Protein 9BEF (pdb70)

Sequence (997 aa):
QKKPTNILWIYMEDQNPWNNAWGDYTVSTPNIKKFADQGVRFTNAHQPAPVSSATRSALITGQYQTTLGLQNHRSSRASYNATFLPEGYKTVPELFVDAGYQTFNIGKDDYNFKYDRSKLYNAHEGKAGFQGAHDGTKFDWANNLKNKPFFGQIQLKGGKHHNFNGKDVPQVDPDKMTLPAYYADTPATRRAEWAKHYKTQVLSDIELGQILKELDDNNILENTAIFWFSDHGMLLLRHKQELYEDGVKVPLIISWPAGKELLKSKGAVRNDLISGLDIPATSLALAGIDIPSYYDGKNVFSEEFSGRDYVISAKDRMDYTFDRARSVRTEKYRYIRQYHPELSSAQPQYRDKKQYSIEARALYEEGKLTPVQAAYYSPTKPVEELYDLQSDPDQIKNLAALPKYKKELLRHRQILLDWIAKTDDKGAYPESERAVKEVLDIWGKNCVSTQCESYRLHHPDSVNIPGDKVYSPIQWPAYMPKPKTPYYSEIEHIYRKKFQKKPTNILWIYMEDQNPWNNAWGDYTVSTPNIKKFADQGVRFTNAHQPAPVSSATRSALITGQYQTTLGLQNHRSSRASYNATFLPEGYKTVPELFVDAGYQTFNIGKDDYNFKYDRSKLYNAHEGKAGFQGAHDGTKFDWANNLKNKPFFGQIQLKGGKHHHNFNGKDVPQVDPDKMTLPAYYADTPATRAEWAKHYKTQVLSDIELGQILKELDDNNILENTAIFWFSDHGMLLLRHKQELYEDGVKVPLIISWPAGKELLKSKGAVRNDLISGLDIPATSLALAGIDIPSYYDGKNVFSEEFSGRDYVISAKDRMDYTFDRARSVRTEKYRYIRQYHPELSSAQPQYRDKKQYSIEARRALYEEGKLTPVQAAYYSPTKPVEELYDLQSDPDQIKNLAALPKYKKELLRHRQILLDWIAKTDDKGAYPESERAVKEVLDIWGKNCVSTQCESYRLHHPDSVNIPGDKVYSPIQWPAYMPKPKTPYYSEEIEHIYRKKFQ

InterPro domains:
  IPR000917 Sulfatase, N-terminal [PF00884] (46-328)
  IPR017850 Alkaline-phosphatase-like, core domain superfamily [G3DSA:3.40.720.10] (44-466)
  IPR017850 Alkaline-phosphatase-like, core domain superfamily [SSF53649] (43-464)
  IPR050738 Sulfatase enzyme [PTHR42693] (186-461)

Nearest PDB structures (foldseek):
  4miv-assembly1_B  TM=7.986E-01  e=4.597E-29  Homo sapiens
  4miv-assembly3_F  TM=8.069E-01  e=1.455E-28  Homo sapiens
  4miv-assembly4_G  TM=8.017E-01  e=9.176E-29  Homo sapiens
  6b0j-assembly1_B  TM=6.260E-01  e=4.149E-20  Pseudoalteromonas
  6bia-assembly1_A  TM=6.169E-01  e=2.474E-19  Pseudoalteromonas fuliginea

Solvent-accessible surface area: 39178 Å² total; per-residue (Å²): 147,160,83,7,53,2,1,0,0,0,5,1,13,3,4,1,20,29,0,9,11,59,58,33,144,67,11,76,0,83,49,1,66,126,11,7,80,88,3,1,40,0,28,24,1,0,0,1,0,0,3,6,0,3,0,3,0,0,0,2,0,0,16,16,2,0,21,18,24,0,10,17,10,27,11,5,5,0,20,2,19,27,41,28,21,12,22,26,14,72,1,0,0,31,22,0,42,92,55,63,26,52,0,0,0,16,20,34,1,1,9,0,6,14,7,13,4,68,119,5,2,64,23,26,128,14,92,29,24,134,26,9,4,8,27,3,39,171,45,81,11,0,70,82,7,76,131,111,60,0,0,0,2,16,29,18,124,0,10,76,30,156,80,46,106,39,115,85,13,49,164,12,60,52,114,159,17,120,27,22,53,25,20,7,83,3,104,18,6,50,39,44,24,3,39,7,21,34,1,3,11,21,1,4,46,34,0,19,105,10,34,132,69,0,73,91,19,125,2,41,89,44,0,0,1,0,4,0,0,0,0,0,1,45,2,15,24,4,17,6,21,3,29,12,56,0,0,43,3,3,0,0,2,9,8,51,73,2,71,132,104,6,40,94,75,24,38,74,9,96,38,11,1,0,1,1,0,3,0,0,0,0,0,31,17,13,50,27,128,56,24,103,36,16,38,6,108,31,1,30,35,109,96,16,106,18,44,122,57,1,0,1,3,16,5,8,5,11,11,14,14,12,25,2,0,0,0,18,1,160,31,25,0,1,2,50,12,37,54,35,106,45,22,31,12,26,59,8,71,0,41,140,102,100,13,2,76,36,9,67,33,47,82,124,99,68,138,25,69,120,51,26,26,66,32,20,37,100,80,16,67,76,21,6,0,13,16,24,142,86,15,91,55,8,75,122,55,7,20,97,70,120,109,55,120,107,48,13,70,110,0,88,88,24,1,39,69,0,2,4,89,14,17,1,34,16,48,93,126,42,64,90,61,9,8,1,1,3,3,5,8,28,3,138,51,0,81,12,102,64,0,88,53,11,42,142,132,37,97,141,23,32,80,76,22,0,67,161,51,24,71,94,61,114,32,24,102,102,35,95,82,29,200,56,109,21,10,63,104,17,20,134,13,68,70,100,100,57,47,153,58,7,53,2,1,0,0,0,5,0,6,2,4,2,21,32,1,9,10,59,57,36,141,65,8,74,0,82,54,1,67,156,6,8,88,48,2,0,39,0,30,24,0,0,0,0,0,0,3,5,0,2,0,4,0,0,0,2,0,1,15,16,1,0,20,17,26,0,10,17,9,32,11,4,5,0,19,2,23,29,42,29,21,10,23,26,13,71,1,0,0,32,24,0,43,92,54,63,26,52,0,0,0,21,20,34,1,1,8,0,6,15,7,16,4,70,120,6,2,62,23,20,128,15,100,22,24,135,28,9,5,9,28,3,33,182,46,78,12,0,69,86,8,74,131,114,64,0,1,0,1,17,28,20,109,0,10,61,30,155,104,43,146,39,168,107,14,44,164,9,58,52,117,154,20,120,26,19,53,22,18,7,85,4,105,17,5,45,31,30,26,2,84,7,23,37,2,3,10,19,0,5,64,30,0,19,108,8,35,68,71,0,82,110,26,133,2,50,102,46,0,0,1,0,4,0,0,0,0,0,1,45,2,14,25,4,17,4,19,3,28,11,56,0,0,43,2,3,0,0,2,2,6,24,46,2,65,79,105,5,52,94,75,25,43,71,8,92,38,11,1,0,1,1,1,3,0,0,0,0,0,32,21,14,65,26,127,55,23,101,35,15,41,7,113,32,1,29,34,109,95,15,106,19,46,120,64,1,0,1,2,19,6,10,5,10,12,15,15,14,25,3,0,0,0,18,1,150,36,27,0,0,2,55,13,38,58,37,108,48,22,32,15,25,61,7,72,1,38,169,99,99,13,5,77,40,8,68,43,45,64,129,106,65,139,26,66,118,50,24,22,68,32,19,36,98,78,19,66,84,18,8,0,13,25,20,140,89,14,89,57,8,74,120,56,8,18,95,68,120,170,33,109,108,48,6,78,110,0,85,92,25,1,38,74,5,2,3,76,18,17,0,34,16,46,94,126,45,61,76,67,8,7,0,3,4,3,3,11,29,4,83,55,0,82,14,107,68,0,83,49,1,57,150,109,39,101,135,21,28,80,72,27,0,60,162,48,37,73,99,65,120,31,25,104,104,35,98,81,28,195,61,112,22,11,66,104,17,20,131,13,64,74,96,102,55,61

Organism: NCBI:txid1314868

Radius of gyration: 31.09 Å; Cα contacts (8 Å, |Δi|>4): 2126; chains: 2; bounding box: 74×71×97 Å

Foldseek 3Di:
DDFFLAEEEAEEAAAAPCAPCVPRVLDHQPQVNVLLVLFAWEQAAFFQALAPQQRLQCQQQQHRCLLQVFFAVAAQQALFGFRDDDPPGATLQLLCVVVFAAEEEAFWSRYRHDADVCNRHVNFDWFFDPQRIIGTHDDLCLQVCLPTRHYYYYYYHQLNDDPQPDPQFDDFDLVPDDDDQQADPDSLVSVSRSSNVRSSSVVSVVSVVVLVSNVVSVSNQRYKYWYKYSFHHDDLCARLHDADRSGRMIITIHRNNCSCLNCVVHSYHHAHAYSSQVSQLSCVSNPGDDDPPRDHHNCSDPPHDHDQWDKHWHAHHLQRGFTKIWIGGPFKIKMAGPFQQAALLHQDDCCPPPSNVVLVVCLVVVNGDPLNNRSVDNGHDRMFMDGCVVCVVRSDGCCPPVVCVVVNVVRVVVVVVVCVVSVRNSVDDDDLLRLLSSCQQQNPSRPDPSLVVSCVVVVPCSLPRSCVVGPGDADDPSGHDDPDVSSNVSNNRGDNVND/DFFLAEEEAEEAAAAPCAVCVPHVLDHQVLVNVLLVLFAWEQAAFFQALAPQQSLQCQQQQHRCLLQVFFAAAAQQALFGFRDGDVPGDTLQLLCVVVPAAEEEAFWRNYRHDADVCNRHVPFDWFADPQRIIGTHDDLCLQVCLPTYYYYYYYYHQLNDDPQPDPSQDDQDLVPDDDDQQADNDSLVSVSRSSNVSSSNVVSVVSVVVLVSNVVSVSNQRYKYWYKYSAHHDDLCARLHDARRSTRIIIIIHRNNCRCLNCVVHSYHHAHAYSSQVSQLSCVSNVGDDDPPRPHHNCSDPPHDHDQWDKHWHAHHLQRGFTKMWIGGPFKIKMAGPCQQAALLHQDDCCPPPSNVVLVVCVVVVNGDPLNCNNVDNGDDRMFMDGCVVCVVRSDGCCPPPVCVVVVVVRVVVVVVVCVVSVRNSVDDDDLLRLLSSCQQAPPSRPDPSLVVSCVVCVPCSLPRSCVVRPGDADDPSGHDDPPVSSVVSNNRGDNVND

B-factor: mean 27.58, std 8.09, range [13.83, 101.04]

Secondary structure (DSSP, 8-state):
----SEEEEEEESS----SGGGT--SS--HHHHHHHHTSEEES-EE-S-SSHHHHHHHHHHTS-TTTTT--SBS-S-STT----PPTT---HHHHHHHTT-EEEEEEE---SS---HHHH--SS-EEE-GGG-EEEPP--HHHHTTTS-EEEEEEE-GGG-----STTSPP--GGG----TTS---HHHHHHHHHHHHHHHHHHHHHHHHHHHHHHTT-STTEEEEEEESS--SSTTSTTS-SHHHHB--EEEE-GGGHHHHGGG-SEE-S-EETTHHHHHHHHHHT-PPPTT-----TTSTT----S-EEEEE--BTTB---EEEEE-SSEEEEEES-TTS-TTSS-TTTTSHHHHHHHHHHHTT-S-HHHHGGGSSS--SEEEEETTT-TT--S--TT-GGGHHHHHHHHHHHHHHHHHHT-GGGSPPPHHHHHHHHHHHGGG--SHHHHHHHHH-TTTTTS-HHHHSPPPPPPTTSPPP--THHHHHH----GGG-/---SEEEEEEESS----SGGGT--SS--HHHHHHHHTSEEEEEEE-S-SSHHHHHHHHHHTS-TTTTT--SBS-S-STT----PPTT---HHHHHHHTT-EEEEEEE---SS---HHHH--SS-EEE-GGG-EEEPP--HHHHTTTS-EEEEEEE-GGG-----STTSPP--GGG----TTS---HHHHHHHHHHHHHHHHHHHHHHHHHHHHHHTT-STTEEEEEEESS--SSTTSTTS-SHHHHEEEEEEE-GGGHHHHHTT-SEE-S-EETTHHHHHHHHHHT-PPPTT-----TTSTT----S-EEEEE--BTTB---EEEEE-SSEEEEEES-TTS-TT-S-GGGGSHHHHHHHHHHHTT-S-HHHHGGGSSS--SEEEEETTT-TT--S--TT-GGGHHHHHHHHHHHHHHHHHH--GGGSPPPHHHHHHHHHHHGGG--SHHHHHHHHH-TTTTTS-HHHHSPPPPPPTTSPPP--THHHHTT----GGG-

Structure (mmCIF, N/CA/C/O backbone):
data_9BEF
#
_entry.id   9BEF
#
_cell.length_a   80.314
_cell.length_b   102.743
_cell.length_c   190.051
_cell.angle_alpha   90.00
_cell.angle_beta   90.00
_cell.angle_gamma   90.00
#
_symmetry.space_group_name_H-M   'P 21 21 21'
#
loop_
_entity.id
_entity.type
_entity.pdbx_description
1 polymer 'S1_8B sulfatase'
2 branched 2,6-di-O-sulfo-alpha-D-galactopyranose-(1-3)-2-O-sulfo-beta-D-galactopyranose-(1-4)-2,6-di-O-sulfo-alpha-D-galactopyranose-(1-3)-2-O-sulfo-beta-D-galactopyranose
3 non-polymer 'CALCIUM ION'
4 non-polymer 'SULFATE ION'
5 non-polymer 1,2-ETHANEDIOL
6 non-polymer 'CHLORIDE ION'
7 water water
#
loop_
_atom_site.group_PDB
_atom_site.id
_atom_site.type_symbol
_atom_site.label_atom_id
_atom_site.label_alt_id
_atom_site.label_comp_id
_atom_site.label_asym_id
_atom_site.label_entity_id
_atom_site.label_seq_id
_atom_site.pdbx_PDB_ins_code
_atom_site.Cartn_x
_atom_site.Cartn_y
_atom_site.Cartn_z
_atom_site.occupancy
_atom_site.B_iso_or_equiv
_atom_site.auth_seq_id
_atom_site.auth_comp_id
_atom_site.auth_asym_id
_atom_site.auth_atom_id
_atom_site.pdbx_PDB_model_num
ATOM 1 N N . GLN A 1 43 ? -37.934 -28.385 -23.067 1.00 59.32 41 GLN A N 1
ATOM 2 C CA . GLN A 1 43 ? -37.048 -27.755 -22.091 1.00 57.46 41 GLN A CA 1
ATOM 3 C C . GLN A 1 43 ? -35.730 -27.299 -22.731 1.00 55.78 41 GLN A C 1
ATOM 4 O O . GLN A 1 43 ? -34.961 -26.547 -22.124 1.00 52.33 41 GLN A O 1
ATOM 6 N N . LYS A 1 44 ? -35.472 -27.758 -23.954 1.00 53.80 42 LYS A N 1
ATOM 7 C CA . LYS A 1 44 ? -34.262 -27.366 -24.671 1.00 48.90 42 LYS A CA 1
ATOM 8 C C . LYS A 1 44 ? -34.300 -25.885 -25.035 1.00 41.70 42 LYS A C 1
ATOM 9 O O . LYS A 1 44 ? -35.359 -25.334 -25.343 1.00 46.27 42 LYS A O 1
ATOM 15 N N . LYS A 1 45 ? -33.140 -25.232 -24.980 1.00 40.64 43 LYS A N 1
ATOM 16 C CA . LYS A 1 45 ? -33.041 -23.801 -25.238 1.00 34.89 43 LYS A CA 1
ATOM 17 C C . LYS A 1 45 ? -31.792 -23.519 -26.057 1.00 32.64 43 LYS A C 1
ATOM 18 O O . LYS A 1 45 ? -30.781 -24.215 -25.908 1.00 28.76 43 LYS A O 1
ATOM 22 N N . PRO A 1 46 ? -31.836 -22.518 -26.942 1.00 26.50 44 PRO A N 1
ATOM 23 C CA . PRO A 1 46 ? -30.624 -22.128 -27.663 1.00 27.74 44 PRO A CA 1
ATOM 24 C C . PRO A 1 46 ? -29.642 -21.479 -26.714 1.00 28.82 44 PRO A C 1
ATOM 25 O O . PRO A 1 46 ? -30.024 -20.920 -25.683 1.00 28.16 44 PRO A O 1
ATOM 29 N N . THR A 1 47 ? -28.365 -21.559 -27.076 1.00 26.01 45 THR A N 1
ATOM 30 C CA . THR A 1 47 ? -27.335 -20.887 -26.291 1.00 32.11 45 THR A CA 1
ATOM 31 C C . THR A 1 47 ? -27.332 -19.376 -26.540 1.00 28.80 45 THR A C 1
ATOM 32 O O . THR A 1 47 ? -27.147 -18.589 -25.601 1.00 27.00 45 THR A O 1
ATOM 36 N N . ASN A 1 48 ? -27.557 -18.950 -27.784 1.00 24.85 46 ASN A N 1
ATOM 37 C CA . ASN A 1 48 ? -27.465 -17.543 -28.149 1.00 24.15 46 ASN A CA 1
ATOM 38 C C . ASN A 1 48 ? -28.696 -17.108 -28.933 1.00 24.50 46 ASN A C 1
ATOM 39 O O . ASN A 1 48 ? -29.372 -17.915 -29.573 1.00 25.80 46 ASN A O 1
ATOM 44 N N . ILE A 1 49 ? -28.950 -15.803 -28.892 1.00 24.70 47 ILE A N 1
ATOM 45 C CA . ILE A 1 49 ? -29.981 -15.133 -29.678 1.00 22.40 47 ILE A CA 1
ATOM 46 C C . ILE A 1 49 ? -29.273 -14.147 -30.591 1.00 24.61 47 ILE A C 1
ATOM 47 O O . ILE A 1 49 ? -28.393 -13.408 -30.134 1.00 20.82 47 ILE A O 1
ATOM 52 N N . LEU A 1 50 ? -29.634 -14.146 -31.874 1.00 18.70 48 LEU A N 1
ATOM 53 C CA . LEU A 1 50 ? -29.057 -13.197 -32.820 1.00 21.07 48 LEU A CA 1
ATOM 54 C C . LEU A 1 50 ? -30.157 -12.575 -33.669 1.00 21.16 48 LEU A C 1
ATOM 55 O O . LEU A 1 50 ? -30.958 -13.290 -34.282 1.00 22.31 48 LEU A O 1
ATOM 60 N N . TRP A 1 51 ? -30.187 -11.244 -33.713 1.00 23.62 49 TRP A N 1
ATOM 61 C CA . TRP A 1 51 ? -31.074 -10.510 -34.609 1.00 21.40 49 TRP A CA 1
ATOM 62 C C . TRP A 1 51 ? -30.253 -10.039 -35.799 1.00 20.72 49 TRP A C 1
ATOM 63 O O . TRP A 1 51 ? -29.249 -9.350 -35.618 1.00 21.36 49 TRP A O 1
ATOM 74 N N . ILE A 1 52 ? -30.670 -10.415 -37.003 1.00 21.83 50 ILE A N 1
ATOM 75 C CA . ILE A 1 52 ? -30.127 -9.863 -38.237 1.00 18.01 50 ILE A CA 1
ATOM 76 C C . ILE A 1 52 ? -31.140 -8.830 -38.706 1.00 21.57 50 ILE A C 1
ATOM 77 O O . ILE A 1 52 ? -32.233 -9.177 -39.172 1.00 21.81 50 ILE A O 1
ATOM 82 N N . TYR A 1 53 ? -30.767 -7.559 -38.591 1.00 23.76 51 TYR A N 1
ATOM 83 C CA . TYR A 1 53 ? -31.692 -6.436 -38.453 1.00 23.70 51 TYR A CA 1
ATOM 84 C C . TYR A 1 53 ? -31.497 -5.525 -39.663 1.00 22.79 51 TYR A C 1
ATOM 85 O O . TYR A 1 53 ? -30.516 -4.777 -39.721 1.00 23.21 51 TYR A O 1
ATOM 94 N N . MET A 1 54 ? -32.411 -5.571 -40.631 1.00 22.05 52 MET A N 1
ATOM 95 C CA . MET A 1 54 ? -32.223 -4.819 -41.870 1.00 21.24 52 MET A CA 1
ATOM 96 C C . MET A 1 54 ? -33.084 -3.559 -41.910 1.00 20.68 52 MET A C 1
ATOM 97 O O . MET A 1 54 ? -34.151 -3.491 -41.300 1.00 21.62 52 MET A O 1
ATOM 102 N N . GLU A 1 55 ? -32.601 -2.557 -42.637 1.00 22.79 53 GLU A N 1
ATOM 103 C CA . GLU A 1 55 ? -33.348 -1.328 -42.878 1.00 23.54 53 GLU A CA 1
ATOM 104 C C . GLU A 1 55 ? -34.224 -1.475 -44.113 1.00 22.81 53 GLU A C 1
ATOM 105 O O . GLU A 1 55 ? -33.806 -2.092 -45.099 1.00 20.80 53 GLU A O 1
ATOM 111 N N . ASP A 1 56 ? -35.414 -0.868 -44.058 1.00 23.53 54 ASP A N 1
ATOM 112 C CA . ASP A 1 56 ? -36.196 -0.459 -45.237 1.00 23.68 54 ASP A CA 1
ATOM 113 C C . ASP A 1 56 ? -36.299 -1.573 -46.285 1.00 23.26 54 ASP A C 1
ATOM 114 O O . ASP A 1 56 ? -35.887 -1.393 -47.427 1.00 21.18 54 ASP A O 1
ATOM 119 N N . GLN A 1 57 ? -36.846 -2.729 -45.914 1.00 20.32 55 GLN A N 1
ATOM 120 C CA . GLN A 1 57 ? -36.837 -3.799 -46.905 1.00 20.81 55 GLN A CA 1
ATOM 121 C C . GLN A 1 57 ? -38.083 -4.663 -46.792 1.00 20.97 55 GLN A C 1
ATOM 122 O O . GLN A 1 57 ? -38.467 -5.074 -45.696 1.00 23.43 55 GLN A O 1
ATOM 128 N N . ASN A 1 58 ? -38.682 -4.927 -47.891 1.00 19.79 56 ASN A N 1
ATOM 129 C CA . ASN A 1 58 ? -39.825 -5.787 -48.110 1.00 22.57 56 ASN A CA 1
ATOM 130 C C . ASN A 1 58 ? -39.359 -7.138 -48.632 1.00 19.40 56 ASN A C 1
ATOM 131 O O . ASN A 1 58 ? -38.287 -7.229 -49.233 1.00 20.04 56 ASN A O 1
ATOM 136 N N . PRO A 1 59 ? -40.123 -8.201 -48.409 1.00 19.88 57 PRO A N 1
ATOM 137 C CA . PRO A 1 59 ? -39.609 -9.541 -48.772 1.00 22.52 57 PRO A CA 1
ATOM 138 C C . PRO A 1 59 ? -39.810 -9.877 -50.246 1.00 22.23 57 PRO A C 1
ATOM 139 O O . PRO A 1 59 ? -40.584 -10.758 -50.630 1.00 22.75 57 PRO A O 1
ATOM 143 N N . TRP A 1 60 ? -39.094 -9.171 -51.123 1.00 20.44 58 TRP A N 1
ATOM 144 C CA . TRP A 1 60 ? -39.163 -9.460 -52.561 1.00 20.80 58 TRP A CA 1
ATOM 145 C C . TRP A 1 60 ? -38.119 -10.510 -52.941 1.00 23.62 58 TRP A C 1
ATOM 146 O O . TRP A 1 60 ? -37.236 -10.287 -53.775 1.00 20.94 58 TRP A O 1
ATOM 157 N N . ASN A 1 61 ? -38.220 -11.673 -52.300 1.00 24.95 59 ASN A N 1
ATOM 158 C CA . ASN A 1 61 ? -37.207 -12.701 -52.442 1.00 24.42 59 ASN A CA 1
ATOM 159 C C . ASN A 1 61 ? -37.881 -14.029 -52.760 1.00 23.96 59 ASN A C 1
ATOM 160 O O . ASN A 1 61 ? -39.112 -14.148 -52.752 1.00 24.23 59 ASN A O 1
ATOM 165 N N . ASN A 1 62 ? -37.050 -15.043 -53.009 1.00 22.10 60 ASN A N 1
ATOM 166 C CA . ASN A 1 62 ? -37.569 -16.320 -53.478 1.00 22.01 60 ASN A CA 1
ATOM 167 C C . ASN A 1 62 ? -38.413 -17.021 -52.423 1.00 23.57 60 ASN A C 1
ATOM 168 O O . ASN A 1 62 ? -39.370 -17.710 -52.770 1.00 24.70 60 ASN A O 1
ATOM 173 N N . ALA A 1 63 ? -38.090 -16.868 -51.137 1.00 21.66 61 ALA A N 1
ATOM 174 C CA . ALA A 1 63 ? -38.872 -17.586 -50.135 1.00 25.90 61 ALA A CA 1
ATOM 175 C C . ALA A 1 63 ? -40.312 -17.095 -50.057 1.00 23.45 61 ALA A C 1
ATOM 176 O O . ALA A 1 63 ? -41.173 -17.842 -49.587 1.00 27.29 61 ALA A O 1
ATOM 178 N N . TRP A 1 64 ? -40.587 -15.863 -50.490 1.00 23.66 62 TRP A N 1
ATOM 179 C CA . TRP A 1 64 ? -41.944 -15.346 -50.618 1.00 24.41 62 TRP A CA 1
ATOM 180 C C . TRP A 1 64 ? -42.478 -15.499 -52.041 1.00 25.45 62 TRP A C 1
ATOM 181 O O . TRP A 1 64 ? -43.472 -14.861 -52.390 1.00 23.03 62 TRP A O 1
ATOM 192 N N . GLY A 1 65 ? -41.820 -16.301 -52.873 1.00 25.79 63 GLY A N 1
ATOM 193 C CA . GLY A 1 65 ? -42.331 -16.590 -54.194 1.00 25.36 63 GLY A CA 1
ATOM 194 C C . GLY A 1 65 ? -41.992 -15.584 -55.264 1.00 26.99 63 GLY A C 1
ATOM 195 O O . GLY A 1 65 ? -42.560 -15.664 -56.353 1.00 26.14 63 GLY A O 1
ATOM 196 N N . ASP A 1 66 ? -41.078 -14.646 -55.007 1.00 27.02 64 ASP A N 1
ATOM 197 C CA . ASP A 1 66 ? -40.704 -13.627 -55.983 1.00 24.14 64 ASP A CA 1
ATOM 198 C C . ASP A 1 66 ? -39.377 -14.042 -56.600 1.00 25.26 64 ASP A C 1
ATOM 199 O O . ASP A 1 66 ? -38.341 -14.002 -55.929 1.00 22.57 64 ASP A O 1
ATOM 204 N N . TYR A 1 67 ? -39.405 -14.408 -57.884 1.00 21.03 65 TYR A N 1
ATOM 205 C CA . TYR A 1 67 ? -38.220 -14.897 -58.586 1.00 23.06 65 TYR A CA 1
ATOM 206 C C . TYR A 1 67 ? -37.678 -13.897 -59.609 1.00 27.38 65 TYR A C 1
ATOM 207 O O . TYR A 1 67 ? -36.962 -14.287 -60.544 1.00 24.36 65 TYR A O 1
ATOM 216 N N . THR A 1 68 ? -37.955 -12.607 -59.408 1.00 24.69 66 THR A N 1
ATOM 217 C CA . THR A 1 68 ? -37.316 -11.552 -60.190 1.00 21.99 66 THR A CA 1
ATOM 218 C C . THR A 1 68 ? -35.795 -11.658 -60.155 1.00 24.71 66 THR A C 1
ATOM 219 O O . THR A 1 68 ? -35.128 -11.513 -61.187 1.00 21.59 66 THR A O 1
ATOM 223 N N . VAL A 1 69 ? -35.223 -11.867 -58.962 1.00 21.64 67 VAL A N 1
ATOM 224 C CA . VAL A 1 69 ? -33.798 -12.120 -58.801 1.00 22.05 67 VAL A CA 1
ATOM 225 C C . VAL A 1 69 ? -33.620 -13.406 -58.007 1.00 20.47 67 VAL A C 1
ATOM 226 O O . VAL A 1 69 ? -34.561 -13.939 -57.424 1.00 25.62 67 VAL A O 1
ATOM 230 N N . SER A 1 70 ? -32.384 -13.875 -57.949 1.00 19.75 68 SER A N 1
ATOM 231 C CA . SER A 1 70 ? -32.090 -15.136 -57.288 1.00 25.37 68 SER A CA 1
ATOM 232 C C . SER A 1 70 ? -31.580 -14.810 -55.894 1.00 21.81 68 SER A C 1
ATOM 233 O O . SER A 1 70 ? -30.629 -14.037 -55.740 1.00 26.15 68 SER A O 1
ATOM 236 N N . THR A 1 71 ? -32.234 -15.375 -54.883 1.00 22.01 69 THR A N 1
ATOM 237 C CA . THR A 1 71 ? -31.871 -15.177 -53.481 1.00 25.27 69 THR A CA 1
ATOM 238 C C . THR A 1 71 ? -31.650 -16.543 -52.840 1.00 26.16 69 THR A C 1
ATOM 239 O O . THR A 1 71 ? -32.476 -17.006 -52.044 1.00 21.87 69 THR A O 1
ATOM 243 N N . PRO A 1 72 ? -30.539 -17.215 -53.164 1.00 24.58 70 PRO A N 1
ATOM 244 C CA . PRO A 1 72 ? -30.393 -18.613 -52.714 1.00 24.74 70 PRO A CA 1
ATOM 245 C C . PRO A 1 72 ? -30.188 -18.754 -51.217 1.00 22.24 70 PRO A C 1
ATOM 246 O O . PRO A 1 72 ? -30.730 -19.692 -50.618 1.00 24.32 70 PRO A O 1
ATOM 250 N N . ASN A 1 73 ? -29.415 -17.864 -50.591 1.00 22.46 71 ASN A N 1
ATOM 251 C CA . ASN A 1 73 ? -29.189 -17.986 -49.151 1.00 25.80 71 ASN A CA 1
ATOM 252 C C . ASN A 1 73 ? -30.489 -17.791 -48.375 1.00 23.73 71 ASN A C 1
ATOM 253 O O . ASN A 1 73 ? -30.818 -18.578 -47.472 1.00 23.12 71 ASN A O 1
ATOM 258 N N . ILE A 1 74 ? -31.246 -16.746 -48.717 1.00 21.54 72 ILE A N 1
ATOM 259 C CA . ILE A 1 74 ? -32.514 -16.504 -48.031 1.00 20.15 72 ILE A CA 1
ATOM 260 C C . ILE A 1 74 ? -33.464 -17.676 -48.236 1.00 20.79 72 ILE A C 1
ATOM 261 O O . ILE A 1 74 ? -34.167 -18.092 -47.304 1.00 23.33 72 ILE A O 1
ATOM 266 N N . LYS A 1 75 ? -33.515 -18.219 -49.461 1.00 23.22 73 LYS A N 1
ATOM 267 C CA . LYS A 1 75 ? -34.408 -19.342 -49.746 1.00 22.59 73 LYS A CA 1
ATOM 268 C C . LYS A 1 75 ? -34.069 -20.544 -48.868 1.00 22.07 73 LYS A C 1
ATOM 269 O O . LYS A 1 75 ? -34.956 -21.158 -48.265 1.00 24.95 73 LYS A O 1
ATOM 275 N N . LYS A 1 76 ? -32.782 -20.881 -48.769 1.00 23.48 74 LYS A N 1
ATOM 276 C CA . LYS A 1 76 ? -32.382 -22.042 -47.979 1.00 24.71 74 LYS A CA 1
ATOM 277 C C . LYS A 1 76 ? -32.614 -21.789 -46.498 1.00 27.33 74 LYS A C 1
ATOM 278 O O . LYS A 1 76 ? -33.096 -22.671 -45.773 1.00 25.35 74 LYS A O 1
ATOM 284 N N . PHE A 1 77 ? -32.317 -20.568 -46.052 1.00 24.78 75 PHE A N 1
ATOM 285 C CA . PHE A 1 77 ? -32.555 -20.172 -44.668 1.00 23.81 75 PHE A CA 1
ATOM 286 C C . PHE A 1 77 ? -34.029 -20.298 -44.301 1.00 22.72 75 PHE A C 1
ATOM 287 O O . PHE A 1 77 ? -34.361 -20.814 -43.230 1.00 26.85 75 PHE A O 1
ATOM 295 N N . ALA A 1 78 ? -34.930 -19.842 -45.177 1.00 20.58 76 ALA A N 1
ATOM 296 C CA . ALA A 1 78 ? -36.357 -19.969 -44.890 1.00 22.88 76 ALA A CA 1
ATOM 297 C C . ALA A 1 78 ? -36.803 -21.430 -44.920 1.00 26.72 76 ALA A C 1
ATOM 298 O O . ALA A 1 78 ? -37.530 -21.879 -44.024 1.00 25.00 76 ALA A O 1
ATOM 300 N N . ASP A 1 79 ? -36.365 -22.191 -45.939 1.00 24.06 77 ASP A N 1
ATOM 301 C CA . ASP A 1 79 ? -36.773 -23.594 -46.064 1.00 25.38 77 ASP A CA 1
ATOM 302 C C . ASP A 1 79 ? -36.426 -24.385 -44.802 1.00 26.18 77 ASP A C 1
ATOM 303 O O . ASP A 1 79 ? -37.185 -25.268 -44.386 1.00 29.35 77 ASP A O 1
ATOM 308 N N . GLN A 1 80 ? -35.271 -24.103 -44.197 1.00 25.87 78 GLN A N 1
ATOM 309 C CA . GLN A 1 80 ? -34.843 -24.786 -42.983 1.00 32.05 78 GLN A CA 1
ATOM 310 C C . GLN A 1 80 ? -35.271 -24.068 -41.696 1.00 28.98 78 GLN A C 1
ATOM 311 O O . GLN A 1 80 ? -34.904 -24.513 -40.605 1.00 26.65 78 GLN A O 1
ATOM 317 N N . GLY A 1 81 ? -36.068 -23.006 -41.785 1.00 25.18 79 GLY A N 1
ATOM 318 C CA . GLY A 1 81 ? -36.494 -22.320 -40.572 1.00 21.69 79 GLY A CA 1
ATOM 319 C C . GLY A 1 81 ? -37.995 -22.115 -40.527 1.00 25.75 79 GLY A C 1
ATOM 320 O O . GLY A 1 81 ? -38.742 -22.848 -41.181 1.00 25.53 79 GLY A O 1
ATOM 321 N N . VAL A 1 82 ? -38.455 -21.098 -39.798 1.00 24.67 80 VAL A N 1
ATOM 322 C CA . VAL A 1 82 ? -39.872 -20.773 -39.710 1.00 22.18 80 VAL A CA 1
ATOM 323 C C . VAL A 1 82 ? -40.061 -19.387 -40.306 1.00 23.01 80 VAL A C 1
ATOM 324 O O . VAL A 1 82 ? -39.492 -18.409 -39.804 1.00 23.58 80 VAL A O 1
ATOM 328 N N . ARG A 1 83 ? -40.903 -19.298 -41.333 1.00 24.76 81 ARG A N 1
ATOM 329 C CA . ARG A 1 83 ? -41.131 -18.070 -42.090 1.00 22.49 81 ARG A CA 1
ATOM 330 C C . ARG A 1 83 ? -42.481 -17.477 -41.711 1.00 21.23 81 ARG A C 1
ATOM 331 O O . ARG A 1 83 ? -43.493 -18.174 -41.758 1.00 21.75 81 ARG A O 1
ATOM 339 N N . PHE A 1 84 ? -42.494 -16.190 -41.340 1.00 21.74 82 PHE A N 1
ATOM 340 C CA . PHE A 1 84 ? -43.704 -15.502 -40.893 1.00 23.07 82 PHE A CA 1
ATOM 341 C C . PHE A 1 84 ? -44.163 -14.552 -41.991 1.00 24.31 82 PHE A C 1
ATOM 342 O O . PHE A 1 84 ? -43.437 -13.627 -42.360 1.00 24.01 82 PHE A O 1
ATOM 350 N N . THR A 1 85 ? -45.372 -14.774 -42.497 1.00 22.91 83 THR A N 1
ATOM 351 C CA . THR A 1 85 ? -45.928 -13.990 -43.589 1.00 21.96 83 THR A CA 1
ATOM 352 C C . THR A 1 85 ? -46.857 -12.894 -43.117 1.00 26.90 83 THR A C 1
ATOM 353 O O . THR A 1 85 ? -47.471 -12.220 -43.952 1.00 22.87 83 THR A O 1
ATOM 357 N N . ASN A 1 86 ? -47.011 -12.729 -41.806 1.00 24.85 84 ASN A N 1
ATOM 358 C CA . ASN A 1 86 ? -47.908 -11.716 -41.256 1.00 23.22 84 ASN A CA 1
ATOM 359 C C . ASN A 1 86 ? -47.290 -11.074 -40.022 1.00 23.12 84 ASN A C 1
ATOM 360 O O . ASN A 1 86 ? -47.919 -10.965 -38.970 1.00 26.07 84 ASN A O 1
ATOM 365 N N . ALA A 1 87 ? -46.026 -10.661 -40.136 1.00 21.84 85 ALA A N 1
ATOM 366 C CA . ALA A 1 87 ? -45.332 -9.946 -39.071 1.00 23.15 85 ALA A CA 1
ATOM 367 C C . ALA A 1 87 ? -45.474 -8.453 -39.332 1.00 25.27 85 ALA A C 1
ATOM 368 O O . ALA A 1 87 ? -44.912 -7.937 -40.299 1.00 25.39 85 ALA A O 1
ATOM 370 N N . HIS A 1 88 ? -46.196 -7.751 -38.460 1.00 21.57 86 HIS A N 1
ATOM 371 C CA . HIS A 1 88 ? -46.475 -6.330 -38.630 1.00 19.62 86 HIS A CA 1
ATOM 372 C C . HIS A 1 88 ? -45.744 -5.518 -37.559 1.00 21.91 86 HIS A C 1
ATOM 373 O O . HIS A 1 88 ? -46.024 -5.659 -36.365 1.00 19.55 86 HIS A O 1
ATOM 380 N N . GLN A 1 89 ? -44.812 -4.669 -37.993 1.00 22.87 87 GLN A N 1
ATOM 381 C CA . GLN A 1 89 ? -44.088 -3.817 -37.068 1.00 20.46 87 GLN A CA 1
ATOM 382 C C . GLN A 1 89 ? -45.032 -2.758 -36.506 1.00 19.24 87 GLN A C 1
ATOM 383 O O . GLN A 1 89 ? -46.002 -2.374 -37.162 1.00 18.83 87 GLN A O 1
ATOM 389 N N . PRO A 1 90 ? -44.757 -2.249 -35.305 1.00 20.88 88 PRO A N 1
ATOM 390 C CA . PRO A 1 90 ? -45.654 -1.243 -34.717 1.00 19.13 88 PRO A CA 1
ATOM 391 C C . PRO A 1 90 ? -45.489 0.149 -35.307 1.00 20.08 88 PRO A C 1
ATOM 392 O O . PRO A 1 90 ? -46.242 1.051 -34.922 1.00 21.94 88 PRO A O 1
ATOM 396 N N . ALA A 1 91 ? -44.585 0.338 -36.271 1.00 20.52 89 ALA A N 1
ATOM 397 C CA . ALA A 1 91 ? -44.342 1.649 -36.864 1.00 22.47 89 ALA A CA 1
ATOM 398 C C . ALA A 1 91 ? -43.765 1.462 -38.260 1.00 21.25 89 ALA A C 1
ATOM 399 O O . ALA A 1 91 ? -43.131 0.435 -38.545 1.00 19.14 89 ALA A O 1
ATOM 401 N N . PRO A 1 92 ? -43.937 2.459 -39.141 1.00 20.81 90 PRO A N 1
ATOM 402 C CA . PRO A 1 92 ? -43.346 2.394 -40.479 1.00 21.15 90 PRO A CA 1
ATOM 403 C C . PRO A 1 92 ? -42.085 3.239 -40.605 1.00 22.09 90 PRO A C 1
ATOM 404 O O . PRO A 1 92 ? -41.726 3.647 -41.719 1.00 17.72 90 PRO A O 1
ATOM 408 N N . VAL A 1 93 ? -41.390 3.505 -39.498 1.00 20.11 91 VAL A N 1
ATOM 409 C CA . VAL A 1 93 ? -40.177 4.317 -39.548 1.00 23.52 91 VAL A CA 1
ATOM 410 C C . VAL A 1 93 ? -39.205 3.826 -38.480 1.00 22.33 91 VAL A C 1
ATOM 411 O O . VAL A 1 93 ? -39.601 3.209 -37.489 1.00 23.94 91 VAL A O 1
ATOM 415 N N . SER A 1 94 ? -37.916 4.119 -38.689 1.00 18.12 92 SER A N 1
ATOM 416 C CA . SER A 1 94 ? -36.839 3.449 -37.961 1.00 20.86 92 SER A CA 1
ATOM 417 C C . SER A 1 94 ? -36.947 3.614 -36.446 1.00 20.08 92 SER A C 1
ATOM 418 O O . SER A 1 94 ? -37.061 2.632 -35.713 1.00 20.94 92 SER A O 1
ATOM 421 N N . SER A 1 95 ? -36.846 4.852 -35.942 1.00 20.89 93 SER A N 1
ATOM 422 C CA . SER A 1 95 ? -36.643 5.010 -34.504 1.00 18.57 93 SER A CA 1
ATOM 423 C C . SER A 1 95 ? -37.867 4.569 -33.713 1.00 20.46 93 SER A C 1
ATOM 424 O O . SER A 1 95 ? -37.729 4.065 -32.596 1.00 19.56 93 SER A O 1
ATOM 427 N N . ALA A 1 96 ? -39.058 4.694 -34.293 1.00 17.55 94 ALA A N 1
ATOM 428 C CA . ALA A 1 96 ? -40.268 4.263 -33.599 1.00 19.27 94 ALA A CA 1
ATOM 429 C C . ALA A 1 96 ? -40.329 2.743 -33.472 1.00 20.91 94 ALA A C 1
ATOM 430 O O . ALA A 1 96 ? -40.652 2.219 -32.396 1.00 19.50 94 ALA A O 1
ATOM 432 N N . THR A 1 97 ? -40.014 2.011 -34.549 1.00 18.80 95 THR A N 1
ATOM 433 C CA . THR A 1 97 ? -39.970 0.553 -34.452 1.00 14.65 95 THR A CA 1
ATOM 434 C C . THR A 1 97 ? -38.853 0.097 -33.520 1.00 18.66 95 THR A C 1
ATOM 435 O O . THR A 1 97 ? -39.074 -0.725 -32.621 1.00 20.59 95 THR A O 1
ATOM 439 N N . ARG A 1 98 ? -37.651 0.648 -33.686 1.00 17.62 96 ARG A N 1
ATOM 440 C CA . ARG A 1 98 ? -36.526 0.147 -32.901 1.00 17.98 96 ARG A CA 1
ATOM 441 C C . ARG A 1 98 ? -36.687 0.461 -31.419 1.00 19.77 96 ARG A C 1
ATOM 442 O O . ARG A 1 98 ? -36.273 -0.340 -30.568 1.00 19.02 96 ARG A O 1
ATOM 450 N N . SER A 1 99 ? -37.319 1.591 -31.095 1.00 17.75 97 SER A N 1
ATOM 451 C CA . SER A 1 99 ? -37.588 1.920 -29.701 1.00 19.12 97 SER A CA 1
ATOM 452 C C . SER A 1 99 ? -38.629 0.978 -29.122 1.00 18.79 97 SER A C 1
ATOM 453 O O . SER A 1 99 ? -38.528 0.561 -27.961 1.00 20.81 97 SER A O 1
ATOM 456 N N . ALA A 1 100 ? -39.647 0.641 -29.919 1.00 18.00 98 ALA A N 1
ATOM 457 C CA . ALA A 1 100 ? -40.672 -0.293 -29.470 1.00 23.13 98 ALA A CA 1
ATOM 458 C C . ALA A 1 100 ? -40.065 -1.664 -29.199 1.00 20.27 98 ALA A C 1
ATOM 459 O O . ALA A 1 100 ? -40.310 -2.273 -28.151 1.00 20.12 98 ALA A O 1
ATOM 461 N N . LEU A 1 101 ? -39.265 -2.171 -30.140 1.00 18.52 99 LEU A N 1
ATOM 462 C CA . LEU A 1 101 ? -38.760 -3.524 -29.969 1.00 19.70 99 LEU A CA 1
ATOM 463 C C . LEU A 1 101 ? -37.740 -3.598 -28.833 1.00 21.31 99 LEU A C 1
ATOM 464 O O . LEU A 1 101 ? -37.693 -4.604 -28.125 1.00 22.34 99 LEU A O 1
ATOM 469 N N . ILE A 1 102 ? -36.963 -2.533 -28.598 1.00 20.29 100 ILE A N 1
ATOM 470 C CA . ILE A 1 102 ? -35.950 -2.609 -27.539 1.00 20.58 100 ILE A CA 1
ATOM 471 C C . ILE A 1 102 ? -36.561 -2.412 -26.137 1.00 20.93 100 ILE A C 1
ATOM 472 O O . ILE A 1 102 ? -36.015 -2.918 -25.149 1.00 21.18 100 ILE A O 1
ATOM 477 N N . THR A 1 103 ? -37.694 -1.710 -26.015 1.00 20.25 101 THR A N 1
ATOM 478 C CA . THR A 1 103 ? -38.410 -1.588 -24.740 1.00 19.73 101 THR A CA 1
ATOM 479 C C . THR A 1 103 ? -39.486 -2.652 -24.525 1.00 22.54 101 THR A C 1
ATOM 480 O O . THR A 1 103 ? -40.009 -2.770 -23.406 1.00 20.22 101 THR A O 1
ATOM 484 N N . GLY A 1 104 ? -39.855 -3.405 -25.555 1.00 18.69 102 GLY A N 1
ATOM 485 C CA . GLY A 1 104 ? -40.857 -4.439 -25.420 1.00 21.12 102 GLY A CA 1
ATOM 486 C C . GLY A 1 104 ? -42.295 -3.966 -25.459 1.00 21.11 102 GLY A C 1
ATOM 487 O O . GLY A 1 104 ? -43.200 -4.799 -25.295 1.00 21.50 102 GLY A O 1
ATOM 488 N N . GLN A 1 105 ? -42.541 -2.673 -25.706 1.00 21.57 103 GLN A N 1
ATOM 489 C CA . GLN A 1 105 ? -43.882 -2.101 -25.688 1.00 20.33 103 GLN A CA 1
ATOM 490 C C . GLN A 1 105 ? -44.082 -1.206 -26.903 1.00 20.57 103 GLN A C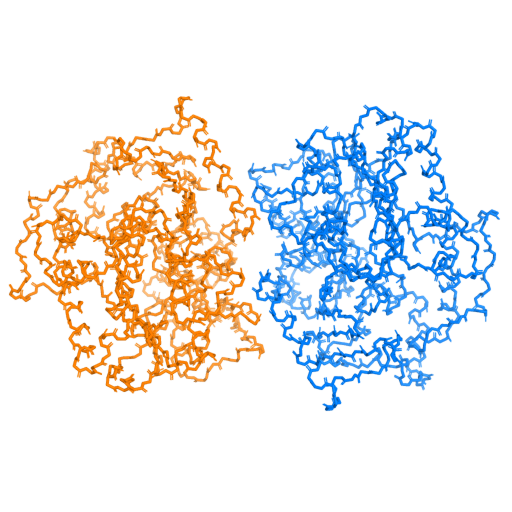 1
ATOM 491 O O . GLN A 1 105 ? -43.120 -0.713 -27.494 1.00 20.30 103 GLN A O 1
ATOM 497 N N . TYR A 1 106 ? -45.346 -0.995 -27.282 1.00 18.45 104 TYR A N 1
ATOM 498 C CA . TYR A 1 106 ? -45.635 0.001 -28.309 1.00 19.96 104 TYR A CA 1
ATOM 499 C C . TYR A 1 106 ? -44.902 1.299 -27.991 1.00 23.73 104 TYR A C 1
ATOM 500 O O . TYR A 1 106 ? -44.875 1.747 -26.837 1.00 21.06 104 TYR A O 1
ATOM 509 N N . GLN A 1 107 ? -44.295 1.896 -29.022 1.00 20.30 105 GLN A N 1
ATOM 510 C CA . GLN A 1 107 ? -43.508 3.108 -28.823 1.00 22.09 105 GLN A CA 1
ATOM 511 C C . GLN A 1 107 ? -44.362 4.245 -28.281 1.00 24.25 105 GLN A C 1
ATOM 512 O O . GLN A 1 107 ? -43.871 5.082 -27.508 1.00 19.71 105 GLN A O 1
ATOM 518 N N . THR A 1 108 ? -45.649 4.249 -28.623 1.00 18.23 106 THR A N 1
ATOM 519 C CA . THR A 1 108 ? -46.574 5.274 -28.174 1.00 20.51 106 THR A CA 1
ATOM 520 C C . THR A 1 108 ? -46.867 5.203 -26.680 1.00 21.74 106 THR A C 1
ATOM 521 O O . THR A 1 108 ? -47.348 6.191 -26.115 1.00 22.57 106 THR A O 1
ATOM 525 N N . THR A 1 109 ? -46.617 4.066 -26.031 1.00 17.46 107 THR A N 1
ATOM 526 C CA . THR A 1 109 ? -47.005 3.953 -24.628 1.00 22.24 107 THR A CA 1
ATOM 527 C C . THR A 1 109 ? -46.031 4.695 -23.717 1.00 23.69 107 THR A C 1
ATOM 528 O O . THR A 1 109 ? -46.442 5.298 -22.723 1.00 20.35 107 THR A O 1
ATOM 532 N N . LEU A 1 110 ? -44.747 4.685 -24.053 1.00 22.58 108 LEU A N 1
ATOM 533 C CA . LEU A 1 110 ? -43.726 5.330 -23.241 1.00 22.90 108 LEU A CA 1
ATOM 534 C C . LEU A 1 110 ? -43.257 6.658 -23.829 1.00 21.12 108 LEU A C 1
ATOM 535 O O . LEU A 1 110 ? -42.237 7.193 -23.385 1.00 19.56 108 LEU A O 1
ATOM 540 N N . GLY A 1 111 ? -43.973 7.204 -24.807 1.00 21.29 109 GLY A N 1
ATOM 541 C CA . GLY A 1 111 ? -43.613 8.505 -25.341 1.00 20.48 109 GLY A CA 1
ATOM 542 C C . GLY A 1 111 ? -42.405 8.463 -26.245 1.00 20.75 109 GLY A C 1
ATOM 543 O O . GLY A 1 111 ? -41.667 9.443 -26.335 1.00 21.72 109 GLY A O 1
ATOM 544 N N . LEU A 1 112 ? -42.194 7.343 -26.926 1.00 20.15 110 LEU A N 1
ATOM 545 C CA . LEU A 1 112 ? -41.054 7.117 -27.803 1.00 21.06 110 LEU A CA 1
ATOM 546 C C . LEU A 1 112 ? -41.438 7.183 -29.275 1.00 22.38 110 LEU A C 1
ATOM 547 O O . LEU A 1 112 ? -40.640 6.774 -30.133 1.00 19.52 110 LEU A O 1
ATOM 552 N N . GLN A 1 113 ? -42.638 7.696 -29.591 1.00 21.03 111 GLN A N 1
ATOM 553 C CA . GLN A 1 113 ? -43.238 7.517 -30.919 1.00 21.64 111 GLN A CA 1
ATOM 554 C C . GLN A 1 113 ? -42.772 8.514 -31.978 1.00 22.36 111 GLN A C 1
ATOM 555 O O . GLN A 1 113 ? -43.025 8.283 -33.176 1.00 20.93 111 GLN A O 1
ATOM 561 N N . ASN A 1 114 ? -42.149 9.631 -31.597 1.00 20.22 112 ASN A N 1
ATOM 562 C CA . ASN A 1 114 ? -41.825 10.677 -32.564 1.00 19.76 112 ASN A CA 1
ATOM 563 C C . ASN A 1 114 ? -40.413 10.488 -33.113 1.00 19.68 112 ASN A C 1
ATOM 564 O O . ASN A 1 114 ? -39.437 10.427 -32.354 1.00 20.59 112 ASN A O 1
ATOM 569 N N . HIS A 1 115 ? -40.313 10.405 -34.432 1.00 17.91 113 HIS A N 1
ATOM 570 C CA . HIS A 1 115 ? -39.061 10.143 -35.137 1.00 21.37 113 HIS A CA 1
ATOM 571 C C . HIS A 1 115 ? -38.497 11.470 -35.651 1.00 21.55 113 HIS A C 1
ATOM 572 O O . HIS A 1 115 ? -39.108 12.098 -36.519 1.00 19.33 113 HIS A O 1
ATOM 579 N N . ARG A 1 116 ? -37.358 11.931 -35.113 1.00 19.22 114 ARG A N 1
ATOM 580 C CA . ARG A 1 116 ? -36.620 11.385 -33.976 1.00 21.70 114 ARG A CA 1
ATOM 581 C C . ARG A 1 116 ? -36.849 12.267 -32.747 1.00 22.47 114 ARG A C 1
ATOM 582 O O . ARG A 1 116 ? -37.276 13.401 -32.890 1.00 21.78 114 ARG A O 1
ATOM 590 N N . SER A 1 117 ? -36.562 11.766 -31.543 1.00 23.20 115 SER A N 1
ATOM 591 C CA . SER A 1 117 ? -36.800 12.571 -30.347 1.00 24.96 115 SER A CA 1
ATOM 592 C C . SER A 1 117 ? -35.761 12.239 -29.286 1.00 25.48 115 SER A C 1
ATOM 593 O O . SER A 1 117 ? -35.046 11.232 -29.372 1.00 21.77 115 SER A O 1
ATOM 596 N N . SER A 1 118 ? -35.675 13.123 -28.291 1.00 21.38 116 SER A N 1
ATOM 597 C CA . SER A 1 118 ? -34.787 12.924 -27.150 1.00 23.68 116 SER A CA 1
ATOM 598 C C . SER A 1 118 ? -33.311 12.866 -27.563 1.00 22.42 116 SER A C 1
ATOM 599 O O . SER A 1 118 ? -32.502 12.172 -26.942 1.00 23.80 116 SER A O 1
ATOM 602 N N . ARG A 1 119 ? -32.934 13.611 -28.596 1.00 20.62 117 ARG A N 1
ATOM 603 C CA . ARG A 1 119 ? -31.557 13.622 -29.075 1.00 23.85 117 ARG A CA 1
ATOM 604 C C . ARG A 1 119 ? -30.727 14.787 -28.549 1.00 28.65 117 ARG A C 1
ATOM 605 O O . ARG A 1 119 ? -29.509 14.638 -28.372 1.00 29.21 117 ARG A O 1
ATOM 613 N N . ALA A 1 120 ? -31.347 15.923 -28.256 1.00 25.46 118 ALA A N 1
ATOM 614 C CA . ALA A 1 120 ? -30.597 17.118 -27.896 1.00 26.20 118 ALA A CA 1
ATOM 615 C C . ALA A 1 120 ? -30.203 17.102 -26.422 1.00 26.28 118 ALA A C 1
ATOM 616 O O . ALA A 1 120 ? -30.670 16.284 -25.626 1.00 26.09 118 ALA A O 1
ATOM 618 N N . SER A 1 121 ? -29.344 18.053 -26.054 1.00 23.91 119 SER A N 1
ATOM 619 C CA . SER A 1 121 ? -28.921 18.163 -24.665 1.00 24.84 119 SER A CA 1
ATOM 620 C C . SER A 1 121 ? -30.056 18.620 -23.760 1.00 28.59 119 SER A C 1
ATOM 621 O O . SER A 1 121 ? -30.089 18.257 -22.578 1.00 27.54 119 SER A O 1
ATOM 624 N N . TYR A 1 122 ? -30.997 19.395 -24.296 1.00 24.77 120 TYR A N 1
ATOM 625 C CA . TYR A 1 122 ? -32.027 20.057 -23.508 1.00 27.02 120 TYR A CA 1
ATOM 626 C C . TYR A 1 122 ? -33.383 19.370 -23.600 1.00 23.40 120 TYR A C 1
ATOM 627 O O . TYR A 1 122 ? -34.353 19.870 -23.027 1.00 25.07 120 TYR A O 1
ATOM 636 N N . ASN A 1 123 ? -33.477 18.236 -24.288 1.00 22.90 121 ASN A N 1
ATOM 637 C CA . ASN A 1 123 ? -34.753 17.553 -24.485 1.00 24.57 121 ASN A CA 1
ATOM 638 C C . ASN A 1 123 ? -34.511 16.059 -24.307 1.00 25.29 121 ASN A C 1
ATOM 639 O O . ASN A 1 123 ? -33.739 15.457 -25.057 1.00 26.87 121 ASN A O 1
ATOM 644 N N . ALA A 1 124 ? -35.140 15.461 -23.303 1.00 24.03 122 ALA A N 1
ATOM 645 C CA . ALA A 1 124 ? -34.760 14.120 -22.894 1.00 25.87 122 ALA A CA 1
ATOM 646 C C . ALA A 1 124 ? -35.976 13.332 -22.454 1.00 29.66 122 ALA A C 1
ATOM 647 O O . ALA A 1 124 ? -36.797 13.833 -21.684 1.00 26.48 122 ALA A O 1
ATOM 649 N N . THR A 1 125 ? -36.082 12.101 -22.942 1.00 26.33 123 THR A N 1
ATOM 650 C CA . THR A 1 125 ? -36.975 11.104 -22.378 1.00 20.82 123 THR A CA 1
ATOM 651 C C . THR A 1 125 ? -36.118 10.043 -21.702 1.00 26.38 123 THR A C 1
ATOM 652 O O . THR A 1 125 ? -35.157 9.540 -22.302 1.00 26.17 123 THR A O 1
ATOM 656 N N . PHE A 1 126 ? -36.424 9.747 -20.444 1.00 23.30 124 PHE A N 1
ATOM 657 C CA . PHE A 1 126 ? -35.803 8.650 -19.712 1.00 23.86 124 PHE A CA 1
ATOM 658 C C . PHE A 1 126 ? -36.858 7.592 -19.444 1.00 25.76 124 PHE A C 1
ATOM 659 O O . PHE A 1 126 ? -37.995 7.924 -19.103 1.00 26.73 124 PHE A O 1
ATOM 667 N N . LEU A 1 127 ? -36.485 6.317 -19.637 1.00 23.09 125 LEU A N 1
ATOM 668 C CA . LEU A 1 127 ? -37.367 5.216 -19.298 1.00 21.18 125 LEU A CA 1
ATOM 669 C C . LEU A 1 127 ? -37.608 5.210 -17.789 1.00 24.78 125 LEU A C 1
ATOM 670 O O . LEU A 1 127 ? -36.776 5.700 -17.020 1.00 24.91 125 LEU A O 1
ATOM 675 N N . PRO A 1 128 ? -38.730 4.641 -17.341 1.00 26.17 126 PRO A N 1
ATOM 676 C CA . PRO A 1 128 ? -39.071 4.715 -15.915 1.00 25.79 126 PRO A CA 1
ATOM 677 C C . PRO A 1 128 ? -38.018 4.064 -15.028 1.00 26.16 126 PRO A C 1
ATOM 678 O O . PRO A 1 128 ? -37.293 3.152 -15.438 1.00 21.75 126 PRO A O 1
ATOM 682 N N . GLU A 1 129 ? -37.922 4.574 -13.806 1.00 21.07 127 GLU A N 1
ATOM 683 C CA . GLU A 1 129 ? -37.132 3.921 -12.775 1.00 22.53 127 GLU A CA 1
ATOM 684 C C . GLU A 1 129 ? -37.529 2.450 -12.662 1.00 25.67 127 GLU A C 1
ATOM 685 O O . GLU A 1 129 ? -38.717 2.119 -12.632 1.00 21.92 127 GLU A O 1
ATOM 691 N N . GLY A 1 130 ? -36.526 1.558 -12.633 1.00 22.19 128 GLY A N 1
ATOM 692 C CA . GLY A 1 130 ? -36.777 0.131 -12.531 1.00 20.25 128 GLY A CA 1
ATOM 693 C C . GLY A 1 130 ? -37.037 -0.583 -13.851 1.00 23.02 128 GLY A C 1
ATOM 694 O O . GLY A 1 130 ? -37.099 -1.819 -13.862 1.00 23.65 128 GLY A O 1
ATOM 695 N N . TYR A 1 131 ? -37.180 0.148 -14.954 1.00 18.88 129 TYR A N 1
ATOM 696 C CA . TYR A 1 131 ? -37.528 -0.450 -16.241 1.00 23.49 129 TYR A CA 1
ATOM 697 C C . TYR A 1 131 ? -36.366 -1.253 -16.821 1.00 23.50 129 TYR A C 1
ATOM 698 O O . TYR A 1 131 ? -35.208 -0.846 -16.718 1.00 24.44 129 TYR A O 1
ATOM 707 N N . LYS A 1 132 ? -36.682 -2.360 -17.497 1.00 20.53 130 LYS A N 1
ATOM 708 C CA . LYS A 1 132 ? -35.668 -3.193 -18.143 1.00 25.10 130 LYS A CA 1
ATOM 709 C C . LYS A 1 132 ? -35.928 -3.273 -19.643 1.00 24.80 130 LYS A C 1
ATOM 710 O O . LYS A 1 132 ? -36.957 -3.813 -20.069 1.00 24.05 130 LYS A O 1
ATOM 716 N N . THR A 1 133 ? -34.996 -2.747 -20.439 1.00 20.93 131 THR A N 1
ATOM 717 C CA . THR A 1 133 ? -35.007 -3.019 -21.868 1.00 21.55 131 THR A CA 1
ATOM 718 C C . THR A 1 133 ? -34.640 -4.483 -22.131 1.00 22.76 131 THR A C 1
ATOM 719 O O . THR A 1 133 ? -34.147 -5.199 -21.252 1.00 19.75 131 THR A O 1
ATOM 723 N N . VAL A 1 134 ? -34.852 -4.933 -23.373 1.00 19.64 132 VAL A N 1
ATOM 724 C CA . VAL A 1 134 ? -34.559 -6.331 -23.694 1.00 21.33 132 VAL A CA 1
ATOM 725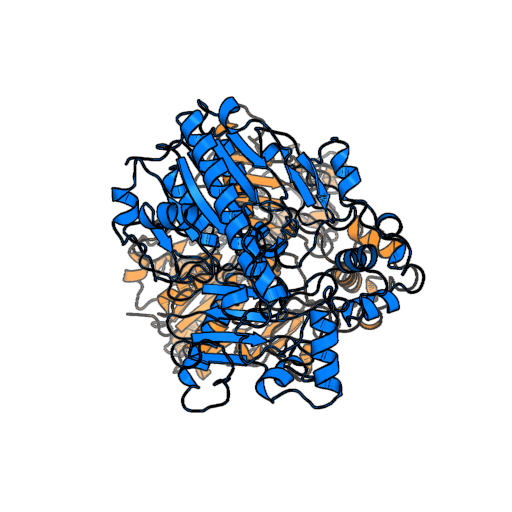 C C . VAL A 1 134 ? -33.089 -6.664 -23.474 1.00 21.11 132 VAL A C 1
ATOM 726 O O . VAL A 1 134 ? -32.803 -7.670 -22.804 1.00 22.08 132 VAL A O 1
ATOM 730 N N . PRO A 1 135 ? -32.122 -5.849 -23.918 1.00 21.02 133 PRO A N 1
ATOM 731 C CA . PRO A 1 135 ? -30.719 -6.197 -23.643 1.00 21.89 133 PRO A CA 1
ATOM 732 C C . PRO A 1 135 ? -30.392 -6.235 -22.163 1.00 25.92 133 PRO A C 1
ATOM 733 O O . PRO A 1 135 ? -29.586 -7.072 -21.730 1.00 25.23 133 PRO A O 1
ATOM 737 N N . GLU A 1 136 ? -30.975 -5.323 -21.375 1.00 25.13 134 GLU A N 1
ATOM 738 C CA . GLU A 1 136 ? -30.705 -5.330 -19.946 1.00 26.76 134 GLU A CA 1
ATOM 739 C C . GLU A 1 136 ? -31.176 -6.629 -19.314 1.00 24.70 134 GLU A C 1
ATOM 740 O O . GLU A 1 136 ? -30.532 -7.149 -18.400 1.00 27.98 134 GLU A O 1
ATOM 746 N N . LEU A 1 137 ? -32.307 -7.162 -19.777 1.00 20.51 135 LEU A N 1
ATOM 747 C CA . LEU A 1 137 ? -32.780 -8.432 -19.245 1.00 25.35 135 LEU A CA 1
ATOM 748 C C . LEU A 1 137 ? -31.790 -9.545 -19.553 1.00 28.66 135 LEU A C 1
ATOM 749 O O . LEU A 1 137 ? -31.587 -10.451 -18.737 1.00 25.17 135 LEU A O 1
ATOM 754 N N . PHE A 1 138 ? -31.166 -9.496 -20.730 1.00 26.55 136 PHE A N 1
ATOM 755 C CA . PHE A 1 138 ? -30.164 -10.504 -21.056 1.00 24.82 136 PHE A CA 1
ATOM 756 C C . PHE A 1 138 ? -28.892 -10.288 -20.240 1.00 26.92 136 PHE A C 1
ATOM 757 O O . PHE A 1 138 ? -28.262 -11.258 -19.802 1.00 25.22 136 PHE A O 1
ATOM 765 N N . VAL A 1 139 ? -28.514 -9.028 -19.996 1.00 25.96 137 VAL A N 1
ATOM 766 C CA . VAL A 1 139 ? -27.345 -8.760 -19.150 1.00 27.96 137 VAL A CA 1
ATOM 767 C C . VAL A 1 139 ? -27.549 -9.349 -17.757 1.00 30.63 137 VAL A C 1
ATOM 768 O O . VAL A 1 139 ? -26.677 -10.053 -17.226 1.00 24.66 137 VAL A O 1
ATOM 772 N N . ASP A 1 140 ? -28.726 -9.103 -17.165 1.00 27.53 138 ASP A N 1
ATOM 773 C CA . ASP A 1 140 ? -29.021 -9.593 -15.822 1.00 26.10 138 ASP A CA 1
ATOM 774 C C . ASP A 1 140 ? -29.036 -11.114 -15.749 1.00 29.97 138 ASP A C 1
ATOM 775 O O . ASP A 1 140 ? -28.751 -11.684 -14.690 1.00 24.65 138 ASP A O 1
ATOM 780 N N . ALA A 1 141 ? -29.406 -11.785 -16.840 1.00 26.94 139 ALA A N 1
ATOM 781 C CA . ALA A 1 141 ? -29.382 -13.242 -16.899 1.00 29.91 139 ALA A CA 1
ATOM 782 C C . ALA A 1 141 ? -27.995 -13.789 -17.210 1.00 26.61 139 ALA A C 1
ATOM 783 O O . ALA A 1 141 ? -27.856 -14.997 -17.400 1.00 35.41 139 ALA A O 1
ATOM 785 N N . GLY A 1 142 ? -26.982 -12.938 -17.283 1.00 27.20 140 GLY A N 1
ATOM 786 C CA . GLY A 1 142 ? -25.614 -13.388 -17.463 1.00 31.33 140 GLY A CA 1
ATOM 787 C C . GLY A 1 142 ? -25.120 -13.488 -18.889 1.00 32.64 140 GLY A C 1
ATOM 788 O O . GLY A 1 142 ? -24.094 -14.140 -19.118 1.00 28.44 140 GLY A O 1
ATOM 789 N N . TYR A 1 143 ? -25.811 -12.883 -19.857 1.00 27.34 141 TYR A N 1
ATOM 790 C CA . TYR A 1 143 ? -25.384 -12.928 -21.253 1.00 25.04 141 TYR A CA 1
ATOM 791 C C . TYR A 1 143 ? -24.428 -11.788 -21.594 1.00 27.49 141 TYR A C 1
ATOM 792 O O . TYR A 1 143 ? -24.440 -10.728 -20.969 1.00 29.87 141 TYR A O 1
ATOM 801 N N . GLN A 1 144 ? -23.603 -12.016 -22.606 1.00 27.77 142 GLN A N 1
ATOM 802 C CA . GLN A 1 144 ? -22.938 -10.924 -23.298 1.00 27.58 142 GLN A CA 1
ATOM 803 C C . GLN A 1 144 ? -23.901 -10.354 -24.333 1.00 27.54 142 GLN A C 1
ATOM 804 O O . GLN A 1 144 ? -24.655 -11.093 -24.964 1.00 21.86 142 GLN A O 1
ATOM 810 N N . THR A 1 145 ? -23.914 -9.036 -24.477 1.00 24.01 143 THR A N 1
ATOM 811 C CA . THR A 1 145 ? -24.888 -8.401 -25.348 1.00 23.31 143 THR A CA 1
ATOM 812 C C . THR A 1 145 ? -24.195 -7.380 -26.225 1.00 24.07 143 THR A C 1
ATOM 813 O O . THR A 1 145 ? -23.256 -6.707 -25.790 1.00 21.54 143 THR A O 1
ATOM 817 N N . PHE A 1 146 ? -24.664 -7.268 -27.465 1.00 21.92 144 PHE A N 1
ATOM 818 C CA . PHE A 1 146 ? -24.093 -6.298 -28.381 1.00 18.12 144 PHE A CA 1
ATOM 819 C C . PHE A 1 146 ? -25.118 -5.945 -29.438 1.00 18.57 144 PHE A C 1
ATOM 820 O O . PHE A 1 146 ? -26.052 -6.698 -29.706 1.00 20.39 144 PHE A O 1
ATOM 828 N N . ASN A 1 147 ? -24.900 -4.792 -30.056 1.00 22.18 145 ASN A N 1
ATOM 829 C CA . ASN A 1 147 ? -25.634 -4.393 -31.245 1.00 22.01 145 ASN A CA 1
ATOM 830 C C . ASN A 1 147 ? -24.654 -3.628 -32.120 1.00 22.27 145 ASN A C 1
ATOM 831 O O . ASN A 1 147 ? -24.313 -2.480 -31.813 1.00 21.50 145 ASN A O 1
ATOM 836 N N . ILE A 1 148 ? -24.222 -4.250 -33.216 1.00 22.34 146 ILE A N 1
ATOM 837 C CA . ILE A 1 148 ? -23.265 -3.639 -34.132 1.00 20.99 146 ILE A CA 1
ATOM 838 C C . ILE A 1 148 ? -24.045 -2.842 -35.167 1.00 25.06 146 ILE A C 1
ATOM 839 O O . ILE A 1 148 ? -24.817 -3.413 -35.951 1.00 21.50 146 ILE A O 1
ATOM 844 N N . GLY A 1 149 ? -23.809 -1.538 -35.202 1.00 22.82 147 GLY A N 1
ATOM 845 C CA . GLY A 1 149 ? -24.586 -0.621 -36.009 1.00 24.55 147 GLY A CA 1
ATOM 846 C C . GLY A 1 149 ? -25.498 0.258 -35.168 1.00 24.80 147 GLY A C 1
ATOM 847 O O . GLY A 1 149 ? -25.355 0.375 -33.948 1.00 23.87 147 GLY A O 1
ATOM 848 N N . LYS A 1 150 ? -26.464 0.877 -35.841 1.00 23.52 148 LYS A N 1
ATOM 849 C CA . LYS A 1 150 ? -27.255 1.918 -35.196 1.00 27.32 148 LYS A CA 1
ATOM 850 C C . LYS A 1 150 ? -28.188 1.346 -34.135 1.00 26.50 148 LYS A C 1
ATOM 851 O O . LYS A 1 150 ? -28.732 0.240 -34.273 1.00 22.16 148 LYS A O 1
ATOM 857 N N . ASP A 1 151 ? -28.338 2.112 -33.057 1.00 20.74 149 ASP A N 1
ATOM 858 C CA . ASP A 1 151 ? -29.419 1.920 -32.088 1.00 22.51 149 ASP A CA 1
ATOM 859 C C . ASP A 1 151 ? -30.633 2.685 -32.605 1.00 23.58 149 ASP A C 1
ATOM 860 O O . ASP A 1 151 ? -31.617 2.083 -33.045 1.00 23.87 149 ASP A O 1
ATOM 865 N N . ASP A 1 152 ? -30.560 4.028 -32.542 1.00 21.89 150 ASP A N 1
ATOM 866 C CA . ASP A 1 152 ? -31.594 4.952 -33.031 1.00 20.85 150 ASP A CA 1
ATOM 867 C C . ASP A 1 152 ? -32.839 4.905 -32.139 1.00 20.84 150 ASP A C 1
ATOM 868 O O . ASP A 1 152 ? -33.964 4.837 -32.628 1.00 21.18 150 ASP A O 1
ATOM 873 N N . TYR A 1 153 ? -32.630 4.950 -30.820 1.00 19.58 151 TYR A N 1
ATOM 874 C CA . TYR A 1 153 ? -33.725 4.920 -29.853 1.00 21.66 151 TYR A CA 1
ATOM 875 C C . TYR A 1 153 ? -34.116 6.337 -29.440 1.00 22.50 151 TYR A C 1
ATOM 876 O O . TYR A 1 153 ? -33.276 7.240 -29.369 1.00 20.25 151 TYR A O 1
ATOM 885 N N . ASN A 1 154 ? -35.403 6.524 -29.151 1.00 20.16 152 ASN A N 1
ATOM 886 C CA . ASN A 1 154 ? -35.914 7.857 -28.808 1.00 24.83 152 ASN A CA 1
ATOM 887 C C . ASN A 1 154 ? -35.951 8.088 -27.307 1.00 23.87 152 ASN A C 1
ATOM 888 O O . ASN A 1 154 ? -36.925 8.623 -26.769 1.00 19.78 152 ASN A O 1
ATOM 893 N N . PHE A 1 155 ? -34.889 7.697 -26.612 1.00 24.82 153 PHE A N 1
ATOM 894 C CA . PHE A 1 155 ? -34.732 8.006 -25.203 1.00 18.93 153 PHE A CA 1
ATOM 895 C C . PHE A 1 155 ? -33.240 8.090 -24.923 1.00 25.05 153 PHE A C 1
ATOM 896 O O . PHE A 1 155 ? -32.407 7.672 -25.735 1.00 19.55 153 PHE A O 1
ATOM 904 N N . LYS A 1 156 ? -32.907 8.637 -23.762 1.00 22.59 154 LYS A N 1
ATOM 905 C CA . LYS A 1 156 ? -31.523 8.744 -23.337 1.00 22.51 154 LYS A CA 1
ATOM 906 C C . LYS A 1 156 ? -31.183 7.562 -22.448 1.00 24.07 154 LYS A C 1
ATOM 907 O O . LYS A 1 156 ? -32.024 7.091 -21.669 1.00 21.36 154 LYS A O 1
ATOM 913 N N . TYR A 1 157 ? -29.958 7.061 -22.586 1.00 23.10 155 TYR A N 1
ATOM 914 C CA . TYR A 1 157 ? -29.624 5.834 -21.876 1.00 22.93 155 TYR A CA 1
ATOM 915 C C . TYR A 1 157 ? -28.113 5.705 -21.779 1.00 22.96 155 TYR A C 1
ATOM 916 O O . TYR A 1 157 ? -27.377 6.238 -22.607 1.00 23.04 155 TYR A O 1
ATOM 925 N N . ASP A 1 158 ? -27.673 4.997 -20.742 1.00 23.72 156 ASP A N 1
ATOM 926 C CA . ASP A 1 158 ? -26.295 4.555 -20.576 1.00 23.72 156 ASP A CA 1
ATOM 927 C C . ASP A 1 158 ? -26.117 3.294 -21.419 1.00 26.53 156 ASP A C 1
ATOM 928 O O . ASP A 1 158 ? -26.533 2.204 -21.017 1.00 24.80 156 ASP A O 1
ATOM 933 N N . ARG A 1 159 ? -25.501 3.431 -22.600 1.00 23.16 157 ARG A N 1
ATOM 934 C CA . ARG A 1 159 ? -25.439 2.283 -23.503 1.00 27.09 157 ARG A CA 1
ATOM 935 C C . ARG A 1 159 ? -24.715 1.107 -22.878 1.00 27.44 157 ARG A C 1
ATOM 936 O O . ARG A 1 159 ? -25.042 -0.044 -23.175 1.00 20.54 157 ARG A O 1
ATOM 944 N N . SER A 1 160 ? -23.736 1.373 -22.006 1.00 25.66 158 SER A N 1
ATOM 945 C CA . SER A 1 160 ? -22.969 0.294 -21.410 1.00 26.54 158 SER A CA 1
ATOM 946 C C . SER A 1 160 ? -23.845 -0.649 -20.600 1.00 26.05 158 SER A C 1
ATOM 947 O O . SER A 1 160 ? -23.477 -1.812 -20.433 1.00 23.34 158 SER A O 1
ATOM 950 N N . LYS A 1 161 ? -25.012 -0.193 -20.135 1.00 23.42 159 LYS A N 1
ATOM 951 C CA . LYS A 1 161 ? -25.921 -1.052 -19.383 1.00 23.52 159 LYS A CA 1
ATOM 952 C C . LYS A 1 161 ? -26.729 -1.991 -20.277 1.00 25.70 159 LYS A C 1
ATOM 953 O O . LYS A 1 161 ? -27.234 -3.015 -19.795 1.00 26.07 159 LYS A O 1
ATOM 959 N N . LEU A 1 162 ? -26.889 -1.654 -21.552 1.00 23.70 160 LEU A N 1
ATOM 960 C CA . LEU A 1 162 ? -27.605 -2.518 -22.488 1.00 22.91 160 LEU A CA 1
ATOM 961 C C . LEU A 1 162 ? -26.655 -3.492 -23.186 1.00 22.16 160 LEU A C 1
ATOM 962 O O . LEU A 1 162 ? -26.950 -4.687 -23.305 1.00 21.23 160 LEU A O 1
ATOM 967 N N . TYR A 1 163 ? -25.516 -2.990 -23.651 1.00 20.44 161 TYR A N 1
ATOM 968 C CA . TYR A 1 163 ? -24.608 -3.731 -24.521 1.00 23.48 161 TYR A CA 1
ATOM 969 C C . TYR A 1 163 ? -23.257 -3.804 -23.822 1.00 23.03 161 TYR A C 1
ATOM 970 O O . TYR A 1 163 ? -22.475 -2.859 -23.878 1.00 21.79 161 TYR A O 1
ATOM 979 N N . ASN A 1 164 ? -22.975 -4.926 -23.165 1.00 25.53 162 ASN A N 1
ATOM 980 C CA . ASN A 1 164 ? -21.792 -5.004 -22.325 1.00 25.20 162 ASN A CA 1
ATOM 981 C C . ASN A 1 164 ? -20.586 -5.627 -23.023 1.00 28.74 162 ASN A C 1
ATOM 982 O O . ASN A 1 164 ? -19.521 -5.704 -22.411 1.00 27.81 162 ASN A O 1
ATOM 987 N N . ALA A 1 165 ? -20.705 -6.030 -24.294 1.00 26.32 163 ALA A N 1
ATOM 988 C CA . ALA A 1 165 ? -19.621 -6.731 -24.976 1.00 24.22 163 ALA A CA 1
ATOM 989 C C . ALA A 1 165 ? -18.791 -5.852 -25.890 1.00 26.97 163 ALA A C 1
ATOM 990 O O . ALA A 1 165 ? -17.783 -6.326 -26.424 1.00 29.05 163 ALA A O 1
ATOM 992 N N . HIS A 1 166 ? -19.172 -4.598 -26.086 1.00 27.64 164 HIS A N 1
ATOM 993 C CA . HIS A 1 166 ? -18.431 -3.707 -26.970 1.00 26.92 164 HIS A CA 1
ATOM 994 C C . HIS A 1 166 ? -18.878 -2.289 -26.662 1.00 28.91 164 HIS A C 1
ATOM 995 O O . HIS A 1 166 ? -19.808 -2.067 -25.885 1.00 28.72 164 HIS A O 1
ATOM 1002 N N . GLU A 1 167 ? -18.196 -1.332 -27.269 1.00 27.31 165 GLU A N 1
ATOM 1003 C CA . GLU A 1 167 ? -18.479 0.066 -26.990 1.00 32.38 165 GLU A CA 1
ATOM 1004 C C . GLU A 1 167 ? -19.320 0.745 -28.056 1.00 29.84 165 GLU A C 1
ATOM 1005 O O . GLU A 1 167 ? -19.331 0.355 -29.225 1.00 26.69 165 GLU A O 1
ATOM 1011 N N . GLY A 1 168 ? -20.020 1.796 -27.617 1.00 27.41 166 GLY A N 1
ATOM 1012 C CA . GLY A 1 168 ? -20.725 2.668 -28.522 1.00 28.27 166 GLY A CA 1
ATOM 1013 C C . GLY A 1 168 ? -19.836 3.728 -29.145 1.00 30.57 166 GLY A C 1
ATOM 1014 O O . GLY A 1 168 ? -18.676 3.913 -28.783 1.00 30.87 166 GLY A O 1
ATOM 1015 N N . LYS A 1 169 ? -20.408 4.393 -30.143 1.00 25.68 167 LYS A N 1
ATOM 1016 C CA . LYS A 1 169 ? -19.804 5.515 -30.834 1.00 25.31 167 LYS A CA 1
ATOM 1017 C C . LYS A 1 169 ? -20.931 6.395 -31.356 1.00 30.32 167 LYS A C 1
ATOM 1018 O O . LYS A 1 169 ? -22.105 6.004 -31.357 1.00 24.21 167 LYS A O 1
ATOM 1024 N N . ALA A 1 170 ? -20.560 7.584 -31.826 1.00 27.59 168 ALA A N 1
ATOM 1025 C CA . ALA A 1 170 ? -21.547 8.536 -32.307 1.00 29.04 168 ALA A CA 1
ATOM 1026 C C . ALA A 1 170 ? -22.185 8.034 -33.596 1.00 29.11 168 ALA A C 1
ATOM 1027 O O . ALA A 1 170 ? -21.487 7.577 -34.505 1.00 27.32 168 ALA A O 1
ATOM 1029 N N . GLY A 1 171 ? -23.515 8.122 -33.675 1.00 25.87 169 GLY A N 1
ATOM 1030 C CA . GLY A 1 171 ? -24.250 7.773 -34.867 1.00 28.98 169 GLY A CA 1
ATOM 1031 C C . GLY A 1 171 ? -24.893 8.978 -35.529 1.00 29.54 169 GLY A C 1
ATOM 1032 O O . GLY A 1 171 ? -24.547 10.133 -35.254 1.00 30.19 169 GLY A O 1
ATOM 1033 N N . PHE A 1 172 ? -25.875 8.702 -36.390 1.00 29.12 170 PHE A N 1
ATOM 1034 C CA . PHE A 1 172 ? -26.561 9.731 -37.173 1.00 28.45 170 PHE A CA 1
ATOM 1035 C C . PHE A 1 172 ? -27.691 10.368 -36.364 1.00 25.86 170 PHE A C 1
ATOM 1036 O O . PHE A 1 172 ? -28.441 9.677 -35.669 1.00 29.81 170 PHE A O 1
ATOM 1044 N N . GLN A 1 173 ? -27.790 11.697 -36.436 1.00 25.04 171 GLN A N 1
ATOM 1045 C CA . GLN A 1 173 ? -28.893 12.460 -35.833 1.00 27.62 171 GLN A CA 1
ATOM 1046 C C . GLN A 1 173 ? -29.164 12.038 -34.388 1.00 22.81 171 GLN A C 1
ATOM 1047 O O . GLN A 1 173 ? -30.285 11.703 -34.009 1.00 26.35 171 GLN A O 1
ATOM 1053 N N . GLY A 1 174 ? -28.119 12.054 -33.571 1.00 25.27 172 GLY A N 1
ATOM 1054 C CA . GLY A 1 174 ? -28.266 11.848 -32.152 1.00 22.88 172 GLY A CA 1
ATOM 1055 C C . GLY A 1 174 ? -28.244 10.407 -31.693 1.00 25.50 172 GLY A C 1
ATOM 1056 O O . GLY A 1 174 ? -28.260 10.168 -30.479 1.00 23.14 172 GLY A O 1
ATOM 1057 N N . ALA A 1 175 ? -28.193 9.446 -32.612 1.00 23.26 173 ALA A N 1
ATOM 1058 C CA . ALA A 1 175 ? -28.206 8.031 -32.250 1.00 24.51 173 ALA A CA 1
ATOM 1059 C C . ALA A 1 175 ? -26.845 7.577 -31.725 1.00 22.55 173 ALA A C 1
ATOM 1060 O O . ALA A 1 175 ? -25.808 8.123 -32.101 1.00 23.85 173 ALA A O 1
ATOM 1062 N N . HIS A 1 176 ? -26.857 6.585 -30.834 1.00 21.40 174 HIS A N 1
ATOM 1063 C CA . HIS A 1 176 ? -25.652 5.798 -30.601 1.00 23.35 174 HIS A CA 1
ATOM 1064 C C . HIS A 1 176 ? -25.552 4.716 -31.667 1.00 28.09 174 HIS A C 1
ATOM 1065 O O . HIS A 1 176 ? -26.564 4.161 -32.115 1.00 22.89 174 HIS A O 1
ATOM 1072 N N . ASP A 1 177 ? -24.315 4.393 -32.042 1.00 24.87 175 ASP A N 1
ATOM 1073 C CA . ASP A 1 177 ? -24.004 3.219 -32.839 1.00 25.50 175 ASP A CA 1
ATOM 1074 C C . ASP A 1 177 ? -23.112 2.291 -32.026 1.00 25.84 175 ASP A C 1
ATOM 1075 O O . ASP A 1 177 ? -22.300 2.746 -31.221 1.00 26.76 175 ASP A O 1
ATOM 1080 N N . GLY A 1 178 ? -23.261 0.988 -32.239 1.00 22.52 176 GLY A N 1
ATOM 1081 C CA . GLY A 1 178 ? -22.341 0.025 -31.663 1.00 26.82 176 GLY A CA 1
ATOM 1082 C C . GLY A 1 178 ? -21.165 -0.229 -32.593 1.00 25.63 176 GLY A C 1
ATOM 1083 O O . GLY A 1 178 ? -21.329 -0.342 -33.808 1.00 24.99 176 GLY A O 1
ATOM 1084 N N . THR A 1 179 ? -19.970 -0.298 -32.006 1.00 22.36 177 THR A N 1
ATOM 1085 C CA . THR A 1 179 ? -18.761 -0.484 -32.802 1.00 27.80 177 THR A CA 1
ATOM 1086 C C . THR A 1 179 ? -18.669 -1.915 -33.330 1.00 23.63 177 THR A C 1
ATOM 1087 O O . THR A 1 179 ? -19.143 -2.869 -32.701 1.00 25.13 177 THR A O 1
ATOM 1091 N N . LYS A 1 180 ? -18.059 -2.052 -34.506 1.00 20.80 178 LYS A N 1
ATOM 1092 C CA . LYS A 1 180 ? -17.773 -3.365 -35.066 1.00 24.48 178 LYS A CA 1
ATOM 1093 C C . LYS A 1 180 ? -16.736 -4.078 -34.213 1.00 27.92 178 LYS A C 1
ATOM 1094 O O . LYS A 1 180 ? -15.808 -3.455 -33.693 1.00 26.88 178 LYS A O 1
ATOM 1100 N N . PHE A 1 181 ? -16.897 -5.387 -34.059 1.00 29.69 179 PHE A N 1
ATOM 1101 C CA . PHE A 1 181 ? -15.871 -6.192 -33.403 1.00 28.97 179 PHE A CA 1
ATOM 1102 C C . PHE A 1 181 ? -16.052 -7.640 -33.830 1.00 30.86 179 PHE A C 1
ATOM 1103 O O . PHE A 1 181 ? -17.057 -8.010 -34.440 1.00 27.85 179 PHE A O 1
ATOM 1111 N N . ASP A 1 182 ? -15.060 -8.461 -33.484 1.00 34.04 180 ASP A N 1
ATOM 1112 C CA . ASP A 1 182 ? -15.038 -9.869 -33.873 1.00 30.17 180 ASP A CA 1
ATOM 1113 C C . ASP A 1 182 ? -15.936 -10.650 -32.912 1.00 31.16 180 ASP A C 1
ATOM 1114 O O . ASP A 1 182 ? -15.487 -11.439 -32.081 1.00 30.32 180 ASP A O 1
ATOM 1119 N N . TRP A 1 183 ? -17.243 -10.398 -33.034 1.00 27.74 181 TRP A N 1
ATOM 1120 C CA . TRP A 1 183 ? -18.196 -10.986 -32.095 1.00 28.88 181 TRP A CA 1
ATOM 1121 C C . TRP A 1 183 ? -18.181 -12.507 -32.175 1.00 32.13 181 TRP A C 1
ATOM 1122 O O . TRP A 1 183 ? -18.232 -13.192 -31.144 1.00 27.50 181 TRP A O 1
ATOM 1133 N N . ALA A 1 184 ? -18.111 -13.055 -33.393 1.00 29.63 182 ALA A N 1
ATOM 1134 C CA . ALA A 1 184 ? -18.268 -14.493 -33.554 1.00 32.81 182 ALA A CA 1
ATOM 1135 C C . ALA A 1 184 ? -17.101 -15.240 -32.941 1.00 27.36 182 ALA A C 1
ATOM 1136 O O . ALA A 1 184 ? -17.287 -16.328 -32.394 1.00 30.62 182 ALA A O 1
ATOM 1138 N N . ASN A 1 185 ? -15.908 -14.659 -32.983 1.00 31.07 183 ASN A N 1
ATOM 1139 C CA . ASN A 1 185 ? -14.778 -15.294 -32.319 1.00 32.92 183 ASN A CA 1
ATOM 1140 C C . ASN A 1 185 ? -14.757 -14.972 -30.832 1.00 34.39 183 ASN A C 1
ATOM 1141 O O . ASN A 1 185 ? -14.558 -15.869 -30.008 1.00 31.31 183 ASN A O 1
ATOM 1146 N N . ASN A 1 186 ? -14.950 -13.691 -30.473 1.00 32.73 184 ASN A N 1
ATOM 1147 C CA . ASN A 1 186 ? -14.907 -13.294 -29.065 1.00 31.41 184 ASN A CA 1
ATOM 1148 C C . ASN A 1 186 ? -15.953 -14.016 -28.230 1.00 27.71 184 ASN A C 1
ATOM 1149 O O . ASN A 1 186 ? -15.713 -14.330 -27.061 1.00 29.98 184 ASN A O 1
ATOM 1154 N N . LEU A 1 187 ? -17.106 -14.324 -28.802 1.00 26.36 185 LEU A N 1
ATOM 1155 C CA . LEU A 1 187 ? -18.189 -14.860 -27.991 1.00 26.70 185 LEU A CA 1
ATOM 1156 C C . LEU A 1 187 ? -18.548 -16.291 -28.363 1.00 26.46 185 LEU A C 1
ATOM 1157 O O . LEU A 1 187 ? -19.608 -16.776 -27.969 1.00 28.38 185 LEU A O 1
ATOM 1162 N N . LYS A 1 188 ? -17.660 -17.009 -29.059 1.00 25.91 186 LYS A N 1
ATOM 1163 C CA . LYS A 1 188 ? -17.989 -18.375 -29.454 1.00 28.20 186 LYS A CA 1
ATOM 1164 C C . LYS A 1 188 ? -18.162 -19.304 -28.264 1.00 28.70 186 LYS A C 1
ATOM 1165 O O . LYS A 1 188 ? -18.751 -20.376 -28.422 1.00 27.85 186 LYS A O 1
ATOM 1171 N N . ASN A 1 189 ? -17.665 -18.925 -27.081 1.00 27.35 187 ASN A N 1
ATOM 1172 C CA . ASN A 1 189 ? -17.859 -19.699 -25.860 1.00 28.45 187 ASN A CA 1
ATOM 1173 C C . ASN A 1 189 ? -18.595 -18.922 -24.772 1.00 33.11 187 ASN A C 1
ATOM 1174 O O . ASN A 1 189 ? -18.561 -19.325 -23.607 1.00 31.60 187 ASN A O 1
ATOM 1179 N N . LYS A 1 190 ? -19.280 -17.839 -25.118 1.00 29.00 188 LYS A N 1
ATOM 1180 C CA . LYS A 1 190 ? -19.955 -16.994 -24.131 1.00 28.98 188 LYS A CA 1
ATOM 1181 C C . LYS A 1 190 ? -21.368 -16.749 -24.628 1.00 28.60 188 LYS A C 1
ATOM 1182 O O . LYS A 1 190 ? -21.539 -16.085 -25.675 1.00 26.37 188 LYS A O 1
ATOM 1188 N N . PRO A 1 191 ? -22.380 -17.290 -23.950 1.00 25.85 189 PRO A N 1
ATOM 1189 C CA . PRO A 1 191 ? -23.765 -17.063 -24.366 1.00 26.60 189 PRO A CA 1
ATOM 1190 C C . PRO A 1 191 ? -24.012 -15.586 -24.583 1.00 27.87 189 PRO A C 1
ATOM 1191 O O . PRO A 1 191 ? -23.633 -14.751 -23.754 1.00 25.35 189 PRO A O 1
ATOM 1195 N N . PHE A 1 192 ? -24.640 -15.259 -25.710 1.00 24.87 190 PHE A N 1
ATOM 1196 C CA . PHE A 1 192 ? -24.804 -13.858 -26.063 1.00 24.03 190 PHE A CA 1
ATOM 1197 C C . PHE A 1 192 ? -26.186 -13.598 -26.650 1.00 26.24 190 PHE A C 1
ATOM 1198 O O . PHE A 1 192 ? -26.894 -14.516 -27.087 1.00 22.53 190 PHE A O 1
ATOM 1206 N N . PHE A 1 193 ? -26.587 -12.326 -26.573 1.00 22.00 191 PHE A N 1
ATOM 1207 C CA . PHE A 1 193 ? -27.700 -11.766 -27.336 1.00 23.27 191 PHE A CA 1
ATOM 1208 C C . PHE A 1 193 ? -27.124 -10.636 -28.175 1.00 22.26 191 PHE A C 1
ATOM 1209 O O . PHE A 1 193 ? -26.717 -9.607 -27.637 1.00 24.48 191 PHE A O 1
ATOM 1217 N N . GLY A 1 194 ? -27.086 -10.816 -29.492 1.00 23.66 192 GLY A N 1
ATOM 1218 C CA . GLY A 1 194 ? -26.495 -9.830 -30.362 1.00 21.30 192 GLY A CA 1
ATOM 1219 C C . GLY A 1 194 ? -27.447 -9.400 -31.460 1.00 21.54 192 GLY A C 1
ATOM 1220 O O . GLY A 1 194 ? -28.415 -10.084 -31.789 1.00 22.55 192 GLY A O 1
ATOM 1221 N N . GLN A 1 195 ? -27.149 -8.236 -32.020 1.00 21.05 193 GLN A N 1
ATOM 1222 C CA . GLN A 1 195 ? -27.829 -7.707 -33.191 1.00 20.60 193 GLN A CA 1
ATOM 1223 C C . GLN A 1 195 ? -26.768 -7.258 -34.171 1.00 22.90 193 GLN A C 1
ATOM 1224 O O . GLN A 1 195 ? -25.752 -6.688 -33.766 1.00 20.17 193 GLN A O 1
ATOM 1230 N N . ILE A 1 196 ? -27.004 -7.532 -35.452 1.00 21.52 194 ILE A N 1
ATOM 1231 C CA . ILE A 1 196 ? -26.159 -7.058 -36.544 1.00 21.48 194 ILE A CA 1
ATOM 1232 C C . ILE A 1 196 ? -27.046 -6.235 -37.457 1.00 21.02 194 ILE A C 1
ATOM 1233 O O . ILE A 1 196 ? -27.996 -6.769 -38.048 1.00 23.79 194 ILE A O 1
ATOM 1238 N N . GLN A 1 197 ? -26.750 -4.941 -37.554 1.00 23.85 195 GLN A N 1
ATOM 1239 C CA . GLN A 1 197 ? -27.541 -4.005 -38.336 1.00 24.01 195 GLN A CA 1
ATOM 1240 C C . GLN A 1 197 ? -27.058 -4.052 -39.776 1.00 23.86 195 GLN A C 1
ATOM 1241 O O . GLN A 1 197 ? -25.872 -3.855 -40.031 1.00 23.61 195 GLN A O 1
ATOM 1247 N N . LEU A 1 198 ? -27.970 -4.305 -40.711 1.00 22.48 196 LEU A N 1
ATOM 1248 C CA . LEU A 1 198 ? -27.657 -4.327 -42.134 1.00 22.35 196 LEU A CA 1
ATOM 1249 C C . LEU A 1 198 ? -28.429 -3.224 -42.848 1.00 21.92 196 LEU A C 1
ATOM 1250 O O . LEU A 1 198 ? -29.516 -2.829 -42.424 1.00 23.19 196 LEU A O 1
ATOM 1255 N N . LYS A 1 199 ? -27.863 -2.746 -43.958 1.00 23.95 197 LYS A N 1
ATOM 1256 C CA . LYS A 1 199 ? -28.425 -1.598 -44.656 1.00 22.49 197 LYS A CA 1
ATOM 1257 C C . LYS A 1 199 ? -29.724 -1.904 -45.405 1.00 25.89 197 LYS A C 1
ATOM 1258 O O . LYS A 1 199 ? -30.457 -0.964 -45.731 1.00 22.12 197 LYS A O 1
ATOM 1264 N N . GLY A 1 200 ? -30.007 -3.173 -45.723 1.00 21.97 198 GLY A N 1
ATOM 1265 C CA . GLY A 1 200 ? -31.221 -3.524 -46.445 1.00 25.83 198 GLY A CA 1
ATOM 1266 C C . GLY A 1 200 ? -31.509 -2.674 -47.672 1.00 23.12 198 GLY A C 1
ATOM 1267 O O . GLY A 1 200 ? -30.677 -2.574 -48.578 1.00 23.61 198 GLY A O 1
ATOM 1268 N N . GLY A 1 201 ? -32.675 -2.030 -47.695 1.00 20.51 199 GLY A N 1
ATOM 1269 C CA . GLY A 1 201 ? -33.051 -1.199 -48.823 1.00 20.38 199 GLY A CA 1
ATOM 1270 C C . GLY A 1 201 ? -32.205 0.042 -49.023 1.00 26.48 199 GLY A C 1
ATOM 1271 O O . GLY A 1 201 ? -32.330 0.670 -50.082 1.00 21.04 199 GLY A O 1
ATOM 1272 N N . LYS A 1 202 ? -31.370 0.418 -48.038 1.00 23.61 200 LYS A N 1
ATOM 1273 C CA . LYS A 1 202 ? -30.504 1.592 -48.146 1.00 26.04 200 LYS A CA 1
ATOM 1274 C C . LYS A 1 202 ? -29.165 1.308 -48.813 1.00 30.51 200 LYS A C 1
ATOM 1275 O O . LYS A 1 202 ? -28.409 2.256 -49.055 1.00 29.30 200 LYS A O 1
ATOM 1281 N N . HIS A 1 203 ? -28.850 0.042 -49.101 1.00 25.61 201 HIS A N 1
ATOM 1282 C CA . HIS A 1 203 ? -27.691 -0.282 -49.929 1.00 34.44 201 HIS A CA 1
ATOM 1283 C C . HIS A 1 203 ? -27.771 0.486 -51.241 1.00 36.65 201 HIS A C 1
ATOM 1284 O O . HIS A 1 203 ? -28.832 0.546 -51.867 1.00 30.89 201 HIS A O 1
ATOM 1291 N N . HIS A 1 204 ? -26.640 1.059 -51.678 1.00 39.74 202 HIS A N 1
ATOM 1292 C CA . HIS A 1 204 ? -26.621 1.641 -53.018 1.00 45.04 202 HIS A CA 1
ATOM 1293 C C . HIS A 1 204 ? -25.287 1.456 -53.752 1.00 48.52 202 HIS A C 1
ATOM 1294 O O . HIS A 1 204 ? -25.057 2.130 -54.764 1.00 49.25 202 HIS A O 1
ATOM 1301 N N . ASN A 1 205 ? -24.415 0.552 -53.291 1.00 46.03 203 ASN A N 1
ATOM 1302 C CA . ASN A 1 205 ? -23.187 0.191 -54.008 1.00 52.30 203 ASN A CA 1
ATOM 1303 C C . ASN A 1 205 ? -23.453 -1.124 -54.733 1.00 48.81 203 ASN A C 1
ATOM 1304 O O . ASN A 1 205 ? -23.326 -2.208 -54.154 1.00 48.96 203 ASN A O 1
ATOM 1306 N N . PHE A 1 206 ? -23.820 -1.022 -56.009 1.00 44.64 204 PHE A N 1
ATOM 1307 C CA . PHE A 1 206 ? -24.179 -2.173 -56.825 1.00 48.06 204 PHE A CA 1
ATOM 1308 C C . PHE A 1 206 ? -23.090 -2.545 -57.826 1.00 56.10 204 PHE A C 1
ATOM 1309 O O . PHE A 1 206 ? -23.379 -3.196 -58.835 1.00 60.45 204 PHE A O 1
ATOM 1317 N N . ASN A 1 207 ? -21.840 -2.156 -57.566 1.00 53.07 205 ASN A N 1
ATOM 1318 C CA . ASN A 1 207 ? -20.773 -2.382 -58.532 1.00 58.60 205 ASN A CA 1
ATOM 1319 C C . ASN A 1 207 ? -20.196 -3.790 -58.465 1.00 67.01 205 ASN A C 1
ATOM 1320 O O . ASN A 1 207 ? -19.445 -4.169 -59.370 1.00 75.91 205 ASN A O 1
ATOM 1322 N N . GLY A 1 208 ? -20.517 -4.563 -57.427 1.00 66.38 206 GLY A N 1
ATOM 1323 C CA . GLY A 1 208 ? -20.010 -5.922 -57.340 1.00 64.20 206 GLY A CA 1
ATOM 1324 C C . GLY A 1 208 ? -20.542 -6.809 -58.451 1.00 67.54 206 GLY A C 1
ATOM 1325 O O . GLY A 1 208 ? -21.683 -6.673 -58.900 1.00 66.28 206 GLY A O 1
ATOM 1326 N N . LYS A 1 209 ? -19.690 -7.742 -58.895 1.00 70.70 207 LYS A N 1
ATOM 1327 C CA . LYS A 1 209 ? -20.065 -8.698 -59.937 1.00 69.78 207 LYS A CA 1
ATOM 1328 C C . LYS A 1 209 ? -21.221 -9.603 -59.518 1.00 69.70 207 LYS A C 1
ATOM 1329 O O . LYS A 1 209 ? -21.923 -10.142 -60.383 1.00 72.31 207 LYS A O 1
ATOM 1331 N N . ASP A 1 210 ? -21.429 -9.779 -58.212 1.00 61.37 208 ASP A N 1
ATOM 1332 C CA . ASP A 1 210 ? -22.477 -10.643 -57.682 1.00 60.26 208 ASP A CA 1
ATOM 1333 C C . ASP A 1 210 ? -23.886 -10.085 -57.886 1.00 53.25 208 ASP A C 1
ATOM 1334 O O . ASP A 1 210 ? -24.861 -10.825 -57.732 1.00 51.01 208 ASP A O 1
ATOM 1339 N N . VAL A 1 211 ? -24.020 -8.801 -58.196 1.00 49.18 209 VAL A N 1
ATOM 1340 C CA . VAL A 1 211 ? -25.331 -8.162 -58.270 1.00 48.99 209 VAL A CA 1
ATOM 1341 C C . VAL A 1 211 ? -25.889 -8.215 -59.688 1.00 44.87 209 VAL A C 1
ATOM 1342 O O . VAL A 1 211 ? -25.215 -7.768 -60.626 1.00 41.94 209 VAL A O 1
ATOM 1346 N N . PRO A 1 212 ? -27.090 -8.749 -59.905 1.00 43.80 210 PRO A N 1
ATOM 1347 C CA . PRO A 1 212 ? -27.605 -8.828 -61.275 1.00 36.27 210 PRO A CA 1
ATOM 1348 C C . PRO A 1 212 ? -28.048 -7.463 -61.780 1.00 43.84 210 PRO A C 1
ATOM 1349 O O . PRO A 1 212 ? -28.313 -6.526 -61.014 1.00 30.35 210 PRO A O 1
ATOM 1353 N N . GLN A 1 213 ? -28.158 -7.386 -63.105 1.00 34.34 211 GLN A N 1
ATOM 1354 C CA . GLN A 1 213 ? -28.802 -6.261 -63.762 1.00 37.93 211 GLN A CA 1
ATOM 1355 C C . GLN A 1 213 ? -30.305 -6.412 -63.606 1.00 34.79 211 GLN A C 1
ATOM 1356 O O . GLN A 1 213 ? -30.844 -7.512 -63.742 1.00 35.21 211 GLN A O 1
ATOM 1362 N N . VAL A 1 214 ? -30.975 -5.315 -63.273 1.00 27.26 212 VAL A N 1
ATOM 1363 C CA . VAL A 1 214 ? -32.429 -5.300 -63.138 1.00 28.58 212 VAL A CA 1
ATOM 1364 C C . VAL A 1 214 ? -32.949 -4.122 -63.952 1.00 29.67 212 VAL A C 1
ATOM 1365 O O . VAL A 1 214 ? -32.692 -2.961 -63.607 1.00 30.03 212 VAL A O 1
ATOM 1369 N N . ASP A 1 215 ? -33.672 -4.418 -65.024 1.00 29.97 213 ASP A N 1
ATOM 1370 C CA . ASP A 1 215 ? -34.128 -3.430 -65.995 1.00 31.79 213 ASP A CA 1
ATOM 1371 C C . ASP A 1 215 ? -35.323 -2.660 -65.439 1.00 26.51 213 ASP A C 1
ATOM 1372 O O . ASP A 1 215 ? -36.398 -3.243 -65.246 1.00 30.31 213 ASP A O 1
ATOM 1377 N N . PRO A 1 216 ? -35.168 -1.359 -65.160 1.00 28.09 214 PRO A N 1
ATOM 1378 C CA . PRO A 1 216 ? -36.314 -0.558 -64.692 1.00 29.64 214 PRO A CA 1
ATOM 1379 C C . PRO A 1 216 ? -37.508 -0.615 -65.623 1.00 31.18 214 PRO A C 1
ATOM 1380 O O . PRO A 1 216 ? -38.654 -0.503 -65.162 1.00 31.60 214 PRO A O 1
ATOM 1384 N N . ASP A 1 217 ? -37.277 -0.816 -66.925 1.00 34.28 215 ASP A N 1
ATOM 1385 C CA . ASP A 1 217 ? -38.369 -0.848 -67.889 1.00 37.80 215 ASP A CA 1
ATOM 1386 C C . ASP A 1 217 ? -39.246 -2.082 -67.741 1.00 32.04 215 ASP A C 1
ATOM 1387 O O . ASP A 1 217 ? -40.383 -2.071 -68.213 1.00 37.59 215 ASP A O 1
ATOM 1392 N N . LYS A 1 218 ? -38.765 -3.139 -67.095 1.00 33.04 216 LYS A N 1
ATOM 1393 C CA . LYS A 1 218 ? -39.590 -4.323 -66.896 1.00 34.63 216 LYS A CA 1
ATOM 1394 C C . LYS A 1 218 ? -40.146 -4.420 -65.484 1.00 39.81 216 LYS A C 1
ATOM 1395 O O . LYS A 1 218 ? -40.705 -5.462 -65.117 1.00 40.47 216 LYS A O 1
ATOM 1401 N N . MET A 1 219 ? -40.051 -3.343 -64.704 1.00 33.66 217 MET A N 1
ATOM 1402 C CA . MET A 1 219 ? -40.638 -3.308 -63.375 1.00 33.06 217 MET A CA 1
ATOM 1403 C C . MET A 1 219 ? -42.140 -3.073 -63.477 1.00 34.92 217 MET A C 1
ATOM 1404 O O . MET A 1 219 ? -42.610 -2.317 -64.334 1.00 36.18 217 MET A O 1
ATOM 1409 N N . THR A 1 220 ? -42.896 -3.785 -62.645 1.00 31.49 218 THR A N 1
ATOM 1410 C CA . THR A 1 220 ? -44.342 -3.613 -62.554 1.00 35.10 218 THR A CA 1
ATOM 1411 C C . THR A 1 220 ? -44.667 -2.839 -61.279 1.00 31.60 218 THR A C 1
ATOM 1412 O O . THR A 1 220 ? -44.532 -3.374 -60.175 1.00 32.85 218 THR A O 1
ATOM 1416 N N . LEU A 1 221 ? -45.084 -1.557 -61.430 1.00 30.82 219 LEU A N 1
ATOM 1417 C CA . LEU A 1 221 ? -45.391 -0.719 -60.282 1.00 32.31 219 LEU A CA 1
ATOM 1418 C C . LEU A 1 221 ? -46.846 -0.900 -59.868 1.00 31.81 219 LEU A C 1
ATOM 1419 O O . LEU A 1 221 ? -47.708 -1.153 -60.713 1.00 35.28 219 LEU A O 1
ATOM 1424 N N . PRO A 1 222 ? -47.143 -0.790 -58.574 1.00 34.22 220 PRO A N 1
ATOM 1425 C CA . PRO A 1 222 ? -48.541 -0.812 -58.131 1.00 31.38 220 PRO A CA 1
ATOM 1426 C C . PRO A 1 222 ? -49.308 0.399 -58.647 1.00 31.02 220 PRO A C 1
ATOM 1427 O O . PRO A 1 222 ? -48.741 1.433 -59.013 1.00 27.98 220 PRO A O 1
ATOM 1431 N N . ALA A 1 223 ? -50.634 0.248 -58.675 1.00 30.36 221 ALA A N 1
ATOM 1432 C CA . ALA A 1 223 ? -51.490 1.231 -59.333 1.00 32.57 221 ALA A CA 1
ATOM 1433 C C . ALA A 1 223 ? -51.469 2.608 -58.669 1.00 32.33 221 ALA A C 1
ATOM 1434 O O . ALA A 1 223 ? -51.789 3.601 -59.336 1.00 32.25 221 ALA A O 1
ATOM 1436 N N . TYR A 1 224 ? -51.105 2.706 -57.384 1.00 33.20 222 TYR A N 1
ATOM 1437 C CA . TYR A 1 224 ? -51.116 3.994 -56.688 1.00 28.45 222 TYR A CA 1
ATOM 1438 C C . TYR A 1 224 ? -49.815 4.777 -56.870 1.00 29.09 222 TYR A C 1
ATOM 1439 O O . TYR A 1 224 ? -49.717 5.918 -56.400 1.00 30.17 222 TYR A O 1
ATOM 1448 N N . TYR A 1 225 ? -48.818 4.209 -57.539 1.00 26.29 223 TYR A N 1
ATOM 1449 C CA . TYR A 1 225 ? -47.599 4.939 -57.848 1.00 26.96 223 TYR A CA 1
ATOM 1450 C C . TYR A 1 225 ? -47.630 5.449 -59.283 1.00 30.28 223 TYR A C 1
ATOM 1451 O O . TYR A 1 225 ? -48.089 4.754 -60.190 1.00 24.35 223 TYR A O 1
ATOM 1460 N N . ALA A 1 226 ? -47.119 6.661 -59.479 1.00 26.41 224 ALA A N 1
ATOM 1461 C CA . ALA A 1 226 ? -46.945 7.195 -60.822 1.00 33.99 224 ALA A CA 1
ATOM 1462 C C . ALA A 1 226 ? -45.855 6.421 -61.557 1.00 31.82 224 ALA A C 1
ATOM 1463 O O . ALA A 1 226 ? -44.828 6.066 -60.974 1.00 30.93 224 ALA A O 1
ATOM 1465 N N . ASP A 1 227 ? -46.082 6.151 -62.841 1.00 31.11 225 ASP A N 1
ATOM 1466 C CA . ASP A 1 227 ? -45.081 5.463 -63.661 1.00 38.56 225 ASP A CA 1
ATOM 1467 C C . ASP A 1 227 ? -44.086 6.501 -64.167 1.00 34.40 225 ASP A C 1
ATOM 1468 O O . ASP A 1 227 ? -44.297 7.153 -65.186 1.00 41.79 225 ASP A O 1
ATOM 1473 N N . THR A 1 228 ? -43.000 6.690 -63.432 1.00 35.57 226 THR A N 1
ATOM 1474 C CA . THR A 1 228 ? -41.975 7.656 -63.794 1.00 30.54 226 THR A CA 1
ATOM 1475 C C . THR A 1 228 ? -40.623 6.963 -63.847 1.00 32.49 226 THR A C 1
ATOM 1476 O O . THR A 1 228 ? -40.439 5.903 -63.239 1.00 35.23 226 THR A O 1
ATOM 1480 N N . PRO A 1 229 ? -39.656 7.529 -64.577 1.00 32.96 227 PRO A N 1
ATOM 1481 C CA . PRO A 1 229 ? -38.332 6.872 -64.658 1.00 31.70 227 PRO A CA 1
ATOM 1482 C C . PRO A 1 229 ? -37.680 6.634 -63.301 1.00 32.97 227 PRO A C 1
ATOM 1483 O O . PRO A 1 229 ? -37.151 5.541 -63.045 1.00 32.21 227 PRO A O 1
ATOM 1487 N N . ALA A 1 230 ? -37.699 7.635 -62.418 1.00 27.97 228 ALA A N 1
ATOM 1488 C CA . ALA A 1 230 ? -37.039 7.477 -61.128 1.00 29.75 228 ALA A CA 1
ATOM 1489 C C . ALA A 1 230 ? -37.802 6.521 -60.216 1.00 27.43 228 ALA A C 1
ATOM 1490 O O . ALA A 1 230 ? -37.194 5.881 -59.352 1.00 29.56 228 ALA A O 1
ATOM 1492 N N . THR A 1 231 ? -39.120 6.401 -60.390 1.00 27.50 229 THR A N 1
ATOM 1493 C CA . THR A 1 231 ? -39.872 5.434 -59.596 1.00 28.68 229 THR A CA 1
ATOM 1494 C C . THR A 1 231 ? -39.563 4.013 -60.050 1.00 31.96 229 THR A C 1
ATOM 1495 O O . THR A 1 231 ? -39.318 3.123 -59.223 1.00 27.31 229 THR A O 1
ATOM 1499 N N . ARG A 1 232 ? -39.571 3.781 -61.369 1.00 27.16 230 ARG A N 1
ATOM 1500 C CA A ARG A 1 232 ? -39.136 2.489 -61.890 0.54 29.01 230 ARG A CA 1
ATOM 1501 C CA B ARG A 1 232 ? -39.136 2.489 -61.889 0.46 29.01 230 ARG A CA 1
ATOM 1502 C C . ARG A 1 232 ? -37.712 2.169 -61.442 1.00 25.61 230 ARG A C 1
ATOM 1503 O O . ARG A 1 232 ? -37.405 1.021 -61.099 1.00 26.51 230 ARG A O 1
ATOM 1518 N N . ALA A 1 233 ? -36.831 3.178 -61.421 1.00 25.48 231 ALA A N 1
ATOM 1519 C CA . ALA A 1 233 ? -35.437 2.962 -61.021 1.00 25.86 231 ALA A CA 1
ATOM 1520 C C . ALA A 1 233 ? -35.323 2.492 -59.570 1.00 28.15 231 ALA A C 1
ATOM 1521 O O . ALA A 1 233 ? -34.472 1.645 -59.247 1.00 26.01 231 ALA A O 1
ATOM 1523 N N . GLU A 1 234 ? -36.126 3.073 -58.669 1.00 23.30 232 GLU A N 1
ATOM 1524 C CA . GLU A 1 234 ? -36.097 2.639 -57.276 1.00 24.88 232 GLU A CA 1
ATOM 1525 C C . GLU A 1 234 ? -36.666 1.233 -57.121 1.00 22.78 232 GLU A C 1
ATOM 1526 O O . GLU A 1 234 ? -36.224 0.482 -56.251 1.00 22.48 232 GLU A O 1
ATOM 1532 N N . TRP A 1 235 ? -37.660 0.872 -57.932 1.00 22.73 233 TRP A N 1
ATOM 1533 C CA . TRP A 1 235 ? -38.187 -0.488 -57.881 1.00 26.38 233 TRP A CA 1
ATOM 1534 C C . TRP A 1 235 ? -37.092 -1.488 -58.229 1.00 24.89 233 TRP A C 1
ATOM 1535 O O . TRP A 1 235 ? -36.801 -2.408 -57.456 1.00 23.85 233 TRP A O 1
ATOM 1546 N N . ALA A 1 236 ? -36.407 -1.260 -59.346 1.00 26.08 234 ALA A N 1
ATOM 1547 C CA . ALA A 1 236 ? -35.299 -2.122 -59.729 1.00 25.56 234 ALA A CA 1
ATOM 1548 C C . ALA A 1 236 ? -34.216 -2.138 -58.656 1.00 26.31 234 ALA A C 1
ATOM 1549 O O . ALA A 1 236 ? -33.659 -3.198 -58.348 1.00 24.15 234 ALA A O 1
ATOM 1551 N N . LYS A 1 237 ? -33.919 -0.981 -58.052 1.00 24.48 235 LYS A N 1
ATOM 1552 C CA . LYS A 1 237 ? -32.858 -0.948 -57.049 1.00 24.06 235 LYS A CA 1
ATOM 1553 C C . LYS A 1 237 ? -33.240 -1.784 -55.843 1.00 23.66 235 LYS A C 1
ATOM 1554 O O . LYS A 1 237 ? -32.383 -2.430 -55.231 1.00 22.17 235 LYS A O 1
ATOM 1557 N N . HIS A 1 238 ? -34.522 -1.776 -55.473 1.00 21.98 236 HIS A N 1
ATOM 1558 C CA . HIS A 1 238 ? -34.901 -2.539 -54.298 1.00 24.28 236 HIS A CA 1
ATOM 1559 C C . HIS A 1 238 ? -34.703 -4.028 -54.535 1.00 23.20 236 HIS A C 1
ATOM 1560 O O . HIS A 1 238 ? -34.274 -4.748 -53.627 1.00 24.30 236 HIS A O 1
ATOM 1567 N N . TYR A 1 239 ? -34.959 -4.496 -55.764 1.00 23.08 237 TYR A N 1
ATOM 1568 C CA . TYR A 1 239 ? -34.640 -5.881 -56.104 1.00 25.18 237 TYR A CA 1
ATOM 1569 C C . TYR A 1 239 ? -33.148 -6.164 -55.962 1.00 22.34 237 TYR A C 1
ATOM 1570 O O . TYR A 1 239 ? -32.760 -7.247 -55.513 1.00 24.58 237 TYR A O 1
ATOM 1579 N N . LYS A 1 240 ? -32.292 -5.219 -56.366 1.00 21.27 238 LYS A N 1
ATOM 1580 C CA . LYS A 1 240 ? -30.855 -5.420 -56.196 1.00 23.65 238 LYS A CA 1
ATOM 1581 C C . LYS A 1 240 ? -30.483 -5.531 -54.720 1.00 26.07 238 LYS A C 1
ATOM 1582 O O . LYS A 1 240 ? -29.597 -6.312 -54.358 1.00 24.57 238 LYS A O 1
ATOM 1588 N N . THR A 1 241 ? -31.156 -4.769 -53.842 1.00 21.70 239 THR A N 1
ATOM 1589 C CA . THR A 1 241 ? -30.815 -4.875 -52.422 1.00 21.67 239 THR A CA 1
ATOM 1590 C C . THR A 1 241 ? -31.212 -6.226 -51.831 1.00 25.93 239 THR A C 1
ATOM 1591 O O . THR A 1 241 ? -30.611 -6.648 -50.837 1.00 25.16 239 THR A O 1
ATOM 1595 N N . GLN A 1 242 ? -32.182 -6.927 -52.435 1.00 20.04 240 GLN A N 1
ATOM 1596 C CA . GLN A 1 242 ? -32.485 -8.284 -51.992 1.00 21.94 240 GLN A CA 1
ATOM 1597 C C . GLN A 1 242 ? -31.275 -9.193 -52.164 1.00 23.40 240 GLN A C 1
ATOM 1598 O O . GLN A 1 242 ? -30.980 -10.023 -51.294 1.00 24.85 240 GLN A O 1
ATOM 1604 N N . VAL A 1 243 ? -30.558 -9.045 -53.278 1.00 23.85 241 VAL A N 1
ATOM 1605 C CA . VAL A 1 243 ? -29.364 -9.849 -53.504 1.00 24.74 241 VAL A CA 1
ATOM 1606 C C . VAL A 1 243 ? -28.275 -9.473 -52.507 1.00 23.64 241 VAL A C 1
ATOM 1607 O O . VAL A 1 243 ? -27.547 -10.339 -52.013 1.00 24.24 241 VAL A O 1
ATOM 1611 N N . LEU A 1 244 ? -28.143 -8.182 -52.197 1.00 26.87 242 LEU A N 1
ATOM 1612 C CA . LEU A 1 244 ? -27.152 -7.768 -51.211 1.00 22.45 242 LEU A CA 1
ATOM 1613 C C . LEU A 1 244 ? -27.503 -8.295 -49.826 1.00 23.41 242 LEU A C 1
ATOM 1614 O O . LEU A 1 244 ? -26.617 -8.719 -49.076 1.00 26.10 242 LEU A O 1
ATOM 1619 N N . SER A 1 245 ? -28.789 -8.290 -49.467 1.00 23.65 243 SER A N 1
ATOM 1620 C CA . SER A 1 245 ? -29.161 -8.885 -48.192 1.00 23.08 243 SER A CA 1
ATOM 1621 C C . SER A 1 245 ? -28.927 -10.381 -48.209 1.00 21.97 243 SER A C 1
ATOM 1622 O O . SER A 1 245 ? -28.500 -10.949 -47.199 1.00 23.10 243 SER A O 1
ATOM 1625 N N . ASP A 1 246 ? -29.117 -11.020 -49.366 1.00 20.44 244 ASP A N 1
ATOM 1626 C CA . ASP A 1 246 ? -28.866 -12.456 -49.470 1.00 22.62 244 ASP A CA 1
ATOM 1627 C C . ASP A 1 246 ? -27.391 -12.776 -49.246 1.00 22.44 244 ASP A C 1
ATOM 1628 O O . ASP A 1 246 ? -27.052 -13.721 -48.523 1.00 23.40 244 ASP A O 1
ATOM 1633 N N . ILE A 1 247 ? -26.502 -11.979 -49.844 1.00 24.12 245 ILE A N 1
ATOM 1634 C CA . ILE A 1 247 ? -25.062 -12.169 -49.668 1.00 23.42 245 ILE A CA 1
ATOM 1635 C C . ILE A 1 247 ? -24.679 -12.000 -48.204 1.00 27.54 245 ILE A C 1
ATOM 1636 O O . ILE A 1 247 ? -23.914 -12.795 -47.639 1.00 26.96 245 ILE A O 1
ATOM 1641 N N . GLU A 1 248 ? -25.210 -10.960 -47.565 1.00 24.39 246 GLU A N 1
ATOM 1642 C CA . GLU A 1 248 ? -24.816 -10.682 -46.192 1.00 24.75 246 GLU A CA 1
ATOM 1643 C C . GLU A 1 248 ? -25.312 -11.763 -45.252 1.00 24.56 246 GLU A C 1
ATOM 1644 O O . GLU A 1 248 ? -24.612 -12.138 -44.299 1.00 24.90 246 GLU A O 1
ATOM 1650 N N . LEU A 1 249 ? -26.510 -12.289 -45.507 1.00 21.59 247 LEU A N 1
ATOM 1651 C CA . LEU A 1 249 ? -26.998 -13.379 -44.676 1.00 21.98 247 LEU A CA 1
ATOM 1652 C C . LEU A 1 249 ? -26.051 -14.568 -44.759 1.00 23.11 247 LEU A C 1
ATOM 1653 O O . LEU A 1 249 ? -25.667 -15.138 -43.734 1.00 24.23 247 LEU A O 1
ATOM 1658 N N . GLY A 1 250 ? -25.630 -14.927 -45.973 1.00 22.46 248 GLY A N 1
ATOM 1659 C CA . GLY A 1 250 ? -24.695 -16.035 -46.123 1.00 26.85 248 GLY A CA 1
ATOM 1660 C C . GLY A 1 250 ? -23.393 -15.801 -45.375 1.00 25.60 248 GLY A C 1
ATOM 1661 O O . GLY A 1 250 ? -22.822 -16.728 -44.791 1.00 26.80 248 GLY A O 1
ATOM 1662 N N . GLN A 1 251 ? -22.897 -14.563 -45.403 1.00 22.12 249 GLN A N 1
ATOM 1663 C CA . GLN A 1 251 ? -21.684 -14.228 -44.670 1.00 25.00 249 GLN A CA 1
ATOM 1664 C C . GLN A 1 251 ? -21.862 -14.474 -43.181 1.00 27.57 249 GLN A C 1
ATOM 1665 O O . GLN A 1 251 ? -21.009 -15.092 -42.535 1.00 28.19 249 GLN A O 1
ATOM 1671 N N . ILE A 1 252 ? -22.984 -14.025 -42.624 1.00 25.21 250 ILE A N 1
ATOM 1672 C CA . ILE A 1 252 ? -23.200 -14.178 -41.190 1.00 24.46 250 ILE A CA 1
ATOM 1673 C C . ILE A 1 252 ? -23.338 -15.652 -40.808 1.00 24.75 250 ILE A C 1
ATOM 1674 O O . ILE A 1 252 ? -22.734 -16.108 -39.828 1.00 27.13 250 ILE A O 1
ATOM 1679 N N . LEU A 1 253 ? -24.114 -16.424 -41.571 1.00 23.85 251 LEU A N 1
ATOM 1680 C CA . LEU A 1 253 ? -24.252 -17.847 -41.255 1.00 26.29 251 LEU A CA 1
ATOM 1681 C C . LEU A 1 253 ? -22.898 -18.554 -41.301 1.00 29.86 251 LEU A C 1
ATOM 1682 O O . LEU A 1 253 ? -22.604 -19.409 -40.452 1.00 27.02 251 LEU A O 1
ATOM 1687 N N . LYS A 1 254 ? -22.048 -18.184 -42.267 1.00 25.31 252 LYS A N 1
ATOM 1688 C CA . LYS A 1 254 ? -20.703 -18.753 -42.345 1.00 29.21 252 LYS A CA 1
ATOM 1689 C C . LYS A 1 254 ? -19.870 -18.390 -41.116 1.00 32.61 252 LYS A C 1
ATOM 1690 O O . LYS A 1 254 ? -19.166 -19.243 -40.565 1.00 31.86 252 LYS A O 1
ATOM 1696 N N . GLU A 1 255 ? -19.915 -17.124 -40.687 1.00 27.54 253 GLU A N 1
ATOM 1697 C CA . GLU A 1 255 ? -19.192 -16.726 -39.481 1.00 29.97 253 GLU A CA 1
ATOM 1698 C C . GLU A 1 255 ? -19.634 -17.536 -38.270 1.00 30.10 253 GLU A C 1
ATOM 1699 O O . GLU A 1 255 ? -18.809 -17.912 -37.428 1.00 29.65 253 GLU A O 1
ATOM 1705 N N . LEU A 1 256 ? -20.937 -17.780 -38.141 1.00 22.66 254 LEU A N 1
ATOM 1706 C CA . LEU A 1 256 ? -21.418 -18.599 -37.036 1.00 25.35 254 LEU A CA 1
ATOM 1707 C C . LEU A 1 256 ? -20.906 -20.032 -37.163 1.00 31.43 254 LEU A C 1
ATOM 1708 O O . LEU A 1 256 ? -20.416 -20.623 -36.191 1.00 25.71 254 LEU A O 1
ATOM 1713 N N . ASP A 1 257 ? -20.995 -20.598 -38.369 1.00 27.70 255 ASP A N 1
ATOM 1714 C CA . ASP A 1 257 ? -20.546 -21.967 -38.574 1.00 30.56 255 ASP A CA 1
ATOM 1715 C C . ASP A 1 257 ? -19.042 -22.086 -38.357 1.00 33.19 255 ASP A C 1
ATOM 1716 O O . ASP A 1 257 ? -18.575 -23.034 -37.713 1.00 31.49 255 ASP A O 1
ATOM 1721 N N . ASP A 1 258 ? -18.271 -21.114 -38.858 1.00 27.82 256 ASP A N 1
ATOM 1722 C CA . ASP A 1 258 ? -16.827 -21.100 -38.641 1.00 28.21 256 ASP A CA 1
ATOM 1723 C C . ASP A 1 258 ? -16.453 -21.081 -37.164 1.00 36.06 256 ASP A C 1
ATOM 1724 O O . ASP A 1 258 ? -15.321 -21.447 -36.820 1.00 29.21 256 ASP A O 1
ATOM 1729 N N . ASN A 1 259 ? -17.359 -20.656 -36.282 1.00 28.91 257 ASN A N 1
ATOM 1730 C CA . ASN A 1 259 ? -17.061 -20.589 -34.856 1.00 30.41 257 ASN A CA 1
ATOM 1731 C C . ASN A 1 259 ? -17.905 -21.570 -34.042 1.00 31.56 257 ASN A C 1
ATOM 1732 O O . ASN A 1 259 ? -17.991 -21.452 -32.812 1.00 31.42 257 ASN A O 1
ATOM 1737 N N . ASN A 1 260 ? -18.519 -22.543 -34.714 1.00 28.72 258 ASN A N 1
ATOM 1738 C CA . ASN A 1 260 ? -19.279 -23.622 -34.085 1.00 29.36 258 ASN A CA 1
ATOM 1739 C C . ASN A 1 260 ? -20.430 -23.111 -33.221 1.00 32.07 258 ASN A C 1
ATOM 1740 O O . ASN A 1 260 ? -20.811 -23.753 -32.237 1.00 28.41 258 ASN A O 1
ATOM 1745 N N . ILE A 1 261 ? -21.041 -22.000 -33.628 1.00 30.20 259 ILE A N 1
ATOM 1746 C CA . ILE A 1 261 ? -22.232 -21.465 -32.982 1.00 27.01 259 ILE A CA 1
ATOM 1747 C C . ILE A 1 261 ? -23.394 -21.351 -33.971 1.00 29.77 259 ILE A C 1
ATOM 1748 O O . ILE A 1 261 ? -24.300 -20.553 -33.776 1.00 27.38 259 ILE A O 1
ATOM 1753 N N . LEU A 1 262 ? -23.373 -22.131 -35.053 1.00 27.61 260 LEU A N 1
ATOM 1754 C CA . LEU A 1 262 ? -24.517 -22.132 -35.957 1.00 29.34 260 LEU A CA 1
ATOM 1755 C C . LEU A 1 262 ? -25.699 -22.879 -35.345 1.00 26.48 260 LEU A C 1
ATOM 1756 O O . LEU A 1 262 ? -26.829 -22.387 -35.366 1.00 25.44 260 LEU A O 1
ATOM 1761 N N . GLU A 1 263 ? -25.453 -24.054 -34.764 1.00 28.00 261 GLU A N 1
ATOM 1762 C CA . GLU A 1 263 ? -26.553 -24.903 -34.303 1.00 29.91 261 GLU A CA 1
ATOM 1763 C C . GLU A 1 263 ? -27.206 -24.378 -33.031 1.00 27.69 261 GLU A C 1
ATOM 1764 O O . GLU A 1 263 ? -28.407 -24.591 -32.821 1.00 24.91 261 GLU A O 1
ATOM 1770 N N . ASN A 1 264 ? -26.437 -23.739 -32.149 1.00 24.66 262 ASN A N 1
ATOM 1771 C CA . ASN A 1 264 ? -26.953 -23.345 -30.845 1.00 26.79 262 ASN A CA 1
ATOM 1772 C C . ASN A 1 264 ? -27.413 -21.884 -30.799 1.00 26.18 262 ASN A C 1
ATOM 1773 O O . ASN A 1 264 ? -27.625 -21.344 -29.708 1.00 27.84 262 ASN A O 1
ATOM 1778 N N . THR A 1 265 ? -27.592 -21.241 -31.949 1.00 26.69 263 THR A N 1
ATOM 1779 C CA . THR A 1 265 ? -28.022 -19.847 -32.010 1.00 26.33 263 THR A CA 1
ATOM 1780 C C . THR A 1 265 ? -29.407 -19.765 -32.649 1.00 27.52 263 THR A C 1
ATOM 1781 O O . THR A 1 265 ? -29.640 -20.332 -33.720 1.00 26.22 263 THR A O 1
ATOM 1785 N N . ALA A 1 266 ? -30.336 -19.101 -31.972 1.00 23.48 264 ALA A N 1
ATOM 1786 C CA . ALA A 1 266 ? -31.631 -18.784 -32.559 1.00 23.46 264 ALA A CA 1
ATOM 1787 C C . ALA A 1 266 ? -31.514 -17.438 -33.268 1.00 26.73 264 ALA A C 1
ATOM 1788 O O . ALA A 1 266 ? -31.235 -16.421 -32.628 1.00 22.49 264 ALA A O 1
ATOM 1790 N N . ILE A 1 267 ? -31.710 -17.427 -34.580 1.00 23.25 265 ILE A N 1
ATOM 1791 C CA . ILE A 1 267 ? -31.586 -16.206 -35.373 1.00 20.54 265 ILE A CA 1
ATOM 1792 C C . ILE A 1 267 ? -32.970 -15.657 -35.671 1.00 26.32 265 ILE A C 1
ATOM 1793 O O . ILE A 1 267 ? -33.857 -16.404 -36.101 1.00 23.51 265 ILE A O 1
ATOM 1798 N N . PHE A 1 268 ? -33.145 -14.349 -35.474 1.00 24.40 266 PHE A N 1
ATOM 1799 C CA . PHE A 1 268 ? -34.330 -13.619 -35.906 1.00 22.88 266 PHE A CA 1
ATOM 1800 C C . PHE A 1 268 ? -33.888 -12.683 -37.027 1.00 20.39 266 PHE A C 1
ATOM 1801 O O . PHE A 1 268 ? -33.063 -11.789 -36.803 1.00 21.34 266 PHE A O 1
ATOM 1809 N N . TRP A 1 269 ? -34.436 -12.890 -38.226 1.00 20.20 267 TRP A N 1
ATOM 1810 C CA . TRP A 1 269 ? -34.028 -12.202 -39.453 1.00 17.97 267 TRP A CA 1
ATOM 1811 C C . TRP A 1 269 ? -35.213 -11.355 -39.889 1.00 19.03 267 TRP A C 1
ATOM 1812 O O . TRP A 1 269 ? -36.260 -11.901 -40.250 1.00 20.17 267 TRP A O 1
ATOM 1823 N N . PHE A 1 270 ? -35.073 -10.030 -39.834 1.00 21.29 268 PHE A N 1
ATOM 1824 C CA . PHE A 1 270 ? -36.222 -9.173 -40.096 1.00 22.99 268 PHE A CA 1
ATOM 1825 C C . PHE A 1 270 ? -35.748 -7.760 -40.423 1.00 20.97 268 PHE A C 1
ATOM 1826 O O . PHE A 1 270 ? -34.583 -7.410 -40.222 1.00 20.82 268 PHE A O 1
ATOM 1834 N N . SER A 1 271 ? -36.674 -6.949 -40.945 1.00 19.20 269 SER A N 1
ATOM 1835 C CA . SER A 1 271 ? -36.402 -5.540 -41.210 1.00 19.71 269 SER A CA 1
ATOM 1836 C C . SER A 1 271 ? -37.250 -4.643 -40.305 1.00 20.20 269 SER A C 1
ATOM 1837 O O . SER A 1 271 ? -38.221 -5.092 -39.691 1.00 20.74 269 SER A O 1
ATOM 1840 N N . ASP A 1 272 ? -36.864 -3.357 -40.200 1.00 21.02 270 ASP A N 1
ATOM 1841 C CA . ASP A 1 272 ? -37.577 -2.474 -39.282 1.00 20.39 270 ASP A CA 1
ATOM 1842 C C . ASP A 1 272 ? -38.873 -1.929 -39.858 1.00 22.63 270 ASP A C 1
ATOM 1843 O O . ASP A 1 272 ? -39.742 -1.528 -39.074 1.00 17.28 270 ASP A O 1
ATOM 1848 N N . HIS A 1 273 ? -39.001 -1.885 -41.192 1.00 18.41 271 HIS A N 1
ATOM 1849 C CA . HIS A 1 273 ? -40.199 -1.437 -41.893 1.00 18.10 271 HIS A CA 1
ATOM 1850 C C . HIS A 1 273 ? -39.963 -1.562 -43.396 1.00 21.22 271 HIS A C 1
ATOM 1851 O O . HIS A 1 273 ? -38.891 -2.004 -43.817 1.00 20.63 271 HIS A O 1
ATOM 1858 N N . GLY A 1 274 ? -40.935 -1.132 -44.210 1.00 24.29 272 GLY A N 1
ATOM 1859 C CA . GLY A 1 274 ? -40.879 -1.308 -45.650 1.00 25.34 272 GLY A CA 1
ATOM 1860 C C . GLY A 1 274 ? -39.990 -0.313 -46.391 1.00 26.32 272 GLY A C 1
ATOM 1861 O O . GLY A 1 274 ? -39.301 0.535 -45.808 1.00 23.59 272 GLY A O 1
ATOM 1862 N N . MET A 1 275 ? -40.024 -0.428 -47.727 1.00 21.57 273 MET A N 1
ATOM 1863 C CA . MET A 1 275 ? -39.035 0.224 -48.583 1.00 22.81 273 MET A CA 1
ATOM 1864 C C . MET A 1 275 ? -39.339 1.721 -48.775 1.00 23.34 273 MET A C 1
ATOM 1865 O O . MET A 1 275 ? -40.353 2.254 -48.304 1.00 25.40 273 MET A O 1
ATOM 1870 N N . LEU A 1 276 ? -38.411 2.413 -49.455 1.00 24.48 274 LEU A N 1
ATOM 1871 C CA . LEU A 1 276 ? -38.282 3.869 -49.349 1.00 22.23 274 LEU A CA 1
ATOM 1872 C C . LEU A 1 276 ? -39.324 4.676 -50.126 1.00 24.36 274 LEU A C 1
ATOM 1873 O O . LEU A 1 276 ? -39.345 5.905 -49.974 1.00 24.67 274 LEU A O 1
ATOM 1878 N N . LEU A 1 277 ? -40.156 4.060 -50.971 1.00 24.48 275 LEU A N 1
ATOM 1879 C CA . LEU A 1 277 ? -41.076 4.853 -51.792 1.00 25.73 275 LEU A CA 1
ATOM 1880 C C . LEU A 1 277 ? -42.212 5.417 -50.930 1.00 24.64 275 LEU A C 1
ATOM 1881 O O . LEU A 1 277 ? -42.420 5.003 -49.787 1.00 26.76 275 LEU A O 1
ATOM 1886 N N . LEU A 1 278 ? -42.957 6.376 -51.503 1.00 25.03 276 LEU A N 1
ATOM 1887 C CA . LEU A 1 278 ? -43.745 7.320 -50.698 1.00 28.46 276 LEU A CA 1
ATOM 1888 C C . LEU A 1 278 ? -44.950 6.702 -49.991 1.00 29.62 276 LEU A C 1
ATOM 1889 O O . LEU A 1 278 ? -45.409 7.267 -48.989 1.00 29.63 276 LEU A O 1
ATOM 1894 N N . ARG A 1 279 ? -45.503 5.590 -50.479 1.00 26.16 277 ARG A N 1
ATOM 1895 C CA . ARG A 1 279 ? -46.606 4.953 -49.766 1.00 28.67 277 ARG A CA 1
ATOM 1896 C C . ARG A 1 279 ? -46.176 3.646 -49.093 1.00 29.52 277 ARG A C 1
ATOM 1897 O O . ARG A 1 279 ? -47.024 2.822 -48.745 1.00 29.92 277 ARG A O 1
ATOM 1905 N N . HIS A 1 280 ? -44.864 3.453 -48.889 1.00 25.57 278 HIS A N 1
ATOM 1906 C CA . HIS A 1 280 ? -44.342 2.341 -48.104 1.00 27.13 278 HIS A CA 1
ATOM 1907 C C . HIS A 1 280 ? -43.798 2.942 -46.814 1.00 27.66 278 HIS A C 1
ATOM 1908 O O . HIS A 1 280 ? -44.578 3.162 -45.862 1.00 23.67 278 HIS A O 1
ATOM 1915 N N . LYS A 1 281 ? -42.488 3.198 -46.714 1.00 22.55 279 LYS A N 1
ATOM 1916 C CA . LYS A 1 281 ? -41.889 3.895 -45.575 1.00 25.74 279 LYS A CA 1
ATOM 1917 C C . LYS A 1 281 ? -42.674 5.156 -45.228 1.00 25.44 279 LYS A C 1
ATOM 1918 O O . LYS A 1 281 ? -43.070 5.924 -46.112 1.00 21.57 279 LYS A O 1
ATOM 1924 N N . GLN A 1 282 ? -42.883 5.360 -43.924 1.00 24.49 280 GLN A N 1
ATOM 1925 C CA . GLN A 1 282 ? -43.583 6.465 -43.282 1.00 20.40 280 GLN A CA 1
ATOM 1926 C C . GLN A 1 282 ? -45.100 6.284 -43.255 1.00 24.07 280 GLN A C 1
ATOM 1927 O O . GLN A 1 282 ? -45.769 7.058 -42.569 1.00 27.41 280 GLN A O 1
ATOM 1933 N N . GLU A 1 283 ? -45.679 5.311 -43.969 1.00 20.55 281 GLU A N 1
ATOM 1934 C CA . GLU A 1 283 ? -47.132 5.211 -44.035 1.00 24.78 281 GLU A CA 1
ATOM 1935 C C . GLU A 1 283 ? -47.626 3.856 -43.537 1.00 24.37 281 GLU A C 1
ATOM 1936 O O . GLU A 1 283 ? -46.879 2.877 -43.465 1.00 24.41 281 GLU A O 1
ATOM 1942 N N . LEU A 1 284 ? -48.916 3.813 -43.203 1.00 22.26 282 LEU A N 1
ATOM 1943 C CA . LEU A 1 284 ? -49.502 2.691 -42.483 1.00 23.23 282 LEU A CA 1
ATOM 1944 C C . LEU A 1 284 ? -50.248 1.727 -43.400 1.00 29.28 282 LEU A C 1
ATOM 1945 O O . LEU A 1 284 ? -51.186 1.050 -42.955 1.00 25.63 282 LEU A O 1
ATOM 1950 N N . TYR A 1 285 ? -49.859 1.656 -44.673 1.00 26.93 283 TYR A N 1
ATOM 1951 C CA . TYR A 1 285 ? -50.403 0.613 -45.531 1.00 24.32 283 TYR A CA 1
ATOM 1952 C C . TYR A 1 285 ? -49.637 -0.686 -45.306 1.00 26.23 283 TYR A C 1
ATOM 1953 O O . TYR A 1 285 ? -48.605 -0.729 -44.622 1.00 21.78 283 TYR A O 1
ATOM 1962 N N . GLU A 1 286 ? -50.184 -1.755 -45.882 1.00 23.65 284 GLU A N 1
ATOM 1963 C CA . GLU A 1 286 ? -49.716 -3.103 -45.597 1.00 19.69 284 GLU A CA 1
ATOM 1964 C C . GLU A 1 286 ? -48.203 -3.222 -45.730 1.00 23.54 284 GLU A C 1
ATOM 1965 O O . GLU A 1 286 ? -47.518 -3.656 -44.797 1.00 20.93 284 GLU A O 1
ATOM 1971 N N . ASP A 1 287 ? -47.645 -2.785 -46.851 1.00 22.71 285 ASP A N 1
ATOM 1972 C CA . ASP A 1 287 ? -46.223 -3.015 -47.066 1.00 22.94 285 ASP A CA 1
ATOM 1973 C C . ASP A 1 287 ? -45.334 -1.936 -46.435 1.00 27.70 285 ASP A C 1
ATOM 1974 O O . ASP A 1 287 ? -44.111 -1.970 -46.622 1.00 23.13 285 ASP A O 1
ATOM 1979 N N . GLY A 1 288 ? -45.919 -0.993 -45.692 1.00 25.54 286 GLY A N 1
ATOM 1980 C CA . GLY A 1 288 ? -45.150 -0.103 -44.838 1.00 21.66 286 GLY A CA 1
ATOM 1981 C C . GLY A 1 288 ? -44.722 -0.773 -43.543 1.00 22.05 286 GLY A C 1
ATOM 1982 O O . GLY A 1 288 ? -43.598 -0.569 -43.072 1.00 22.41 286 GLY A O 1
ATOM 1983 N N . VAL A 1 289 ? -45.596 -1.598 -42.965 1.00 22.06 287 VAL A N 1
ATOM 1984 C CA . VAL A 1 289 ? -45.349 -2.167 -41.646 1.00 21.15 287 VAL A CA 1
ATOM 1985 C C . VAL A 1 289 ? -45.154 -3.683 -41.651 1.00 23.05 287 VAL A C 1
ATOM 1986 O O . VAL A 1 289 ? -44.604 -4.217 -40.671 1.00 19.31 287 VAL A O 1
ATOM 1990 N N . LYS A 1 290 ? -45.628 -4.397 -42.672 1.00 20.22 288 LYS A N 1
ATOM 1991 C CA . LYS A 1 290 ? -45.412 -5.845 -42.735 1.00 25.29 288 LYS A CA 1
ATOM 1992 C C . LYS A 1 290 ? -44.015 -6.134 -43.266 1.00 21.50 288 LYS A C 1
ATOM 1993 O O . LYS A 1 290 ? -43.675 -5.719 -44.376 1.00 25.15 288 LYS A O 1
ATOM 1999 N N . VAL A 1 291 ? -43.223 -6.871 -42.504 1.00 20.26 289 VAL A N 1
ATOM 2000 C CA . VAL A 1 291 ? -41.806 -7.029 -42.812 1.00 17.82 289 VAL A CA 1
ATOM 2001 C C . VAL A 1 291 ? -41.507 -8.514 -42.970 1.00 22.92 289 VAL A C 1
ATOM 2002 O O . VAL A 1 291 ? -42.228 -9.373 -42.430 1.00 19.41 289 VAL A O 1
ATOM 2006 N N . PRO A 1 292 ? -40.407 -8.853 -43.653 1.00 20.11 290 PRO A N 1
ATOM 2007 C CA . PRO A 1 292 ? -39.911 -10.238 -43.609 1.00 25.06 290 PRO A CA 1
ATOM 2008 C C . PRO A 1 292 ? -39.567 -10.634 -42.180 1.00 25.74 290 PRO A C 1
ATOM 2009 O O . PRO A 1 292 ? -39.147 -9.807 -41.373 1.00 21.63 290 PRO A O 1
ATOM 2013 N N . LEU A 1 293 ? -39.793 -11.902 -41.851 1.00 24.33 291 LEU A N 1
ATOM 2014 C CA . LEU A 1 293 ? -39.314 -12.446 -40.582 1.00 20.50 291 LEU A CA 1
ATOM 2015 C C . LEU A 1 293 ? -39.101 -13.939 -40.768 1.00 21.83 291 LEU A C 1
ATOM 2016 O O . LEU A 1 293 ? -40.030 -14.659 -41.144 1.00 20.73 291 LEU A O 1
ATOM 2021 N N . ILE A 1 294 ? -37.876 -14.387 -40.538 1.00 21.02 292 ILE A N 1
ATOM 2022 C CA . ILE A 1 294 ? -37.543 -15.798 -40.456 1.00 19.63 292 ILE A CA 1
ATOM 2023 C C . ILE A 1 294 ? -36.876 -16.018 -39.114 1.00 18.42 292 ILE A C 1
ATOM 2024 O O . ILE A 1 294 ? -36.028 -15.216 -38.703 1.00 21.87 292 ILE A O 1
ATOM 2029 N N . ILE A 1 295 ? -37.260 -17.094 -38.430 1.00 21.31 293 ILE A N 1
ATOM 2030 C CA . ILE A 1 295 ? -36.619 -17.511 -37.185 1.00 22.60 293 ILE A CA 1
ATOM 2031 C C . ILE A 1 295 ? -36.026 -18.897 -37.415 1.00 25.34 293 ILE A C 1
ATOM 2032 O O . ILE A 1 295 ? -36.699 -19.776 -37.966 1.00 22.69 293 ILE A O 1
ATOM 2037 N N . SER A 1 296 ? -34.753 -19.071 -37.060 1.00 25.11 294 SER A N 1
ATOM 2038 C CA . SER A 1 296 ? -34.031 -20.313 -37.316 1.00 24.33 294 SER A CA 1
ATOM 2039 C C . SER A 1 296 ? -33.177 -20.673 -36.109 1.00 27.93 294 SER A C 1
ATOM 2040 O O . SER A 1 296 ? -32.353 -19.867 -35.668 1.00 26.62 294 SER A O 1
ATOM 2043 N N . TRP A 1 297 ? -33.362 -21.886 -35.590 1.00 22.89 295 TRP A N 1
ATOM 2044 C CA . TRP A 1 297 ? -32.528 -22.410 -34.508 1.00 24.43 295 TRP A CA 1
ATOM 2045 C C . TRP A 1 297 ? -32.272 -23.875 -34.826 1.00 24.78 295 TRP A C 1
ATOM 2046 O O . TRP A 1 297 ? -33.080 -24.750 -34.488 1.00 23.18 295 TRP A O 1
ATOM 2057 N N . PRO A 1 298 ? -31.157 -24.174 -35.495 1.00 25.46 296 PRO A N 1
ATOM 2058 C CA . PRO A 1 298 ? -30.996 -25.510 -36.098 1.00 28.71 296 PRO A CA 1
ATOM 2059 C C . PRO A 1 298 ? -31.097 -26.661 -35.110 1.00 25.91 296 PRO A C 1
ATOM 2060 O O . PRO A 1 298 ? -31.690 -27.694 -35.443 1.00 27.78 296 PRO A O 1
ATOM 2064 N N . ALA A 1 299 ? -30.548 -26.527 -33.903 1.00 25.51 297 ALA A N 1
ATOM 2065 C CA . ALA A 1 299 ? -30.651 -27.626 -32.952 1.00 24.09 297 ALA A CA 1
ATOM 2066 C C . ALA A 1 299 ? -32.063 -27.783 -32.403 1.00 28.26 297 ALA A C 1
ATOM 2067 O O . ALA A 1 299 ? -32.383 -28.836 -31.842 1.00 28.46 297 ALA A O 1
ATOM 2069 N N . GLY A 1 300 ? -32.912 -26.765 -32.536 1.00 28.00 298 GLY A N 1
ATOM 2070 C CA . GLY A 1 300 ? -34.287 -26.880 -32.081 1.00 23.82 298 GLY A CA 1
ATOM 2071 C C . GLY A 1 300 ? -35.273 -26.857 -33.231 1.00 26.71 298 GLY A C 1
ATOM 2072 O O . GLY A 1 300 ? -36.456 -26.561 -33.051 1.00 26.42 298 GLY A O 1
ATOM 2073 N N . LYS A 1 301 ? -34.789 -27.215 -34.421 1.00 29.50 299 LYS A N 1
ATOM 2074 C CA . LYS A 1 301 ? -35.544 -26.954 -35.643 1.00 30.08 299 LYS A CA 1
ATOM 2075 C C . LYS A 1 301 ? -36.907 -27.631 -35.619 1.00 27.25 299 LYS A C 1
ATOM 2076 O O . LYS A 1 301 ? -37.917 -27.009 -35.966 1.00 25.33 299 LYS A O 1
ATOM 2082 N N . GLU A 1 302 ? -36.970 -28.881 -35.138 1.00 28.53 300 GLU A N 1
ATOM 2083 C CA . GLU A 1 302 ? -38.256 -29.575 -35.073 1.00 29.38 300 GLU A CA 1
ATOM 2084 C C . GLU A 1 302 ? -39.184 -28.928 -34.056 1.00 26.71 300 GLU A C 1
ATOM 2085 O O . GLU A 1 302 ? -40.404 -28.934 -34.246 1.00 23.34 300 GLU A O 1
ATOM 2091 N N . LEU A 1 303 ? -38.635 -28.374 -32.968 1.00 29.29 301 LEU A N 1
ATOM 2092 C CA . LEU A 1 303 ? -39.481 -27.711 -31.979 1.00 29.12 301 LEU A CA 1
ATOM 2093 C C . LEU A 1 303 ? -40.116 -26.449 -32.551 1.00 27.77 301 LEU A C 1
ATOM 2094 O O . LEU A 1 303 ? -41.322 -26.225 -32.398 1.00 29.52 301 LEU A O 1
ATOM 2099 N N . LEU A 1 304 ? -39.318 -25.607 -33.215 1.00 26.88 302 LEU A N 1
ATOM 2100 C CA . LEU A 1 304 ? -39.854 -24.354 -33.738 1.00 23.75 302 LEU A CA 1
ATOM 2101 C C . LEU A 1 304 ? -40.911 -24.606 -34.809 1.00 27.80 302 LEU A C 1
ATOM 2102 O O . LEU A 1 304 ? -41.909 -23.883 -34.883 1.00 27.96 302 LEU A O 1
ATOM 2107 N N . LYS A 1 305 ? -40.708 -25.637 -35.646 1.00 30.21 303 LYS A N 1
ATOM 2108 C CA . LYS A 1 305 ? -41.604 -25.948 -36.760 1.00 28.68 303 LYS A CA 1
ATOM 2109 C C . LYS A 1 305 ? -42.914 -26.579 -36.322 1.00 28.89 303 LYS A C 1
ATOM 2110 O O . LYS A 1 305 ? -43.802 -26.731 -37.167 1.00 27.79 303 LYS A O 1
ATOM 2116 N N . SER A 1 306 ? -43.049 -26.940 -35.039 1.00 26.89 304 SER A N 1
ATOM 2117 C CA . SER A 1 306 ? -44.215 -27.692 -34.572 1.00 30.59 304 SER A CA 1
ATOM 2118 C C . SER A 1 306 ? -45.529 -27.033 -34.972 1.00 28.24 304 SER A C 1
ATOM 2119 O O . SER A 1 306 ? -46.475 -27.716 -35.374 1.00 30.08 304 SER A O 1
ATOM 2122 N N . LYS A 1 307 ? -45.628 -25.716 -34.860 1.00 26.33 305 LYS A N 1
ATOM 2123 C CA . LYS A 1 307 ? -46.867 -25.066 -35.266 1.00 26.90 305 LYS A CA 1
ATOM 2124 C C . LYS A 1 307 ? -46.900 -24.738 -36.754 1.00 24.37 305 LYS A C 1
ATOM 2125 O O . LYS A 1 307 ? -47.886 -24.169 -37.222 1.00 23.35 305 LYS A O 1
ATOM 2131 N N . GLY A 1 308 ? -45.878 -25.124 -37.511 1.00 27.11 306 GLY A N 1
ATOM 2132 C CA . GLY A 1 308 ? -45.848 -24.867 -38.942 1.00 27.81 306 GLY A CA 1
ATOM 2133 C C . GLY A 1 308 ? -44.576 -24.160 -39.379 1.00 28.83 306 GLY A C 1
ATOM 2134 O O . GLY A 1 308 ? -44.149 -23.195 -38.735 1.00 26.63 306 GLY A O 1
ATOM 2135 N N . ALA A 1 309 ? -43.955 -24.632 -40.464 1.00 22.70 307 ALA A N 1
ATOM 2136 C CA . ALA A 1 309 ? -42.741 -24.001 -40.977 1.00 27.43 307 ALA A CA 1
ATOM 2137 C C . ALA A 1 309 ? -43.036 -22.695 -41.702 1.00 25.97 307 ALA A C 1
ATOM 2138 O O . ALA A 1 309 ? -42.119 -21.895 -41.921 1.00 23.95 307 ALA A O 1
ATOM 2140 N N . VAL A 1 310 ? -44.275 -22.501 -42.132 1.00 23.57 308 VAL A N 1
ATOM 2141 C CA . VAL A 1 310 ? -44.769 -21.239 -42.667 1.00 26.65 308 VAL A CA 1
ATOM 2142 C C . VAL A 1 310 ? -45.906 -20.797 -41.758 1.00 25.72 308 VAL A C 1
ATOM 2143 O O . VAL A 1 310 ? -46.878 -21.542 -41.581 1.00 27.05 308 VAL A O 1
ATOM 2147 N N . ARG A 1 311 ? -45.770 -19.618 -41.138 1.00 24.14 309 ARG A N 1
ATOM 2148 C CA . ARG A 1 311 ? -46.742 -19.127 -40.155 1.00 21.05 309 ARG A CA 1
ATOM 2149 C C . ARG A 1 311 ? -47.478 -17.918 -40.720 1.00 25.88 309 ARG A C 1
ATOM 2150 O O . ARG A 1 311 ? -46.883 -16.844 -40.887 1.00 25.85 309 ARG A O 1
ATOM 2158 N N . ASN A 1 312 ? -48.777 -18.079 -40.979 1.00 22.94 310 ASN A N 1
ATOM 2159 C CA . ASN A 1 312 ? -49.612 -17.013 -41.519 1.00 27.26 310 ASN A CA 1
ATOM 2160 C C . ASN A 1 312 ? -50.430 -16.298 -40.461 1.00 24.98 310 ASN A C 1
ATOM 2161 O O . ASN A 1 312 ? -51.165 -15.365 -40.794 1.00 26.94 310 ASN A O 1
ATOM 2166 N N . ASP A 1 313 ? -50.317 -16.689 -39.196 1.00 28.98 311 ASP A N 1
ATOM 2167 C CA . ASP A 1 313 ? -51.094 -15.998 -38.180 1.00 29.08 311 ASP A CA 1
ATOM 2168 C C . ASP A 1 313 ? -50.530 -14.593 -37.930 1.00 26.92 311 ASP A C 1
ATOM 2169 O O . ASP A 1 313 ? -49.368 -14.291 -38.227 1.00 25.49 311 ASP A O 1
ATOM 2174 N N . LEU A 1 314 ? -51.388 -13.723 -37.400 1.00 23.17 312 LEU A N 1
ATOM 2175 C CA . LEU A 1 314 ? -51.004 -12.347 -37.117 1.00 27.82 312 LEU A CA 1
ATOM 2176 C C . LEU A 1 314 ? -50.050 -12.302 -35.930 1.00 26.40 312 LEU A C 1
ATOM 2177 O O . LEU A 1 314 ? -50.372 -12.817 -34.851 1.00 24.83 312 LEU A O 1
ATOM 2182 N N . ILE A 1 315 ? -48.870 -11.700 -36.126 1.00 22.69 313 ILE A N 1
ATOM 2183 C CA . ILE A 1 315 ? -47.966 -11.396 -35.023 1.00 22.60 313 ILE A CA 1
ATOM 2184 C C . ILE A 1 315 ? -47.512 -9.944 -35.156 1.00 25.77 313 ILE A C 1
ATOM 2185 O O . ILE A 1 315 ? -47.566 -9.338 -36.231 1.00 23.68 313 ILE A O 1
ATOM 2190 N N . SER A 1 316 ? -47.068 -9.384 -34.040 1.00 22.96 314 SER A N 1
ATOM 2191 C CA . SER A 1 316 ? -46.526 -8.033 -34.022 1.00 21.61 314 SER A CA 1
ATOM 2192 C C . SER A 1 316 ? -45.004 -8.105 -33.951 1.00 22.08 314 SER A C 1
ATOM 2193 O O . SER A 1 316 ? -44.432 -9.103 -33.489 1.00 20.44 314 SER A O 1
ATOM 2196 N N . GLY A 1 317 ? -44.346 -7.053 -34.435 1.00 19.98 315 GLY A N 1
ATOM 2197 C CA . GLY A 1 317 ? -42.908 -6.943 -34.220 1.00 18.60 315 GLY A CA 1
ATOM 2198 C C . GLY A 1 317 ? -42.526 -7.030 -32.751 1.00 21.46 315 GLY A C 1
ATOM 2199 O O . GLY A 1 317 ? -41.442 -7.507 -32.416 1.00 19.91 315 GLY A O 1
ATOM 2200 N N . LEU A 1 318 ? -43.419 -6.582 -31.858 1.00 18.47 316 LEU A N 1
ATOM 2201 C CA . LEU A 1 318 ? -43.216 -6.706 -30.414 1.00 17.93 316 LEU A CA 1
ATOM 2202 C C . LEU A 1 318 ? -43.118 -8.147 -29.943 1.00 22.39 316 LEU A C 1
ATOM 2203 O O . LEU A 1 318 ? -42.594 -8.392 -28.850 1.00 17.52 316 LEU A O 1
ATOM 2208 N N . ASP A 1 319 ? -43.619 -9.108 -30.725 1.00 21.52 317 ASP A N 1
ATOM 2209 C CA . ASP A 1 319 ? -43.453 -10.505 -30.340 1.00 24.09 317 ASP A CA 1
ATOM 2210 C C . ASP A 1 319 ? -42.025 -10.994 -30.549 1.00 21.36 317 ASP A C 1
ATOM 2211 O O . ASP A 1 319 ? -41.655 -12.032 -29.993 1.00 23.11 317 ASP A O 1
ATOM 2216 N N . ILE A 1 320 ? -41.215 -10.272 -31.316 1.00 19.81 318 ILE A N 1
ATOM 2217 C CA . ILE A 1 320 ? -39.825 -10.672 -31.535 1.00 20.64 318 ILE A CA 1
ATOM 2218 C C . ILE A 1 320 ? -39.040 -10.615 -30.224 1.00 23.18 318 ILE A C 1
ATOM 2219 O O . ILE A 1 320 ? -38.434 -11.628 -29.847 1.00 20.45 318 ILE A O 1
ATOM 2224 N N . PRO A 1 321 ? -38.998 -9.488 -29.490 1.00 20.01 319 PRO A N 1
ATOM 2225 C CA . PRO A 1 321 ? -38.248 -9.514 -28.225 1.00 20.37 319 PRO A CA 1
ATOM 2226 C C . PRO A 1 321 ? -38.829 -10.477 -27.208 1.00 21.74 319 PRO A C 1
ATOM 2227 O O . PRO A 1 321 ? -38.072 -11.080 -26.438 1.00 22.66 319 PRO A O 1
ATOM 2231 N N . ALA A 1 322 ? -40.154 -10.628 -27.174 1.00 19.78 320 ALA A N 1
ATOM 2232 C CA . ALA A 1 322 ? -40.770 -11.541 -26.226 1.00 21.31 320 ALA A CA 1
ATOM 2233 C C . ALA A 1 322 ? -40.415 -12.988 -26.550 1.00 24.57 320 ALA A C 1
ATOM 2234 O O . ALA A 1 322 ? -40.138 -13.783 -25.643 1.00 24.99 320 ALA A O 1
ATOM 2236 N N . THR A 1 323 ? -40.442 -13.353 -27.835 1.00 20.04 321 THR A N 1
ATOM 2237 C CA . THR A 1 323 ? -40.065 -14.707 -28.231 1.00 24.12 321 THR A CA 1
ATOM 2238 C C . THR A 1 323 ? -38.582 -14.945 -27.994 1.00 22.01 321 THR A C 1
ATOM 2239 O O . THR A 1 323 ? -38.195 -16.048 -27.580 1.00 24.90 321 THR A O 1
ATOM 2243 N N . SER A 1 324 ? -37.754 -13.905 -28.159 1.00 21.85 322 SER A N 1
ATOM 2244 C CA . SER A 1 324 ? -36.327 -14.054 -27.899 1.00 22.78 322 SER A CA 1
ATOM 2245 C C . SER A 1 324 ? -36.067 -14.340 -26.434 1.00 25.64 322 SER A C 1
ATOM 2246 O O . SER A 1 324 ? -35.224 -15.184 -26.094 1.00 24.06 322 SER A O 1
ATOM 2249 N N . LEU A 1 325 ? -36.805 -13.672 -25.560 1.00 24.73 323 LEU A N 1
ATOM 2250 C CA . LEU A 1 325 ? -36.651 -13.905 -24.133 1.00 24.83 323 LEU A CA 1
ATOM 2251 C C . LEU A 1 325 ? -37.097 -15.315 -23.769 1.00 27.00 323 LEU A C 1
ATOM 2252 O O . LEU A 1 325 ? -36.397 -16.038 -23.043 1.00 24.76 323 LEU A O 1
ATOM 2257 N N . ALA A 1 326 ? -38.266 -15.721 -24.273 1.00 24.65 324 ALA A N 1
ATOM 2258 C CA . ALA A 1 326 ? -38.818 -17.024 -23.920 1.00 24.05 324 ALA A CA 1
ATOM 2259 C C . ALA A 1 326 ? -37.915 -18.151 -24.396 1.00 27.09 324 ALA A C 1
ATOM 2260 O O . ALA A 1 326 ? -37.714 -19.136 -23.677 1.00 30.22 324 ALA A O 1
ATOM 2262 N N . LEU A 1 327 ? -37.354 -18.031 -25.599 1.00 27.89 325 LEU A N 1
ATOM 2263 C CA . LEU A 1 327 ? -36.483 -19.093 -26.093 1.00 26.46 325 LEU A CA 1
ATOM 2264 C C . LEU A 1 327 ? -35.247 -19.228 -25.214 1.00 29.36 325 LEU A C 1
ATOM 2265 O O . LEU A 1 327 ? -34.773 -20.343 -24.964 1.00 31.66 325 LEU A O 1
ATOM 2270 N N . ALA A 1 328 ? -34.731 -18.103 -24.715 1.00 25.34 326 ALA A N 1
ATOM 2271 C CA . ALA A 1 328 ? -33.565 -18.078 -23.846 1.00 26.90 326 ALA A CA 1
ATOM 2272 C C . ALA A 1 328 ? -33.888 -18.459 -22.410 1.00 27.58 326 ALA A C 1
ATOM 2273 O O . ALA A 1 328 ? -32.962 -18.589 -21.604 1.00 34.94 326 ALA A O 1
ATOM 2275 N N . GLY A 1 329 ? -35.159 -18.616 -22.062 1.00 26.85 327 GLY A N 1
ATOM 2276 C CA . GLY A 1 329 ? -35.521 -18.974 -20.704 1.00 28.16 327 GLY A CA 1
ATOM 2277 C C . GLY A 1 329 ? -35.652 -17.818 -19.737 1.00 31.68 327 GLY A C 1
ATOM 2278 O O . GLY A 1 329 ? -35.619 -18.041 -18.520 1.00 34.43 327 GLY A O 1
ATOM 2279 N N . ILE A 1 330 ? -35.841 -16.598 -20.232 1.00 27.16 328 ILE A N 1
ATOM 2280 C CA . ILE A 1 330 ? -35.962 -15.407 -19.400 1.00 23.40 328 ILE A CA 1
ATOM 2281 C C . ILE A 1 330 ? -37.426 -15.004 -19.355 1.00 27.73 328 ILE A C 1
ATOM 2282 O O . ILE A 1 330 ? -38.078 -14.913 -20.401 1.00 24.36 328 ILE A O 1
ATOM 2287 N N . ASP A 1 331 ? -37.945 -14.762 -18.148 1.00 30.37 329 ASP A N 1
ATOM 2288 C CA . ASP A 1 331 ? -39.318 -14.287 -18.007 1.00 29.00 329 ASP A CA 1
ATOM 2289 C C . ASP A 1 331 ? -39.539 -12.993 -18.786 1.00 29.85 329 ASP A C 1
ATOM 2290 O O . ASP A 1 331 ? -38.698 -12.087 -18.785 1.00 25.09 329 ASP A O 1
ATOM 2295 N N . ILE A 1 332 ? -40.680 -12.924 -19.462 1.00 31.52 330 ILE A N 1
ATOM 2296 C CA . ILE A 1 332 ? -41.152 -11.723 -20.143 1.00 26.79 330 ILE A CA 1
ATOM 2297 C C . ILE A 1 332 ? -41.803 -10.821 -19.102 1.00 31.34 330 ILE A C 1
ATOM 2298 O O . ILE A 1 332 ? -42.781 -11.244 -18.471 1.00 27.83 330 ILE A O 1
ATOM 2303 N N . PRO A 1 333 ? -41.325 -9.589 -18.898 1.00 24.69 331 PRO A N 1
ATOM 2304 C CA . PRO A 1 333 ? -41.951 -8.718 -17.897 1.00 25.40 331 PRO A CA 1
ATOM 2305 C C . PRO A 1 333 ? -43.438 -8.542 -18.161 1.00 25.41 331 PRO A C 1
ATOM 2306 O O . PRO A 1 333 ? -43.899 -8.590 -19.303 1.00 22.52 331 PRO A O 1
ATOM 2310 N N . SER A 1 334 ? -44.190 -8.317 -17.075 1.00 25.48 332 SER A N 1
ATOM 2311 C CA . SER A 1 334 ? -45.641 -8.189 -17.191 1.00 26.12 332 SER A CA 1
ATOM 2312 C C . SER A 1 334 ? -46.031 -7.017 -18.080 1.00 24.39 332 SER A C 1
ATOM 2313 O O . SER A 1 334 ? -47.092 -7.045 -18.713 1.00 21.55 332 SER A O 1
ATOM 2316 N N . TYR A 1 335 ? -45.194 -5.983 -18.145 1.00 24.64 333 TYR A N 1
ATOM 2317 C CA . TYR A 1 335 ? -45.545 -4.796 -18.910 1.00 22.20 333 TYR A CA 1
ATOM 2318 C C . TYR A 1 335 ? -45.150 -4.885 -20.375 1.00 23.91 333 TYR A C 1
ATOM 2319 O O . TYR A 1 335 ? -45.527 -4.000 -21.151 1.00 22.88 333 TYR A O 1
ATOM 2328 N N . TYR A 1 336 ? -44.427 -5.926 -20.783 1.00 23.86 334 TYR A N 1
ATOM 2329 C CA . TYR A 1 336 ? -44.155 -6.098 -22.204 1.00 24.13 334 TYR A CA 1
ATOM 2330 C C . TYR A 1 336 ? -45.434 -6.461 -22.937 1.00 23.73 334 TYR A C 1
ATOM 2331 O O . TYR A 1 336 ? -46.314 -7.131 -22.395 1.00 24.24 334 TYR A O 1
ATOM 2340 N N . ASP A 1 337 ? -45.521 -6.033 -24.190 1.00 23.18 335 ASP A N 1
ATOM 2341 C CA . ASP A 1 337 ? -46.707 -6.317 -24.993 1.00 23.27 335 ASP A CA 1
ATOM 2342 C C . ASP A 1 337 ? -46.614 -7.606 -25.802 1.00 27.85 335 ASP A C 1
ATOM 2343 O O . ASP A 1 337 ? -47.653 -8.130 -26.221 1.00 25.92 335 ASP A O 1
ATOM 2348 N N . GLY A 1 338 ? -45.410 -8.125 -26.043 1.00 23.86 336 GLY A N 1
ATOM 2349 C CA . GLY A 1 338 ? -45.254 -9.246 -26.944 1.00 20.89 336 GLY A CA 1
ATOM 2350 C C . GLY A 1 338 ? -45.480 -10.595 -26.287 1.00 25.32 336 GLY A C 1
ATOM 2351 O O . GLY A 1 338 ? -45.469 -10.742 -25.066 1.00 25.25 336 GLY A O 1
ATOM 2352 N N . LYS A 1 339 ? -45.647 -11.609 -27.134 1.00 25.15 337 LYS A N 1
ATOM 2353 C CA . LYS A 1 339 ? -45.836 -12.983 -26.688 1.00 24.10 337 LYS A CA 1
ATOM 2354 C C . LYS A 1 339 ? -44.832 -13.898 -27.380 1.00 25.55 337 LYS A C 1
ATOM 2355 O O . LYS A 1 339 ? -44.232 -13.548 -28.400 1.00 25.62 337 LYS A O 1
ATOM 2361 N N . ASN A 1 340 ? -44.631 -15.068 -26.791 1.00 23.11 338 ASN A N 1
ATOM 2362 C CA . ASN A 1 340 ? -43.815 -16.120 -27.389 1.00 26.04 338 ASN A CA 1
ATOM 2363 C C . ASN A 1 340 ? -44.619 -16.774 -28.509 1.00 25.86 338 ASN A C 1
ATOM 2364 O O . ASN A 1 340 ? -45.565 -17.518 -28.241 1.00 23.82 338 ASN A O 1
ATOM 2369 N N . VAL A 1 341 ? -44.248 -16.517 -29.768 1.00 26.33 339 VAL A N 1
ATOM 2370 C CA . VAL A 1 341 ? -45.046 -17.056 -30.872 1.00 23.88 339 VAL A CA 1
ATOM 2371 C C . VAL A 1 341 ? -44.943 -18.568 -30.990 1.00 27.22 339 VAL A C 1
ATOM 2372 O O . VAL A 1 341 ? -45.694 -19.172 -31.764 1.00 25.55 339 VAL A O 1
ATOM 2376 N N . PHE A 1 342 ? -44.043 -19.194 -30.229 1.00 23.49 340 PHE A N 1
ATOM 2377 C CA . PHE A 1 342 ? -43.895 -20.638 -30.206 1.00 24.09 340 PHE A CA 1
ATOM 2378 C C . PHE A 1 342 ? -44.529 -21.292 -28.983 1.00 26.88 340 PHE A C 1
ATOM 2379 O O . PHE A 1 342 ? -44.367 -22.499 -28.806 1.00 25.07 340 PHE A O 1
ATOM 2387 N N . SER A 1 343 ? -45.208 -20.535 -28.118 1.00 24.94 341 SER A N 1
ATOM 2388 C CA . SER A 1 343 ? -45.842 -21.148 -26.955 1.00 31.12 341 SER A CA 1
ATOM 2389 C C . SER A 1 343 ? -47.037 -21.995 -27.383 1.00 34.29 341 SER A C 1
ATOM 2390 O O . SER A 1 343 ? -47.746 -21.663 -28.338 1.00 28.60 341 SER A O 1
ATOM 2393 N N . GLU A 1 344 ? -47.293 -23.073 -26.625 1.00 35.98 342 GLU A N 1
ATOM 2394 C CA . GLU A 1 344 ? -48.430 -23.932 -26.957 1.00 36.13 342 GLU A CA 1
ATOM 2395 C C . GLU A 1 344 ? -49.728 -23.143 -26.947 1.00 32.85 342 GLU A C 1
ATOM 2396 O O . GLU A 1 344 ? -50.618 -23.408 -27.763 1.00 32.56 342 GLU A O 1
ATOM 2398 N N . GLU A 1 345 ? -49.828 -22.132 -26.076 1.00 29.88 343 GLU A N 1
ATOM 2399 C CA . GLU A 1 345 ? -51.046 -21.329 -25.987 1.00 37.77 343 GLU A CA 1
ATOM 2400 C C . GLU A 1 345 ? -51.195 -20.313 -27.124 1.00 38.09 343 GLU A C 1
ATOM 2401 O O . GLU A 1 345 ? -52.324 -19.921 -27.427 1.00 41.45 343 GLU A O 1
ATOM 2403 N N . PHE A 1 346 ? -50.108 -19.876 -27.763 1.00 34.03 344 PHE A N 1
ATOM 2404 C CA . PHE A 1 346 ? -50.221 -18.796 -28.744 1.00 35.79 344 PHE A CA 1
ATOM 2405 C C . PHE A 1 346 ? -50.862 -19.312 -30.027 1.00 27.76 344 PHE A C 1
ATOM 2406 O O . PHE A 1 346 ? -50.337 -20.226 -30.665 1.00 34.97 344 PHE A O 1
ATOM 2414 N N . SER A 1 347 ? -51.974 -18.700 -30.428 1.00 27.71 345 SER A N 1
ATOM 2415 C CA . SER A 1 347 ? -52.691 -19.092 -31.636 1.00 36.75 345 SER A CA 1
ATOM 2416 C C . SER A 1 347 ? -52.875 -17.930 -32.608 1.00 34.20 345 SER A C 1
ATOM 2417 O O . SER A 1 347 ? -53.799 -17.949 -33.424 1.00 32.82 345 SER A O 1
ATOM 2420 N N . GLY A 1 348 ? -52.023 -16.915 -32.537 1.00 31.19 346 GLY A N 1
ATOM 2421 C CA . GLY A 1 348 ? -52.176 -15.779 -33.420 1.00 31.90 346 GLY A CA 1
ATOM 2422 C C . GLY A 1 348 ? -52.952 -14.646 -32.787 1.00 30.06 346 GLY A C 1
ATOM 2423 O O . GLY A 1 348 ? -53.921 -14.871 -32.048 1.00 29.88 346 GLY A O 1
ATOM 2424 N N . ARG A 1 349 ? -52.533 -13.417 -33.058 1.00 27.54 347 ARG A N 1
ATOM 2425 C CA . ARG A 1 349 ? -53.256 -12.269 -32.532 1.00 23.00 347 ARG A CA 1
ATOM 2426 C C . ARG A 1 349 ? -54.576 -12.078 -33.274 1.00 27.04 347 ARG A C 1
ATOM 2427 O O . ARG A 1 349 ? -54.682 -12.347 -34.474 1.00 27.00 347 ARG A O 1
ATOM 2435 N N . ASP A 1 350 ? -55.588 -11.595 -32.550 1.00 27.69 348 ASP A N 1
ATOM 2436 C CA . ASP A 1 350 ? -56.832 -11.196 -33.203 1.00 30.96 348 ASP A CA 1
ATOM 2437 C C . ASP A 1 350 ? -56.661 -9.923 -34.027 1.00 32.43 348 ASP A C 1
ATOM 2438 O O . ASP A 1 350 ? -57.443 -9.684 -34.953 1.00 27.02 348 ASP A O 1
ATOM 2443 N N . TYR A 1 351 ? -55.663 -9.102 -33.711 1.00 28.65 349 TYR A N 1
ATOM 2444 C CA . TYR A 1 351 ? -55.404 -7.873 -34.451 1.00 26.27 349 TYR A CA 1
ATOM 2445 C C . TYR A 1 351 ? -54.000 -7.407 -34.102 1.00 26.60 349 TYR A C 1
ATOM 2446 O O . TYR A 1 351 ? -53.442 -7.795 -33.075 1.00 24.77 349 TYR A O 1
ATOM 2455 N N . VAL A 1 352 ? -53.436 -6.557 -34.949 1.00 22.26 350 VAL A N 1
ATOM 2456 C CA . VAL A 1 352 ? -52.134 -5.964 -34.671 1.00 22.71 350 VAL A CA 1
ATOM 2457 C C . VAL A 1 352 ? -52.232 -4.471 -34.927 1.00 22.38 350 VAL A C 1
ATOM 2458 O O . VAL A 1 352 ? -52.798 -4.039 -35.939 1.00 23.27 350 VAL A O 1
ATOM 2462 N N . ILE A 1 353 ? -51.660 -3.685 -34.022 1.00 21.97 351 ILE A N 1
ATOM 2463 C CA . ILE A 1 353 ? -51.697 -2.232 -34.103 1.00 20.56 351 ILE A CA 1
ATOM 2464 C C . ILE A 1 353 ? -50.383 -1.730 -34.663 1.00 23.70 351 ILE A C 1
ATOM 2465 O O . ILE A 1 353 ? -49.311 -2.221 -34.292 1.00 21.29 351 ILE A O 1
ATOM 2470 N N . SER A 1 354 ? -50.460 -0.740 -35.554 1.00 21.06 352 SER A N 1
ATOM 2471 C CA . SER A 1 354 ? -49.299 0.056 -35.912 1.00 21.44 352 SER A CA 1
ATOM 2472 C C . SER A 1 354 ? -49.648 1.534 -35.791 1.00 24.57 352 SER A C 1
ATOM 2473 O O . SER A 1 354 ? -50.819 1.925 -35.876 1.00 24.46 352 SER A O 1
ATOM 2476 N N . ALA A 1 355 ? -48.620 2.355 -35.570 1.00 21.63 353 ALA A N 1
ATOM 2477 C CA . ALA A 1 355 ? -48.816 3.772 -35.282 1.00 22.14 353 ALA A CA 1
ATOM 2478 C C . ALA A 1 355 ? -47.787 4.597 -36.034 1.00 24.35 353 ALA A C 1
ATOM 2479 O O . ALA A 1 355 ? -46.607 4.231 -36.099 1.00 22.55 353 ALA A O 1
ATOM 2481 N N . LYS A 1 356 ? -48.223 5.722 -36.584 1.00 21.97 354 LYS A N 1
ATOM 2482 C CA . LYS A 1 356 ? -47.289 6.691 -37.127 1.00 21.69 354 LYS A CA 1
ATOM 2483 C C . LYS A 1 356 ? -47.532 8.025 -36.443 1.00 20.89 354 LYS A C 1
ATOM 2484 O O . LYS A 1 356 ? -48.678 8.419 -36.210 1.00 23.79 354 LYS A O 1
ATOM 2490 N N . ASP A 1 357 ? -46.444 8.691 -36.079 1.00 21.58 355 ASP A N 1
ATOM 2491 C CA . ASP A 1 357 ? -46.518 9.997 -35.438 1.00 18.91 355 ASP A CA 1
ATOM 2492 C C . ASP A 1 357 ? -45.590 10.946 -36.188 1.00 20.38 355 ASP A C 1
ATOM 2493 O O . ASP A 1 357 ? -45.491 10.844 -37.415 1.00 21.35 355 ASP A O 1
ATOM 2498 N N . ARG A 1 358 ? -44.921 11.875 -35.508 1.00 21.31 356 ARG A N 1
ATOM 2499 C CA . ARG A 1 358 ? -44.055 12.792 -36.244 1.00 23.14 356 ARG A CA 1
ATOM 2500 C C . ARG A 1 358 ? -42.930 12.035 -36.956 1.00 23.49 356 ARG A C 1
ATOM 2501 O O . ARG A 1 358 ? -42.387 11.057 -36.436 1.00 24.98 356 ARG A O 1
ATOM 2509 N N . MET A 1 359 ? -42.577 12.499 -38.149 1.00 22.27 357 MET A N 1
ATOM 2510 C CA . MET A 1 359 ? -41.430 11.985 -38.896 1.00 21.05 357 MET A CA 1
ATOM 2511 C C . MET A 1 359 ? -40.599 13.154 -39.413 1.00 22.79 357 MET A C 1
ATOM 2512 O O . MET A 1 359 ? -41.036 13.887 -40.311 1.00 20.55 357 MET A O 1
ATOM 2517 N N . ASP A 1 360 ? -39.398 13.312 -38.845 1.00 21.37 358 ASP A N 1
ATOM 2518 C CA . ASP A 1 360 ? -38.547 14.477 -39.083 1.00 24.41 358 ASP A CA 1
ATOM 2519 C C . ASP A 1 360 ? -39.345 15.735 -38.756 1.00 25.08 358 ASP A C 1
ATOM 2520 O O . ASP A 1 360 ? -39.718 15.917 -37.598 1.00 22.59 358 ASP A O 1
ATOM 2525 N N . TYR A 1 361 ? -39.658 16.577 -39.742 1.00 21.63 359 TYR A N 1
ATOM 2526 C CA . TYR A 1 361 ? -40.434 17.789 -39.485 1.00 25.09 359 TYR A CA 1
ATOM 2527 C C . TYR A 1 361 ? -41.897 17.660 -39.910 1.00 24.66 359 TYR A C 1
ATOM 2528 O O . TYR A 1 361 ? -42.630 18.653 -39.882 1.00 25.84 359 TYR A O 1
ATOM 2537 N N . THR A 1 362 ? -42.343 16.458 -40.264 1.00 21.85 360 THR A N 1
ATOM 2538 C CA . THR A 1 362 ? -43.722 16.208 -40.688 1.00 21.51 360 THR A CA 1
ATOM 2539 C C . THR A 1 362 ? -44.541 15.772 -39.476 1.00 22.63 360 THR A C 1
ATOM 2540 O O . THR A 1 362 ? -44.454 14.620 -39.037 1.00 22.85 360 THR A O 1
ATOM 2544 N N . PHE A 1 363 ? -45.345 16.686 -38.934 1.00 22.66 361 PHE A N 1
ATOM 2545 C CA . PHE A 1 363 ? -46.178 16.396 -37.773 1.00 21.28 361 PHE A CA 1
ATOM 2546 C C . PHE A 1 363 ? -47.488 15.804 -38.276 1.00 25.39 361 PHE A C 1
ATOM 2547 O O . PHE A 1 363 ? -48.202 16.445 -39.049 1.00 26.40 361 PHE A O 1
ATOM 2555 N N . ASP A 1 364 ? -47.805 14.595 -37.829 1.00 23.72 362 ASP A N 1
ATOM 2556 C CA . ASP A 1 364 ? -49.044 13.924 -38.202 1.00 24.28 362 ASP A CA 1
ATOM 2557 C C . ASP A 1 364 ? -49.235 12.794 -37.207 1.00 23.85 362 ASP A C 1
ATOM 2558 O O . ASP A 1 364 ? -48.331 12.469 -36.426 1.00 21.54 362 ASP A O 1
ATOM 2563 N N . ARG A 1 365 ? -50.423 12.198 -37.238 1.00 20.88 363 ARG A N 1
ATOM 2564 C CA . ARG A 1 365 ? -50.737 11.114 -36.319 1.00 20.33 363 ARG A CA 1
ATOM 2565 C C . ARG A 1 365 ? -51.775 10.218 -36.970 1.00 21.02 363 ARG A C 1
ATOM 2566 O O . ARG A 1 365 ? -52.820 10.699 -37.427 1.00 21.12 363 ARG A O 1
ATOM 2574 N N . ALA A 1 366 ? -51.473 8.924 -37.032 1.00 18.82 364 ALA A N 1
ATOM 2575 C CA . ALA A 1 366 ? -52.402 7.971 -37.605 1.00 22.63 364 ALA A CA 1
ATOM 2576 C C . ALA A 1 366 ? -52.189 6.625 -36.944 1.00 20.23 364 ALA A C 1
ATOM 2577 O O . ALA A 1 366 ? -51.085 6.299 -36.505 1.00 21.01 364 ALA A O 1
ATOM 2579 N N . ARG A 1 367 ? -53.263 5.851 -36.873 1.00 18.95 365 ARG A N 1
ATOM 2580 C CA . ARG A 1 367 ? -53.232 4.545 -36.239 1.00 21.69 365 ARG A CA 1
ATOM 2581 C C . ARG A 1 367 ? -53.923 3.560 -37.164 1.00 22.48 365 ARG A C 1
ATOM 2582 O O . ARG A 1 367 ? -54.896 3.911 -37.839 1.00 22.77 365 ARG A O 1
ATOM 2590 N N . SER A 1 368 ? -53.402 2.338 -37.214 1.00 22.20 366 SER A N 1
ATOM 2591 C CA . SER A 1 368 ? -53.997 1.282 -38.009 1.00 20.85 366 SER A CA 1
ATOM 2592 C C . SER A 1 368 ? -54.255 0.044 -37.159 1.00 23.80 366 SER A C 1
ATOM 2593 O O . SER A 1 368 ? -53.509 -0.262 -36.216 1.00 23.43 366 SER A O 1
ATOM 2596 N N . VAL A 1 369 ? -55.343 -0.647 -37.504 1.00 21.65 367 VAL A N 1
ATOM 2597 C CA . VAL A 1 369 ? -55.739 -1.927 -36.919 1.00 21.24 367 VAL A CA 1
ATOM 2598 C C . VAL A 1 369 ? -55.770 -2.940 -38.058 1.00 26.98 367 VAL A C 1
ATOM 2599 O O . VAL A 1 369 ? -56.480 -2.744 -39.055 1.00 24.83 367 VAL A O 1
ATOM 2603 N N . ARG A 1 370 ? -54.987 -3.997 -37.932 1.00 21.43 368 ARG A N 1
ATOM 2604 C CA . ARG A 1 370 ? -54.946 -5.046 -38.936 1.00 26.18 368 ARG A CA 1
ATOM 2605 C C . ARG A 1 370 ? -55.622 -6.277 -38.344 1.00 27.74 368 ARG A C 1
ATOM 2606 O O . ARG A 1 370 ? -55.161 -6.813 -37.330 1.00 25.43 368 ARG A O 1
ATOM 2614 N N . THR A 1 371 ? -56.726 -6.703 -38.947 1.00 23.42 369 THR A N 1
ATOM 2615 C CA . THR A 1 371 ? -57.354 -7.958 -38.565 1.00 25.25 369 THR A CA 1
ATOM 2616 C C . THR A 1 371 ? -57.054 -9.008 -39.635 1.00 26.70 369 THR A C 1
ATOM 2617 O O . THR A 1 371 ? -56.277 -8.755 -40.564 1.00 25.82 369 THR A O 1
ATOM 2621 N N . GLU A 1 372 ? -57.681 -10.188 -39.510 1.00 25.99 370 GLU A N 1
ATOM 2622 C CA . GLU A 1 372 ? -57.421 -11.265 -40.468 1.00 34.04 370 GLU A CA 1
ATOM 2623 C C . GLU A 1 372 ? -57.719 -10.829 -41.900 1.00 27.81 370 GLU A C 1
ATOM 2624 O O . GLU A 1 372 ? -56.952 -11.138 -42.819 1.00 27.58 370 GLU A O 1
ATOM 2630 N N . LYS A 1 373 ? -58.797 -10.066 -42.101 1.00 28.89 371 LYS A N 1
ATOM 2631 C CA . LYS A 1 373 ? -59.272 -9.721 -43.436 1.00 31.35 371 LYS A CA 1
ATOM 2632 C C . LYS A 1 373 ? -59.114 -8.252 -43.812 1.00 31.61 371 LYS A C 1
ATOM 2633 O O . LYS A 1 373 ? -59.103 -7.939 -45.009 1.00 30.79 371 LYS A O 1
ATOM 2636 N N . TYR A 1 374 ? -58.994 -7.349 -42.840 1.00 26.78 372 TYR A N 1
ATOM 2637 C CA . TYR A 1 374 ? -59.074 -5.920 -43.109 1.00 29.44 372 TYR A CA 1
ATOM 2638 C C . TYR A 1 374 ? -57.868 -5.177 -42.555 1.00 29.73 372 TYR A C 1
ATOM 2639 O O . TYR A 1 374 ? -57.270 -5.584 -41.554 1.00 26.86 372 TYR A O 1
ATOM 2648 N N . ARG A 1 375 ? -57.532 -4.064 -43.210 1.00 24.45 373 ARG A N 1
ATOM 2649 C CA . ARG A 1 375 ? -56.706 -3.028 -42.614 1.00 25.82 373 ARG A CA 1
ATOM 2650 C C . ARG A 1 375 ? -57.553 -1.768 -42.464 1.00 28.00 373 ARG A C 1
ATOM 2651 O O . ARG A 1 375 ? -58.163 -1.299 -43.437 1.00 24.56 373 ARG A O 1
ATOM 2659 N N . TYR A 1 376 ? -57.587 -1.240 -41.242 1.00 22.01 374 TYR A N 1
ATOM 2660 C CA . TYR A 1 376 ? -58.267 -0.007 -40.881 1.00 23.40 374 TYR A CA 1
ATOM 2661 C C . TYR A 1 376 ? -57.221 1.032 -40.513 1.00 24.93 374 TYR A C 1
ATOM 2662 O O . TYR A 1 376 ? -56.260 0.718 -39.805 1.00 22.23 374 TYR A O 1
ATOM 2671 N N . ILE A 1 377 ? -57.399 2.258 -41.006 1.00 20.20 375 ILE A N 1
ATOM 2672 C CA . ILE A 1 377 ? -56.541 3.384 -40.649 1.00 21.10 375 ILE A CA 1
ATOM 2673 C C . ILE A 1 377 ? -57.415 4.516 -40.142 1.00 26.47 375 ILE A C 1
ATOM 2674 O O . ILE A 1 377 ? -58.389 4.901 -40.799 1.00 25.88 375 ILE A O 1
ATOM 2679 N N . ARG A 1 378 ? -57.080 5.033 -38.967 1.00 20.88 376 ARG A N 1
ATOM 2680 C CA . ARG A 1 378 ? -57.701 6.235 -38.429 1.00 20.18 376 ARG A CA 1
ATOM 2681 C C . ARG A 1 378 ? -56.734 7.394 -38.627 1.00 23.60 376 ARG A C 1
ATOM 2682 O O . ARG A 1 378 ? -55.564 7.308 -38.226 1.00 23.97 376 ARG A O 1
ATOM 2690 N N . GLN A 1 379 ? -57.208 8.460 -39.270 1.00 21.52 377 GLN A N 1
ATOM 2691 C CA . GLN A 1 379 ? -56.378 9.621 -39.588 1.00 24.93 377 GLN A CA 1
ATOM 2692 C C . GLN A 1 379 ? -56.734 10.754 -38.640 1.00 26.27 377 GLN A C 1
ATOM 2693 O O . GLN A 1 379 ? -57.822 11.331 -38.744 1.00 26.15 377 GLN A O 1
ATOM 2699 N N . TYR A 1 380 ? -55.809 11.117 -37.754 1.00 22.79 378 TYR A N 1
ATOM 2700 C CA . TYR A 1 380 ? -56.113 12.179 -36.798 1.00 24.71 378 TYR A CA 1
ATOM 2701 C C . TYR A 1 380 ? -55.855 13.582 -37.333 1.00 24.21 378 TYR A C 1
ATOM 2702 O O . TYR A 1 380 ? -56.239 14.550 -36.672 1.00 23.53 378 TYR A O 1
ATOM 2711 N N . HIS A 1 381 ? -55.239 13.724 -38.508 1.00 24.96 379 HIS A N 1
ATOM 2712 C CA . HIS A 1 381 ? -55.076 15.024 -39.159 1.00 26.18 379 HIS A CA 1
ATOM 2713 C C . HIS A 1 381 ? -55.559 14.936 -40.601 1.00 25.73 379 HIS A C 1
ATOM 2714 O O . HIS A 1 381 ? -54.770 15.001 -41.553 1.00 27.59 379 HIS A O 1
ATOM 2721 N N . PRO A 1 382 ? -56.868 14.771 -40.794 1.00 24.48 380 PRO A N 1
ATOM 2722 C CA . PRO A 1 382 ? -57.409 14.766 -42.159 1.00 27.91 380 PRO A CA 1
ATOM 2723 C C . PRO A 1 382 ? -57.216 16.089 -42.886 1.00 28.87 380 PRO A C 1
ATOM 2724 O O . PRO A 1 382 ? -57.228 16.102 -44.124 1.00 26.57 380 PRO A O 1
ATOM 2728 N N . GLU A 1 383 ? -56.998 17.191 -42.163 1.00 23.54 381 GLU A N 1
ATOM 2729 C CA . GLU A 1 383 ? -56.789 18.494 -42.786 1.00 29.34 381 GLU A CA 1
ATOM 2730 C C . GLU A 1 383 ? -55.410 18.638 -43.409 1.00 30.84 381 GLU A C 1
ATOM 2731 O O . GLU A 1 383 ? -55.180 19.593 -44.162 1.00 33.59 381 GLU A O 1
ATOM 2737 N N . LEU A 1 384 ? -54.500 17.709 -43.140 1.00 29.43 382 LEU A N 1
ATOM 2738 C CA . LEU A 1 384 ? -53.162 17.747 -43.700 1.00 26.84 382 LEU A CA 1
ATOM 2739 C C . LEU A 1 384 ? -53.095 16.753 -44.846 1.00 26.93 382 LEU A C 1
ATOM 2740 O O . LEU A 1 384 ? -53.538 15.610 -44.703 1.00 28.16 382 LEU A O 1
ATOM 2745 N N . SER A 1 385 ? -52.520 17.179 -45.967 1.00 25.90 383 SER A N 1
ATOM 2746 C CA . SER A 1 385 ? -52.450 16.291 -47.115 1.00 33.29 383 SER A CA 1
ATOM 2747 C C . SER A 1 385 ? -51.434 15.188 -46.858 1.00 29.00 383 SER A C 1
ATOM 2748 O O . SER A 1 385 ? -50.444 15.383 -46.139 1.00 28.76 383 SER A O 1
ATOM 2751 N N . SER A 1 386 ? -51.685 14.008 -47.444 1.00 25.78 384 SER A N 1
ATOM 2752 C CA . SER A 1 386 ? -50.664 12.970 -47.328 1.00 25.98 384 SER A CA 1
ATOM 2753 C C . SER A 1 386 ? -49.393 13.351 -48.065 1.00 26.98 384 SER A C 1
ATOM 2754 O O . SER A 1 386 ? -48.328 12.809 -47.756 1.00 25.78 384 SER A O 1
ATOM 2757 N N . ALA A 1 387 ? -49.455 14.325 -48.973 1.00 29.90 385 ALA A N 1
ATOM 2758 C CA . ALA A 1 387 ? -48.258 14.789 -49.663 1.00 30.09 385 ALA A CA 1
ATOM 2759 C C . ALA A 1 387 ? -47.676 16.069 -49.051 1.00 33.17 385 ALA A C 1
ATOM 2760 O O . ALA A 1 387 ? -46.912 16.782 -49.718 1.00 27.11 385 ALA A O 1
ATOM 2762 N N . GLN A 1 388 ? -48.033 16.384 -47.808 1.00 28.66 386 GLN A N 1
ATOM 2763 C CA . GLN A 1 388 ? -47.435 17.490 -47.075 1.00 28.13 386 GLN A CA 1
ATOM 2764 C C . GLN A 1 388 ? -45.908 17.400 -47.064 1.00 30.39 386 GLN A C 1
ATOM 2765 O O . GLN A 1 388 ? -45.344 16.315 -47.290 1.00 29.53 386 GLN A O 1
ATOM 2771 N N . PRO A 1 389 ? -45.209 18.522 -46.847 1.00 30.30 387 PRO A N 1
ATOM 2772 C CA . PRO A 1 389 ? -43.738 18.515 -46.918 1.00 25.79 387 PRO A CA 1
ATOM 2773 C C . PRO A 1 389 ? -43.096 17.464 -46.016 1.00 29.30 387 PRO A C 1
ATOM 2774 O O . PRO A 1 389 ? -43.516 17.248 -44.875 1.00 24.41 387 PRO A O 1
ATOM 2778 N N . GLN A 1 390 ? -42.052 16.823 -46.544 1.00 26.70 388 GLN A N 1
ATOM 2779 C CA . GLN A 1 390 ? -41.387 15.715 -45.870 1.00 29.01 388 GLN A CA 1
ATOM 2780 C C . GLN A 1 390 ? -39.985 15.580 -46.451 1.00 27.73 388 GLN A C 1
ATOM 2781 O O . GLN A 1 390 ? -39.645 16.215 -47.452 1.00 28.21 388 GLN A O 1
ATOM 2787 N N . TYR A 1 391 ? -39.176 14.727 -45.815 1.00 29.46 389 TYR A N 1
ATOM 2788 C CA . TYR A 1 391 ? -37.745 14.676 -46.106 1.00 27.16 389 TYR A CA 1
ATOM 2789 C C . TYR A 1 391 ? -37.427 14.148 -47.506 1.00 31.53 389 TYR A C 1
ATOM 2790 O O . TYR A 1 391 ? -36.315 14.385 -48.001 1.00 25.66 389 TYR A O 1
ATOM 2799 N N . ARG A 1 392 ? -38.355 13.433 -48.148 1.00 29.57 390 ARG A N 1
ATOM 2800 C CA . ARG A 1 392 ? -38.126 12.886 -49.484 1.00 30.15 390 ARG A CA 1
ATOM 2801 C C . ARG A 1 392 ? -38.478 13.870 -50.606 1.00 28.76 390 ARG A C 1
ATOM 2802 O O . ARG A 1 392 ? -38.445 13.489 -51.785 1.00 27.65 390 ARG A O 1
ATOM 2810 N N . ASP A 1 393 ? -38.745 15.134 -50.268 1.00 28.09 391 ASP A N 1
ATOM 2811 C CA . ASP A 1 393 ? -39.317 16.082 -51.227 1.00 31.98 391 ASP A CA 1
ATOM 2812 C C . ASP A 1 393 ? -38.376 16.400 -52.385 1.00 29.77 391 ASP A C 1
ATOM 2813 O O . ASP A 1 393 ? -38.834 16.808 -53.459 1.00 28.64 391 ASP A O 1
ATOM 2818 N N . LYS A 1 394 ? -37.073 16.263 -52.188 1.00 25.81 392 LYS A N 1
ATOM 2819 C CA . LYS A 1 394 ? -36.135 16.564 -53.253 1.00 33.11 392 LYS A CA 1
ATOM 2820 C C . LYS A 1 394 ? -35.650 15.319 -53.985 1.00 31.82 392 LYS A C 1
ATOM 2821 O O . LYS A 1 394 ? -34.836 15.433 -54.902 1.00 29.77 392 LYS A O 1
ATOM 2825 N N . LYS A 1 395 ? -36.155 14.139 -53.639 1.00 32.41 393 LYS A N 1
ATOM 2826 C CA . LYS A 1 395 ? -35.824 12.964 -54.433 1.00 33.08 393 LYS A CA 1
ATOM 2827 C C . LYS A 1 395 ? -36.543 13.032 -55.777 1.00 32.29 393 LYS A C 1
ATOM 2828 O O . LYS A 1 395 ? -37.706 13.444 -55.863 1.00 27.55 393 LYS A O 1
ATOM 2834 N N . GLN A 1 396 ? -35.849 12.601 -56.832 1.00 28.30 394 GLN A N 1
ATOM 2835 C CA . GLN A 1 396 ? -36.423 12.683 -58.172 1.00 36.49 394 GLN A CA 1
ATOM 2836 C C . GLN A 1 396 ? -37.706 11.857 -58.292 1.00 32.04 394 GLN A C 1
ATOM 2837 O O . GLN A 1 396 ? -38.660 12.280 -58.955 1.00 29.71 394 GLN A O 1
ATOM 2843 N N . TYR A 1 397 ? -37.762 10.686 -57.647 1.00 30.07 395 TYR A N 1
ATOM 2844 C CA . TYR A 1 397 ? -38.995 9.906 -57.733 1.00 28.04 395 TYR A CA 1
ATOM 2845 C C . TYR A 1 397 ? -40.157 10.668 -57.123 1.00 26.07 395 TYR A C 1
ATOM 2846 O O . TYR A 1 397 ? -41.306 10.480 -57.539 1.00 25.83 395 TYR A O 1
ATOM 2855 N N . SER A 1 398 ? -39.885 11.527 -56.134 1.00 26.33 396 SER A N 1
ATOM 2856 C CA . SER A 1 398 ? -40.978 12.285 -55.537 1.00 28.24 396 SER A CA 1
ATOM 2857 C C . SER A 1 398 ? -41.322 13.497 -56.401 1.00 28.97 396 SER A C 1
ATOM 2858 O O . SER A 1 398 ? -42.505 13.796 -56.620 1.00 29.22 396 SER A O 1
ATOM 2861 N N . ILE A 1 399 ? -40.301 14.187 -56.917 1.00 26.19 397 ILE A N 1
ATOM 2862 C CA . ILE A 1 399 ? -40.541 15.344 -57.784 1.00 28.02 397 ILE A CA 1
ATOM 2863 C C . ILE A 1 399 ? -41.304 14.929 -59.035 1.00 31.27 397 ILE A C 1
ATOM 2864 O O . ILE A 1 399 ? -42.310 15.551 -59.404 1.00 29.48 397 ILE A O 1
ATOM 2869 N N . GLU A 1 400 ? -40.851 13.850 -59.690 1.00 28.47 398 GLU A N 1
ATOM 2870 C CA . GLU A 1 400 ? -41.467 13.433 -60.948 1.00 30.72 398 GLU A CA 1
ATOM 2871 C C . GLU A 1 400 ? -42.944 13.113 -60.756 1.00 30.70 398 GLU A C 1
ATOM 2872 O O . GLU A 1 400 ? -43.786 13.543 -61.558 1.00 27.97 398 GLU A O 1
ATOM 2878 N N . ALA A 1 401 ? -43.280 12.404 -59.668 1.00 28.00 399 ALA A N 1
ATOM 2879 C CA . ALA A 1 401 ? -44.673 12.057 -59.387 1.00 28.42 399 ALA A CA 1
ATOM 2880 C C . ALA A 1 401 ? -45.510 13.291 -59.079 1.00 25.98 399 ALA A C 1
ATOM 2881 O O . ALA A 1 401 ? -46.659 13.395 -59.526 1.00 31.01 399 ALA A O 1
ATOM 2883 N N . ARG A 1 402 ? -44.965 14.237 -58.309 1.00 29.26 400 ARG A N 1
ATOM 2884 C CA . ARG A 1 402 ? -45.729 15.445 -58.004 1.00 31.38 400 ARG A CA 1
ATOM 2885 C C . ARG A 1 402 ? -45.896 16.328 -59.236 1.00 31.94 400 ARG A C 1
ATOM 2886 O O . ARG A 1 402 ? -46.938 16.989 -59.394 1.00 29.01 400 ARG A O 1
ATOM 2894 N N . ALA A 1 403 ? -44.888 16.346 -60.110 1.00 27.37 401 ALA A N 1
ATOM 2895 C CA . ALA A 1 403 ? -45.013 17.048 -61.384 1.00 32.31 401 ALA A CA 1
ATOM 2896 C C . ALA A 1 403 ? -46.191 16.509 -62.188 1.00 34.47 401 ALA A C 1
ATOM 2897 O O . ALA A 1 403 ? -47.018 17.276 -62.699 1.00 34.42 401 ALA A O 1
ATOM 2899 N N . LEU A 1 404 ? -46.295 15.181 -62.295 1.00 33.75 402 LEU A N 1
ATOM 2900 C CA . LEU A 1 404 ? -47.420 14.595 -63.013 1.00 33.35 402 LEU A CA 1
ATOM 2901 C C . LEU A 1 404 ? -48.740 14.982 -62.363 1.00 31.25 402 LEU A C 1
ATOM 2902 O O . LEU A 1 404 ? -49.742 15.207 -63.054 1.00 28.61 402 LEU A O 1
ATOM 2907 N N . TYR A 1 405 ? -48.768 15.043 -61.029 1.00 28.24 403 TYR A N 1
ATOM 2908 C CA . TYR A 1 405 ? -49.979 15.487 -60.344 1.00 31.59 403 TYR A CA 1
ATOM 2909 C C . TYR A 1 405 ? -50.356 16.904 -60.768 1.00 31.68 403 TYR A C 1
ATOM 2910 O O . TYR A 1 405 ? -51.510 17.175 -61.123 1.00 30.94 403 TYR A O 1
ATOM 2919 N N . GLU A 1 406 ? -49.387 17.824 -60.727 1.00 33.16 404 GLU A N 1
ATOM 2920 C CA . GLU A 1 406 ? -49.669 19.223 -61.033 1.00 33.28 404 GLU A CA 1
ATOM 2921 C C . GLU A 1 406 ? -50.153 19.395 -62.465 1.00 35.44 404 GLU A C 1
ATOM 2922 O O . GLU A 1 406 ? -51.005 20.248 -62.738 1.00 33.80 404 GLU A O 1
ATOM 2928 N N . GLU A 1 407 ? -49.661 18.558 -63.373 1.00 28.87 405 GLU A N 1
ATOM 2929 C CA . GLU A 1 407 ? -50.037 18.608 -64.771 1.00 36.55 405 GLU A CA 1
ATOM 2930 C C . GLU A 1 407 ? -51.350 17.900 -65.057 1.00 39.25 405 GLU A C 1
ATOM 2931 O O . GLU A 1 407 ? -51.745 17.821 -66.225 1.00 36.97 405 GLU A O 1
ATOM 2937 N N . GLY A 1 408 ? -52.031 17.385 -64.034 1.00 38.52 406 GLY A N 1
ATOM 2938 C CA . GLY A 1 408 ? -53.293 16.713 -64.268 1.00 35.15 406 GLY A CA 1
ATOM 2939 C C . GLY A 1 408 ? -53.170 15.384 -64.973 1.00 34.36 406 GLY A C 1
ATOM 2940 O O . GLY A 1 408 ? -54.104 14.974 -65.662 1.00 38.80 406 GLY A O 1
ATOM 2941 N N . LYS A 1 409 ? -52.027 14.713 -64.868 1.00 29.99 407 LYS A N 1
ATOM 2942 C CA . LYS A 1 409 ? -51.799 13.476 -65.605 1.00 33.52 407 LYS A CA 1
ATOM 2943 C C . LYS A 1 409 ? -51.889 12.210 -64.753 1.00 35.97 407 LYS A C 1
ATOM 2944 O O . LYS A 1 409 ? -51.615 11.125 -65.267 1.00 36.77 407 LYS A O 1
ATOM 2950 N N . LEU A 1 410 ? -52.233 12.312 -63.472 1.00 30.54 408 LEU A N 1
ATOM 2951 C CA . LEU A 1 410 ? -52.373 11.128 -62.634 1.00 36.40 408 LEU A CA 1
ATOM 2952 C C . LEU A 1 410 ? -53.790 10.567 -62.720 1.00 36.37 408 LEU A C 1
ATOM 2953 O O . LEU A 1 410 ? -54.769 11.310 -62.844 1.00 37.55 408 LEU A O 1
ATOM 2958 N N . THR A 1 411 ? -53.893 9.241 -62.627 1.00 34.14 409 THR A N 1
ATOM 2959 C CA . THR A 1 411 ? -55.195 8.612 -62.453 1.00 32.98 409 THR A CA 1
ATOM 2960 C C . THR A 1 411 ? -55.773 8.987 -61.087 1.00 32.26 409 THR A C 1
ATOM 2961 O O . THR A 1 411 ? -55.047 9.437 -60.201 1.00 33.49 409 THR A O 1
ATOM 2965 N N . PRO A 1 412 ? -57.082 8.820 -60.889 1.00 36.23 410 PRO A N 1
ATOM 2966 C CA . PRO A 1 412 ? -57.635 9.080 -59.551 1.00 31.18 410 PRO A CA 1
ATOM 2967 C C . PRO A 1 412 ? -56.991 8.239 -58.455 1.00 37.64 410 PRO A C 1
ATOM 2968 O O . PRO A 1 412 ? -56.832 8.743 -57.333 1.00 36.63 410 PRO A O 1
ATOM 2972 N N . VAL A 1 413 ? -56.592 6.991 -58.743 1.00 32.04 411 VAL A N 1
ATOM 2973 C CA . VAL A 1 413 ? -55.904 6.180 -57.737 1.00 34.07 411 VAL A CA 1
ATOM 2974 C C . VAL A 1 413 ? -54.529 6.769 -57.421 1.00 35.02 411 VAL A C 1
ATOM 2975 O O . VAL A 1 413 ? -54.096 6.790 -56.258 1.00 32.69 411 VAL A O 1
ATOM 2979 N N . GLN A 1 414 ? -53.823 7.270 -58.441 1.00 28.71 412 GLN A N 1
ATOM 2980 C CA . GLN A 1 414 ? -52.519 7.875 -58.188 1.00 29.63 412 GLN A CA 1
ATOM 2981 C C . GLN A 1 414 ? -52.649 9.238 -57.512 1.00 32.76 412 GLN A C 1
ATOM 2982 O O . GLN A 1 414 ? -51.797 9.598 -56.689 1.00 32.49 412 GLN A O 1
ATOM 2988 N N . ALA A 1 415 ? -53.717 9.989 -57.822 1.00 28.54 413 ALA A N 1
ATOM 2989 C CA . ALA A 1 415 ? -53.886 11.364 -57.356 1.00 31.40 413 ALA A CA 1
ATOM 2990 C C . ALA A 1 415 ? -54.383 11.462 -55.916 1.00 32.08 413 ALA A C 1
ATOM 2991 O O . ALA A 1 415 ? -54.237 12.525 -55.301 1.00 33.81 413 ALA A O 1
ATOM 2993 N N . ALA A 1 416 ? -54.952 10.381 -55.369 1.00 31.80 414 ALA A N 1
ATOM 2994 C CA . ALA A 1 416 ? -55.507 10.399 -54.013 1.00 35.26 414 ALA A CA 1
ATOM 2995 C C . ALA A 1 416 ? -54.486 10.863 -52.978 1.00 29.62 414 ALA A C 1
ATOM 2996 O O . ALA A 1 416 ? -54.805 11.657 -52.084 1.00 31.13 414 ALA A O 1
ATOM 2998 N N . TYR A 1 417 ? -53.253 10.373 -53.092 1.00 29.49 415 TYR A N 1
ATOM 2999 C CA . TYR A 1 417 ? -52.186 10.750 -52.170 1.00 29.77 415 TYR A CA 1
ATOM 3000 C C . TYR A 1 417 ? -51.976 12.262 -52.149 1.00 29.52 415 TYR A C 1
ATOM 3001 O O . TYR A 1 417 ? -51.691 12.840 -51.093 1.00 27.12 415 TYR A O 1
ATOM 3010 N N . TYR A 1 418 ? -52.143 12.924 -53.300 1.00 30.62 416 TYR A N 1
ATOM 3011 C CA . TYR A 1 418 ? -51.885 14.354 -53.440 1.00 28.90 416 TYR A CA 1
ATOM 3012 C C . TYR A 1 418 ? -53.103 15.225 -53.133 1.00 34.86 416 TYR A C 1
ATOM 3013 O O . TYR A 1 418 ? -53.016 16.449 -53.268 1.00 32.86 416 TYR A O 1
ATOM 3022 N N . SER A 1 419 ? -54.236 14.644 -52.744 1.00 29.84 417 SER A N 1
ATOM 3023 C CA . SER A 1 419 ? -55.389 15.476 -52.428 1.00 30.75 417 SER A CA 1
ATOM 3024 C C . SER A 1 419 ? -55.125 16.319 -51.173 1.00 34.09 417 SER A C 1
ATOM 3025 O O . SER A 1 419 ? -54.362 15.916 -50.288 1.00 31.04 417 SER A O 1
ATOM 3028 N N . PRO A 1 420 ? -55.766 17.487 -51.062 1.00 35.02 418 PRO A N 1
ATOM 3029 C CA . PRO A 1 420 ? -55.464 18.379 -49.929 1.00 35.82 418 PRO A CA 1
ATOM 3030 C C . PRO A 1 420 ? -55.919 17.852 -48.577 1.00 33.16 418 PRO A C 1
ATOM 3031 O O . PRO A 1 420 ? -55.445 18.361 -47.553 1.00 31.84 418 PRO A O 1
ATOM 3035 N N . THR A 1 421 ? -56.826 16.875 -48.530 1.00 32.64 419 THR A N 1
ATOM 3036 C CA . THR A 1 421 ? -57.293 16.318 -47.270 1.00 31.57 419 THR A CA 1
ATOM 3037 C C . THR A 1 421 ? -57.218 14.797 -47.293 1.00 34.10 419 THR A C 1
ATOM 3038 O O . THR A 1 421 ? -57.159 14.160 -48.352 1.00 33.36 419 THR A O 1
ATOM 3042 N N . LYS A 1 422 ? -57.245 14.218 -46.097 1.00 33.28 420 LYS A N 1
ATOM 3043 C CA . LYS A 1 422 ? -57.351 12.777 -45.970 1.00 32.32 420 LYS A CA 1
ATOM 3044 C C . LYS A 1 422 ? -58.751 12.413 -45.483 1.00 30.05 420 LYS A C 1
ATOM 3045 O O . LYS A 1 422 ? -59.422 13.223 -44.834 1.00 29.47 420 LYS A O 1
ATOM 3051 N N . PRO A 1 423 ? -59.225 11.208 -45.786 1.00 30.23 421 PRO A N 1
ATOM 3052 C CA . PRO A 1 423 ? -60.411 10.695 -45.092 1.00 27.27 421 PRO A CA 1
ATOM 3053 C C . PRO A 1 423 ? -60.118 10.505 -43.611 1.00 31.93 421 PRO A C 1
ATOM 3054 O O . PRO A 1 423 ? -58.982 10.239 -43.206 1.00 29.62 421 PRO A O 1
ATOM 3058 N N . VAL A 1 424 ? -61.164 10.618 -42.795 1.00 25.56 422 VAL A N 1
ATOM 3059 C CA . VAL A 1 424 ? -60.971 10.427 -41.361 1.00 29.17 422 VAL A CA 1
ATOM 3060 C C . VAL A 1 424 ? -60.690 8.959 -41.035 1.00 29.53 422 VAL A C 1
ATOM 3061 O O . VAL A 1 424 ? -59.886 8.657 -40.136 1.00 26.53 422 VAL A O 1
ATOM 3065 N N . GLU A 1 425 ? -61.286 8.027 -41.786 1.00 21.82 423 GLU A N 1
ATOM 3066 C CA . GLU A 1 425 ? -61.071 6.600 -41.577 1.00 26.26 423 GLU A CA 1
ATOM 3067 C C . GLU A 1 425 ? -60.942 5.921 -42.930 1.00 25.52 423 GLU A C 1
ATOM 3068 O O . GLU A 1 425 ? -61.644 6.278 -43.879 1.00 25.53 423 GLU A O 1
ATOM 3074 N N . GLU A 1 426 ? -60.046 4.944 -43.009 1.00 23.01 424 GLU A N 1
ATOM 3075 C CA . GLU A 1 426 ? -59.891 4.099 -44.185 1.00 25.11 424 GLU A CA 1
ATOM 3076 C C . GLU A 1 426 ? -60.082 2.647 -43.768 1.00 28.38 424 GLU A C 1
ATOM 3077 O O . GLU A 1 426 ? -59.679 2.244 -42.672 1.00 25.91 424 GLU A O 1
ATOM 3083 N N . LEU A 1 427 ? -60.707 1.864 -44.638 1.00 27.60 425 LEU A N 1
ATOM 3084 C CA . LEU A 1 427 ? -60.901 0.442 -44.394 1.00 25.49 425 LEU A CA 1
ATOM 3085 C C . LEU A 1 427 ? -60.731 -0.292 -45.717 1.00 30.12 425 LEU A C 1
ATOM 3086 O O . LEU A 1 427 ? -61.347 0.089 -46.720 1.00 28.70 425 LEU A O 1
ATOM 3091 N N . TYR A 1 428 ? -59.891 -1.331 -45.724 1.00 27.25 426 TYR A N 1
ATOM 3092 C CA . TYR A 1 428 ? -59.558 -2.065 -46.936 1.00 25.17 426 TYR A CA 1
ATOM 3093 C C . TYR A 1 428 ? -59.772 -3.556 -46.717 1.00 33.80 426 TYR A C 1
ATOM 3094 O O . TYR A 1 428 ? -59.325 -4.112 -45.704 1.00 25.03 426 TYR A O 1
ATOM 3103 N N . ASP A 1 429 ? -60.479 -4.188 -47.659 1.00 32.38 427 ASP A N 1
ATOM 3104 C CA . ASP A 1 429 ? -60.578 -5.643 -47.733 1.00 27.27 427 ASP A CA 1
ATOM 3105 C C . ASP A 1 429 ? -59.341 -6.153 -48.454 1.00 31.72 427 ASP A C 1
ATOM 3106 O O . ASP A 1 429 ? -59.193 -5.948 -49.667 1.00 32.17 427 ASP A O 1
ATOM 3111 N N . LEU A 1 430 ? -58.435 -6.798 -47.716 1.00 27.87 428 LEU A N 1
ATOM 3112 C CA . LEU A 1 430 ? -57.132 -7.129 -48.288 1.00 32.04 428 LEU A CA 1
ATOM 3113 C C . LEU A 1 430 ? -57.169 -8.319 -49.249 1.00 34.45 428 LEU A C 1
ATOM 3114 O O . LEU A 1 430 ? -56.283 -8.431 -50.107 1.00 33.74 428 LEU A O 1
ATOM 3119 N N . GLN A 1 431 ? -58.160 -9.205 -49.141 1.00 34.94 429 GLN A N 1
ATOM 3120 C CA . GLN A 1 431 ? -58.248 -10.289 -50.116 1.00 37.12 429 GLN A CA 1
ATOM 3121 C C . GLN A 1 431 ? -58.755 -9.764 -51.453 1.00 36.75 429 GLN A C 1
ATOM 3122 O O . GLN A 1 431 ? -58.243 -10.141 -52.510 1.00 31.78 429 GLN A O 1
ATOM 3128 N N . SER A 1 432 ? -59.717 -8.846 -51.412 1.00 35.44 430 SER A N 1
ATOM 3129 C CA . SER A 1 432 ? -60.287 -8.247 -52.608 1.00 34.74 430 SER A CA 1
ATOM 3130 C C . SER A 1 432 ? -59.452 -7.087 -53.152 1.00 39.90 430 SER A C 1
ATOM 3131 O O . SER A 1 432 ? -59.471 -6.824 -54.362 1.00 29.40 430 SER A O 1
ATOM 3134 N N . ASP A 1 433 ? -58.729 -6.380 -52.286 1.00 34.16 431 ASP A N 1
ATOM 3135 C CA . ASP A 1 433 ? -58.093 -5.105 -52.628 1.00 29.84 431 ASP A CA 1
ATOM 3136 C C . ASP A 1 433 ? -56.722 -5.069 -51.958 1.00 33.84 431 ASP A C 1
ATOM 3137 O O . ASP A 1 433 ? -56.483 -4.297 -51.024 1.00 27.32 431 ASP A O 1
ATOM 3142 N N . PRO A 1 434 ? -55.799 -5.942 -52.390 1.00 31.42 432 PRO A N 1
ATOM 3143 C CA . PRO A 1 434 ? -54.494 -6.001 -51.715 1.00 29.51 432 PRO A CA 1
ATOM 3144 C C . PRO A 1 434 ? -53.693 -4.723 -51.860 1.00 31.79 432 PRO A C 1
ATOM 3145 O O . PRO A 1 434 ? -52.870 -4.411 -50.988 1.00 32.00 432 PRO A O 1
ATOM 3149 N N . ASP A 1 435 ? -53.926 -3.953 -52.917 1.00 29.75 433 ASP A N 1
ATOM 3150 C CA . ASP A 1 435 ? -53.214 -2.695 -53.065 1.00 30.64 433 ASP A CA 1
ATOM 3151 C C . ASP A 1 435 ? -53.829 -1.572 -52.241 1.00 29.36 433 ASP A C 1
ATOM 3152 O O . ASP A 1 435 ? -53.289 -0.457 -52.246 1.00 28.67 433 ASP A O 1
ATOM 3157 N N . GLN A 1 436 ? -54.932 -1.839 -51.541 1.00 25.13 434 GLN A N 1
ATOM 3158 C CA . GLN A 1 436 ? -55.601 -0.852 -50.699 1.00 26.45 434 GLN A CA 1
ATOM 3159 C C . GLN A 1 436 ? -55.840 0.439 -51.476 1.00 30.23 434 GLN A C 1
ATOM 3160 O O . GLN A 1 436 ? -55.287 1.495 -51.166 1.00 25.28 434 GLN A O 1
ATOM 3166 N N . ILE A 1 437 ? -56.621 0.319 -52.550 1.00 27.81 435 ILE A N 1
ATOM 3167 C CA . ILE A 1 437 ? -57.006 1.472 -53.352 1.00 28.11 435 ILE A CA 1
ATOM 3168 C C . ILE A 1 437 ? -58.511 1.703 -53.382 1.00 30.62 435 ILE A C 1
ATOM 3169 O O . ILE A 1 437 ? -58.964 2.624 -54.066 1.00 32.38 435 ILE A O 1
ATOM 3174 N N . LYS A 1 438 ? -59.308 0.904 -52.663 1.00 27.47 436 LYS A N 1
ATOM 3175 C CA . LYS A 1 438 ? -60.763 1.099 -52.596 1.00 30.15 436 LYS A CA 1
ATOM 3176 C C . LYS A 1 438 ? -61.196 1.218 -51.129 1.00 28.93 436 LYS A C 1
ATOM 3177 O O . LYS A 1 438 ? -61.474 0.215 -50.468 1.00 27.98 436 LYS A O 1
ATOM 3183 N N . ASN A 1 439 ? -61.273 2.450 -50.629 1.00 28.37 437 ASN A N 1
ATOM 3184 C CA . ASN A 1 439 ? -61.685 2.696 -49.251 1.00 26.85 437 ASN A CA 1
ATOM 3185 C C . ASN A 1 439 ? -63.147 2.305 -49.086 1.00 26.23 437 ASN A C 1
ATOM 3186 O O . ASN A 1 439 ? -64.006 2.792 -49.819 1.00 31.35 437 ASN A O 1
ATOM 3191 N N . LEU A 1 440 ? -63.430 1.412 -48.144 1.00 27.36 438 LEU A N 1
ATOM 3192 C CA . LEU A 1 440 ? -64.781 0.927 -47.893 1.00 28.55 438 LEU A CA 1
ATOM 3193 C C . LEU A 1 440 ? -65.486 1.660 -46.761 1.00 31.73 438 LEU A C 1
ATOM 3194 O O . LEU A 1 440 ? -66.616 1.291 -46.421 1.00 29.86 438 LEU A O 1
ATOM 3199 N N . ALA A 1 441 ? -64.849 2.675 -46.164 1.00 25.11 439 ALA A N 1
ATOM 3200 C CA . ALA A 1 441 ? -65.341 3.215 -44.895 1.00 34.32 439 ALA A CA 1
ATOM 3201 C C . ALA A 1 441 ? -66.684 3.915 -45.036 1.00 30.52 439 ALA A C 1
ATOM 3202 O O . ALA A 1 441 ? -67.431 4.004 -44.059 1.00 34.71 439 ALA A O 1
ATOM 3204 N N . ALA A 1 442 ? -67.007 4.424 -46.218 1.00 32.32 440 ALA A N 1
ATOM 3205 C CA . ALA A 1 442 ? -68.267 5.127 -46.436 1.00 37.51 440 ALA A CA 1
ATOM 3206 C C . ALA A 1 442 ? -69.357 4.237 -47.035 1.00 38.50 440 ALA A C 1
ATOM 3207 O O . ALA A 1 442 ? -70.401 4.749 -47.449 1.00 39.60 440 ALA A O 1
ATOM 3209 N N . LEU A 1 443 ? -69.128 2.924 -47.128 1.00 38.02 441 LEU A N 1
ATOM 3210 C CA . LEU A 1 443 ? -70.102 2.009 -47.713 1.00 36.47 441 LEU A CA 1
ATOM 3211 C C . LEU A 1 443 ? -70.922 1.340 -46.623 1.00 40.06 441 LEU A C 1
ATOM 3212 O O . LEU A 1 443 ? -70.342 0.680 -45.742 1.00 33.31 441 LEU A O 1
ATOM 3217 N N . PRO A 1 444 ? -72.254 1.449 -46.651 1.00 39.88 442 PRO A N 1
ATOM 3218 C CA . PRO A 1 444 ? -73.063 0.854 -45.567 1.00 37.72 442 PRO A CA 1
ATOM 3219 C C . PRO A 1 444 ? -72.869 -0.645 -45.393 1.00 35.10 442 PRO A C 1
ATOM 3220 O O . PRO A 1 444 ? -73.035 -1.146 -44.275 1.00 36.36 442 PRO A O 1
ATOM 3224 N N . LYS A 1 445 ? -72.512 -1.383 -46.449 1.00 33.68 443 LYS A N 1
ATOM 3225 C CA . LYS A 1 445 ? -72.258 -2.813 -46.286 1.00 35.08 443 LYS A CA 1
ATOM 3226 C C . LYS A 1 445 ? -71.121 -3.095 -45.299 1.00 38.93 443 LYS A C 1
ATOM 3227 O O . LYS A 1 445 ? -71.098 -4.162 -44.668 1.00 31.59 443 LYS A O 1
ATOM 3230 N N . TYR A 1 446 ? -70.207 -2.149 -45.112 1.00 37.52 444 TYR A N 1
ATOM 3231 C CA . TYR A 1 446 ? -69.026 -2.363 -44.287 1.00 35.32 444 TYR A CA 1
ATOM 3232 C C . TYR A 1 446 ? -69.066 -1.569 -42.988 1.00 33.41 444 TYR A C 1
ATOM 3233 O O . TYR A 1 446 ? -68.032 -1.448 -42.319 1.00 30.73 444 TYR A O 1
ATOM 3242 N N . LYS A 1 447 ? -70.234 -1.046 -42.597 1.00 31.07 445 LYS A N 1
ATOM 3243 C CA . LYS A 1 447 ? -70.292 -0.237 -41.383 1.00 31.36 445 LYS A CA 1
ATOM 3244 C C . LYS A 1 447 ? -70.018 -1.074 -40.139 1.00 33.42 445 LYS A C 1
ATOM 3245 O O . LYS A 1 447 ? -69.378 -0.591 -39.196 1.00 30.97 445 LYS A O 1
ATOM 3251 N N . LYS A 1 448 ? -70.471 -2.333 -40.122 1.00 30.03 446 LYS A N 1
ATOM 3252 C CA . LYS A 1 448 ? -70.251 -3.178 -38.947 1.00 29.46 446 LYS A CA 1
ATOM 3253 C C . LYS A 1 448 ? -68.769 -3.466 -38.739 1.00 35.23 446 LYS A C 1
ATOM 3254 O O . LYS A 1 448 ? -68.290 -3.501 -37.596 1.00 29.28 446 LYS A O 1
ATOM 3257 N N . GLU A 1 449 ? -68.046 -3.749 -39.827 1.00 30.42 447 GLU A N 1
ATOM 3258 C CA . GLU A 1 449 ? -66.607 -3.934 -39.717 1.00 31.13 447 GLU A CA 1
ATOM 3259 C C . GLU A 1 449 ? -65.911 -2.622 -39.353 1.00 29.46 447 GLU A C 1
ATOM 3260 O O . GLU A 1 449 ? -64.986 -2.614 -38.529 1.00 32.70 447 GLU A O 1
ATOM 3266 N N . LEU A 1 450 ? -66.345 -1.503 -39.941 1.00 24.33 448 LEU A N 1
ATOM 3267 C CA . LEU A 1 450 ? -65.745 -0.216 -39.605 1.00 26.13 448 LEU A CA 1
ATOM 3268 C C . LEU A 1 450 ? -65.848 0.057 -38.114 1.00 29.06 448 LEU A C 1
ATOM 3269 O O . LEU A 1 450 ? -64.856 0.416 -37.468 1.00 28.25 448 LEU A O 1
ATOM 3274 N N . LEU A 1 451 ? -67.046 -0.114 -37.546 1.00 28.70 449 LEU A N 1
ATOM 3275 C CA . LEU A 1 451 ? -67.231 0.133 -36.119 1.00 25.77 449 LEU A CA 1
ATOM 3276 C C . LEU A 1 451 ? -66.421 -0.840 -35.287 1.00 25.42 449 LEU A C 1
ATOM 3277 O O . LEU A 1 451 ? -65.898 -0.476 -34.234 1.00 26.26 449 LEU A O 1
ATOM 3282 N N . ARG A 1 452 ? -66.334 -2.097 -35.731 1.00 25.04 450 ARG A N 1
ATOM 3283 C CA . ARG A 1 452 ? -65.567 -3.097 -34.999 1.00 28.80 450 ARG A CA 1
ATOM 3284 C C . ARG A 1 452 ? -64.096 -2.698 -34.924 1.00 27.52 450 ARG A C 1
ATOM 3285 O O . ARG A 1 452 ? -63.476 -2.760 -33.856 1.00 28.50 450 ARG A O 1
ATOM 3293 N N . HIS A 1 453 ? -63.528 -2.256 -36.049 1.00 26.04 451 HIS A N 1
ATOM 3294 C CA . HIS A 1 453 ? -62.127 -1.850 -36.049 1.00 26.68 451 HIS A CA 1
ATOM 3295 C C . HIS A 1 453 ? -61.931 -0.555 -35.264 1.00 29.23 451 HIS A C 1
ATOM 3296 O O . HIS A 1 453 ? -60.956 -0.423 -34.505 1.00 24.59 451 HIS A O 1
ATOM 3303 N N . ARG A 1 454 ? -62.863 0.393 -35.414 1.00 25.87 452 ARG A N 1
ATOM 3304 C CA . ARG A 1 454 ? -62.795 1.652 -34.677 1.00 27.59 452 ARG A CA 1
ATOM 3305 C C . ARG A 1 454 ? -62.738 1.408 -33.177 1.00 26.19 452 ARG A C 1
ATOM 3306 O O . ARG A 1 454 ? -61.966 2.060 -32.468 1.00 25.71 452 ARG A O 1
ATOM 3314 N N . GLN A 1 455 ? -63.528 0.453 -32.675 1.00 25.96 453 GLN A N 1
ATOM 3315 C CA . GLN A 1 455 ? -63.528 0.202 -31.238 1.00 27.08 453 GLN A CA 1
ATOM 3316 C C . GLN A 1 455 ? -62.265 -0.537 -30.793 1.00 26.74 453 GLN A C 1
ATOM 3317 O O . GLN A 1 455 ? -61.788 -0.323 -29.674 1.00 28.24 453 GLN A O 1
ATOM 3323 N N . ILE A 1 456 ? -61.698 -1.396 -31.645 1.00 26.34 454 ILE A N 1
ATOM 3324 C CA . ILE A 1 456 ? -60.425 -2.022 -31.292 1.00 26.73 454 ILE A CA 1
ATOM 3325 C C . ILE A 1 456 ? -59.375 -0.947 -31.045 1.00 22.63 454 ILE A C 1
ATOM 3326 O O . ILE A 1 456 ? -58.625 -1.006 -30.068 1.00 24.83 454 ILE A O 1
ATOM 3331 N N . LEU A 1 457 ? -59.334 0.072 -31.897 1.00 24.17 455 LEU A N 1
ATOM 3332 C CA . LEU A 1 457 ? -58.393 1.162 -31.678 1.00 26.36 455 LEU A CA 1
ATOM 3333 C C . LEU A 1 457 ? -58.679 1.888 -30.361 1.00 24.62 455 LEU A C 1
ATOM 3334 O O . LEU A 1 457 ? -57.758 2.166 -29.586 1.00 20.63 455 LEU A O 1
ATOM 3339 N N . LEU A 1 458 ? -59.953 2.189 -30.083 1.00 24.07 456 LEU A N 1
ATOM 3340 C CA . LEU A 1 458 ? -60.296 2.870 -28.835 1.00 22.63 456 LEU A CA 1
ATOM 3341 C C . LEU A 1 458 ? -59.906 2.051 -27.607 1.00 23.11 456 LEU A C 1
ATOM 3342 O O . LEU A 1 458 ? -59.382 2.608 -26.640 1.00 26.35 456 LEU A O 1
ATOM 3347 N N . ASP A 1 459 ? -60.150 0.732 -27.620 1.00 21.57 457 ASP A N 1
ATOM 3348 C CA . ASP A 1 459 ? -59.717 -0.109 -26.502 1.00 23.70 457 ASP A CA 1
ATOM 3349 C C . ASP A 1 459 ? -58.218 0.026 -26.265 1.00 24.15 457 ASP A C 1
ATOM 3350 O O . ASP A 1 459 ? -57.752 0.033 -25.124 1.00 23.40 457 ASP A O 1
ATOM 3355 N N . TRP A 1 460 ? -57.449 0.092 -27.344 1.00 23.22 458 TRP A N 1
ATOM 3356 C CA . TRP A 1 460 ? -56.001 0.120 -27.227 1.00 24.53 458 TRP A CA 1
ATOM 3357 C C . TRP A 1 460 ? -55.530 1.486 -26.742 1.00 23.63 458 TRP A C 1
ATOM 3358 O O . TRP A 1 460 ? -54.601 1.572 -25.929 1.00 23.32 458 TRP A O 1
ATOM 3369 N N . ILE A 1 461 ? -56.173 2.565 -27.206 1.00 21.22 459 ILE A N 1
ATOM 3370 C CA . ILE A 1 461 ? -55.817 3.894 -26.716 1.00 21.49 459 ILE A CA 1
ATOM 3371 C C . ILE A 1 461 ? -56.117 3.999 -25.228 1.00 24.00 459 ILE A C 1
ATOM 3372 O O . ILE A 1 461 ? -55.310 4.518 -24.450 1.00 20.59 459 ILE A O 1
ATOM 3377 N N . ALA A 1 462 ? -57.284 3.503 -24.812 1.00 22.26 460 ALA A N 1
ATOM 3378 C CA . ALA A 1 462 ? -57.680 3.605 -23.412 1.00 19.55 460 ALA A CA 1
ATOM 3379 C C . ALA A 1 462 ? -56.744 2.810 -22.515 1.00 23.90 460 ALA A C 1
ATOM 3380 O O . ALA A 1 462 ? -56.417 3.246 -21.406 1.00 25.72 460 ALA A O 1
ATOM 3382 N N . LYS A 1 463 ? -56.317 1.628 -22.959 1.00 21.14 461 LYS A N 1
ATOM 3383 C CA . LYS A 1 463 ? -55.508 0.809 -22.070 1.00 24.79 461 LYS A CA 1
ATOM 3384 C C . LYS A 1 463 ? -54.039 1.211 -22.080 1.00 25.36 461 LYS A C 1
ATOM 3385 O O . LYS A 1 463 ? -53.335 0.927 -21.109 1.00 23.98 461 LYS A O 1
ATOM 3391 N N . THR A 1 464 ? -53.552 1.865 -23.138 1.00 22.14 462 THR A N 1
ATOM 3392 C CA . THR A 1 464 ? -52.149 2.258 -23.180 1.00 24.59 462 THR A CA 1
ATOM 3393 C C . THR A 1 464 ? -51.919 3.739 -22.904 1.00 25.91 462 THR A C 1
ATOM 3394 O O . THR A 1 464 ? -50.765 4.140 -22.690 1.00 25.11 462 THR A O 1
ATOM 3398 N N . ASP A 1 465 ? -52.965 4.558 -22.948 1.00 20.35 463 ASP A N 1
ATOM 3399 C CA . ASP A 1 465 ? -52.827 6.014 -22.899 1.00 26.63 463 ASP A CA 1
ATOM 3400 C C . ASP A 1 465 ? -51.821 6.504 -23.943 1.00 20.90 463 ASP A C 1
ATOM 3401 O O . ASP A 1 465 ? -50.878 7.230 -23.629 1.00 22.91 463 ASP A O 1
ATOM 3406 N N . ASP A 1 466 ? -52.017 6.049 -25.192 1.00 21.68 464 ASP A N 1
ATOM 3407 C CA . ASP A 1 466 ? -51.309 6.493 -26.397 1.00 19.27 464 ASP A CA 1
ATOM 3408 C C . ASP A 1 466 ? -50.787 7.917 -26.246 1.00 21.17 464 ASP A C 1
ATOM 3409 O O . ASP A 1 466 ? -51.574 8.868 -26.287 1.00 21.15 464 ASP A O 1
ATOM 3414 N N . LYS A 1 467 ? -49.472 8.078 -26.047 1.00 18.47 465 LYS A N 1
ATOM 3415 C CA . LYS A 1 467 ? -48.916 9.411 -25.800 1.00 21.17 465 LYS A CA 1
ATOM 3416 C C . LYS A 1 467 ? -48.934 10.307 -27.040 1.00 22.17 465 LYS A C 1
ATOM 3417 O O . LYS A 1 467 ? -48.727 11.516 -26.916 1.00 18.52 465 LYS A O 1
ATOM 3423 N N . GLY A 1 468 ? -49.195 9.753 -28.224 1.00 23.01 466 GLY A N 1
ATOM 3424 C CA . GLY A 1 468 ? -49.395 10.585 -29.399 1.00 22.23 466 GLY A CA 1
ATOM 3425 C C . GLY A 1 468 ? -50.627 11.458 -29.340 1.00 22.52 466 GLY A C 1
ATOM 3426 O O . GLY A 1 468 ? -50.791 12.331 -30.201 1.00 23.53 466 GLY A O 1
ATOM 3427 N N . ALA A 1 469 ? -51.503 11.243 -28.353 1.00 21.59 467 ALA A N 1
ATOM 3428 C CA . ALA A 1 469 ? -52.631 12.147 -28.163 1.00 23.43 467 ALA A CA 1
ATOM 3429 C C . ALA A 1 469 ? -52.201 13.533 -27.684 1.00 25.10 467 ALA A C 1
ATOM 3430 O O . ALA A 1 469 ? -52.958 14.489 -27.859 1.00 25.84 467 ALA A O 1
ATOM 3432 N N . TYR A 1 470 ? -50.984 13.676 -27.131 1.00 23.63 468 TYR A N 1
ATOM 3433 C CA . TYR A 1 470 ? -50.510 14.880 -26.461 1.00 21.94 468 TYR A CA 1
ATOM 3434 C C . TYR A 1 470 ? -49.490 15.633 -27.309 1.00 24.06 468 TYR A C 1
ATOM 3435 O O . TYR A 1 470 ? -48.626 15.009 -27.930 1.00 21.99 468 TYR A O 1
ATOM 3444 N N . PRO A 1 471 ? -49.599 16.964 -27.387 1.00 26.16 469 PRO A N 1
ATOM 3445 C CA . PRO A 1 471 ? -48.623 17.754 -28.157 1.00 26.44 469 PRO A CA 1
ATOM 3446 C C . PRO A 1 471 ? -47.220 17.622 -27.585 1.00 24.26 469 PRO A C 1
ATOM 3447 O O . PRO A 1 471 ? -47.038 17.475 -26.377 1.00 19.96 469 PRO A O 1
ATOM 3451 N N . GLU A 1 472 ? -46.219 17.695 -28.465 1.00 22.68 470 GLU A N 1
ATOM 3452 C CA . GLU A 1 472 ? -44.834 17.683 -28.000 1.00 24.96 470 GLU A CA 1
ATOM 3453 C C . GLU A 1 472 ? -44.506 19.007 -27.314 1.00 23.74 470 GLU A C 1
ATOM 3454 O O . GLU A 1 472 ? -45.061 20.053 -27.653 1.00 22.08 470 GLU A O 1
ATOM 3460 N N . SER A 1 473 ? -43.617 18.933 -26.323 1.00 24.71 471 SER A N 1
ATOM 3461 C CA . SER A 1 473 ? -43.110 20.080 -25.577 1.00 25.11 471 SER A CA 1
ATOM 3462 C C . SER A 1 473 ? -42.401 21.078 -26.489 1.00 28.25 471 SER A C 1
ATOM 3463 O O . SER A 1 473 ? -41.924 20.744 -27.588 1.00 22.78 471 SER A O 1
ATOM 3466 N N . GLU A 1 474 ? -42.317 22.324 -25.999 1.00 25.06 472 GLU A N 1
ATOM 3467 C CA . GLU A 1 474 ? -41.595 23.370 -26.722 1.00 25.60 472 GLU A CA 1
ATOM 3468 C C . GLU A 1 474 ? -40.114 23.021 -26.880 1.00 24.70 472 GLU A C 1
ATOM 3469 O O . GLU A 1 474 ? -39.514 23.305 -27.925 1.00 23.25 472 GLU A O 1
ATOM 3475 N N . ARG A 1 475 ? -39.511 22.366 -25.876 1.00 22.89 473 ARG A N 1
ATOM 3476 C CA . ARG A 1 475 ? -38.135 21.894 -26.041 1.00 22.80 473 ARG A CA 1
ATOM 3477 C C . ARG A 1 475 ? -38.045 20.828 -27.136 1.00 22.69 473 ARG A C 1
ATOM 3478 O O . ARG A 1 475 ? -37.069 20.780 -27.890 1.00 23.22 473 ARG A O 1
ATOM 3486 N N . ALA A 1 476 ? -39.049 19.956 -27.232 1.00 23.55 474 ALA A N 1
ATOM 3487 C CA . ALA A 1 476 ? -39.036 18.938 -28.282 1.00 28.29 474 ALA A CA 1
ATOM 3488 C C . ALA A 1 476 ? -39.187 19.570 -29.662 1.00 21.79 474 ALA A C 1
ATOM 3489 O O . ALA A 1 476 ? -38.546 19.134 -30.624 1.00 22.36 474 ALA A O 1
ATOM 3491 N N . VAL A 1 477 ? -40.033 20.594 -29.778 1.00 22.58 475 VAL A N 1
ATOM 3492 C CA . VAL A 1 477 ? -40.170 21.288 -31.055 1.00 20.08 475 VAL A CA 1
ATOM 3493 C C . VAL A 1 477 ? -38.862 21.974 -31.429 1.00 22.08 475 VAL A C 1
ATOM 3494 O O . VAL A 1 477 ? -38.447 21.967 -32.598 1.00 22.02 475 VAL A O 1
ATOM 3498 N N . LYS A 1 478 ? -38.168 22.547 -30.442 1.00 24.04 476 LYS A N 1
ATOM 3499 C CA . LYS A 1 478 ? -36.920 23.239 -30.754 1.00 20.35 476 LYS A CA 1
ATOM 3500 C C . LYS A 1 478 ? -35.884 22.280 -31.311 1.00 22.36 476 LYS A C 1
ATOM 3501 O O . LYS A 1 478 ? -35.075 22.664 -32.171 1.00 24.92 476 LYS A O 1
ATOM 3507 N N . GLU A 1 479 ? -35.896 21.029 -30.837 1.00 21.19 477 GLU A N 1
ATOM 3508 C CA . GLU A 1 479 ? -35.004 20.010 -31.378 1.00 22.02 477 GLU A CA 1
ATOM 3509 C C . GLU A 1 479 ? -35.278 19.746 -32.861 1.00 20.53 477 GLU A C 1
ATOM 3510 O O . GLU A 1 479 ? -34.339 19.577 -33.648 1.00 20.87 477 GLU A O 1
ATOM 3516 N N . VAL A 1 480 ? -36.553 19.698 -33.264 1.00 21.92 478 VAL A N 1
ATOM 3517 C CA . VAL A 1 480 ? -36.863 19.623 -34.696 1.00 22.57 478 VAL A CA 1
ATOM 3518 C C . VAL A 1 480 ? -36.253 20.812 -35.434 1.00 21.55 478 VAL A C 1
ATOM 3519 O O . VAL A 1 480 ? -35.643 20.659 -36.497 1.00 22.24 478 VAL A O 1
ATOM 3523 N N . LEU A 1 481 ? -36.383 22.013 -34.867 1.00 22.96 479 LEU A N 1
ATOM 3524 C CA . LEU A 1 481 ? -35.888 23.216 -35.537 1.00 21.29 479 LEU A CA 1
ATOM 3525 C C . LEU A 1 481 ? -34.361 23.240 -35.621 1.00 20.34 479 LEU A C 1
ATOM 3526 O O . LEU A 1 481 ? -33.801 23.721 -36.612 1.00 21.94 479 LEU A O 1
ATOM 3531 N N . ASP A 1 482 ? -33.668 22.758 -34.584 1.00 19.96 480 ASP A N 1
ATOM 3532 C CA . ASP A 1 482 ? -32.212 22.637 -34.667 1.00 22.56 480 ASP A CA 1
ATOM 3533 C C . ASP A 1 482 ? -31.794 21.806 -35.878 1.00 23.52 480 ASP A C 1
ATOM 3534 O O . ASP A 1 482 ? -30.864 22.169 -36.610 1.00 24.53 480 ASP A O 1
ATOM 3539 N N . ILE A 1 483 ? -32.477 20.682 -36.102 1.00 24.28 481 ILE A N 1
ATOM 3540 C CA . ILE A 1 483 ? -32.064 19.726 -37.125 1.00 23.75 481 ILE A CA 1
ATOM 3541 C C . ILE A 1 483 ? -32.511 20.170 -38.514 1.00 26.93 481 ILE A C 1
ATOM 3542 O O . ILE A 1 483 ? -31.775 20.029 -39.497 1.00 27.26 481 ILE A O 1
ATOM 3547 N N . TRP A 1 484 ? -33.717 20.710 -38.624 1.00 24.48 482 TRP A N 1
ATOM 3548 C CA . TRP A 1 484 ? -34.332 20.942 -39.916 1.00 23.05 482 TRP A CA 1
ATOM 3549 C C . TRP A 1 484 ? -34.565 22.410 -40.246 1.00 27.89 482 TRP A C 1
ATOM 3550 O O . TRP A 1 484 ? -34.813 22.723 -41.415 1.00 25.79 482 TRP A O 1
ATOM 3561 N N . GLY A 1 485 ? -34.505 23.302 -39.258 1.00 25.19 483 GLY A N 1
ATOM 3562 C CA . GLY A 1 485 ? -34.627 24.735 -39.503 1.00 28.97 483 GLY A CA 1
ATOM 3563 C C . GLY A 1 485 ? -35.849 25.101 -40.320 1.00 27.65 483 GLY A C 1
ATOM 3564 O O . GLY A 1 485 ? -36.982 24.709 -40.009 1.00 23.37 483 GLY A O 1
ATOM 3565 N N . LYS A 1 486 ? -35.628 25.865 -41.393 1.00 23.96 484 LYS A N 1
ATOM 3566 C CA . LYS A 1 486 ? -36.761 26.389 -42.143 1.00 24.01 484 LYS A CA 1
ATOM 3567 C C . LYS A 1 486 ? -37.493 25.309 -42.932 1.00 24.51 484 LYS A C 1
ATOM 3568 O O . LYS A 1 486 ? -38.583 25.576 -43.442 1.00 22.22 484 LYS A O 1
ATOM 3574 N N . ASN A 1 487 ? -36.952 24.091 -43.015 1.00 25.77 485 ASN A N 1
ATOM 3575 C CA . ASN A 1 487 ? -37.734 23.008 -43.611 1.00 24.72 485 ASN A CA 1
ATOM 3576 C C . ASN A 1 487 ? -39.013 22.739 -42.831 1.00 27.16 485 ASN A C 1
ATOM 3577 O O . ASN A 1 487 ? -40.002 22.296 -43.424 1.00 25.20 485 ASN A O 1
ATOM 3582 N N . CYS A 1 488 ? -39.019 22.957 -41.502 1.00 22.74 486 CYS A N 1
ATOM 3583 C CA . CYS A 1 488 ? -40.254 22.735 -40.750 1.00 23.90 486 CYS A CA 1
ATOM 3584 C C . CYS A 1 488 ? -41.249 23.853 -41.034 1.00 24.81 486 CYS A C 1
ATOM 3585 O O . CYS A 1 488 ? -40.969 25.026 -40.779 1.00 24.87 486 CYS A O 1
ATOM 3588 N N . VAL A 1 489 ? -42.418 23.487 -41.552 1.00 24.47 487 VAL A N 1
ATOM 3589 C CA . VAL A 1 489 ? -43.499 24.420 -41.819 1.00 24.67 487 VAL A CA 1
ATOM 3590 C C . VAL A 1 489 ? -44.781 24.019 -41.110 1.00 22.18 487 VAL A C 1
ATOM 3591 O O . VAL A 1 489 ? -45.836 24.583 -41.388 1.00 21.26 487 VAL A O 1
ATOM 3595 N N . SER A 1 490 ? -44.707 23.072 -40.176 1.00 22.15 488 SER A N 1
ATOM 3596 C CA . SER A 1 490 ? -45.895 22.593 -39.487 1.00 23.63 488 SER A CA 1
ATOM 3597 C C . SER A 1 490 ? -46.527 23.708 -38.654 1.00 21.96 488 SER A C 1
ATOM 3598 O O . SER A 1 490 ? -45.903 24.727 -38.356 1.00 23.66 488 SER A O 1
ATOM 3601 N N . THR A 1 491 ? -47.790 23.500 -38.272 1.00 23.28 489 THR A N 1
ATOM 3602 C CA . THR A 1 491 ? -48.431 24.448 -37.365 1.00 27.79 489 THR A CA 1
ATOM 3603 C C . THR A 1 491 ? -47.667 24.544 -36.049 1.00 25.18 489 THR A C 1
ATOM 3604 O O . THR A 1 491 ? -47.549 25.630 -35.474 1.00 24.00 489 THR A O 1
ATOM 3608 N N . GLN A 1 492 ? -47.147 23.411 -35.556 1.00 24.20 490 GLN A N 1
ATOM 3609 C CA . GLN A 1 492 ? -46.381 23.418 -34.310 1.00 20.65 490 GLN A CA 1
ATOM 3610 C C . GLN A 1 492 ? -45.125 24.273 -34.435 1.00 21.99 490 GLN A C 1
ATOM 3611 O O . GLN A 1 492 ? -44.770 25.007 -33.508 1.00 21.05 490 GLN A O 1
ATOM 3617 N N . CYS A 1 493 ? -44.415 24.162 -35.562 1.00 22.40 491 CYS A N 1
ATOM 3618 C CA . CYS A 1 493 ? -43.184 24.925 -35.724 1.00 21.59 491 CYS A CA 1
ATOM 3619 C C . CYS A 1 493 ? -43.481 26.402 -35.945 1.00 22.01 491 CYS A C 1
ATOM 3620 O O . CYS A 1 493 ? -42.792 27.254 -35.387 1.00 22.44 491 CYS A O 1
ATOM 3623 N N . GLU A 1 494 ? -44.523 26.729 -36.722 1.00 22.31 492 GLU A N 1
ATOM 3624 C CA . GLU A 1 494 ? -44.882 28.134 -36.919 1.00 22.79 492 GLU A CA 1
ATOM 3625 C C . GLU A 1 494 ? -45.291 28.778 -35.605 1.00 25.86 492 GLU A C 1
ATOM 3626 O O . GLU A 1 494 ? -44.908 29.917 -35.312 1.00 25.32 492 GLU A O 1
ATOM 3632 N N . SER A 1 495 ? -46.072 28.061 -34.796 1.00 22.36 493 SER A N 1
ATOM 3633 C CA . SER A 1 495 ? -46.435 28.580 -33.482 1.00 24.55 493 SER A CA 1
ATOM 3634 C C . SER A 1 495 ? -45.217 28.721 -32.569 1.00 26.63 493 SER A C 1
ATOM 3635 O O . SER A 1 495 ? -45.110 29.695 -31.810 1.00 23.63 493 SER A O 1
ATOM 3638 N N . TYR A 1 496 ? -44.299 27.750 -32.598 1.00 24.41 494 TYR A N 1
ATOM 3639 C CA . TYR A 1 496 ? -43.086 27.895 -31.792 1.00 25.50 494 TYR A CA 1
ATOM 3640 C C . TYR A 1 496 ? -42.333 29.174 -32.160 1.00 24.68 494 TYR A C 1
ATOM 3641 O O . TYR A 1 496 ? -41.896 29.931 -31.279 1.00 20.11 494 TYR A O 1
ATOM 3650 N N . ARG A 1 497 ? -42.134 29.409 -33.462 1.00 22.11 495 ARG A N 1
ATOM 3651 C CA . ARG A 1 497 ? -41.420 30.611 -33.886 1.00 22.83 495 ARG A CA 1
ATOM 3652 C C . ARG A 1 497 ? -42.169 31.870 -33.465 1.00 23.27 495 ARG A C 1
ATOM 3653 O O . ARG A 1 497 ? -41.561 32.846 -33.001 1.00 22.91 495 ARG A O 1
ATOM 3661 N N . LEU A 1 498 ? -43.492 31.863 -33.604 1.00 23.41 496 LEU A N 1
ATOM 3662 C CA . LEU A 1 498 ? -44.269 33.026 -33.195 1.00 26.27 496 LEU A CA 1
ATOM 3663 C C . LEU A 1 498 ? -44.065 33.340 -31.719 1.00 28.62 496 LEU A C 1
ATOM 3664 O O . LEU A 1 498 ? -44.065 34.509 -31.334 1.00 25.86 496 LEU A O 1
ATOM 3669 N N . HIS A 1 499 ? -43.888 32.310 -30.886 1.00 27.09 497 HIS A N 1
ATOM 3670 C CA . HIS A 1 499 ? -43.691 32.468 -29.455 1.00 27.80 497 HIS A CA 1
ATOM 3671 C C . HIS A 1 499 ? -42.232 32.676 -29.073 1.00 27.10 497 HIS A C 1
ATOM 3672 O O . HIS A 1 499 ? -41.956 32.978 -27.911 1.00 27.69 497 HIS A O 1
ATOM 3679 N N . HIS A 1 500 ? -41.289 32.484 -30.005 1.00 22.47 498 HIS A N 1
ATOM 3680 C CA . HIS A 1 500 ? -39.864 32.670 -29.723 1.00 22.61 498 HIS A CA 1
ATOM 3681 C C . HIS A 1 500 ? -39.232 33.504 -30.835 1.00 24.21 498 HIS A C 1
ATOM 3682 O O . HIS A 1 500 ? -38.221 33.116 -31.422 1.00 23.07 498 HIS A O 1
ATOM 3689 N N . PRO A 1 501 ? -39.785 34.693 -31.118 1.00 25.19 499 PRO A N 1
ATOM 3690 C CA . PRO A 1 501 ? -39.410 35.392 -32.356 1.00 24.26 499 PRO A CA 1
ATOM 3691 C C . PRO A 1 501 ? -37.969 35.851 -32.383 1.00 31.32 499 PRO A C 1
ATOM 3692 O O . PRO A 1 501 ? -37.426 36.071 -33.474 1.00 29.14 499 PRO A O 1
ATOM 3696 N N . ASP A 1 502 ? -37.333 36.003 -31.226 1.00 28.93 500 ASP A N 1
ATOM 3697 C CA . ASP A 1 502 ? -35.956 36.472 -31.148 1.00 32.67 500 ASP A CA 1
ATOM 3698 C C . ASP A 1 502 ? -34.924 35.347 -31.086 1.00 29.95 500 ASP A C 1
ATOM 3699 O O . ASP A 1 502 ? -33.727 35.633 -31.081 1.00 34.16 500 ASP A O 1
ATOM 3704 N N . SER A 1 503 ? -35.335 34.088 -30.967 1.00 28.44 501 SER A N 1
ATOM 3705 C CA . SER A 1 503 ? -34.380 32.995 -30.817 1.00 28.85 501 SER A CA 1
ATOM 3706 C C . SER A 1 503 ? -34.537 31.900 -31.870 1.00 26.63 501 SER A C 1
ATOM 3707 O O . SER A 1 503 ? -33.953 30.821 -31.704 1.00 24.99 501 SER A O 1
ATOM 3710 N N . VAL A 1 504 ? -35.302 32.144 -32.941 1.00 29.50 502 VAL A N 1
ATOM 3711 C CA . VAL A 1 504 ? -35.690 31.075 -33.865 1.00 27.57 502 VAL A CA 1
ATOM 3712 C C . VAL A 1 504 ? -34.482 30.279 -34.334 1.00 28.01 502 VAL A C 1
ATOM 3713 O O . VAL A 1 504 ? -34.501 29.041 -34.338 1.00 26.78 502 VAL A O 1
ATOM 3717 N N . ASN A 1 505 ? -33.403 30.968 -34.697 1.00 23.23 503 ASN A N 1
ATOM 3718 C CA . ASN A 1 505 ? -32.228 30.334 -35.285 1.00 30.07 503 ASN A CA 1
ATOM 3719 C C . ASN A 1 505 ? -31.080 30.161 -34.298 1.00 30.03 503 ASN A C 1
ATOM 3720 O O . ASN A 1 505 ? -29.984 29.760 -34.704 1.00 32.13 503 ASN A O 1
ATOM 3725 N N . ILE A 1 506 ? -31.289 30.489 -33.031 1.00 28.78 504 ILE A N 1
ATOM 3726 C CA . ILE A 1 506 ? -30.277 30.226 -32.005 1.00 23.88 504 ILE A CA 1
ATOM 3727 C C . ILE A 1 506 ? -30.266 28.734 -31.692 1.00 25.47 504 ILE A C 1
ATOM 3728 O O . ILE A 1 506 ? -31.340 28.152 -31.461 1.00 26.26 504 ILE A O 1
ATOM 3733 N N . PRO A 1 507 ? -29.104 28.078 -31.661 1.00 26.42 505 PRO A N 1
ATOM 3734 C CA . PRO A 1 507 ? -29.073 26.656 -31.303 1.00 28.62 505 PRO A CA 1
ATOM 3735 C C . PRO A 1 507 ? -29.765 26.412 -29.967 1.00 29.67 505 PRO A C 1
ATOM 3736 O O . PRO A 1 507 ? -29.580 27.156 -29.003 1.00 27.79 505 PRO A O 1
ATOM 3740 N N . GLY A 1 508 ? -30.566 25.351 -29.919 1.00 26.75 506 GLY A N 1
ATOM 3741 C CA . GLY A 1 508 ? -31.370 25.100 -28.737 1.00 25.24 506 GLY A CA 1
ATOM 3742 C C . GLY A 1 508 ? -30.552 24.962 -27.470 1.00 24.13 506 GLY A C 1
ATOM 3743 O O . GLY A 1 508 ? -31.029 25.287 -26.379 1.00 25.38 506 GLY A O 1
ATOM 3744 N N . ASP A 1 509 ? -29.320 24.471 -27.583 1.00 22.56 507 ASP A N 1
ATOM 3745 C CA . ASP A 1 509 ? -28.551 24.299 -26.361 1.00 29.13 507 ASP A CA 1
ATOM 3746 C C . ASP A 1 509 ? -28.055 25.626 -25.805 1.00 29.92 507 ASP A C 1
ATOM 3747 O O . ASP A 1 509 ? -27.542 25.653 -24.683 1.00 30.94 507 ASP A O 1
ATOM 3752 N N . LYS A 1 510 ? -28.241 26.723 -26.543 1.00 29.73 508 LYS A N 1
ATOM 3753 C CA . LYS A 1 510 ? -28.027 28.065 -26.029 1.00 30.44 508 LYS A CA 1
ATOM 3754 C C . LYS A 1 510 ? -29.316 28.717 -25.540 1.00 30.44 508 LYS A C 1
ATOM 3755 O O . LYS A 1 510 ? -29.256 29.728 -24.825 1.00 29.66 508 LYS A O 1
ATOM 3761 N N . VAL A 1 511 ? -30.469 28.141 -25.863 1.00 27.72 509 VAL A N 1
ATOM 3762 C CA . VAL A 1 511 ? -31.742 28.683 -25.402 1.00 26.66 509 VAL A CA 1
ATOM 3763 C C . VAL A 1 511 ? -32.181 28.010 -24.111 1.00 27.71 509 VAL A C 1
ATOM 3764 O O . VAL A 1 511 ? -32.751 28.655 -23.231 1.00 24.37 509 VAL A O 1
ATOM 3768 N N . TYR A 1 512 ? -31.932 26.708 -24.011 1.00 24.80 510 TYR A N 1
ATOM 3769 C CA . TYR A 1 512 ? -32.457 25.847 -22.964 1.00 24.19 510 TYR A CA 1
ATOM 3770 C C . TYR A 1 512 ? -31.333 25.182 -22.178 1.00 28.06 510 TYR A C 1
ATOM 3771 O O . TYR A 1 512 ? -30.361 24.690 -22.758 1.00 26.54 510 TYR A O 1
ATOM 3780 N N . SER A 1 513 ? -31.518 25.101 -20.863 1.00 28.73 511 SER A N 1
ATOM 3781 C CA . SER A 1 513 ? -30.587 24.410 -19.985 1.00 27.62 511 SER A CA 1
ATOM 3782 C C . SER A 1 513 ? -30.552 22.915 -20.304 1.00 26.02 511 SER A C 1
ATOM 3783 O O . SER A 1 513 ? -31.562 22.339 -20.714 1.00 26.99 511 SER A O 1
ATOM 3786 N N . PRO A 1 514 ? -29.404 22.261 -20.117 1.00 30.73 512 PRO A N 1
ATOM 3787 C CA . PRO A 1 514 ? -29.348 20.810 -20.307 1.00 26.25 512 PRO A CA 1
ATOM 3788 C C . PRO A 1 514 ? -30.183 20.094 -19.260 1.00 33.68 512 PRO A C 1
ATOM 3789 O O . PRO A 1 514 ? -30.302 20.537 -18.114 1.00 31.78 512 PRO A O 1
ATOM 3793 N N . ILE A 1 515 ? -30.776 18.973 -19.668 1.00 26.95 513 ILE A N 1
ATOM 3794 C CA . ILE A 1 515 ? -31.574 18.167 -18.752 1.00 28.89 513 ILE A CA 1
ATOM 3795 C C . ILE A 1 515 ? -30.642 17.262 -17.970 1.00 31.85 513 ILE A C 1
ATOM 3796 O O . ILE A 1 515 ? -29.844 16.522 -18.557 1.00 33.27 513 ILE A O 1
ATOM 3801 N N . GLN A 1 516 ? -30.763 17.282 -16.650 1.00 24.57 514 GLN A N 1
ATOM 3802 C CA . GLN A 1 516 ? -29.922 16.425 -15.837 1.00 23.93 514 GLN A CA 1
ATOM 3803 C C . GLN A 1 516 ? -30.495 15.013 -15.824 1.00 28.52 514 GLN A C 1
ATOM 3804 O O . GLN A 1 516 ? -31.709 14.825 -15.711 1.00 29.39 514 GLN A O 1
ATOM 3807 N N . TRP A 1 517 ? -29.613 14.020 -15.936 1.00 23.06 515 TRP A N 1
ATOM 3808 C CA . TRP A 1 517 ? -30.067 12.638 -15.988 1.00 27.36 515 TRP A CA 1
ATOM 3809 C C . TRP A 1 517 ? -30.496 12.198 -14.586 1.00 30.11 515 TRP A C 1
ATOM 3810 O O . TRP A 1 517 ? -30.045 12.759 -13.586 1.00 28.44 515 TRP A O 1
ATOM 3821 N N . PRO A 1 518 ? -31.366 11.202 -14.483 1.00 27.75 516 PRO A N 1
ATOM 3822 C CA . PRO A 1 518 ? -31.894 10.839 -13.167 1.00 28.50 516 PRO A CA 1
ATOM 3823 C C . PRO A 1 518 ? -30.824 10.254 -12.267 1.00 33.69 516 PRO A C 1
ATOM 3824 O O . PRO A 1 518 ? -29.834 9.666 -12.725 1.00 27.39 516 PRO A O 1
ATOM 3828 N N . ALA A 1 519 ? -31.057 10.404 -10.959 1.00 29.97 517 ALA A N 1
ATOM 3829 C CA . ALA A 1 519 ? -30.146 9.834 -9.972 1.00 30.78 517 ALA A CA 1
ATOM 3830 C C . ALA A 1 519 ? -29.977 8.332 -10.175 1.00 30.49 517 ALA A C 1
ATOM 3831 O O . ALA A 1 519 ? -28.900 7.788 -9.923 1.00 27.53 517 ALA A O 1
ATOM 3833 N N . TYR A 1 520 ? -31.006 7.653 -10.665 1.00 31.70 518 TYR A N 1
ATOM 3834 C CA . TYR A 1 520 ? -30.893 6.216 -10.866 1.00 33.03 518 TYR A CA 1
ATOM 3835 C C . TYR A 1 520 ? -30.163 5.840 -12.160 1.00 34.02 518 TYR A C 1
ATOM 3836 O O . TYR A 1 520 ? -29.932 4.648 -12.387 1.00 32.80 518 TYR A O 1
ATOM 3845 N N . MET A 1 521 ? -29.766 6.803 -12.996 1.00 31.15 519 MET A N 1
ATOM 3846 C CA . MET A 1 521 ? -29.027 6.510 -14.233 1.00 30.93 519 MET A CA 1
ATOM 3847 C C . MET A 1 521 ? -28.147 7.699 -14.603 1.00 33.22 519 MET A C 1
ATOM 3848 O O . MET A 1 521 ? -28.478 8.495 -15.491 1.00 28.73 519 MET A O 1
ATOM 3853 N N . PRO A 1 522 ? -27.004 7.849 -13.938 1.00 34.04 520 PRO A N 1
ATOM 3854 C CA . PRO A 1 522 ? -26.134 8.994 -14.224 1.00 31.99 520 PRO A CA 1
ATOM 3855 C C . PRO A 1 522 ? -25.577 8.961 -15.642 1.00 36.38 520 PRO A C 1
ATOM 3856 O O . PRO A 1 522 ? -25.385 7.899 -16.245 1.00 31.13 520 PRO A O 1
ATOM 3860 N N . LYS A 1 523 ? -25.312 10.150 -16.166 1.00 30.73 521 LYS A N 1
ATOM 3861 C CA . LYS A 1 523 ? -24.816 10.273 -17.525 1.00 28.44 521 LYS A CA 1
ATOM 3862 C C . LYS A 1 523 ? -23.354 9.839 -17.599 1.00 31.67 521 LYS A C 1
ATOM 3863 O O . LYS A 1 523 ? -22.529 10.334 -16.825 1.00 31.56 521 LYS A O 1
ATOM 3869 N N . PRO A 1 524 ? -22.989 8.936 -18.509 1.00 31.97 522 PRO A N 1
ATOM 3870 C CA . PRO A 1 524 ? -21.571 8.581 -18.656 1.00 32.00 522 PRO A CA 1
ATOM 3871 C C . PRO A 1 524 ? -20.723 9.775 -19.086 1.00 35.48 522 PRO A C 1
ATOM 3872 O O . PRO A 1 524 ? -21.203 10.721 -19.721 1.00 30.72 522 PRO A O 1
ATOM 3876 N N . LYS A 1 525 ? -19.444 9.730 -18.702 1.00 41.18 523 LYS A N 1
ATOM 3877 C CA . LYS A 1 525 ? -18.474 10.758 -19.071 1.00 43.42 523 LYS A CA 1
ATOM 3878 C C . LYS A 1 525 ? -17.878 10.527 -20.449 1.00 38.98 523 LYS A C 1
ATOM 3879 O O . LYS A 1 525 ? -17.111 11.372 -20.928 1.00 41.85 523 LYS A O 1
ATOM 3885 N N . THR A 1 526 ? -18.217 9.408 -21.075 1.00 39.45 524 THR A N 1
ATOM 3886 C CA . THR A 1 526 ? -17.658 9.018 -22.359 1.00 33.39 524 THR A CA 1
ATOM 3887 C C . THR A 1 526 ? -17.837 10.141 -23.380 1.00 36.29 524 THR A C 1
ATOM 3888 O O . THR A 1 526 ? -18.953 10.662 -23.533 1.00 34.60 524 THR A O 1
ATOM 3892 N N . PRO A 1 527 ? -16.770 10.542 -24.083 1.00 34.49 525 PRO A N 1
ATOM 3893 C CA . PRO A 1 527 ? -16.851 11.708 -24.983 1.00 35.27 525 PRO A CA 1
ATOM 3894 C C . PRO A 1 527 ? -17.994 11.691 -25.992 1.00 30.57 525 PRO A C 1
ATOM 3895 O O . PRO A 1 527 ? -18.615 12.734 -26.228 1.00 32.50 525 PRO A O 1
ATOM 3899 N N . TYR A 1 528 ? -18.288 10.547 -26.609 1.00 31.85 526 TYR A N 1
ATOM 3900 C CA . TYR A 1 528 ? -19.254 10.586 -27.697 1.00 33.36 526 TYR A CA 1
ATOM 3901 C C . TYR A 1 528 ? -20.653 10.962 -27.207 1.00 27.69 526 TYR A C 1
ATOM 3902 O O . TYR A 1 528 ? -21.486 11.367 -28.020 1.00 28.24 526 TYR A O 1
ATOM 3911 N N . TYR A 1 529 ? -20.923 10.871 -25.899 1.00 27.07 527 TYR A N 1
ATOM 3912 C CA . TYR A 1 529 ? -22.234 11.280 -25.405 1.00 30.96 527 TYR A CA 1
ATOM 3913 C C . TYR A 1 529 ? -22.476 12.770 -25.609 1.00 31.77 527 TYR A C 1
ATOM 3914 O O . TYR A 1 529 ? -23.615 13.179 -25.866 1.00 33.99 527 TYR A O 1
ATOM 3923 N N . SER A 1 530 ? -21.425 13.594 -25.524 1.00 28.54 528 SER A N 1
ATOM 3924 C CA . SER A 1 530 ? -21.572 15.008 -25.870 1.00 35.05 528 SER A CA 1
ATOM 3925 C C . SER A 1 530 ? -21.665 15.198 -27.380 1.00 34.73 528 SER A C 1
ATOM 3926 O O . SER A 1 530 ? -22.432 16.042 -27.865 1.00 33.53 528 SER A O 1
ATOM 3929 N N . GLU A 1 531 ? -20.905 14.411 -28.137 1.00 28.20 529 GLU A N 1
ATOM 3930 C CA . GLU A 1 531 ? -20.933 14.521 -29.590 1.00 31.53 529 GLU A CA 1
ATOM 3931 C C . GLU A 1 531 ? -22.331 14.254 -30.159 1.00 30.11 529 GLU A C 1
ATOM 3932 O O . GLU A 1 531 ? -22.791 14.972 -31.051 1.00 27.57 529 GLU A O 1
ATOM 3938 N N . ILE A 1 532 ? -23.034 13.236 -29.653 1.00 30.81 530 ILE A N 1
ATOM 3939 C CA . ILE A 1 532 ? -24.318 12.898 -30.264 1.00 30.51 530 ILE A CA 1
ATOM 3940 C C . ILE A 1 532 ? -25.375 13.959 -30.000 1.00 27.76 530 ILE A C 1
ATOM 3941 O O . ILE A 1 532 ? -26.357 14.037 -30.749 1.00 28.53 530 ILE A O 1
ATOM 3946 N N . GLU A 1 533 ? -25.187 14.808 -28.987 1.00 26.16 531 GLU A N 1
ATOM 3947 C CA . GLU A 1 533 ? -26.169 15.842 -28.678 1.00 29.36 531 GLU A CA 1
ATOM 3948 C C . GLU A 1 533 ? -26.008 17.095 -29.528 1.00 29.96 531 GLU A C 1
ATOM 3949 O O . GLU A 1 533 ? -26.899 17.954 -29.500 1.00 30.05 531 GLU A O 1
ATOM 3955 N N . HIS A 1 534 ? -24.913 17.222 -30.282 1.00 26.28 532 HIS A N 1
ATOM 3956 C CA . HIS A 1 534 ? -24.737 18.346 -31.200 1.00 31.25 532 HIS A CA 1
ATOM 3957 C C . HIS A 1 534 ? -25.506 18.041 -32.482 1.00 29.36 532 HIS A C 1
ATOM 3958 O O . HIS A 1 534 ? -24.971 17.532 -33.469 1.00 29.88 532 HIS A O 1
ATOM 3965 N N . ILE A 1 535 ? -26.802 18.365 -32.456 1.00 28.20 533 ILE A N 1
ATOM 3966 C CA . ILE A 1 535 ? -27.700 18.068 -33.570 1.00 27.02 533 ILE A CA 1
ATOM 3967 C C . ILE A 1 535 ? -28.012 19.285 -34.425 1.00 26.82 533 ILE A C 1
ATOM 3968 O O . ILE A 1 535 ? -28.672 19.136 -35.468 1.00 25.67 533 ILE A O 1
ATOM 3973 N N . TYR A 1 536 ? -27.575 20.479 -34.019 1.00 24.15 534 TYR A N 1
ATOM 3974 C CA . TYR A 1 536 ? -27.914 21.706 -34.732 1.00 27.46 534 TYR A CA 1
ATOM 3975 C C . TYR A 1 536 ? -27.221 21.740 -36.091 1.00 29.20 534 TYR A C 1
ATOM 3976 O O . TYR A 1 536 ? -26.022 21.464 -36.191 1.00 29.60 534 TYR A O 1
ATOM 3985 N N . ARG A 1 537 ? -27.977 22.072 -37.141 1.00 28.15 535 ARG A N 1
ATOM 3986 C CA . ARG A 1 537 ? -27.460 22.136 -38.509 1.00 31.25 535 ARG A CA 1
ATOM 3987 C C . ARG A 1 537 ? -27.633 23.551 -39.055 1.00 33.10 535 ARG A C 1
ATOM 3988 O O . ARG A 1 537 ? -28.751 23.958 -39.408 1.00 31.54 535 ARG A O 1
ATOM 3996 N N . LYS A 1 538 ? -26.518 24.288 -39.136 1.00 25.87 536 LYS A N 1
ATOM 3997 C CA . LYS A 1 538 ? -26.541 25.667 -39.621 1.00 31.81 536 LYS A CA 1
ATOM 3998 C C . LYS A 1 538 ? -27.139 25.772 -41.023 1.00 31.03 536 LYS A C 1
ATOM 3999 O O . LYS A 1 538 ? -27.901 26.703 -41.310 1.00 31.49 536 LYS A O 1
ATOM 4002 N N . LYS A 1 539 ? -26.788 24.842 -41.916 1.00 34.93 537 LYS A N 1
ATOM 4003 C CA . LYS A 1 539 ? -27.180 24.962 -43.321 1.00 37.81 537 LYS A CA 1
ATOM 4004 C C . LYS A 1 539 ? -28.685 24.883 -43.518 1.00 37.27 537 LYS A C 1
ATOM 4005 O O . LYS A 1 539 ? -29.189 25.314 -44.560 1.00 36.63 537 LYS A O 1
ATOM 4007 N N . PHE A 1 540 ? -29.415 24.324 -42.562 1.00 34.83 538 PHE A N 1
ATOM 4008 C CA . PHE A 1 540 ? -30.859 24.248 -42.686 1.00 30.18 538 PHE A CA 1
ATOM 4009 C C . PHE A 1 540 ? -31.559 25.453 -42.075 1.00 33.34 538 PHE A C 1
ATOM 4010 O O . PHE A 1 540 ? -32.779 25.591 -42.223 1.00 31.20 538 PHE A O 1
ATOM 4018 N N . GLN A 1 541 ? -30.819 26.348 -41.436 1.00 28.99 539 GLN A N 1
ATOM 4019 C CA . GLN A 1 541 ? -31.428 27.534 -40.863 1.00 33.43 539 GLN A CA 1
ATOM 4020 C C . GLN A 1 541 ? -31.629 28.602 -41.942 1.00 35.57 539 GLN A C 1
ATOM 4021 O O . GLN A 1 541 ? -32.706 29.189 -42.048 1.00 40.95 539 GLN A O 1
ATOM 4027 N N . LYS B 1 44 ? -77.297 -14.263 -8.038 1.00 46.44 42 LYS B N 1
ATOM 4028 C CA . LYS B 1 44 ? -77.863 -13.135 -7.304 1.00 49.13 42 LYS B CA 1
ATOM 4029 C C . LYS B 1 44 ? -76.904 -11.932 -7.302 1.00 48.61 42 LYS B C 1
ATOM 4030 O O . LYS B 1 44 ? -75.696 -12.098 -7.109 1.00 49.85 42 LYS B O 1
ATOM 4034 N N . LYS B 1 45 ? -77.440 -10.731 -7.509 1.00 40.92 43 LYS B N 1
ATOM 4035 C CA . LYS B 1 45 ? -76.665 -9.495 -7.561 1.00 42.41 43 LYS B CA 1
ATOM 4036 C C . LYS B 1 45 ? -77.488 -8.384 -6.927 1.00 41.34 43 LYS B C 1
ATOM 4037 O O . LYS B 1 45 ? -78.723 -8.426 -6.985 1.00 36.87 43 LYS B O 1
ATOM 4039 N N . PRO B 1 46 ? -76.848 -7.387 -6.306 1.00 36.68 44 PRO B N 1
ATOM 4040 C CA . PRO B 1 46 ? -77.619 -6.241 -5.815 1.00 34.62 44 PRO B CA 1
ATOM 4041 C C . PRO B 1 46 ? -78.192 -5.462 -6.981 1.00 31.94 44 PRO B C 1
ATOM 4042 O O . PRO B 1 46 ? -77.650 -5.463 -8.086 1.00 31.87 44 PRO B O 1
ATOM 4046 N N . THR B 1 47 ? -79.315 -4.801 -6.720 1.00 29.09 45 THR B N 1
ATOM 4047 C CA . THR B 1 47 ? -79.918 -3.937 -7.721 1.00 35.35 45 THR B CA 1
ATOM 4048 C C . THR B 1 47 ? -79.155 -2.619 -7.843 1.00 35.41 45 THR B C 1
ATOM 4049 O O . THR B 1 47 ? -79.016 -2.082 -8.951 1.00 31.13 45 THR B O 1
ATOM 4053 N N . ASN B 1 48 ? -78.656 -2.090 -6.719 1.00 31.24 46 ASN B N 1
ATOM 4054 C CA . ASN B 1 48 ? -78.008 -0.785 -6.670 1.00 27.26 46 ASN B CA 1
ATOM 4055 C C . ASN B 1 48 ? -76.668 -0.863 -5.948 1.00 26.19 46 ASN B C 1
ATOM 4056 O O . ASN B 1 48 ? -76.431 -1.749 -5.121 1.00 23.84 46 ASN B O 1
ATOM 4061 N N . ILE B 1 49 ? -75.800 0.100 -6.269 1.00 25.88 47 ILE B N 1
ATOM 4062 C CA . ILE B 1 49 ? -74.540 0.335 -5.571 1.00 21.91 47 ILE B CA 1
ATOM 4063 C C . ILE B 1 49 ? -74.590 1.734 -4.973 1.00 20.91 47 ILE B C 1
ATOM 4064 O O . ILE B 1 49 ? -74.956 2.690 -5.660 1.00 21.44 47 ILE B O 1
ATOM 4069 N N . LEU B 1 50 ? -74.192 1.864 -3.710 1.00 23.73 48 LEU B N 1
ATOM 4070 C CA . LEU B 1 50 ? -74.162 3.160 -3.052 1.00 23.50 48 LEU B CA 1
ATOM 4071 C C . LEU B 1 50 ? -72.828 3.330 -2.342 1.00 23.87 48 LEU B C 1
ATOM 4072 O O . LEU B 1 50 ? -72.423 2.451 -1.576 1.00 19.95 48 LEU B O 1
ATOM 4077 N N . TRP B 1 51 ? -72.139 4.449 -2.593 1.00 21.76 49 TRP B N 1
ATOM 4078 C CA . TRP B 1 51 ? -70.950 4.800 -1.816 1.00 22.47 49 TRP B CA 1
ATOM 4079 C C . TRP B 1 51 ? -71.348 5.870 -0.810 1.00 24.02 49 TRP B C 1
ATOM 4080 O O . TRP B 1 51 ? -71.894 6.910 -1.193 1.00 22.06 49 TRP B O 1
ATOM 4091 N N . ILE B 1 52 ? -71.098 5.609 0.468 1.00 22.40 50 ILE B N 1
ATOM 4092 C CA . ILE B 1 52 ? -71.229 6.618 1.509 1.00 21.40 50 ILE B CA 1
ATOM 4093 C C . ILE B 1 52 ? -69.819 7.110 1.795 1.00 22.54 50 ILE B C 1
ATOM 4094 O O . ILE B 1 52 ? -68.995 6.397 2.377 1.00 19.71 50 ILE B O 1
ATOM 4099 N N . TYR B 1 53 ? -69.545 8.328 1.379 1.00 20.76 51 TYR B N 1
ATOM 4100 C CA . TYR B 1 53 ? -68.195 8.773 1.066 1.00 24.30 51 TYR B CA 1
ATOM 4101 C C . TYR B 1 53 ? -67.836 9.931 1.997 1.00 20.81 51 TYR B C 1
ATOM 4102 O O . TYR B 1 53 ? -68.302 11.057 1.797 1.00 19.98 51 TYR B O 1
ATOM 4111 N N . MET B 1 54 ? -67.016 9.663 3.010 1.00 19.90 52 MET B N 1
ATOM 4112 C CA . MET B 1 54 ? -66.713 10.654 4.029 1.00 18.04 52 MET B CA 1
ATOM 4113 C C . MET B 1 54 ? -65.323 11.261 3.843 1.00 23.20 52 MET B C 1
ATOM 4114 O O . MET B 1 54 ? -64.402 10.625 3.310 1.00 21.50 52 MET B O 1
ATOM 4119 N N . GLU B 1 55 ? -65.178 12.507 4.303 1.00 19.76 53 GLU B N 1
ATOM 4120 C CA . GLU B 1 55 ? -63.891 13.196 4.318 1.00 19.61 53 GLU B CA 1
ATOM 4121 C C . GLU B 1 55 ? -63.121 12.880 5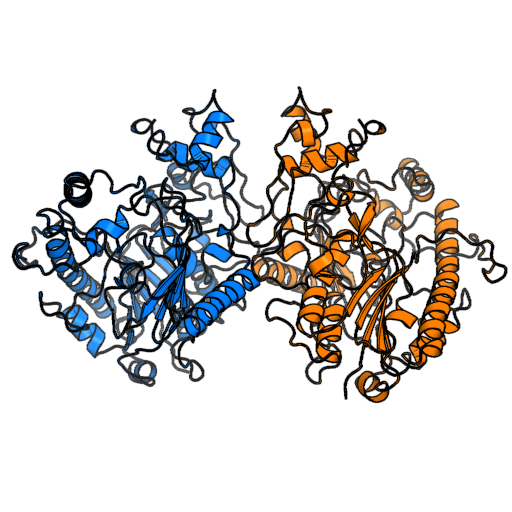.594 1.00 21.89 53 GLU B C 1
ATOM 4122 O O . GLU B 1 55 ? -63.714 12.742 6.670 1.00 23.19 53 GLU B O 1
ATOM 4128 N N . ASP B 1 56 ? -61.794 12.793 5.470 1.00 20.84 54 ASP B N 1
ATOM 4129 C CA . ASP B 1 56 ? -60.870 12.998 6.590 1.00 21.74 54 ASP B CA 1
ATOM 4130 C C . ASP B 1 56 ? -61.297 12.259 7.855 1.00 18.23 54 ASP B C 1
ATOM 4131 O O . ASP B 1 56 ? -61.524 12.881 8.890 1.00 23.78 54 ASP B O 1
ATOM 4136 N N . GLN B 1 57 ? -61.425 10.935 7.787 1.00 21.32 55 GLN B N 1
ATOM 4137 C CA . GLN B 1 57 ? -61.871 10.227 8.988 1.00 19.20 55 GLN B CA 1
ATOM 4138 C C . GLN B 1 57 ? -61.194 8.871 9.117 1.00 22.42 55 GLN B C 1
ATOM 4139 O O . GLN B 1 57 ? -61.121 8.105 8.149 1.00 21.75 55 GLN B O 1
ATOM 4145 N N . ASN B 1 58 ? -60.696 8.584 10.338 1.00 16.76 56 ASN B N 1
ATOM 4146 C CA . ASN B 1 58 ? -60.156 7.325 10.814 1.00 22.77 56 ASN B CA 1
ATOM 4147 C C . ASN B 1 58 ? -61.218 6.602 11.639 1.00 22.55 56 ASN B C 1
ATOM 4148 O O . ASN B 1 58 ? -62.102 7.249 12.215 1.00 23.75 56 ASN B O 1
ATOM 4153 N N . PRO B 1 59 ? -61.170 5.259 11.720 1.00 23.97 57 PRO B N 1
ATOM 4154 C CA . PRO B 1 59 ? -62.278 4.507 12.345 1.00 25.28 57 PRO B CA 1
ATOM 4155 C C . PRO B 1 59 ? -62.157 4.415 13.860 1.00 28.56 57 PRO B C 1
ATOM 4156 O O . PRO B 1 59 ? -61.947 3.336 14.436 1.00 25.74 57 PRO B O 1
ATOM 4160 N N . TRP B 1 60 ? -62.319 5.556 14.531 1.00 21.15 58 TRP B N 1
ATOM 4161 C CA . TRP B 1 60 ? -62.291 5.589 15.994 1.00 27.57 58 TRP B CA 1
ATOM 4162 C C . TRP B 1 60 ? -63.694 5.342 16.555 1.00 24.23 58 TRP B C 1
ATOM 4163 O O . TRP B 1 60 ? -64.242 6.173 17.280 1.00 20.13 58 TRP B O 1
ATOM 4174 N N . ASN B 1 61 ? -64.279 4.188 16.206 1.00 22.50 59 ASN B N 1
ATOM 4175 C CA . ASN B 1 61 ? -65.688 3.906 16.501 1.00 25.25 59 ASN B CA 1
ATOM 4176 C C . ASN B 1 61 ? -65.849 2.526 17.149 1.00 24.99 59 ASN B C 1
ATOM 4177 O O . ASN B 1 61 ? -64.887 1.770 17.321 1.00 22.61 59 ASN B O 1
ATOM 4182 N N . ASN B 1 62 ? -67.093 2.202 17.518 1.00 24.24 60 ASN B N 1
ATOM 4183 C CA . ASN B 1 62 ? -67.357 0.981 18.287 1.00 26.73 60 ASN B CA 1
ATOM 4184 C C . ASN B 1 62 ? -67.084 -0.282 17.471 1.00 27.99 60 ASN B C 1
ATOM 4185 O O . ASN B 1 62 ? -66.694 -1.311 18.035 1.00 27.90 60 ASN B O 1
ATOM 4190 N N . ALA B 1 63 ? -67.292 -0.244 16.155 1.00 27.24 61 ALA B N 1
ATOM 4191 C CA . ALA B 1 63 ? -67.042 -1.445 15.370 1.00 27.11 61 ALA B CA 1
ATOM 4192 C C . ALA B 1 63 ? -65.561 -1.795 15.310 1.00 30.69 61 ALA B C 1
ATOM 4193 O O . ALA B 1 63 ? -65.224 -2.955 15.061 1.00 26.20 61 ALA B O 1
ATOM 4195 N N . TRP B 1 64 ? -64.674 -0.826 15.509 1.00 24.49 62 TRP B N 1
ATOM 4196 C CA . TRP B 1 64 ? -63.251 -1.088 15.645 1.00 24.63 62 TRP B CA 1
ATOM 4197 C C . TRP B 1 64 ? -62.844 -1.200 17.108 1.00 27.25 62 TRP B C 1
ATOM 4198 O O . TRP B 1 64 ? -61.658 -1.117 17.421 1.00 26.28 62 TRP B O 1
ATOM 4209 N N . GLY B 1 65 ? -63.805 -1.337 18.015 1.00 26.61 63 GLY B N 1
ATOM 4210 C CA . GLY B 1 65 ? -63.485 -1.577 19.407 1.00 31.30 63 GLY B CA 1
ATOM 4211 C C . GLY B 1 65 ? -63.189 -0.348 20.232 1.00 28.02 63 GLY B C 1
ATOM 4212 O O . GLY B 1 65 ? -62.739 -0.485 21.374 1.00 31.80 63 GLY B O 1
ATOM 4213 N N . ASP B 1 66 ? -63.440 0.849 19.709 1.00 27.51 64 ASP B N 1
ATOM 4214 C CA . ASP B 1 66 ? -63.164 2.088 20.427 1.00 30.93 64 ASP B CA 1
ATOM 4215 C C . ASP B 1 66 ? -64.483 2.604 20.979 1.00 28.14 64 ASP B C 1
ATOM 4216 O O . ASP B 1 66 ? -65.362 3.022 20.216 1.00 23.46 64 ASP B O 1
ATOM 4221 N N . TYR B 1 67 ? -64.620 2.588 22.305 1.00 25.61 65 TYR B N 1
ATOM 4222 C CA . TYR B 1 67 ? -65.855 3.020 22.943 1.00 26.18 65 TYR B CA 1
ATOM 4223 C C . TYR B 1 67 ? -65.685 4.369 23.631 1.00 28.52 65 TYR B C 1
ATOM 4224 O O . TYR B 1 67 ? -66.432 4.701 24.551 1.00 26.30 65 TYR B O 1
ATOM 4233 N N . THR B 1 68 ? -64.729 5.177 23.159 1.00 25.91 66 THR B N 1
ATOM 4234 C CA . THR B 1 68 ? -64.619 6.551 23.643 1.00 27.06 66 THR B CA 1
ATOM 4235 C C . THR B 1 68 ? -65.944 7.295 23.507 1.00 27.60 66 THR B C 1
ATOM 4236 O O . THR B 1 68 ? -66.379 7.981 24.436 1.00 23.76 66 THR B O 1
ATOM 4240 N N . VAL B 1 69 ? -66.597 7.183 22.346 1.00 24.58 67 VAL B N 1
ATOM 4241 C CA . VAL B 1 69 ? -67.951 7.693 22.175 1.00 24.85 67 VAL B CA 1
ATOM 4242 C C . VAL B 1 69 ? -68.805 6.544 21.670 1.00 24.14 67 VAL B C 1
ATOM 4243 O O . VAL B 1 69 ? -68.309 5.458 21.376 1.00 23.29 67 VAL B O 1
ATOM 4247 N N . SER B 1 70 ? -70.107 6.780 21.604 1.00 24.74 68 SER B N 1
ATOM 4248 C CA . SER B 1 70 ? -71.043 5.723 21.255 1.00 23.81 68 SER B CA 1
ATOM 4249 C C . SER B 1 70 ? -71.424 5.882 19.788 1.00 24.00 68 SER B C 1
ATOM 4250 O O . SER B 1 70 ? -71.887 6.953 19.373 1.00 27.02 68 SER B O 1
ATOM 4253 N N . THR B 1 71 ? -71.200 4.833 18.999 1.00 26.89 69 THR B N 1
ATOM 4254 C CA . THR B 1 71 ? -71.523 4.827 17.570 1.00 20.31 69 THR B CA 1
ATOM 4255 C C . THR B 1 71 ? -72.403 3.617 17.266 1.00 25.46 69 THR B C 1
ATOM 4256 O O . THR B 1 71 ? -71.966 2.654 16.618 1.00 27.08 69 THR B O 1
ATOM 4260 N N . PRO B 1 72 ? -73.668 3.647 17.696 1.00 24.90 70 PRO B N 1
ATOM 4261 C CA . PRO B 1 72 ? -74.500 2.441 17.555 1.00 24.27 70 PRO B CA 1
ATOM 4262 C C . PRO B 1 72 ? -74.854 2.101 16.116 1.00 26.51 70 PRO B C 1
ATOM 4263 O O . PRO B 1 72 ? -74.896 0.915 15.764 1.00 25.25 70 PRO B O 1
ATOM 4267 N N . ASN B 1 73 ? -75.122 3.088 15.262 1.00 23.30 71 ASN B N 1
ATOM 4268 C CA . ASN B 1 73 ? -75.475 2.750 13.886 1.00 25.08 71 ASN B CA 1
ATOM 4269 C C . ASN B 1 73 ? -74.317 2.049 13.170 1.00 26.82 71 ASN B C 1
ATOM 4270 O O . ASN B 1 73 ? -74.515 1.026 12.501 1.00 25.07 71 ASN B O 1
ATOM 4275 N N . ILE B 1 74 ? -73.097 2.583 13.308 1.00 23.34 72 ILE B N 1
ATOM 4276 C CA . ILE B 1 74 ? -71.932 1.969 12.668 1.00 22.26 72 ILE B CA 1
ATOM 4277 C C . ILE B 1 74 ? -71.697 0.561 13.208 1.00 26.10 72 ILE B C 1
ATOM 4278 O O . ILE B 1 74 ? -71.337 -0.360 12.458 1.00 23.09 72 ILE B O 1
ATOM 4283 N N . LYS B 1 75 ? -71.857 0.378 14.524 1.00 25.60 73 LYS B N 1
ATOM 4284 C CA . LYS B 1 75 ? -71.656 -0.944 15.119 1.00 26.88 73 LYS B CA 1
ATOM 4285 C C . LYS B 1 75 ? -72.626 -1.956 14.515 1.00 29.53 73 LYS B C 1
ATOM 4286 O O . LYS B 1 75 ? -72.241 -3.065 14.130 1.00 26.43 73 LYS B O 1
ATOM 4292 N N . LYS B 1 76 ? -73.875 -1.639 14.457 1.00 29.12 74 LYS B N 1
ATOM 4293 C CA . LYS B 1 76 ? -74.859 -2.505 13.827 1.00 33.87 74 LYS B CA 1
ATOM 4294 C C . LYS B 1 76 ? -74.514 -2.739 12.357 1.00 31.20 74 LYS B C 1
ATOM 4295 O O . LYS B 1 76 ? -74.656 -3.855 11.852 1.00 30.95 74 LYS B O 1
ATOM 4301 N N . PHE B 1 77 ? -74.318 -1.693 11.654 1.00 31.38 75 PHE B N 1
ATOM 4302 C CA . PHE B 1 77 ? -73.999 -1.788 10.226 1.00 24.54 75 PHE B CA 1
ATOM 4303 C C . PHE B 1 77 ? -72.820 -2.727 9.982 1.00 25.55 75 PHE B C 1
ATOM 4304 O O . PHE B 1 77 ? -72.857 -3.560 9.070 1.00 25.26 75 PHE B O 1
ATOM 4312 N N . ALA B 1 78 ? -71.768 -2.621 10.793 1.00 26.22 76 ALA B N 1
ATOM 4313 C CA . ALA B 1 78 ? -70.627 -3.516 10.614 1.00 26.85 76 ALA B CA 1
ATOM 4314 C C . ALA B 1 78 ? -71.003 -4.953 10.953 1.00 33.43 76 ALA B C 1
ATOM 4315 O O . ALA B 1 78 ? -70.662 -5.882 10.207 1.00 26.38 76 ALA B O 1
ATOM 4317 N N . ASP B 1 79 ? -71.723 -5.144 12.070 1.00 28.44 77 ASP B N 1
ATOM 4318 C CA . ASP B 1 79 ? -72.121 -6.482 12.506 1.00 31.23 77 ASP B CA 1
ATOM 4319 C C . ASP B 1 79 ? -72.891 -7.235 11.422 1.00 29.68 77 ASP B C 1
ATOM 4320 O O . ASP B 1 79 ? -72.690 -8.439 11.239 1.00 31.02 77 ASP B O 1
ATOM 4325 N N . GLN B 1 80 ? -73.753 -6.552 10.673 1.00 28.19 78 GLN B N 1
ATOM 4326 C CA . GLN B 1 80 ? -74.505 -7.226 9.621 1.00 30.49 78 GLN B CA 1
ATOM 4327 C C . GLN B 1 80 ? -73.820 -7.175 8.243 1.00 29.66 78 GLN B C 1
ATOM 4328 O O . GLN B 1 80 ? -74.414 -7.613 7.250 1.00 28.06 78 GLN B O 1
ATOM 4334 N N . GLY B 1 81 ? -72.594 -6.673 8.153 1.00 29.53 79 GLY B N 1
ATOM 4335 C CA . GLY B 1 81 ? -71.907 -6.571 6.884 1.00 23.92 79 GLY B CA 1
ATOM 4336 C C . GLY B 1 81 ? -70.498 -7.123 6.973 1.00 28.53 79 GLY B C 1
ATOM 4337 O O . GLY B 1 81 ? -70.202 -8.002 7.775 1.00 27.82 79 GLY B O 1
ATOM 4338 N N . VAL B 1 82 ? -69.623 -6.596 6.118 1.00 28.82 80 VAL B N 1
ATOM 4339 C CA . VAL B 1 82 ? -68.216 -6.991 6.091 1.00 25.39 80 VAL B CA 1
ATOM 4340 C C . VAL B 1 82 ? -67.346 -5.759 6.368 1.00 28.07 80 VAL B C 1
ATOM 4341 O O . VAL B 1 82 ? -67.436 -4.745 5.657 1.00 23.82 80 VAL B O 1
ATOM 4345 N N . ARG B 1 83 ? -66.514 -5.852 7.402 1.00 24.87 81 ARG B N 1
ATOM 4346 C CA . ARG B 1 83 ? -65.653 -4.770 7.861 1.00 25.17 81 ARG B CA 1
ATOM 4347 C C . ARG B 1 83 ? -64.206 -5.066 7.480 1.00 24.88 81 ARG B C 1
ATOM 4348 O O . ARG B 1 83 ? -63.686 -6.137 7.805 1.00 23.81 81 ARG B O 1
ATOM 4356 N N . PHE B 1 84 ? -63.545 -4.109 6.831 1.00 25.44 82 PHE B N 1
ATOM 4357 C CA . PHE B 1 84 ? -62.173 -4.288 6.355 1.00 22.90 82 PHE B CA 1
ATOM 4358 C C . PHE B 1 84 ? -61.220 -3.485 7.228 1.00 26.45 82 PHE B C 1
ATOM 4359 O O . PHE B 1 84 ? -61.334 -2.255 7.310 1.00 23.44 82 PHE B O 1
ATOM 4367 N N . THR B 1 85 ? -60.268 -4.175 7.862 1.00 24.17 83 THR B N 1
ATOM 4368 C CA . THR B 1 85 ? -59.334 -3.545 8.778 1.00 24.45 83 THR B CA 1
ATOM 4369 C C . THR B 1 85 ? -58.009 -3.176 8.122 1.00 27.65 83 THR B C 1
ATOM 4370 O O . THR B 1 85 ? -57.121 -2.662 8.810 1.00 20.85 83 THR B O 1
ATOM 4374 N N . ASN B 1 86 ? -57.859 -3.411 6.819 1.00 24.28 84 ASN B N 1
ATOM 4375 C CA . ASN B 1 86 ? -56.610 -3.141 6.101 1.00 26.31 84 ASN B CA 1
ATOM 4376 C C . ASN B 1 86 ? -56.900 -2.589 4.711 1.00 26.78 84 ASN B C 1
ATOM 4377 O O . ASN B 1 86 ? -56.372 -3.075 3.711 1.00 25.63 84 ASN B O 1
ATOM 4382 N N . ALA B 1 87 ? -57.775 -1.579 4.631 1.00 24.75 85 ALA B N 1
ATOM 4383 C CA . ALA B 1 87 ? -58.096 -0.901 3.378 1.00 20.79 85 ALA B CA 1
ATOM 4384 C C . ALA B 1 87 ? -57.231 0.352 3.256 1.00 22.73 85 ALA B C 1
ATOM 4385 O O . ALA B 1 87 ? -57.409 1.309 4.017 1.00 22.99 85 ALA B O 1
ATOM 4387 N N . HIS B 1 88 ? -56.319 0.364 2.283 1.00 21.50 86 HIS B N 1
ATOM 4388 C CA . HIS B 1 88 ? -55.354 1.446 2.120 1.00 21.74 86 HIS B CA 1
ATOM 4389 C C . HIS B 1 88 ? -55.643 2.243 0.851 1.00 21.11 86 HIS B C 1
ATOM 4390 O O . HIS B 1 88 ? -55.521 1.716 -0.264 1.00 18.30 86 HIS B O 1
ATOM 4397 N N . GLN B 1 89 ? -55.989 3.523 1.027 1.00 19.65 87 GLN B N 1
ATOM 4398 C CA . GLN B 1 89 ? -56.233 4.376 -0.118 1.00 18.65 87 GLN B CA 1
ATOM 4399 C C . GLN B 1 89 ? -54.914 4.647 -0.835 1.00 21.59 87 GLN B C 1
ATOM 4400 O O . GLN B 1 89 ? -53.850 4.636 -0.210 1.00 22.53 87 GLN B O 1
ATOM 4406 N N . PRO B 1 90 ? -54.953 4.919 -2.139 1.00 17.67 88 PRO B N 1
ATOM 4407 C CA . PRO B 1 90 ? -53.710 5.189 -2.873 1.00 18.63 88 PRO B CA 1
ATOM 4408 C C . PRO B 1 90 ? -53.151 6.592 -2.670 1.00 22.32 88 PRO B C 1
ATOM 4409 O O . PRO B 1 90 ? -52.129 6.918 -3.284 1.00 21.49 88 PRO B O 1
ATOM 4413 N N . ALA B 1 91 ? -53.769 7.430 -1.834 1.00 18.90 89 ALA B N 1
ATOM 4414 C CA . ALA B 1 91 ? -53.281 8.785 -1.596 1.00 19.02 89 ALA B CA 1
ATOM 4415 C C . ALA B 1 91 ? -53.774 9.249 -0.236 1.00 20.44 89 ALA B C 1
ATOM 4416 O O . ALA B 1 91 ? -54.783 8.745 0.269 1.00 16.76 89 ALA B O 1
ATOM 4418 N N . PRO B 1 92 ? -53.071 10.202 0.396 1.00 22.18 90 PRO B N 1
ATOM 4419 C CA . PRO B 1 92 ? -53.551 10.735 1.674 1.00 17.70 90 PRO B CA 1
ATOM 4420 C C . PRO B 1 92 ? -54.198 12.106 1.529 1.00 19.95 90 PRO B C 1
ATOM 4421 O O . PRO B 1 92 ? -54.170 12.899 2.479 1.00 18.87 90 PRO B O 1
ATOM 4425 N N . VAL B 1 93 ? -54.748 12.435 0.356 1.00 19.96 91 VAL B N 1
ATOM 4426 C CA . VAL B 1 93 ? -55.396 13.730 0.162 1.00 17.32 91 VAL B CA 1
ATOM 4427 C C . VAL B 1 93 ? -56.515 13.577 -0.860 1.00 21.27 91 VAL B C 1
ATOM 4428 O O . VAL B 1 93 ? -56.503 12.659 -1.688 1.00 20.45 91 VAL B O 1
ATOM 4432 N N . SER B 1 94 ? -57.492 14.502 -0.797 1.00 22.44 92 SER B N 1
ATOM 4433 C CA . SER B 1 94 ? -58.802 14.306 -1.431 1.00 20.57 92 SER B CA 1
ATOM 4434 C C . SER B 1 94 ? -58.712 14.045 -2.937 1.00 21.08 92 SER B C 1
ATOM 4435 O O . SER B 1 94 ? -59.151 12.995 -3.419 1.00 20.37 92 SER B O 1
ATOM 4438 N N . SER B 1 95 ? -58.188 15.005 -3.709 1.00 13.83 93 SER B N 1
ATOM 4439 C CA . SER B 1 95 ? -58.372 14.909 -5.155 1.00 16.33 93 SER B CA 1
ATOM 4440 C C . SER B 1 95 ? -57.619 13.729 -5.761 1.00 18.71 93 SER B C 1
ATOM 4441 O O . SER B 1 95 ? -58.054 13.178 -6.780 1.00 17.86 93 SER B O 1
ATOM 4444 N N . ALA B 1 96 ? -56.500 13.331 -5.160 1.00 14.10 94 ALA B N 1
ATOM 4445 C CA . ALA B 1 96 ? -55.739 12.203 -5.679 1.00 19.47 94 ALA B CA 1
ATOM 4446 C C . ALA B 1 96 ? -56.457 10.889 -5.412 1.00 18.35 94 ALA B C 1
ATOM 4447 O O . ALA B 1 96 ? -56.519 10.026 -6.291 1.00 19.90 94 ALA B O 1
ATOM 4449 N N . THR B 1 97 ? -56.986 10.707 -4.201 1.00 17.26 95 THR B N 1
ATOM 4450 C CA . THR B 1 97 ? -57.743 9.495 -3.923 1.00 19.57 95 THR B CA 1
ATOM 4451 C C . THR B 1 97 ? -58.999 9.446 -4.778 1.00 18.57 95 THR B C 1
ATOM 4452 O O . THR B 1 97 ? -59.323 8.410 -5.364 1.00 18.15 95 THR B O 1
ATOM 4456 N N . ARG B 1 98 ? -59.726 10.560 -4.857 1.00 20.33 96 ARG B N 1
ATOM 4457 C CA . ARG B 1 98 ? -60.997 10.528 -5.576 1.00 19.10 96 ARG B CA 1
ATOM 4458 C C . ARG B 1 98 ? -60.790 10.365 -7.076 1.00 19.86 96 ARG B C 1
ATOM 4459 O O . ARG B 1 98 ? -61.616 9.730 -7.744 1.00 20.64 96 ARG B O 1
ATOM 4467 N N . SER B 1 99 ? -59.702 10.914 -7.623 1.00 19.77 97 SER B N 1
ATOM 446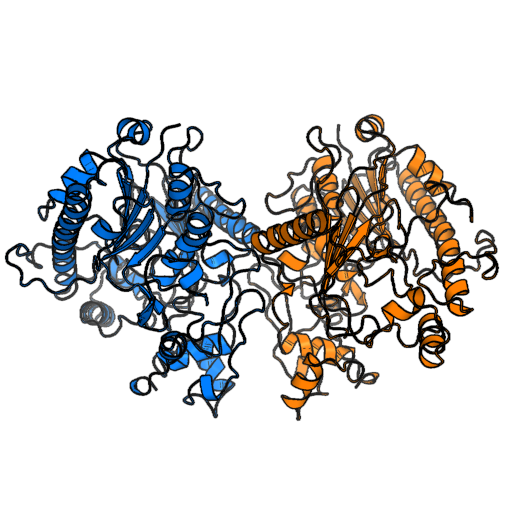8 C CA . SER B 1 99 ? -59.427 10.707 -9.042 1.00 20.46 97 SER B CA 1
ATOM 4469 C C . SER B 1 99 ? -59.026 9.269 -9.308 1.00 19.54 97 SER B C 1
ATOM 4470 O O . SER B 1 99 ? -59.407 8.692 -10.331 1.00 18.88 97 SER B O 1
ATOM 4473 N N . ALA B 1 100 ? -58.270 8.671 -8.390 1.00 20.12 98 ALA B N 1
ATOM 4474 C CA . ALA B 1 100 ? -57.890 7.272 -8.542 1.00 20.23 98 ALA B CA 1
ATOM 4475 C C . ALA B 1 100 ? -59.110 6.364 -8.528 1.00 20.76 98 ALA B C 1
ATOM 4476 O O . ALA B 1 100 ? -59.268 5.490 -9.395 1.00 18.62 98 ALA B O 1
ATOM 4478 N N . LEU B 1 101 ? -59.985 6.552 -7.538 1.00 19.38 99 LEU B N 1
ATOM 4479 C CA . LEU B 1 101 ? -61.097 5.621 -7.379 1.00 18.10 99 LEU B CA 1
ATOM 4480 C C . LEU B 1 101 ? -62.111 5.759 -8.509 1.00 18.04 99 LEU B C 1
ATOM 4481 O O . LEU B 1 101 ? -62.717 4.757 -8.911 1.00 24.35 99 LEU B O 1
ATOM 4486 N N . ILE B 1 102 ? -62.286 6.966 -9.054 1.00 14.57 100 ILE B N 1
ATOM 4487 C CA . ILE B 1 102 ? -63.273 7.176 -10.116 1.00 18.06 100 ILE B CA 1
ATOM 4488 C C . ILE B 1 102 ? -62.752 6.726 -11.479 1.00 20.74 100 ILE B C 1
ATOM 4489 O O . ILE B 1 102 ? -63.550 6.379 -12.361 1.00 20.66 100 ILE B O 1
ATOM 4494 N N . THR B 1 103 ? -61.434 6.723 -11.686 1.00 19.54 101 THR B N 1
ATOM 4495 C CA . THR B 1 103 ? -60.834 6.199 -12.909 1.00 21.82 101 THR B CA 1
ATOM 4496 C C . THR B 1 103 ? -60.443 4.733 -12.801 1.00 21.76 101 THR B C 1
ATOM 4497 O O . THR B 1 103 ? -60.140 4.111 -13.825 1.00 24.91 101 THR B O 1
ATOM 4501 N N . GLY B 1 104 ? -60.414 4.171 -11.597 1.00 20.35 102 GLY B N 1
ATOM 4502 C CA . GLY B 1 104 ? -60.060 2.780 -11.425 1.00 18.77 102 GLY B CA 1
ATOM 4503 C C . GLY B 1 104 ? -58.575 2.467 -11.427 1.00 21.55 102 GLY B C 1
ATOM 4504 O O . GLY B 1 104 ? -58.216 1.282 -11.373 1.00 17.91 102 GLY B O 1
ATOM 4505 N N . GLN B 1 105 ? -57.704 3.478 -11.483 1.00 21.55 103 GLN B N 1
ATOM 4506 C CA . GLN B 1 105 ? -56.259 3.276 -11.522 1.00 21.39 103 GLN B CA 1
ATOM 4507 C C . GLN B 1 105 ? -55.566 4.220 -10.549 1.00 20.75 103 GLN B C 1
ATOM 4508 O O . GLN B 1 105 ? -56.085 5.279 -10.212 1.00 15.35 103 GLN B O 1
ATOM 4514 N N . TYR B 1 106 ? -54.362 3.839 -10.128 1.00 22.44 104 TYR B N 1
ATOM 4515 C CA . TYR B 1 106 ? -53.520 4.756 -9.367 1.00 22.86 104 TYR B CA 1
ATOM 4516 C C . TYR B 1 106 ? -53.511 6.108 -10.053 1.00 22.81 104 TYR B C 1
ATOM 4517 O O . TYR B 1 106 ? -53.393 6.182 -11.278 1.00 19.23 104 TYR B O 1
ATOM 4526 N N . GLN B 1 107 ? -53.677 7.176 -9.255 1.00 20.96 105 GLN B N 1
ATOM 4527 C CA . GLN B 1 107 ? -53.763 8.527 -9.803 1.00 21.72 105 GLN B CA 1
ATOM 4528 C C . GLN B 1 107 ? -52.474 8.921 -10.518 1.00 23.57 105 GLN B C 1
ATOM 4529 O O . GLN B 1 107 ? -52.495 9.748 -11.440 1.00 19.00 105 GLN B O 1
ATOM 4535 N N . THR B 1 108 ? -51.345 8.347 -10.099 1.00 19.97 106 THR B N 1
ATOM 4536 C CA . THR B 1 108 ? -50.060 8.620 -10.716 1.00 19.12 106 THR B CA 1
ATOM 4537 C C . THR B 1 108 ? -49.954 8.053 -12.128 1.00 23.14 106 THR B C 1
ATOM 4538 O O . THR B 1 108 ? -49.084 8.491 -12.888 1.00 21.02 106 THR B O 1
ATOM 4542 N N . THR B 1 109 ? -50.807 7.094 -12.503 1.00 22.13 107 THR B N 1
ATOM 4543 C CA . THR B 1 109 ? -50.651 6.465 -13.816 1.00 23.69 107 THR B CA 1
ATOM 4544 C C . THR B 1 109 ? -51.176 7.363 -14.937 1.00 24.84 107 THR B C 1
ATOM 4545 O O . THR B 1 109 ? -50.561 7.455 -16.008 1.00 20.70 107 THR B O 1
ATOM 4549 N N . LEU B 1 110 ? -52.274 8.075 -14.692 1.00 23.73 108 LEU B N 1
ATOM 4550 C CA . LEU B 1 110 ? -52.882 8.937 -15.696 1.00 22.75 108 LEU B CA 1
ATOM 4551 C C . LEU B 1 110 ? -52.554 10.403 -15.477 1.00 21.82 108 LEU B C 1
ATOM 4552 O O . LEU B 1 110 ? -53.172 11.268 -16.109 1.00 21.77 108 LEU B O 1
ATOM 4557 N N . GLY B 1 111 ? -51.590 10.710 -14.609 1.00 19.58 109 GLY B N 1
ATOM 4558 C CA . GLY B 1 111 ? -51.210 12.103 -14.434 1.00 21.81 109 GLY B CA 1
ATOM 4559 C C . GLY B 1 111 ? -52.205 12.916 -13.634 1.00 21.16 109 GLY B C 1
ATOM 4560 O O . GLY B 1 111 ? -52.334 14.124 -13.851 1.00 22.83 109 GLY B O 1
ATOM 4561 N N . LEU B 1 112 ? -52.913 12.278 -12.707 1.00 19.71 110 LEU B N 1
ATOM 4562 C CA . LEU B 1 112 ? -53.927 12.911 -11.874 1.00 19.13 110 LEU B CA 1
ATOM 4563 C C . LEU B 1 112 ? -53.461 13.090 -10.431 1.00 22.20 110 LEU B C 1
ATOM 4564 O O . LEU B 1 112 ? -54.294 13.316 -9.539 1.00 17.43 110 LEU B O 1
ATOM 4569 N N . GLN B 1 113 ? -52.149 12.980 -10.180 1.00 17.96 111 GLN B N 1
ATOM 4570 C CA . GLN B 1 113 ? -51.626 12.846 -8.825 1.00 21.16 111 GLN B CA 1
ATOM 4571 C C . GLN B 1 113 ? -51.487 14.164 -8.069 1.00 23.01 111 GLN B C 1
ATOM 4572 O O . GLN B 1 113 ? -51.359 14.135 -6.837 1.00 19.15 111 GLN B O 1
ATOM 4578 N N . ASN B 1 114 ? -51.502 15.313 -8.745 1.00 19.65 112 ASN B N 1
ATOM 4579 C CA . ASN B 1 114 ? -51.160 16.564 -8.075 1.00 20.72 112 ASN B CA 1
ATOM 4580 C C . ASN B 1 114 ? -52.423 17.242 -7.557 1.00 19.38 112 ASN B C 1
ATOM 4581 O O . ASN B 1 114 ? -53.336 17.534 -8.330 1.00 19.90 112 ASN B O 1
ATOM 4586 N N . HIS B 1 115 ? -52.462 17.500 -6.255 1.00 18.75 113 HIS B N 1
ATOM 4587 C CA . HIS B 1 115 ? -53.631 18.057 -5.582 1.00 17.42 113 HIS B CA 1
ATOM 4588 C C . HIS B 1 115 ? -53.445 19.563 -5.421 1.00 20.04 113 HIS B C 1
ATOM 4589 O O . HIS B 1 115 ? -52.571 19.997 -4.662 1.00 19.91 113 HIS B O 1
ATOM 4596 N N . ARG B 1 116 ? -54.243 20.379 -6.127 1.00 18.27 114 ARG B N 1
ATOM 4597 C CA . ARG B 1 116 ? -55.216 20.028 -7.153 1.00 18.43 114 ARG B CA 1
ATOM 4598 C C . ARG B 1 116 ? -54.650 20.412 -8.521 1.00 20.52 114 ARG B C 1
ATOM 4599 O O . ARG B 1 116 ? -53.719 21.222 -8.598 1.00 22.15 114 ARG B O 1
ATOM 4607 N N . SER B 1 117 ? -55.206 19.857 -9.597 1.00 17.76 115 SER B N 1
ATOM 4608 C CA . SER B 1 117 ? -54.679 20.127 -10.928 1.00 23.43 115 SER B CA 1
ATOM 4609 C C . SER B 1 117 ? -55.815 20.111 -11.944 1.00 25.33 115 SER B C 1
ATOM 4610 O O . SER B 1 117 ? -56.925 19.641 -11.664 1.00 19.73 115 SER B O 1
ATOM 4613 N N . SER B 1 118 ? -55.508 20.636 -13.133 1.00 20.64 116 SER B N 1
ATOM 4614 C CA . SER B 1 118 ? -56.433 20.660 -14.268 1.00 20.99 116 SER B CA 1
ATOM 4615 C C . SER B 1 118 ? -57.683 21.483 -13.961 1.00 23.33 116 SER B C 1
ATOM 4616 O O . SER B 1 118 ? -58.760 21.211 -14.492 1.00 23.96 116 SER B O 1
ATOM 4619 N N . ARG B 1 119 ? -57.552 22.524 -13.146 1.00 22.07 117 ARG B N 1
ATOM 4620 C CA . ARG B 1 119 ? -58.703 23.351 -12.783 1.00 23.26 117 ARG B CA 1
ATOM 4621 C C . ARG B 1 119 ? -58.825 24.632 -13.605 1.00 25.54 117 ARG B C 1
ATOM 4622 O O . ARG B 1 119 ? -59.928 25.171 -13.732 1.00 25.11 117 ARG B O 1
ATOM 4630 N N . ALA B 1 120 ? -57.730 25.152 -14.139 1.00 26.27 118 ALA B N 1
ATOM 4631 C CA . ALA B 1 120 ? -57.779 26.426 -14.833 1.00 23.76 118 ALA B CA 1
ATOM 4632 C C . ALA B 1 120 ? -58.255 26.240 -16.266 1.00 22.54 118 ALA B C 1
ATOM 4633 O O . ALA B 1 120 ? -58.341 25.130 -16.781 1.00 24.09 118 ALA B O 1
ATOM 4635 N N . SER B 1 121 ? -58.554 27.364 -16.916 1.00 24.63 119 SER B N 1
ATOM 4636 C CA . SER B 1 121 ? -58.943 27.340 -18.318 1.00 23.57 119 SER B CA 1
ATOM 4637 C C . SER B 1 121 ? -57.778 26.952 -19.230 1.00 29.01 119 SER B C 1
ATOM 4638 O O . SER B 1 121 ? -57.999 26.401 -20.317 1.00 25.28 119 SER B O 1
ATOM 4641 N N . TYR B 1 122 ? -56.541 27.240 -18.815 1.00 23.07 120 TYR B N 1
ATOM 4642 C CA . TYR B 1 122 ? -55.351 27.100 -19.653 1.00 25.74 120 TYR B CA 1
ATOM 4643 C C . TYR B 1 122 ? -54.540 25.852 -19.314 1.00 28.96 120 TYR B C 1
ATOM 4644 O O . TYR B 1 122 ? -53.429 25.677 -19.829 1.00 30.09 120 TYR B O 1
ATOM 4653 N N . ASN B 1 123 ? -55.046 25.006 -18.427 1.00 23.95 121 ASN B N 1
ATOM 4654 C CA . ASN B 1 123 ? -54.326 23.819 -17.997 1.00 27.15 121 ASN B CA 1
ATOM 4655 C C . ASN B 1 123 ? -55.332 22.681 -17.857 1.00 27.59 121 ASN B C 1
ATOM 4656 O O . ASN B 1 123 ? -56.265 22.772 -17.052 1.00 30.50 121 ASN B O 1
ATOM 4661 N N . ALA B 1 124 ? -55.174 21.629 -18.662 1.00 26.86 122 ALA B N 1
ATOM 4662 C CA . 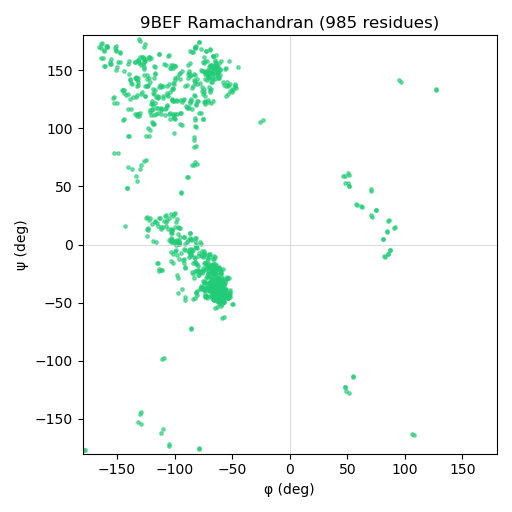ALA B 1 124 ? -56.217 20.621 -18.805 1.00 27.12 122 ALA B CA 1
ATOM 4663 C C . ALA B 1 124 ? -55.620 19.234 -18.965 1.00 31.25 122 ALA B C 1
ATOM 4664 O O . ALA B 1 124 ? -54.753 19.021 -19.821 1.00 29.04 122 ALA B O 1
ATOM 4666 N N . THR B 1 125 ? -56.117 18.287 -18.174 1.00 24.43 123 THR B N 1
ATOM 4667 C CA . THR B 1 125 ? -55.898 16.865 -18.410 1.00 22.54 123 THR B CA 1
ATOM 4668 C C . THR B 1 125 ? -57.225 16.265 -18.852 1.00 24.81 123 THR B C 1
ATOM 4669 O O . THR B 1 125 ? -58.241 16.451 -18.174 1.00 23.13 123 THR B O 1
ATOM 4673 N N . PHE B 1 126 ? -57.224 15.583 -20.001 1.00 23.81 124 PHE B N 1
ATOM 4674 C CA . PHE B 1 126 ? -58.373 14.819 -20.476 1.00 24.67 124 PHE B CA 1
ATOM 4675 C C . PHE B 1 126 ? -58.039 13.334 -20.429 1.00 24.50 124 PHE B C 1
ATOM 4676 O O . PHE B 1 126 ? -56.946 12.926 -20.820 1.00 26.06 124 PHE B O 1
ATOM 4684 N N . LEU B 1 127 ? -58.982 12.525 -19.951 1.00 23.81 125 LEU B N 1
ATOM 4685 C CA . LEU B 1 127 ? -58.760 11.093 -19.941 1.00 19.86 125 LEU B CA 1
ATOM 4686 C C . LEU B 1 127 ? -58.639 10.591 -21.381 1.00 23.17 125 LEU B C 1
ATOM 4687 O O . LEU B 1 127 ? -59.124 11.242 -22.309 1.00 22.79 125 LEU B O 1
ATOM 4692 N N . PRO B 1 128 ? -57.979 9.446 -21.593 1.00 20.72 126 PRO B N 1
ATOM 4693 C CA . PRO B 1 128 ? -57.740 8.979 -22.967 1.00 21.38 126 PRO B CA 1
ATOM 4694 C C . PRO B 1 128 ? -59.031 8.740 -23.736 1.00 23.05 126 PRO B C 1
ATOM 4695 O O . PRO B 1 128 ? -60.066 8.375 -23.173 1.00 22.75 126 PRO B O 1
ATOM 4699 N N . GLU B 1 129 ? -58.951 8.932 -25.048 1.00 23.99 127 GLU B N 1
ATOM 4700 C CA . GLU B 1 129 ? -60.034 8.531 -25.936 1.00 22.41 127 GLU B CA 1
ATOM 4701 C C . GLU B 1 129 ? -60.448 7.084 -25.662 1.00 26.93 127 GLU B C 1
ATOM 4702 O O . GLU B 1 129 ? -59.599 6.192 -25.580 1.00 24.40 127 GLU B O 1
ATOM 4708 N N . GLY B 1 130 ? -61.759 6.848 -25.516 1.00 19.21 128 GLY B N 1
ATOM 4709 C CA . GLY B 1 130 ? -62.267 5.511 -25.264 1.00 21.73 128 GLY B CA 1
ATOM 4710 C C . GLY B 1 130 ? -62.277 5.079 -23.808 1.00 23.66 128 GLY B C 1
ATOM 4711 O O . GLY B 1 130 ? -62.848 4.023 -23.491 1.00 21.23 128 GLY B O 1
ATOM 4712 N N . TYR B 1 131 ? -61.677 5.861 -22.920 1.00 21.31 129 TYR B N 1
ATOM 4713 C CA . TYR B 1 131 ? -61.559 5.491 -21.517 1.00 22.18 129 TYR B CA 1
ATOM 4714 C C . TYR B 1 131 ? -62.918 5.556 -20.831 1.00 22.55 129 TYR B C 1
ATOM 4715 O O . TYR B 1 131 ? -63.729 6.432 -21.123 1.00 24.66 129 TYR B O 1
ATOM 4724 N N . LYS B 1 132 ? -63.153 4.648 -19.887 1.00 22.74 130 LYS B N 1
ATOM 4725 C CA . LYS B 1 132 ? -64.401 4.617 -19.125 1.00 25.87 130 LYS B CA 1
ATOM 4726 C C . LYS B 1 132 ? -64.110 4.763 -17.634 1.00 21.99 130 LYS B C 1
ATOM 4727 O O . LYS B 1 132 ? -63.535 3.854 -17.018 1.00 18.84 130 LYS B O 1
ATOM 4733 N N . THR B 1 133 ? -64.561 5.874 -17.043 1.00 19.48 131 THR B N 1
ATOM 4734 C CA . THR B 1 133 ? -64.598 5.965 -15.590 1.00 18.46 131 THR B CA 1
ATOM 4735 C C . THR B 1 133 ? -65.668 5.020 -15.043 1.00 23.97 131 THR B C 1
ATOM 4736 O O . THR B 1 133 ? -66.505 4.497 -15.789 1.00 20.35 131 THR B O 1
ATOM 4740 N N . VAL B 1 134 ? -65.643 4.804 -13.720 1.00 20.48 132 VAL B N 1
ATOM 4741 C CA . VAL B 1 134 ? -66.601 3.887 -13.104 1.00 20.06 132 VAL B CA 1
ATOM 4742 C C . VAL B 1 134 ? -68.036 4.350 -13.313 1.00 21.77 132 VAL B C 1
ATOM 4743 O O . VAL B 1 134 ? -68.884 3.517 -13.661 1.00 22.86 132 VAL B O 1
ATOM 4747 N N . PRO B 1 135 ? -68.385 5.630 -13.151 1.00 22.80 133 PRO B N 1
ATOM 4748 C CA . PRO B 1 135 ? -69.777 6.024 -13.432 1.00 23.10 133 PRO B CA 1
ATOM 4749 C C . PRO B 1 135 ? -70.186 5.785 -14.875 1.00 24.54 133 PRO B C 1
ATOM 4750 O O . PRO B 1 135 ? -71.325 5.367 -15.123 1.00 20.42 133 PRO B O 1
ATOM 4754 N N . GLU B 1 136 ? -69.291 6.034 -15.836 1.00 22.21 134 GLU B N 1
ATOM 4755 C CA . GLU B 1 136 ? -69.634 5.795 -17.236 1.00 22.19 134 GLU B CA 1
ATOM 4756 C C . GLU B 1 136 ? -69.905 4.319 -17.498 1.00 24.63 134 GLU B C 1
ATOM 4757 O O . GLU B 1 136 ? -70.737 3.976 -18.343 1.00 25.96 134 GLU B O 1
ATOM 4763 N N . LEU B 1 137 ? -69.185 3.428 -16.815 1.00 23.20 135 LEU B N 1
ATOM 4764 C CA . LEU B 1 137 ? -69.452 2.006 -16.999 1.00 27.92 135 LEU B CA 1
ATOM 4765 C C . LEU B 1 137 ? -70.863 1.663 -16.536 1.00 27.39 135 LEU B C 1
ATOM 4766 O O . LEU B 1 137 ? -71.546 0.839 -17.155 1.00 22.29 135 LEU B O 1
ATOM 4771 N N . PHE B 1 138 ? -71.320 2.298 -15.455 1.00 23.44 136 PHE B N 1
ATOM 4772 C CA . PHE B 1 138 ? -72.672 2.050 -14.972 1.00 24.19 136 PHE B CA 1
ATOM 4773 C C . PHE B 1 138 ? -73.711 2.682 -15.891 1.00 25.51 136 PHE B C 1
ATOM 4774 O O . PHE B 1 138 ? -74.769 2.090 -16.127 1.00 30.12 136 PHE B O 1
ATOM 4782 N N . VAL B 1 139 ? -73.419 3.873 -16.431 1.00 22.83 137 VAL B N 1
ATOM 4783 C CA . VAL B 1 139 ? -74.304 4.509 -17.406 1.00 24.40 137 VAL B CA 1
ATOM 4784 C C . VAL B 1 139 ? -74.503 3.594 -18.610 1.00 28.09 137 VAL B C 1
ATOM 4785 O O . VAL B 1 139 ? -75.629 3.376 -19.061 1.00 30.29 137 VAL B O 1
ATOM 4789 N N . ASP B 1 140 ? -73.408 3.043 -19.146 1.00 26.13 138 ASP B N 1
ATOM 4790 C CA . ASP B 1 140 ? -73.515 2.188 -20.325 1.00 30.38 138 ASP B CA 1
ATOM 4791 C C . ASP B 1 140 ? -74.298 0.925 -20.024 1.00 32.69 138 ASP B C 1
ATOM 4792 O O . ASP B 1 140 ? -74.926 0.358 -20.920 1.00 30.37 138 ASP B O 1
ATOM 4797 N N . ALA B 1 141 ? -74.247 0.451 -18.786 1.00 30.44 139 ALA B N 1
ATOM 4798 C CA . ALA B 1 141 ? -75.026 -0.714 -18.411 1.00 28.60 139 ALA B CA 1
ATOM 4799 C C . ALA B 1 141 ? -76.476 -0.361 -18.095 1.00 29.97 139 ALA B C 1
ATOM 4800 O O . ALA B 1 141 ? -77.214 -1.227 -17.626 1.00 29.02 139 ALA B O 1
ATOM 4802 N N . GLY B 1 142 ? -76.884 0.891 -18.303 1.00 27.18 140 GLY B N 1
ATOM 4803 C CA . GLY B 1 142 ? -78.272 1.299 -18.136 1.00 26.93 140 GLY B CA 1
ATOM 4804 C C . GLY B 1 142 ? -78.660 1.792 -16.753 1.00 32.50 140 GLY B C 1
ATOM 4805 O O . GLY B 1 142 ? -79.856 1.915 -16.472 1.00 35.17 140 GLY B O 1
ATOM 4806 N N . TYR B 1 143 ? -77.704 2.095 -15.885 1.00 27.31 141 TYR B N 1
ATOM 4807 C CA . TYR B 1 143 ? -78.036 2.589 -14.556 1.00 25.97 141 TYR B CA 1
ATOM 4808 C C . TYR B 1 143 ? -78.220 4.103 -14.568 1.00 26.52 141 TYR B C 1
ATOM 4809 O O . TYR B 1 143 ? -77.704 4.820 -15.429 1.00 28.74 141 TYR B O 1
ATOM 4818 N N . GLN B 1 144 ? -78.971 4.587 -13.594 1.00 29.34 142 GLN B N 1
ATOM 4819 C CA . GLN B 1 144 ? -78.923 5.996 -13.241 1.00 26.06 142 GLN B CA 1
ATOM 4820 C C . GLN B 1 144 ? -77.738 6.227 -12.307 1.00 26.30 142 GLN B C 1
ATOM 4821 O O . GLN B 1 144 ? -77.442 5.391 -11.456 1.00 21.43 142 GLN B O 1
ATOM 4827 N N . THR B 1 145 ? -77.040 7.351 -12.478 1.00 23.83 143 THR B N 1
ATOM 4828 C CA . THR B 1 145 ? -75.815 7.591 -11.718 1.00 20.85 143 THR B CA 1
ATOM 4829 C C . THR B 1 145 ? -75.829 8.985 -11.111 1.00 20.78 143 THR B C 1
ATOM 4830 O O . THR B 1 145 ? -76.323 9.937 -11.731 1.00 20.99 143 THR B O 1
ATOM 4834 N N . PHE B 1 146 ? -75.293 9.103 -9.893 1.00 17.26 144 PHE B N 1
ATOM 4835 C CA . PHE B 1 146 ? -75.253 10.401 -9.245 1.00 19.08 144 PHE B CA 1
ATOM 4836 C C . PHE B 1 146 ? -74.143 10.442 -8.202 1.00 21.56 144 PHE B C 1
ATOM 4837 O O . PHE B 1 146 ? -73.711 9.417 -7.667 1.00 19.67 144 PHE B O 1
ATOM 4845 N N . ASN B 1 147 ? -73.707 11.661 -7.905 1.00 20.51 145 ASN B N 1
ATOM 4846 C CA . ASN B 1 147 ? -72.793 11.912 -6.798 1.00 22.14 145 ASN B CA 1
ATOM 4847 C C . ASN B 1 147 ? -73.192 13.246 -6.198 1.00 18.30 145 ASN B C 1
ATOM 4848 O O . ASN B 1 147 ? -72.988 14.293 -6.818 1.00 19.75 145 ASN B O 1
ATOM 4853 N N . ILE B 1 148 ? -73.780 13.200 -5.013 1.00 20.54 146 ILE B N 1
ATOM 4854 C CA . ILE B 1 148 ? -74.233 14.397 -4.317 1.00 19.09 146 ILE B CA 1
ATOM 4855 C C . ILE B 1 148 ? -73.103 14.904 -3.432 1.00 18.46 146 ILE B C 1
ATOM 4856 O O . ILE B 1 148 ? -72.667 14.210 -2.509 1.00 21.16 146 ILE B O 1
ATOM 4861 N N . GLY B 1 149 ? -72.654 16.120 -3.691 1.00 22.09 147 GLY B N 1
ATOM 4862 C CA . GLY B 1 149 ? -71.459 16.659 -3.075 1.00 24.09 147 GLY B CA 1
ATOM 4863 C C . GLY B 1 149 ? -70.299 16.713 -4.054 1.00 21.04 147 GLY B C 1
ATOM 4864 O O . GLY B 1 149 ? -70.462 16.609 -5.271 1.00 21.87 147 GLY B O 1
ATOM 4865 N N . LYS B 1 150 ? -69.099 16.862 -3.501 1.00 19.58 148 LYS B N 1
ATOM 4866 C CA . LYS B 1 150 ? -67.934 17.153 -4.329 1.00 21.59 148 LYS B CA 1
ATOM 4867 C C . LYS B 1 150 ? -67.518 15.967 -5.198 1.00 22.03 148 LYS B C 1
ATOM 4868 O O . LYS B 1 150 ? -67.608 14.804 -4.783 1.00 20.82 148 LYS B O 1
ATOM 4874 N N . ASP B 1 151 ? -67.057 16.289 -6.418 1.00 17.68 149 ASP B N 1
ATOM 4875 C CA . ASP B 1 151 ? -66.262 15.381 -7.252 1.00 21.00 149 ASP B CA 1
ATOM 4876 C C . ASP B 1 151 ? -64.791 15.527 -6.868 1.00 23.10 149 ASP B C 1
ATOM 4877 O O . ASP B 1 151 ? -64.212 14.632 -6.249 1.00 19.51 149 ASP B O 1
ATOM 4882 N N . ASP B 1 152 ? -64.181 16.658 -7.255 1.00 20.63 150 ASP B N 1
ATOM 4883 C CA . ASP B 1 152 ? -62.792 17.015 -6.930 1.00 20.52 150 ASP B CA 1
ATOM 4884 C C . ASP B 1 152 ? -61.808 16.134 -7.701 1.00 20.59 150 ASP B C 1
ATOM 4885 O O . ASP B 1 152 ? -60.861 15.599 -7.131 1.00 21.94 150 ASP B O 1
ATOM 4890 N N . TYR B 1 153 ? -62.042 15.986 -9.010 1.00 18.35 151 TYR B N 1
ATOM 4891 C CA . TYR B 1 153 ? -61.182 15.182 -9.872 1.00 22.37 151 TYR B CA 1
ATOM 4892 C C . TYR B 1 153 ? -60.148 16.056 -10.586 1.00 21.57 151 TYR B C 1
ATOM 4893 O O . TYR B 1 153 ? -60.424 17.198 -10.960 1.00 20.05 151 TYR B O 1
ATOM 4902 N N . ASN B 1 154 ? -58.959 15.498 -10.809 1.00 19.20 152 ASN B N 1
ATOM 4903 C CA . ASN B 1 154 ? -57.871 16.263 -11.432 1.00 20.16 152 ASN B CA 1
ATOM 4904 C C . ASN B 1 154 ? -57.822 16.052 -12.943 1.00 20.82 152 ASN B C 1
ATOM 4905 O O . ASN B 1 154 ? -56.769 15.825 -13.537 1.00 20.02 152 ASN B O 1
ATOM 4910 N N . PHE B 1 155 ? -58.987 16.110 -13.569 1.00 20.28 153 PHE B N 1
ATOM 4911 C CA . PHE B 1 155 ? -59.094 16.123 -15.018 1.00 22.25 153 PHE B CA 1
ATOM 4912 C C . PHE B 1 155 ? -60.362 16.889 -15.365 1.00 22.30 153 PHE B C 1
ATOM 4913 O O . PHE B 1 155 ? -61.184 17.190 -14.496 1.00 19.21 153 PHE B O 1
ATOM 4921 N N . LYS B 1 156 ? -60.492 17.234 -16.638 1.00 20.86 154 LYS B N 1
ATOM 4922 C CA . LYS B 1 156 ? -61.673 17.908 -17.154 1.00 19.68 154 LYS B CA 1
ATOM 4923 C C . LYS B 1 156 ? -62.602 16.881 -17.785 1.00 25.47 154 LYS B C 1
ATOM 4924 O O . LYS B 1 156 ? -62.152 15.906 -18.398 1.00 20.31 154 LYS B O 1
ATOM 4930 N N . TYR B 1 157 ? -63.904 17.102 -17.630 1.00 23.60 155 TYR B N 1
ATOM 4931 C CA . TYR B 1 157 ? -64.858 16.097 -18.052 1.00 19.63 155 TYR B CA 1
ATOM 4932 C C . TYR B 1 157 ? -66.229 16.730 -18.203 1.00 23.18 155 TYR B C 1
ATOM 4933 O O . TYR B 1 157 ? -66.550 17.730 -17.553 1.00 19.33 155 TYR B O 1
ATOM 4942 N N . ASP B 1 158 ? -67.029 16.114 -19.065 1.00 24.91 156 ASP B N 1
ATOM 4943 C CA . ASP B 1 158 ? -68.452 16.411 -19.194 1.00 24.26 156 ASP B CA 1
ATOM 4944 C C . ASP B 1 158 ? -69.170 15.642 -18.094 1.00 22.23 156 ASP B C 1
ATOM 4945 O O . ASP B 1 158 ? -69.361 14.432 -18.206 1.00 22.71 156 ASP B O 1
ATOM 4950 N N . ARG B 1 159 ? -69.544 16.328 -17.011 1.00 19.55 157 ARG B N 1
ATOM 4951 C CA . ARG B 1 159 ? -70.123 15.616 -15.872 1.00 23.48 157 ARG B CA 1
ATOM 4952 C C . ARG B 1 159 ? -71.410 14.873 -16.243 1.00 23.66 157 ARG B C 1
ATOM 4953 O O . ARG B 1 159 ? -71.720 13.840 -15.640 1.00 21.20 157 ARG B O 1
ATOM 4961 N N . SER B 1 160 ? -72.183 15.385 -17.207 1.00 25.78 158 SER B N 1
ATOM 4962 C CA . SER B 1 160 ? -73.424 14.711 -17.598 1.00 24.26 158 SER B CA 1
ATOM 4963 C C . SER B 1 160 ? -73.174 13.307 -18.144 1.00 24.25 158 SER B C 1
ATOM 4964 O O . SER B 1 160 ? -74.094 12.486 -18.154 1.00 25.34 158 SER B O 1
ATOM 4967 N N . LYS B 1 161 ? -71.962 13.010 -18.611 1.00 21.18 159 LYS B N 1
ATOM 4968 C CA . LYS B 1 161 ? -71.658 11.668 -19.087 1.00 20.75 159 LYS B CA 1
ATOM 4969 C C . LYS B 1 161 ? -71.367 10.710 -17.947 1.00 23.16 159 LYS B C 1
ATOM 4970 O O . LYS B 1 161 ? -71.462 9.487 -18.129 1.00 25.33 159 LYS B O 1
ATOM 4976 N N . LEU B 1 162 ? -70.986 11.233 -16.786 1.00 22.92 160 LEU B N 1
ATOM 4977 C CA . LEU B 1 162 ? -70.724 10.393 -15.626 1.00 21.57 160 LEU B CA 1
ATOM 4978 C C . LEU B 1 162 ? -71.973 10.215 -14.769 1.00 21.53 160 LEU B C 1
ATOM 4979 O O . LEU B 1 162 ? -72.328 9.093 -14.401 1.00 19.77 160 LEU B O 1
ATOM 4984 N N . TYR B 1 163 ? -72.655 11.311 -14.476 1.00 20.40 161 TYR B N 1
ATOM 4985 C CA . TYR B 1 163 ? -73.754 11.345 -13.514 1.00 22.30 161 TYR B CA 1
ATOM 4986 C C . TYR B 1 163 ? -74.983 11.876 -14.249 1.00 21.70 161 TYR B C 1
ATOM 4987 O O . TYR B 1 163 ? -75.110 13.084 -14.460 1.00 24.51 161 TYR B O 1
ATOM 4996 N N . ASN B 1 164 ? -75.878 10.979 -14.661 1.00 25.45 162 ASN B N 1
ATOM 4997 C CA . ASN B 1 164 ? -76.992 11.350 -15.520 1.00 26.48 162 ASN B CA 1
ATOM 4998 C C . ASN B 1 164 ? -78.290 11.614 -14.762 1.00 26.53 162 ASN B C 1
ATOM 4999 O O . ASN B 1 164 ? -79.296 11.927 -15.396 1.00 26.39 162 ASN B O 1
ATOM 5004 N N . ALA B 1 165 ? -78.304 11.502 -13.436 1.00 27.21 163 ALA B N 1
ATOM 5005 C CA . ALA B 1 165 ? -79.541 11.637 -12.665 1.00 27.32 163 ALA B CA 1
ATOM 5006 C C . ALA B 1 165 ? -79.731 13.012 -12.033 1.00 28.36 163 ALA B C 1
ATOM 5007 O O . ALA B 1 165 ? -80.792 13.264 -11.441 1.00 26.95 163 ALA B O 1
ATOM 5009 N N . HIS B 1 166 ? -78.759 13.912 -12.149 1.00 24.55 164 HIS B N 1
ATOM 5010 C CA . HIS B 1 166 ? -78.895 15.244 -11.566 1.00 24.69 164 HIS B CA 1
ATOM 5011 C C . HIS B 1 166 ? -77.854 16.154 -12.205 1.00 26.05 164 HIS B C 1
ATOM 5012 O O . HIS B 1 166 ? -77.001 15.701 -12.971 1.00 26.17 164 HIS B O 1
ATOM 5019 N N . GLU B 1 167 ? -77.939 17.448 -11.886 1.00 28.64 165 GLU B N 1
ATOM 5020 C CA . GLU B 1 167 ? -77.089 18.472 -12.476 1.00 28.85 165 GLU B CA 1
ATOM 5021 C C . GLU B 1 167 ? -75.865 18.725 -11.604 1.00 26.49 165 GLU B C 1
ATOM 5022 O O . GLU B 1 167 ? -75.926 18.632 -10.382 1.00 26.11 165 GLU B O 1
ATOM 5028 N N . GLY B 1 168 ? -74.765 19.097 -12.240 1.00 26.05 166 GLY B N 1
ATOM 5029 C CA . GLY B 1 168 ? -73.621 19.581 -11.498 1.00 25.62 166 GLY B CA 1
ATOM 5030 C C . GLY B 1 168 ? -73.721 21.075 -11.222 1.00 23.36 166 GLY B C 1
ATOM 5031 O O . GLY B 1 168 ? -74.546 21.764 -11.796 1.00 23.33 166 GLY B O 1
ATOM 5032 N N . LYS B 1 169 ? -72.86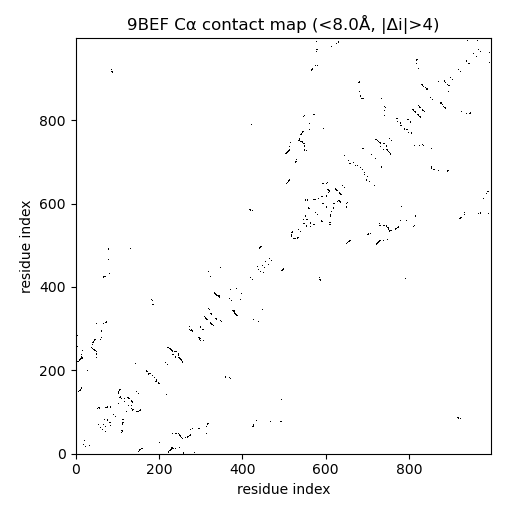1 21.549 -10.323 1.00 20.50 167 LYS B N 1
ATOM 5033 C CA . LYS B 1 169 ? -72.699 22.967 -10.021 1.00 21.25 167 LYS B CA 1
ATOM 5034 C C . LYS B 1 169 ? -71.256 23.175 -9.573 1.00 23.41 167 LYS B C 1
ATOM 5035 O O . LYS B 1 169 ? -70.509 22.213 -9.363 1.00 21.81 167 LYS B O 1
ATOM 5041 N N . ALA B 1 170 ? -70.867 24.442 -9.436 1.00 20.71 168 ALA B N 1
ATOM 5042 C CA . ALA B 1 170 ? -69.499 24.761 -9.065 1.00 23.86 168 ALA B CA 1
ATOM 5043 C C . ALA B 1 170 ? -69.216 24.373 -7.620 1.00 23.59 168 ALA B C 1
ATOM 5044 O O . ALA B 1 170 ? -70.020 24.619 -6.715 1.00 24.12 168 ALA B O 1
ATOM 5046 N N . GLY B 1 171 ? -68.056 23.756 -7.408 1.00 26.29 169 GLY B N 1
ATOM 5047 C CA . GLY B 1 171 ? -67.590 23.392 -6.092 1.00 25.78 169 GLY B CA 1
ATOM 5048 C C . GLY B 1 171 ? -66.411 24.240 -5.668 1.00 22.32 169 GLY B C 1
ATOM 5049 O O . GLY B 1 171 ? -66.195 25.347 -6.172 1.00 25.92 169 GLY B O 1
ATOM 5050 N N . PHE B 1 172 ? -65.643 23.717 -4.716 1.00 25.03 170 PHE B N 1
ATOM 5051 C CA . PHE B 1 172 ? -64.492 24.432 -4.173 1.00 24.06 170 PHE B CA 1
ATOM 5052 C C . PHE B 1 172 ? -63.251 24.203 -5.046 1.00 25.72 170 PHE B C 1
ATOM 5053 O O . PHE B 1 172 ? -62.961 23.068 -5.442 1.00 26.45 170 PHE B O 1
ATOM 5061 N N . GLN B 1 173 ? -62.521 25.288 -5.331 1.00 19.08 171 GLN B N 1
ATOM 5062 C CA . GLN B 1 173 ? -61.227 25.264 -6.020 1.00 21.94 171 GLN B CA 1
ATOM 5063 C C . GLN B 1 173 ? -61.265 24.452 -7.306 1.00 23.55 171 GLN B C 1
ATOM 5064 O O . GLN B 1 173 ? -60.447 23.559 -7.531 1.00 22.27 171 GLN B O 1
ATOM 5070 N N . GLY B 1 174 ? -62.224 24.787 -8.171 1.00 21.70 172 GLY B N 1
ATOM 5071 C CA . GLY B 1 174 ? -62.294 24.221 -9.495 1.00 21.75 172 GLY B CA 1
ATOM 5072 C C . GLY B 1 174 ? -63.046 22.908 -9.599 1.00 24.75 172 GLY B C 1
ATOM 5073 O O . GLY B 1 174 ? -63.232 22.407 -10.720 1.00 25.23 172 GLY B O 1
ATOM 5074 N N . ALA B 1 175 ? -63.485 22.339 -8.480 1.00 18.30 173 ALA B N 1
ATOM 5075 C CA . ALA B 1 175 ? -64.198 21.067 -8.489 1.00 21.44 173 ALA B CA 1
ATOM 5076 C C . ALA B 1 175 ? -65.640 21.243 -8.960 1.00 20.74 173 ALA B C 1
ATOM 5077 O O . ALA B 1 175 ? -66.247 22.294 -8.765 1.00 24.38 173 ALA B O 1
ATOM 5079 N N . HIS B 1 176 ? -66.183 20.205 -9.596 1.00 22.44 174 HIS B N 1
ATOM 5080 C CA . HIS B 1 176 ? -67.631 20.099 -9.724 1.00 23.02 174 HIS B CA 1
ATOM 5081 C C . HIS B 1 176 ? -68.208 19.500 -8.447 1.00 24.37 174 HIS B C 1
ATOM 5082 O O . HIS B 1 176 ? -67.610 18.610 -7.826 1.00 21.08 174 HIS B O 1
ATOM 5089 N N . ASP B 1 177 ? -69.405 19.954 -8.092 1.00 21.38 175 ASP B N 1
ATOM 5090 C CA . ASP B 1 177 ? -70.253 19.325 -7.088 1.00 21.56 175 ASP B CA 1
ATOM 5091 C C . ASP B 1 177 ? -71.541 18.849 -7.756 1.00 21.21 175 ASP B C 1
ATOM 5092 O O . ASP B 1 177 ? -72.026 19.477 -8.703 1.00 22.49 175 ASP B O 1
ATOM 5097 N N . GLY B 1 178 ? -72.088 17.735 -7.274 1.00 21.57 176 GLY B N 1
ATOM 5098 C CA . GLY B 1 178 ? -73.412 17.297 -7.695 1.00 22.67 176 GLY B CA 1
ATOM 5099 C C . GLY B 1 178 ? -74.488 17.860 -6.777 1.00 23.58 176 GLY B C 1
ATOM 5100 O O . GLY B 1 178 ? -74.346 17.850 -5.557 1.00 22.05 176 GLY B O 1
ATOM 5101 N N . THR B 1 179 ? -75.576 18.343 -7.385 1.00 23.20 177 THR B N 1
ATOM 5102 C CA . THR B 1 179 ? -76.635 19.002 -6.631 1.00 24.36 177 THR B CA 1
ATOM 5103 C C . THR B 1 179 ? -77.482 18.004 -5.835 1.00 22.15 177 THR B C 1
ATOM 5104 O O . THR B 1 179 ? -77.660 16.842 -6.220 1.00 21.77 177 THR B O 1
ATOM 5108 N N . LYS B 1 180 ? -77.990 18.470 -4.697 1.00 21.75 178 LYS B N 1
ATOM 5109 C CA . LYS B 1 180 ? -78.892 17.662 -3.896 1.00 25.87 178 LYS B CA 1
ATOM 5110 C C . LYS B 1 180 ? -80.172 17.428 -4.674 1.00 26.88 178 LYS B C 1
ATOM 5111 O O . LYS B 1 180 ? -80.634 18.304 -5.407 1.00 25.49 178 LYS B O 1
ATOM 5117 N N . PHE B 1 181 ? -80.720 16.227 -4.543 1.00 23.29 179 PHE B N 1
ATOM 5118 C CA . PHE B 1 181 ? -82.028 15.898 -5.095 1.00 21.09 179 PHE B CA 1
ATOM 5119 C C . PHE B 1 181 ? -82.538 14.697 -4.323 1.00 27.40 179 PHE B C 1
ATOM 5120 O O . PHE B 1 181 ? -81.811 14.091 -3.528 1.00 24.02 179 PHE B O 1
ATOM 5128 N N . ASP B 1 182 ? -83.813 14.377 -4.541 1.00 29.04 180 ASP B N 1
ATOM 5129 C CA . ASP B 1 182 ? -84.477 13.280 -3.834 1.00 33.72 180 ASP B CA 1
ATOM 5130 C C . ASP B 1 182 ? -84.145 11.946 -4.508 1.00 34.99 180 ASP B C 1
ATOM 5131 O O . ASP B 1 182 ? -84.979 11.297 -5.143 1.00 35.49 180 ASP B O 1
ATOM 5136 N N . TRP B 1 183 ? -82.887 11.536 -4.347 1.00 29.94 181 TRP B N 1
ATOM 5137 C CA . TRP B 1 183 ? -82.406 10.339 -5.030 1.00 29.48 181 TRP B CA 1
ATOM 5138 C C . TRP B 1 183 ? -83.176 9.099 -4.595 1.00 28.58 181 TRP B C 1
ATOM 5139 O O . TRP B 1 183 ? -83.522 8.257 -5.425 1.00 28.04 181 TRP B O 1
ATOM 5150 N N . ALA B 1 184 ? -83.441 8.960 -3.294 1.00 28.10 182 ALA B N 1
ATOM 5151 C CA . ALA B 1 184 ? -83.996 7.706 -2.795 1.00 32.17 182 ALA B CA 1
ATOM 5152 C C . ALA B 1 184 ? -85.428 7.490 -3.273 1.00 37.10 182 ALA B C 1
ATOM 5153 O O . ALA B 1 184 ? -85.837 6.345 -3.497 1.00 32.88 182 ALA B O 1
ATOM 5155 N N . ASN B 1 185 ? -86.190 8.572 -3.452 1.00 34.03 183 ASN B N 1
ATOM 5156 C CA . ASN B 1 185 ? -87.536 8.463 -3.998 1.00 37.62 183 ASN B CA 1
ATOM 5157 C C . ASN B 1 185 ? -87.521 8.427 -5.524 1.00 40.00 183 ASN B C 1
ATOM 5158 O O . ASN B 1 185 ? -88.189 7.589 -6.139 1.00 37.98 183 ASN B O 1
ATOM 5163 N N . ASN B 1 186 ? -86.762 9.331 -6.152 1.00 37.02 184 ASN B N 1
ATOM 5164 C CA . ASN B 1 186 ? -86.726 9.383 -7.612 1.00 33.83 184 ASN B CA 1
ATOM 5165 C C . ASN B 1 186 ? -86.244 8.073 -8.219 1.00 33.62 184 ASN B C 1
ATOM 5166 O O . ASN B 1 186 ? -86.621 7.744 -9.348 1.00 33.49 184 ASN B O 1
ATOM 5171 N N . LEU B 1 187 ? -85.375 7.331 -7.522 1.00 31.19 185 LEU B N 1
ATOM 5172 C CA . LEU B 1 187 ? -84.766 6.143 -8.115 1.00 31.92 185 LEU B CA 1
ATOM 5173 C C . LEU B 1 187 ? -85.136 4.857 -7.377 1.00 29.18 185 LEU B C 1
ATOM 5174 O O . LEU B 1 187 ? -84.433 3.851 -7.507 1.00 31.22 185 LEU B O 1
ATOM 5179 N N . LYS B 1 188 ? -86.224 4.853 -6.603 1.00 29.86 186 LYS B N 1
ATOM 5180 C CA . LYS B 1 188 ? -86.584 3.630 -5.890 1.00 27.82 186 LYS B CA 1
ATOM 5181 C C . LYS B 1 188 ? -86.979 2.499 -6.830 1.00 27.86 186 LYS B C 1
ATOM 5182 O O . LYS B 1 188 ? -86.910 1.337 -6.430 1.00 28.44 186 LYS B O 1
ATOM 5187 N N . ASN B 1 189 ? -87.332 2.801 -8.081 1.00 28.10 187 ASN B N 1
ATOM 5188 C CA . ASN B 1 189 ? -87.659 1.779 -9.070 1.00 34.82 187 ASN B CA 1
ATOM 5189 C C . ASN B 1 189 ? -86.690 1.804 -10.242 1.00 36.60 187 ASN B C 1
ATOM 5190 O O . ASN B 1 189 ? -87.024 1.315 -11.322 1.00 32.66 187 ASN B O 1
ATOM 5195 N N . LYS B 1 190 ? -85.515 2.397 -10.065 1.00 32.58 188 LYS B N 1
ATOM 5196 C CA . LYS B 1 190 ? -84.546 2.539 -11.147 1.00 29.89 188 LYS B CA 1
ATOM 5197 C C . LYS B 1 190 ? -83.164 2.157 -10.641 1.00 32.65 188 LYS B C 1
ATOM 5198 O O . LYS B 1 190 ? -82.605 2.874 -9.786 1.00 33.63 188 LYS B O 1
ATOM 5204 N N . PRO B 1 191 ? -82.590 1.058 -11.112 1.00 30.54 189 PRO B N 1
ATOM 5205 C CA . PRO B 1 191 ? -81.237 0.683 -10.678 1.00 30.47 189 PRO B CA 1
ATOM 5206 C C . PRO B 1 191 ? -80.265 1.851 -10.802 1.00 31.17 189 PRO B C 1
ATOM 5207 O O . PRO B 1 191 ? -80.252 2.580 -11.807 1.00 23.38 189 PRO B O 1
ATOM 5211 N N . PHE B 1 192 ? -79.480 2.063 -9.748 1.00 26.06 190 PHE B N 1
ATOM 5212 C CA . PHE B 1 192 ? -78.604 3.219 -9.704 1.00 27.33 190 PHE B CA 1
ATOM 5213 C C . PHE B 1 192 ? -77.255 2.864 -9.094 1.00 25.35 190 PHE B C 1
ATOM 5214 O O . PHE B 1 192 ? -77.130 1.925 -8.301 1.00 26.07 190 PHE B O 1
ATOM 5222 N N . PHE B 1 193 ? -76.249 3.668 -9.464 1.00 24.44 191 PHE B N 1
ATOM 5223 C CA . PHE B 1 193 ? -74.958 3.748 -8.784 1.00 23.38 191 PHE B CA 1
ATOM 5224 C C . PHE B 1 193 ? -74.848 5.176 -8.265 1.00 23.56 191 PHE B C 1
ATOM 5225 O O . PHE B 1 193 ? -74.753 6.125 -9.053 1.00 23.14 191 PHE B O 1
ATOM 5233 N N . GLY B 1 194 ? -74.885 5.346 -6.946 1.00 23.23 192 GLY B N 1
ATOM 5234 C CA . GLY B 1 194 ? -74.862 6.669 -6.367 1.00 21.43 192 GLY B CA 1
ATOM 5235 C C . GLY B 1 194 ? -73.761 6.809 -5.335 1.00 19.92 192 GLY B C 1
ATOM 5236 O O . GLY B 1 194 ? -73.243 5.831 -4.812 1.00 21.12 192 GLY B O 1
ATOM 5237 N N . GLN B 1 195 ? -73.399 8.063 -5.065 1.00 20.45 193 GLN B N 1
ATOM 5238 C CA . GLN B 1 195 ? -72.483 8.400 -3.989 1.00 17.46 193 GLN B CA 1
ATOM 5239 C C . GLN B 1 195 ? -73.074 9.544 -3.182 1.00 20.34 193 GLN B C 1
ATOM 5240 O O . GLN B 1 195 ? -73.663 10.474 -3.747 1.00 18.51 193 GLN B O 1
ATOM 5246 N N . ILE B 1 196 ? -72.901 9.482 -1.865 1.00 20.74 194 ILE B N 1
ATOM 5247 C CA . ILE B 1 196 ? -73.300 10.562 -0.971 1.00 19.17 194 ILE B CA 1
ATOM 5248 C C . ILE B 1 196 ? -72.063 11.057 -0.234 1.00 18.68 194 ILE B C 1
ATOM 5249 O O . ILE B 1 196 ? -71.451 10.307 0.536 1.00 20.12 194 ILE B O 1
ATOM 5254 N N . GLN B 1 197 ? -71.703 12.315 -0.462 1.00 21.00 195 GLN B N 1
ATOM 5255 C CA . GLN B 1 197 ? -70.518 12.908 0.140 1.00 20.87 195 GLN B CA 1
ATOM 5256 C C . GLN B 1 197 ? -70.890 13.452 1.513 1.00 19.91 195 GLN B C 1
ATOM 5257 O O . GLN B 1 197 ? -71.798 14.270 1.627 1.00 22.52 195 GLN B O 1
ATOM 5263 N N . LEU B 1 198 ? -70.191 12.996 2.551 1.00 19.16 196 LEU B N 1
ATOM 5264 C CA . LEU B 1 198 ? -70.385 13.458 3.917 1.00 19.90 196 LEU B CA 1
ATOM 5265 C C . LEU B 1 198 ? -69.100 14.108 4.423 1.00 24.08 196 LEU B C 1
ATOM 5266 O O . LEU B 1 198 ? -67.994 13.752 3.999 1.00 19.87 196 LEU B O 1
ATOM 5271 N N . LYS B 1 199 ? -69.256 15.027 5.377 1.00 24.56 197 LYS B N 1
ATOM 5272 C CA . LYS B 1 199 ? -68.148 15.837 5.879 1.00 23.78 197 LYS B CA 1
ATOM 5273 C C . LYS B 1 199 ? -67.150 15.055 6.735 1.00 22.42 197 LYS B C 1
ATOM 5274 O O . LYS B 1 199 ? -65.995 15.482 6.854 1.00 22.61 197 LYS B O 1
ATOM 5280 N N . GLY B 1 200 ? -67.559 13.947 7.349 1.00 21.43 198 GLY B N 1
ATOM 5281 C CA . GLY B 1 200 ? -66.656 13.193 8.213 1.00 25.04 198 GLY B CA 1
ATOM 5282 C C . GLY B 1 200 ? -65.902 14.045 9.226 1.00 23.16 198 GLY B C 1
ATOM 5283 O O . GLY B 1 200 ? -66.521 14.770 10.019 1.00 20.35 198 GLY B O 1
ATOM 5284 N N . GLY B 1 201 ? -64.566 13.989 9.193 1.00 21.29 199 GLY B N 1
ATOM 5285 C CA . GLY B 1 201 ? -63.725 14.775 10.101 1.00 18.93 199 GLY B CA 1
ATOM 5286 C C . GLY B 1 201 ? -63.800 16.284 9.901 1.00 25.08 199 GLY B C 1
ATOM 5287 O O . GLY B 1 201 ? -63.306 17.028 10.753 1.00 21.95 199 GLY B O 1
ATOM 5288 N N . LYS B 1 202 ? -64.391 16.750 8.800 1.00 22.87 200 LYS B N 1
ATOM 5289 C CA . LYS B 1 202 ? -64.550 18.179 8.576 1.00 24.13 200 LYS B CA 1
ATOM 5290 C C . LYS B 1 202 ? -65.807 18.759 9.234 1.00 30.06 200 LYS B C 1
ATOM 5291 O O . LYS B 1 202 ? -65.992 19.981 9.190 1.00 24.94 200 LYS B O 1
ATOM 5297 N N . HIS B 1 203 ? -66.669 17.922 9.828 1.00 21.31 201 HIS B N 1
ATOM 5298 C CA . HIS B 1 203 ? -67.810 18.419 10.596 1.00 29.10 201 HIS B CA 1
ATOM 5299 C C . HIS B 1 203 ? -67.370 19.369 11.703 1.00 30.31 201 HIS B C 1
ATOM 5300 O O . HIS B 1 203 ? -66.374 19.124 12.386 1.00 31.23 201 HIS B O 1
ATOM 5307 N N A HIS B 1 204 ? -68.137 20.445 11.886 0.50 33.21 202 HIS B N 1
ATOM 5308 N N B HIS B 1 204 ? -68.135 20.442 11.919 0.50 33.18 202 HIS B N 1
ATOM 5309 C CA A HIS B 1 204 ? -67.929 21.383 12.981 0.50 36.00 202 HIS B CA 1
ATOM 5310 C CA B HIS B 1 204 ? -67.902 21.290 13.086 0.50 36.00 202 HIS B CA 1
ATOM 5311 C C A HIS B 1 204 ? -69.164 21.592 13.853 0.50 35.58 202 HIS B C 1
ATOM 5312 C C B HIS B 1 204 ? -69.176 21.597 13.870 0.50 35.58 202 HIS B C 1
ATOM 5313 O O A HIS B 1 204 ? -69.059 22.268 14.883 0.50 35.80 202 HIS B O 1
ATOM 5314 O O B HIS B 1 204 ? -69.121 22.361 14.839 0.50 35.83 202 HIS B O 1
ATOM 5327 N N . ASN B 1 205 ? -70.314 21.019 13.496 1.00 31.00 203 ASN B N 1
ATOM 5328 C CA . ASN B 1 205 ? -71.568 21.271 14.213 1.00 30.78 203 ASN B CA 1
ATOM 5329 C C . ASN B 1 205 ? -71.724 20.265 15.354 1.00 26.30 203 ASN B C 1
ATOM 5330 O O . ASN B 1 205 ? -72.286 19.178 15.188 1.00 26.34 203 ASN B O 1
ATOM 5335 N N . PHE B 1 206 ? -71.280 20.661 16.551 1.00 24.93 204 PHE B N 1
ATOM 5336 C CA . PHE B 1 206 ? -71.364 19.806 17.731 1.00 27.95 204 PHE B CA 1
ATOM 5337 C C . PHE B 1 206 ? -72.440 20.252 18.718 1.00 27.17 204 PHE B C 1
ATOM 5338 O O . PHE B 1 206 ? -72.426 19.822 19.874 1.00 27.31 204 PHE B O 1
ATOM 5346 N N . ASN B 1 207 ? -73.429 21.031 18.270 1.00 29.30 205 ASN B N 1
ATOM 5347 C CA . ASN B 1 207 ? -74.424 21.563 19.196 1.00 28.69 205 ASN B CA 1
ATOM 5348 C C . ASN B 1 207 ? -75.552 20.589 19.532 1.00 34.62 205 ASN B C 1
ATOM 5349 O O . ASN B 1 207 ? -76.249 20.813 20.527 1.00 30.63 205 ASN B O 1
ATOM 5354 N N . GLY B 1 208 ? -75.735 19.502 18.783 1.00 30.62 206 GLY B N 1
ATOM 5355 C CA . GLY B 1 208 ? -76.799 18.565 19.121 1.00 29.70 206 GLY B CA 1
ATOM 5356 C C . GLY B 1 208 ? -76.581 17.917 20.477 1.00 35.33 206 GLY B C 1
ATOM 5357 O O . GLY B 1 208 ? -75.446 17.689 20.907 1.00 28.06 206 GLY B O 1
ATOM 5358 N N . LYS B 1 209 ? -77.697 17.624 21.170 1.00 33.10 207 LYS B N 1
ATOM 5359 C CA . LYS B 1 209 ? -77.619 16.972 22.482 1.00 31.80 207 LYS B CA 1
ATOM 5360 C C . LYS B 1 209 ? -76.945 15.611 22.413 1.00 31.63 207 LYS B C 1
ATOM 5361 O O . LYS B 1 209 ? -76.381 15.166 23.419 1.00 30.74 207 LYS B O 1
ATOM 5365 N N . ASP B 1 210 ? -76.971 14.949 21.252 1.00 27.58 208 ASP B N 1
ATOM 5366 C CA . ASP B 1 210 ? -76.340 13.636 21.060 1.00 33.89 208 ASP B CA 1
ATOM 5367 C C . ASP B 1 210 ? -74.818 13.686 21.009 1.00 30.82 208 ASP B C 1
ATOM 5368 O O . ASP B 1 210 ? -74.180 12.638 21.097 1.00 29.97 208 ASP B O 1
ATOM 5373 N N . VAL B 1 211 ? -74.203 14.846 20.840 1.00 29.63 209 VAL B N 1
ATOM 5374 C CA . VAL B 1 211 ? -72.756 14.932 20.685 1.00 26.08 209 VAL B CA 1
ATOM 5375 C C . VAL B 1 211 ? -72.169 14.952 22.093 1.00 27.98 209 VAL B C 1
ATOM 5376 O O . VAL B 1 211 ? -72.419 15.911 22.840 1.00 24.35 209 VAL B O 1
ATOM 5380 N N . PRO B 1 212 ? -71.377 13.960 22.473 1.00 24.08 210 PRO B N 1
ATOM 5381 C CA . PRO B 1 212 ? -70.947 13.833 23.866 1.00 23.12 210 PRO B CA 1
ATOM 5382 C C . PRO B 1 212 ? -69.850 14.825 24.205 1.00 30.01 210 PRO B C 1
ATOM 5383 O O . PRO B 1 212 ? -69.271 15.487 23.342 1.00 25.49 210 PRO B O 1
ATOM 5387 N N . GLN B 1 213 ? -69.594 14.931 25.503 1.00 28.37 211 GLN B N 1
ATOM 5388 C CA . GLN B 1 213 ? -68.396 15.605 25.964 1.00 32.36 211 GLN B CA 1
ATOM 5389 C C . GLN B 1 213 ? -67.198 14.689 25.751 1.00 32.22 211 GLN B C 1
ATOM 5390 O O . GLN B 1 213 ? -67.244 13.487 26.042 1.00 28.40 211 GLN B O 1
ATOM 5396 N N . VAL B 1 214 ? -66.149 15.250 25.170 1.00 28.98 212 VAL B N 1
ATOM 5397 C CA . VAL B 1 214 ? -64.890 14.561 24.993 1.00 25.33 212 VAL B CA 1
ATOM 5398 C C . VAL B 1 214 ? -63.854 15.538 25.508 1.00 29.78 212 VAL B C 1
ATOM 5399 O O . VAL B 1 214 ? -63.644 16.604 24.914 1.00 31.93 212 VAL B O 1
ATOM 5403 N N . ASP B 1 215 ? -63.259 15.207 26.631 1.00 27.53 213 ASP B N 1
ATOM 5404 C CA . ASP B 1 215 ? -62.361 16.077 27.372 1.00 32.44 213 ASP B CA 1
ATOM 5405 C C . ASP B 1 215 ? -60.992 16.071 26.709 1.00 30.12 213 ASP B C 1
ATOM 5406 O O . ASP B 1 215 ? -60.319 15.030 26.712 1.00 31.11 213 ASP B O 1
ATOM 5411 N N . PRO B 1 216 ? -60.541 17.193 26.135 1.00 31.29 214 PRO B N 1
ATOM 5412 C CA . PRO B 1 216 ? -59.191 17.212 25.539 1.00 31.53 214 PRO B CA 1
ATOM 5413 C C . PRO B 1 216 ? -58.113 16.742 26.493 1.00 32.95 214 PRO B C 1
ATOM 5414 O O . PRO B 1 216 ? -57.093 16.196 26.051 1.00 31.50 214 PRO B O 1
ATOM 5418 N N . ASP B 1 217 ? -58.318 16.932 27.799 1.00 33.42 215 ASP B N 1
ATOM 5419 C CA . ASP B 1 217 ? -57.330 16.544 28.798 1.00 37.04 215 ASP B CA 1
ATOM 5420 C C . ASP B 1 217 ? -57.240 15.039 28.983 1.00 34.96 215 ASP B C 1
ATOM 5421 O O . ASP B 1 217 ? -56.259 14.564 29.564 1.00 40.70 215 ASP B O 1
ATOM 5426 N N . LYS B 1 218 ? -58.239 14.281 28.535 1.00 31.22 216 LYS B N 1
ATOM 5427 C CA . LYS B 1 218 ? -58.221 12.827 28.659 1.00 32.49 216 LYS B CA 1
ATOM 5428 C C . LYS B 1 218 ? -57.853 12.124 27.360 1.00 32.71 216 LYS B C 1
ATOM 5429 O O . LYS B 1 218 ? -57.974 10.900 27.272 1.00 35.01 216 LYS B O 1
ATOM 5435 N N . MET B 1 219 ? -57.409 12.864 26.355 1.00 29.74 217 MET B N 1
ATOM 5436 C CA . MET B 1 219 ? -56.988 12.256 25.104 1.00 31.97 217 MET B CA 1
ATOM 5437 C C . MET B 1 219 ? -55.555 11.743 25.191 1.00 31.09 217 MET B C 1
ATOM 5438 O O . MET B 1 219 ? -54.678 12.399 25.757 1.00 30.04 217 MET B O 1
ATOM 5443 N N . THR B 1 220 ? -55.319 10.570 24.614 1.00 30.43 218 THR B N 1
ATOM 5444 C CA . THR B 1 220 ? -53.980 9.990 24.529 1.00 33.08 218 THR B CA 1
ATOM 5445 C C . THR B 1 220 ? -53.437 10.261 23.123 1.00 27.17 218 THR B C 1
ATOM 5446 O O . THR B 1 220 ? -53.924 9.697 22.138 1.00 28.42 218 THR B O 1
ATOM 5450 N N . LEU B 1 221 ? -52.490 11.143 23.033 1.00 25.11 219 LEU B N 1
ATOM 5451 C CA . LEU B 1 221 ? -51.907 11.521 21.757 1.00 30.27 219 LEU B CA 1
ATOM 5452 C C . LEU B 1 221 ? -50.780 10.563 21.394 1.00 29.89 219 LEU B C 1
ATOM 5453 O O . LEU B 1 221 ? -50.070 10.075 22.277 1.00 30.40 219 LEU B O 1
ATOM 5458 N N . PRO B 1 222 ? -50.578 10.261 20.116 1.00 24.84 220 PRO B N 1
ATOM 5459 C CA . PRO B 1 222 ? -49.413 9.453 19.741 1.00 28.54 220 PRO B CA 1
ATOM 5460 C C . PRO B 1 222 ? -48.121 10.207 20.037 1.00 26.61 220 PRO B C 1
ATOM 5461 O O . PRO B 1 222 ? -48.089 11.437 20.120 1.00 23.47 220 PRO B O 1
ATOM 5465 N N . ALA B 1 223 ? -47.038 9.437 20.203 1.00 24.12 221 ALA B N 1
ATOM 5466 C CA . ALA B 1 223 ? -45.780 9.992 20.685 1.00 25.49 221 ALA B CA 1
ATOM 5467 C C . ALA B 1 223 ? -45.156 10.984 19.714 1.00 28.94 221 ALA B C 1
ATOM 5468 O O . ALA B 1 223 ? -44.302 11.776 20.134 1.00 23.59 221 ALA B O 1
ATOM 5470 N N . TYR B 1 224 ? -45.538 10.950 18.432 1.00 25.58 222 TYR B N 1
ATOM 5471 C CA . TYR B 1 224 ? -44.938 11.833 17.436 1.00 23.50 222 TYR B CA 1
ATOM 5472 C C . TYR B 1 224 ? -45.626 13.190 17.332 1.00 22.93 222 TYR B C 1
ATOM 5473 O O . TYR B 1 224 ? -45.148 14.046 16.580 1.00 24.16 222 TYR B O 1
ATOM 5482 N N . TYR B 1 225 ? -46.724 13.417 18.060 1.00 22.11 223 TYR B N 1
ATOM 5483 C CA . TYR B 1 225 ? -47.381 14.719 18.091 1.00 23.20 223 TYR B CA 1
ATOM 5484 C C . TYR B 1 225 ? -46.987 15.488 19.344 1.00 25.65 223 TYR B C 1
ATOM 5485 O O . TYR B 1 225 ? -46.837 14.907 20.421 1.00 22.03 223 TYR B O 1
ATOM 5494 N N . ALA B 1 226 ? -46.830 16.801 19.199 1.00 26.86 224 ALA B N 1
ATOM 5495 C CA . ALA B 1 226 ? -46.622 17.653 20.360 1.00 28.67 224 ALA B CA 1
ATOM 5496 C C . ALA B 1 226 ? -47.880 17.686 21.223 1.00 29.88 224 ALA B C 1
ATOM 5497 O O . ALA B 1 226 ? -49.005 17.722 20.716 1.00 28.09 224 ALA B O 1
ATOM 5499 N N . ASP B 1 227 ? -47.685 17.662 22.538 1.00 32.55 225 ASP B N 1
ATOM 5500 C CA . ASP B 1 227 ? -48.785 17.739 23.499 1.00 29.57 225 ASP B CA 1
ATOM 5501 C C . ASP B 1 227 ? -49.141 19.207 23.699 1.00 32.93 225 ASP B C 1
ATOM 5502 O O . ASP B 1 227 ? -48.597 19.884 24.571 1.00 29.46 225 ASP B O 1
ATOM 5507 N N . THR B 1 228 ? -50.067 19.710 22.893 1.00 26.40 226 THR B N 1
ATOM 5508 C CA . THR B 1 228 ? -50.496 21.096 22.967 1.00 23.09 226 THR B CA 1
ATOM 5509 C C . THR B 1 228 ? -52.007 21.163 23.105 1.00 26.21 226 THR B C 1
ATOM 5510 O O . THR B 1 228 ? -52.719 20.219 22.732 1.00 24.20 226 THR B O 1
ATOM 5514 N N . PRO B 1 229 ? -52.531 22.270 23.651 1.00 25.10 227 PRO B N 1
ATOM 5515 C CA . PRO B 1 229 ? -53.997 22.375 23.814 1.00 23.84 227 PRO B CA 1
ATOM 5516 C C . PRO B 1 229 ? -54.753 22.209 22.509 1.00 24.62 227 PRO B C 1
ATOM 5517 O O . PRO B 1 229 ? -55.746 21.475 22.465 1.00 24.60 227 PRO B O 1
ATOM 5521 N N . ALA B 1 230 ? -54.296 22.847 21.431 1.00 21.75 228 ALA B N 1
ATOM 5522 C CA . ALA B 1 230 ? -55.021 22.742 20.169 1.00 22.98 228 ALA B CA 1
ATOM 5523 C C . ALA B 1 230 ? -54.886 21.349 19.551 1.00 24.89 228 ALA B C 1
ATOM 5524 O O . ALA B 1 230 ? -55.790 20.900 18.841 1.00 22.86 228 ALA B O 1
ATOM 5526 N N . THR B 1 231 ? -53.792 20.635 19.827 1.00 22.83 229 THR B N 1
ATOM 5527 C CA . THR B 1 231 ? -53.687 19.272 19.321 1.00 24.14 229 THR B CA 1
ATOM 5528 C C . THR B 1 231 ? -54.631 18.336 20.073 1.00 24.40 229 THR B C 1
ATOM 5529 O O . THR B 1 231 ? -55.330 17.516 19.458 1.00 22.64 229 THR B O 1
ATOM 5533 N N . ARG B 1 232 ? -54.674 18.448 21.403 1.00 24.82 230 ARG B N 1
ATOM 5534 C CA . ARG B 1 232 ? -55.646 17.680 22.172 1.00 24.03 230 ARG B CA 1
ATOM 5535 C C . ARG B 1 232 ? -57.068 18.021 21.740 1.00 26.44 230 ARG B C 1
ATOM 5536 O O . ARG B 1 232 ? -57.936 17.139 21.690 1.00 24.30 230 ARG B O 1
ATOM 5544 N N . ALA B 1 233 ? -57.328 19.299 21.440 1.00 20.96 231 ALA B N 1
ATOM 5545 C CA . ALA B 1 233 ? -58.674 19.696 21.041 1.00 28.57 231 ALA B CA 1
ATOM 5546 C C . ALA B 1 233 ? -59.075 19.029 19.735 1.00 24.56 231 ALA B C 1
ATOM 5547 O O . ALA B 1 233 ? -60.216 18.575 19.594 1.00 23.08 231 ALA B O 1
ATOM 5549 N N . GLU B 1 234 ? -58.148 18.957 18.767 1.00 24.67 232 GLU B N 1
ATOM 5550 C CA . GLU B 1 234 ? -58.470 18.288 17.510 1.00 23.46 232 GLU B CA 1
ATOM 5551 C C . GLU B 1 234 ? -58.655 16.793 17.705 1.00 19.84 232 GLU B C 1
ATOM 5552 O O . GLU B 1 234 ? -59.494 16.184 17.034 1.00 21.20 232 GLU B O 1
ATOM 5558 N N . TRP B 1 235 ? -57.890 16.182 18.607 1.00 22.40 233 TRP B N 1
ATOM 5559 C CA . TRP B 1 235 ? -58.095 14.767 18.881 1.00 20.34 233 TRP B CA 1
ATOM 5560 C C . TRP B 1 235 ? -59.497 14.537 19.426 1.00 25.26 233 TRP B C 1
ATOM 5561 O O . TRP B 1 235 ? -60.246 13.692 18.920 1.00 25.25 233 TRP B O 1
ATOM 5572 N N . ALA B 1 236 ? -59.882 15.320 20.437 1.00 19.90 234 ALA B N 1
ATOM 5573 C CA . ALA B 1 236 ? -61.225 15.209 20.997 1.00 21.91 234 ALA B CA 1
ATOM 5574 C C . ALA B 1 236 ? -62.288 15.484 19.941 1.00 20.42 234 ALA B C 1
ATOM 5575 O O . ALA B 1 236 ? -63.293 14.773 19.873 1.00 22.45 234 ALA B O 1
ATOM 5577 N N . LYS B 1 237 ? -62.072 16.494 19.083 1.00 24.23 235 LYS B N 1
ATOM 5578 C CA . LYS B 1 237 ? -63.078 16.831 18.074 1.00 21.61 235 LYS B CA 1
ATOM 5579 C C . LYS B 1 237 ? -63.267 15.705 17.075 1.00 22.09 235 LYS B C 1
ATOM 5580 O O . LYS B 1 237 ? -64.389 15.454 16.621 1.00 21.29 235 LYS B O 1
ATOM 5586 N N . HIS B 1 238 ? -62.183 15.010 16.721 1.00 22.34 236 HIS B N 1
ATOM 5587 C CA . HIS B 1 238 ? -62.323 13.933 15.749 1.00 19.96 236 HIS B CA 1
ATOM 5588 C C . HIS B 1 238 ? -63.197 12.816 16.299 1.00 18.60 236 HIS B C 1
ATOM 5589 O O . HIS B 1 238 ? -63.978 12.212 15.556 1.00 21.36 236 HIS B O 1
ATOM 5596 N N . TYR B 1 239 ? -63.105 12.550 17.606 1.00 19.37 237 TYR B N 1
ATOM 5597 C CA . TYR B 1 239 ? -64.041 11.620 18.232 1.00 20.99 237 TYR B CA 1
ATOM 5598 C C . TYR B 1 239 ? -65.482 12.102 18.084 1.00 19.75 237 TYR B C 1
ATOM 5599 O O . TYR B 1 239 ? -66.381 11.307 17.786 1.00 20.09 237 TYR B O 1
ATOM 5608 N N . LYS B 1 240 ? -65.717 13.409 18.263 1.00 20.78 238 LYS B N 1
ATOM 5609 C CA . LYS B 1 240 ? -67.070 13.945 18.121 1.00 22.67 238 LYS B CA 1
ATOM 5610 C C . LYS B 1 240 ? -67.601 13.737 16.707 1.00 22.03 238 LYS B C 1
ATOM 5611 O O . LYS B 1 240 ? -68.798 13.477 16.522 1.00 19.07 238 LYS B O 1
ATOM 5617 N N . THR B 1 241 ? -66.730 13.830 15.692 1.00 20.47 239 THR B N 1
ATOM 5618 C CA . THR B 1 241 ? -67.189 13.592 14.323 1.00 17.00 239 THR B CA 1
ATOM 5619 C C . THR B 1 241 ? -67.584 12.137 14.071 1.00 19.54 239 THR B C 1
ATOM 5620 O O . THR B 1 241 ? -68.324 11.872 13.114 1.00 19.75 239 THR B O 1
ATOM 5624 N N . GLN B 1 242 ? -67.089 11.188 14.875 1.00 20.66 240 GLN B N 1
ATOM 5625 C CA . GLN B 1 242 ? -67.549 9.806 14.752 1.00 21.73 240 GLN B CA 1
ATOM 5626 C C . GLN B 1 242 ? -69.042 9.697 15.036 1.00 20.86 240 GLN B C 1
ATOM 5627 O O . GLN B 1 242 ? -69.748 8.915 14.386 1.00 21.13 240 GLN B O 1
ATOM 5633 N N . VAL B 1 243 ? -69.529 10.442 16.034 1.00 22.21 241 VAL B N 1
ATOM 5634 C CA . VAL B 1 243 ? -70.953 10.402 16.358 1.00 23.62 241 VAL B CA 1
ATOM 5635 C C . VAL B 1 243 ? -71.761 11.020 15.230 1.00 22.43 241 VAL B C 1
ATOM 5636 O O . VAL B 1 243 ? -72.827 10.511 14.864 1.00 22.34 241 VAL B O 1
ATOM 5640 N N . LEU B 1 244 ? -71.255 12.114 14.639 1.00 23.65 242 LEU B N 1
ATOM 5641 C CA . LEU B 1 244 ? -71.966 12.733 13.523 1.00 22.71 242 LEU B CA 1
ATOM 5642 C C . LEU B 1 244 ? -71.986 11.807 12.311 1.00 19.96 242 LEU B C 1
ATOM 5643 O O . LEU B 1 244 ? -72.989 11.734 11.596 1.00 23.76 242 LEU B O 1
ATOM 5648 N N . SER B 1 245 ? -70.891 11.091 12.056 1.00 19.41 243 SER B N 1
ATOM 5649 C CA . SER B 1 245 ? -70.935 10.130 10.960 1.00 21.80 243 SER B CA 1
ATOM 5650 C C . SER B 1 245 ? -71.904 8.999 11.270 1.00 22.63 243 SER B C 1
ATOM 5651 O O . SER B 1 245 ? -72.560 8.487 10.361 1.00 21.86 243 SER B O 1
ATOM 5654 N N . ASP B 1 246 ? -72.025 8.627 12.551 1.00 21.65 244 ASP B N 1
ATOM 5655 C CA . ASP B 1 246 ? -72.981 7.599 12.950 1.00 21.70 244 ASP B CA 1
ATOM 5656 C C . ASP B 1 246 ? -74.408 8.055 12.689 1.00 22.04 244 ASP B C 1
ATOM 5657 O O . ASP B 1 246 ? -75.234 7.285 12.182 1.00 22.27 244 ASP B O 1
ATOM 5662 N N . ILE B 1 247 ? -74.709 9.316 13.023 1.00 22.79 245 ILE B N 1
ATOM 5663 C CA . ILE B 1 247 ? -76.024 9.885 12.741 1.00 22.65 245 ILE B CA 1
ATOM 5664 C C . ILE B 1 247 ? -76.293 9.904 11.240 1.00 24.67 245 ILE B C 1
ATOM 5665 O O . ILE B 1 247 ? -77.377 9.520 10.777 1.00 25.27 245 ILE B O 1
ATOM 5670 N N . GLU B 1 248 ? -75.312 10.357 10.457 1.00 22.92 246 GLU B N 1
ATOM 5671 C CA . GLU B 1 248 ? -75.525 10.479 9.018 1.00 23.07 246 GLU B CA 1
ATOM 5672 C C . GLU B 1 248 ? -75.679 9.114 8.361 1.00 22.27 246 GLU B C 1
ATOM 5673 O O . GLU B 1 248 ? -76.430 8.969 7.387 1.00 23.45 246 GLU B O 1
ATOM 5679 N N . LEU B 1 249 ? -74.952 8.109 8.850 1.00 22.30 247 LEU B N 1
ATOM 5680 C CA . LEU B 1 249 ? -75.170 6.757 8.353 1.00 23.61 247 LEU B CA 1
ATOM 5681 C C . LEU B 1 249 ? -76.612 6.325 8.605 1.00 25.69 247 LEU B C 1
ATOM 5682 O O . LEU B 1 249 ? -77.267 5.759 7.719 1.00 27.18 247 LEU B O 1
ATOM 5687 N N . GLY B 1 250 ? -77.122 6.591 9.812 1.00 26.84 248 GLY B N 1
ATOM 5688 C CA . GLY B 1 250 ? -78.505 6.249 10.119 1.00 28.51 248 GLY B CA 1
ATOM 5689 C C . GLY B 1 250 ? -79.508 6.944 9.216 1.00 26.51 248 GLY B C 1
ATOM 5690 O O . GLY B 1 250 ? -80.492 6.335 8.791 1.00 28.11 248 GLY B O 1
ATOM 5691 N N . GLN B 1 251 ? -79.268 8.223 8.898 1.00 25.11 249 GLN B N 1
ATOM 5692 C CA . GLN B 1 251 ? -80.174 8.938 7.998 1.00 27.79 249 GLN B CA 1
ATOM 5693 C C . GLN B 1 251 ? -80.277 8.231 6.658 1.00 30.08 249 GLN B C 1
ATOM 5694 O O . GLN B 1 251 ? -81.374 8.053 6.113 1.00 27.28 249 GLN B O 1
ATOM 5700 N N . ILE B 1 252 ? -79.132 7.838 6.098 1.00 24.47 250 ILE B N 1
ATOM 5701 C CA . ILE B 1 252 ? -79.139 7.227 4.776 1.00 25.95 250 ILE B CA 1
ATOM 5702 C C . ILE B 1 252 ? -79.828 5.864 4.808 1.00 26.37 250 ILE B C 1
ATOM 5703 O O . ILE B 1 252 ? -80.635 5.549 3.927 1.00 28.18 250 ILE B O 1
ATOM 5708 N N . LEU B 1 253 ? -79.525 5.037 5.813 1.00 25.99 251 LEU B N 1
ATOM 5709 C CA . LEU B 1 253 ? -80.161 3.725 5.899 1.00 28.04 251 LEU B CA 1
ATOM 5710 C C . LEU B 1 253 ? -81.671 3.854 6.051 1.00 33.82 251 LEU B C 1
ATOM 5711 O O . LEU B 1 253 ? -82.429 3.051 5.494 1.00 28.19 251 LEU B O 1
ATOM 5716 N N . LYS B 1 254 ? -82.124 4.850 6.822 1.00 31.63 252 LYS B N 1
ATOM 5717 C CA . LYS B 1 254 ? -83.557 5.085 6.961 1.00 34.76 252 LYS B CA 1
ATOM 5718 C C . LYS B 1 254 ? -84.178 5.479 5.625 1.00 33.78 252 LYS B C 1
ATOM 5719 O O . LYS B 1 254 ? -85.222 4.945 5.236 1.00 35.17 252 LYS B O 1
ATOM 5722 N N . GLU B 1 255 ? -83.538 6.401 4.896 1.00 36.35 253 GLU B N 1
ATOM 5723 C CA . GLU B 1 255 ? -84.055 6.799 3.587 1.00 33.22 253 GLU B CA 1
ATOM 5724 C C . GLU B 1 255 ? -84.157 5.608 2.645 1.00 34.14 253 GLU B C 1
ATOM 5725 O O . GLU B 1 255 ? -85.117 5.499 1.873 1.00 30.53 253 GLU B O 1
ATOM 5731 N N . LEU B 1 256 ? -83.161 4.722 2.672 1.00 27.65 254 LEU B N 1
ATOM 5732 C CA . LEU B 1 256 ? -83.215 3.525 1.839 1.00 33.08 254 LEU B CA 1
ATOM 5733 C C . LEU B 1 256 ? -84.359 2.614 2.271 1.00 33.27 254 LEU B C 1
ATOM 5734 O O . LEU B 1 256 ? -85.088 2.081 1.426 1.00 29.25 254 LEU B O 1
ATOM 5739 N N . ASP B 1 257 ? -84.520 2.420 3.587 1.00 31.03 255 ASP B N 1
ATOM 5740 C CA . ASP B 1 257 ? -85.581 1.556 4.098 1.00 35.44 255 ASP B CA 1
ATOM 5741 C C . ASP B 1 257 ? -86.963 2.122 3.777 1.00 34.41 255 ASP B C 1
ATOM 5742 O O . ASP B 1 257 ? -87.847 1.384 3.328 1.00 33.16 255 ASP B O 1
ATOM 5747 N N . ASP B 1 258 ? -87.155 3.437 3.969 1.00 29.38 256 ASP B N 1
ATOM 5748 C CA . ASP B 1 258 ? -88.420 4.098 3.646 1.00 30.66 256 ASP B CA 1
ATOM 5749 C C . ASP B 1 258 ? -88.796 3.973 2.181 1.00 37.08 256 ASP B C 1
ATOM 5750 O O . ASP B 1 258 ? -89.968 4.148 1.840 1.00 32.71 256 ASP B O 1
ATOM 5755 N N . ASN B 1 259 ? -87.839 3.723 1.296 1.00 36.62 257 ASN B N 1
ATOM 5756 C CA . ASN B 1 259 ? -88.146 3.614 -0.123 1.00 30.68 257 ASN B CA 1
ATOM 5757 C C . ASN B 1 259 ? -87.952 2.190 -0.628 1.00 31.47 257 ASN B C 1
ATOM 5758 O O . ASN B 1 259 ? -87.885 1.972 -1.845 1.00 31.41 257 ASN B O 1
ATOM 5763 N N . ASN B 1 260 ? -87.844 1.222 0.290 1.00 28.63 258 ASN B N 1
ATOM 5764 C CA . ASN B 1 260 ? -87.758 -0.205 -0.034 1.00 33.86 258 ASN B CA 1
ATOM 5765 C C . ASN B 1 260 ? -86.583 -0.535 -0.949 1.00 37.09 258 ASN B C 1
ATOM 5766 O O . ASN B 1 260 ? -86.666 -1.438 -1.786 1.00 29.25 258 ASN B O 1
ATOM 5771 N N . ILE B 1 261 ? -85.469 0.175 -0.768 1.00 32.10 259 ILE B N 1
ATOM 5772 C CA . ILE B 1 261 ? -84.233 -0.143 -1.467 1.00 31.81 259 ILE B CA 1
ATOM 5773 C C . ILE B 1 261 ? -83.092 -0.407 -0.485 1.00 31.89 259 ILE B C 1
ATOM 5774 O O . ILE B 1 261 ? -81.934 -0.311 -0.845 1.00 31.13 259 ILE B O 1
ATOM 5779 N N . LEU B 1 262 ? -83.416 -0.746 0.762 1.00 30.43 260 LEU B N 1
ATOM 5780 C CA . LEU B 1 262 ? -82.374 -1.120 1.705 1.00 31.46 260 LEU B CA 1
ATOM 5781 C C . LEU B 1 262 ? -81.832 -2.508 1.389 1.00 32.05 260 LEU B C 1
ATOM 5782 O O . LEU B 1 262 ? -80.613 -2.715 1.336 1.00 28.55 260 LEU B O 1
ATOM 5787 N N . GLU B 1 263 ? -82.732 -3.450 1.106 1.00 32.69 261 GLU B N 1
ATOM 5788 C CA . GLU B 1 263 ? -82.367 -4.855 0.981 1.00 29.13 261 GLU B CA 1
ATOM 5789 C C . GLU B 1 263 ? -81.557 -5.125 -0.289 1.00 29.77 261 GLU B C 1
ATOM 5790 O O . GLU B 1 263 ? -80.641 -5.960 -0.288 1.00 26.93 261 GLU B O 1
ATOM 5796 N N . ASN B 1 264 ? -81.873 -4.435 -1.380 1.00 28.63 262 ASN B N 1
ATOM 5797 C CA . ASN B 1 264 ? -81.274 -4.726 -2.679 1.00 29.19 262 ASN B CA 1
ATOM 5798 C C . ASN B 1 264 ? -80.126 -3.778 -3.054 1.00 31.92 262 ASN B C 1
ATOM 5799 O O . ASN B 1 264 ? -79.720 -3.744 -4.223 1.00 31.98 262 ASN B O 1
ATOM 5804 N N . THR B 1 265 ? -79.586 -3.020 -2.104 1.00 28.49 263 THR B N 1
ATOM 5805 C CA . THR B 1 265 ? -78.521 -2.060 -2.389 1.00 28.16 263 THR B CA 1
ATOM 5806 C C . THR B 1 265 ? -77.239 -2.496 -1.690 1.00 27.34 263 THR B C 1
ATOM 5807 O O . THR B 1 265 ? -77.244 -2.776 -0.482 1.00 25.92 263 THR B O 1
ATOM 5811 N N . ALA B 1 266 ? -76.152 -2.588 -2.455 1.00 28.50 264 ALA B N 1
ATOM 5812 C CA . ALA B 1 266 ? -74.830 -2.826 -1.887 1.00 25.97 264 ALA B CA 1
ATOM 5813 C C . ALA B 1 266 ? -74.202 -1.484 -1.528 1.00 24.16 264 ALA B C 1
ATOM 5814 O O . ALA B 1 266 ? -73.962 -0.651 -2.413 1.00 23.27 264 ALA B O 1
ATOM 5816 N N . ILE B 1 267 ? -73.930 -1.275 -0.242 1.00 24.26 265 ILE B N 1
ATOM 5817 C CA . ILE B 1 267 ? -73.367 -0.017 0.253 1.00 24.33 265 ILE B CA 1
ATOM 5818 C C . ILE B 1 267 ? -71.873 -0.193 0.502 1.00 23.18 265 ILE B C 1
ATOM 5819 O O . ILE B 1 267 ? -71.450 -1.190 1.098 1.00 22.69 265 ILE B O 1
ATOM 5824 N N . PHE B 1 268 ? -71.075 0.775 0.049 1.00 22.77 266 PHE B N 1
ATOM 5825 C CA . PHE B 1 268 ? -69.653 0.868 0.377 1.00 21.82 266 PHE B CA 1
ATOM 5826 C C . PHE B 1 268 ? -69.434 2.123 1.216 1.00 20.76 266 PHE B C 1
ATOM 5827 O O . PHE B 1 268 ? -69.648 3.239 0.726 1.00 23.22 266 PHE B O 1
ATOM 5835 N N . TRP B 1 269 ? -68.973 1.943 2.458 1.00 18.63 267 TRP B N 1
ATOM 5836 C CA . TRP B 1 269 ? -68.879 3.004 3.462 1.00 20.20 267 TRP B CA 1
ATOM 5837 C C . TRP B 1 269 ? -67.409 3.219 3.802 1.00 20.28 267 TRP B C 1
ATOM 5838 O O . TRP B 1 269 ? -66.789 2.350 4.416 1.00 22.89 267 TRP B O 1
ATOM 5849 N N . PHE B 1 270 ? -66.851 4.372 3.431 1.00 24.24 268 PHE B N 1
ATOM 5850 C CA . PHE B 1 270 ? -65.413 4.585 3.580 1.00 19.49 268 PHE B CA 1
ATOM 5851 C C . PHE B 1 270 ? -65.106 6.080 3.533 1.00 19.57 268 PHE B C 1
ATOM 5852 O O . PHE B 1 270 ? -65.957 6.897 3.181 1.00 19.38 268 PHE B O 1
ATOM 5860 N N . SER B 1 271 ? -63.871 6.435 3.910 1.00 18.04 269 SER B N 1
ATOM 5861 C CA . SER B 1 271 ? -63.406 7.812 3.817 1.00 19.03 269 SER B CA 1
ATOM 5862 C C . SER B 1 271 ? -62.290 7.913 2.782 1.00 19.58 269 SER B C 1
ATOM 5863 O O . SER B 1 271 ? -61.702 6.902 2.387 1.00 19.31 269 SER B O 1
ATOM 5866 N N . ASP B 1 272 ? -61.993 9.154 2.342 1.00 16.83 270 ASP B N 1
ATOM 5867 C CA . ASP B 1 272 ? -60.983 9.333 1.306 1.00 17.03 270 ASP B CA 1
ATOM 5868 C C . ASP B 1 272 ? -59.560 9.268 1.862 1.00 20.37 270 ASP B C 1
ATOM 5869 O O . ASP B 1 272 ? -58.650 8.910 1.112 1.00 23.99 270 ASP B O 1
ATOM 5874 N N . HIS B 1 273 ? -59.362 9.531 3.162 1.00 16.71 271 HIS B N 1
ATOM 5875 C CA . HIS B 1 273 ? -58.056 9.437 3.820 1.00 20.42 271 HIS B CA 1
ATOM 5876 C C . HIS B 1 273 ? -58.216 9.758 5.299 1.00 20.39 271 HIS B C 1
ATOM 5877 O O . HIS B 1 273 ? -59.338 9.970 5.765 1.00 19.77 271 HIS B O 1
ATOM 5884 N N . GLY B 1 274 ? -57.115 9.795 6.051 1.00 22.05 272 GLY B N 1
ATOM 5885 C CA . GLY B 1 274 ? -57.174 9.989 7.486 1.00 17.47 272 GLY B CA 1
ATOM 5886 C C . GLY B 1 274 ? -57.396 11.444 7.905 1.00 22.34 272 GLY B C 1
ATOM 5887 O O . GLY B 1 274 ? -57.570 12.341 7.084 1.00 21.30 272 GLY B O 1
ATOM 5888 N N . MET B 1 275 ? -57.372 11.668 9.230 1.00 19.76 273 MET B N 1
ATOM 5889 C CA . MET B 1 275 ? -57.850 12.910 9.830 1.00 20.60 273 MET B CA 1
ATOM 5890 C C . MET B 1 275 ? -56.813 14.037 9.684 1.00 20.92 273 MET B C 1
ATOM 5891 O O . MET B 1 275 ? -55.692 13.829 9.231 1.00 21.24 273 MET B O 1
ATOM 5896 N N . LEU B 1 276 ? -57.203 15.252 10.088 1.00 21.01 274 LEU B N 1
ATOM 5897 C CA . LEU B 1 276 ? -56.541 16.478 9.639 1.00 20.93 274 LEU B CA 1
ATOM 5898 C C . LEU B 1 276 ? -55.188 16.784 10.295 1.00 21.14 274 LEU B C 1
ATOM 5899 O O . LEU B 1 276 ? -54.561 17.781 9.913 1.00 22.26 274 LEU B O 1
ATOM 5904 N N . LEU B 1 277 ? -54.733 16.031 11.292 1.00 19.52 275 LEU B N 1
ATOM 5905 C CA . LEU B 1 277 ? -53.492 16.440 11.950 1.00 22.08 275 LEU B CA 1
ATOM 5906 C C . LEU B 1 277 ? -52.277 16.179 11.041 1.00 20.37 275 LEU B C 1
ATOM 5907 O O . LEU B 1 277 ? -52.352 15.464 10.041 1.00 20.24 275 LEU B O 1
ATOM 5912 N N . LEU B 1 278 ? -51.134 16.768 11.418 1.00 22.24 276 LEU B N 1
ATOM 5913 C CA . LEU B 1 278 ? -50.040 16.994 10.469 1.00 20.96 276 LEU B CA 1
ATOM 5914 C C . LEU B 1 278 ? -49.335 15.721 9.981 1.00 21.67 276 LEU B C 1
ATOM 5915 O O . LEU B 1 278 ? -48.683 15.762 8.925 1.00 23.88 276 LEU B O 1
ATOM 5920 N N . ARG B 1 279 ? -49.385 14.617 10.729 1.00 20.86 277 ARG B N 1
ATOM 5921 C CA . ARG B 1 279 ? -48.799 13.361 10.263 1.00 22.12 277 ARG B CA 1
ATOM 5922 C C . ARG B 1 279 ? -49.866 12.329 9.902 1.00 22.41 277 ARG B C 1
ATOM 5923 O O . ARG B 1 279 ? -49.585 11.125 9.886 1.00 20.75 277 ARG B O 1
ATOM 5931 N N . HIS B 1 280 ? -51.104 12.779 9.647 1.00 21.77 278 HIS B N 1
ATOM 5932 C CA . HIS B 1 280 ? -52.154 11.921 9.120 1.00 20.09 278 HIS B CA 1
ATOM 5933 C C . HIS B 1 280 ? -52.428 12.390 7.697 1.00 23.42 278 HIS B C 1
ATOM 5934 O O . HIS B 1 280 ? -51.677 12.015 6.769 1.00 20.46 278 HIS B O 1
ATOM 5941 N N . LYS B 1 281 ? -53.459 13.208 7.467 1.00 17.95 279 LYS B N 1
ATOM 5942 C CA . LYS B 1 281 ? -53.729 13.802 6.162 1.00 18.94 279 LYS B CA 1
ATOM 5943 C C . LYS B 1 281 ? -52.459 14.402 5.568 1.00 22.78 279 LYS B C 1
ATOM 5944 O O . LYS B 1 281 ? -51.665 15.030 6.281 1.00 18.91 279 LYS B O 1
ATOM 5950 N N . GLN B 1 282 ? -52.261 14.185 4.259 1.00 19.50 280 GLN B N 1
ATOM 5951 C CA . GLN B 1 282 ? -51.137 14.634 3.433 1.00 20.81 280 GLN B CA 1
ATOM 5952 C C . GLN B 1 282 ? -49.911 13.727 3.552 1.00 19.56 280 GLN B C 1
ATOM 5953 O O . GLN B 1 282 ? -48.961 13.906 2.780 1.00 23.49 280 GLN B O 1
ATOM 5959 N N . GLU B 1 283 ? -49.870 12.776 4.483 1.00 18.23 281 GLU B N 1
ATOM 5960 C CA . GLU B 1 283 ? -48.663 11.985 4.684 1.00 20.81 281 GLU B CA 1
ATOM 5961 C C . GLU B 1 283 ? -48.946 10.492 4.508 1.00 21.27 281 GLU B C 1
ATOM 5962 O O . GLU B 1 283 ? -50.084 10.038 4.581 1.00 19.15 281 GLU B O 1
ATOM 5968 N N . LEU B 1 284 ? -47.885 9.714 4.289 1.00 22.26 282 LEU B N 1
ATOM 5969 C CA . LEU B 1 284 ? -48.015 8.318 3.896 1.00 20.25 282 LEU B CA 1
ATOM 5970 C C . LEU B 1 284 ? -47.807 7.350 5.062 1.00 22.64 282 LEU B C 1
ATOM 5971 O O . LEU B 1 284 ? -47.396 6.207 4.848 1.00 23.71 282 LEU B O 1
ATOM 5976 N N . TYR B 1 285 ? -48.069 7.780 6.294 1.00 21.20 283 TYR B N 1
ATOM 5977 C CA . TYR B 1 285 ? -48.041 6.835 7.396 1.00 24.49 283 TYR B CA 1
ATOM 5978 C C . TYR B 1 285 ? -49.362 6.071 7.453 1.00 21.53 283 TYR B C 1
ATOM 5979 O O . TYR B 1 285 ? -50.333 6.397 6.761 1.00 18.78 283 TYR B O 1
ATOM 5988 N N . GLU B 1 286 ? -49.377 5.041 8.298 1.00 19.01 284 GLU B N 1
ATOM 5989 C CA . GLU B 1 286 ? -50.474 4.078 8.320 1.00 20.81 284 GLU B CA 1
ATOM 5990 C C . GLU B 1 286 ? -51.848 4.752 8.363 1.00 25.27 284 GLU B C 1
ATOM 5991 O O . GLU B 1 286 ? -52.722 4.459 7.539 1.00 23.21 284 GLU B O 1
ATOM 5997 N N . ASP B 1 287 ? -52.055 5.677 9.296 1.00 23.13 285 ASP B N 1
ATOM 5998 C CA . ASP B 1 287 ? -53.391 6.233 9.470 1.00 21.57 285 ASP B CA 1
ATOM 5999 C C . ASP B 1 287 ? -53.660 7.449 8.589 1.00 22.85 285 ASP B C 1
ATOM 6000 O O . ASP B 1 287 ? -54.733 8.061 8.704 1.00 22.51 285 ASP B O 1
ATOM 6005 N N . GLY B 1 288 ? -52.720 7.816 7.720 1.00 20.94 286 GLY B N 1
ATOM 6006 C CA . GLY B 1 288 ? -53.006 8.771 6.674 1.00 18.13 286 GLY B CA 1
ATOM 6007 C C . GLY B 1 288 ? -53.791 8.110 5.555 1.00 21.24 286 GLY B C 1
ATOM 6008 O O . GLY B 1 288 ? -54.686 8.736 4.974 1.00 17.91 286 GLY B O 1
ATOM 6009 N N . VAL B 1 289 ? -53.472 6.847 5.245 1.00 21.22 287 VAL B N 1
ATOM 6010 C CA . VAL B 1 289 ? -54.041 6.172 4.079 1.00 21.33 287 VAL B CA 1
ATOM 6011 C C . VAL B 1 289 ? -54.964 5.005 4.434 1.00 19.08 287 VAL B C 1
ATOM 6012 O O . VAL B 1 289 ? -55.798 4.624 3.599 1.00 20.91 287 VAL B O 1
ATOM 6016 N N . LYS B 1 290 ? -54.835 4.405 5.609 1.00 22.61 288 LYS B N 1
ATOM 6017 C CA . LYS B 1 290 ? -55.731 3.311 5.975 1.00 25.44 288 LYS B CA 1
ATOM 6018 C C . LYS B 1 290 ? -57.050 3.909 6.446 1.00 23.37 288 LYS B C 1
ATOM 6019 O O . LYS B 1 290 ? -57.052 4.686 7.401 1.00 21.54 288 LYS B O 1
ATOM 6025 N N . VAL B 1 291 ? -58.158 3.527 5.815 1.00 21.35 289 VAL B N 1
ATOM 6026 C CA . VAL B 1 291 ? -59.445 4.179 6.056 1.00 23.21 289 VAL B CA 1
ATOM 6027 C C . VAL B 1 291 ? -60.430 3.141 6.574 1.00 23.53 289 VAL B C 1
ATOM 6028 O O . VAL B 1 291 ? -60.233 1.926 6.389 1.00 22.14 289 VAL B O 1
ATOM 6032 N N . PRO B 1 292 ? -61.513 3.584 7.225 1.00 22.81 290 PRO B N 1
ATOM 6033 C CA . PRO B 1 292 ? -62.623 2.661 7.495 1.00 23.62 290 PRO B CA 1
ATOM 6034 C C . PRO B 1 292 ? -63.208 2.180 6.187 1.00 22.43 290 PRO B C 1
ATOM 6035 O O . PRO B 1 292 ? -63.290 2.932 5.214 1.00 22.63 290 PRO B O 1
ATOM 6039 N N . LEU B 1 293 ? -63.636 0.928 6.174 1.00 21.25 291 LEU B N 1
ATOM 6040 C CA . LEU B 1 293 ? -64.405 0.414 5.048 1.00 23.46 291 LEU B CA 1
ATOM 6041 C C . LEU B 1 293 ? -65.343 -0.657 5.574 1.00 24.67 291 LEU B C 1
ATOM 6042 O O . LEU B 1 293 ? -64.897 -1.621 6.210 1.00 25.39 291 LEU B O 1
ATOM 6047 N N . ILE B 1 294 ? -66.636 -0.454 5.353 1.00 23.87 292 ILE B N 1
ATOM 6048 C CA . ILE B 1 294 ? -67.647 -1.477 5.573 1.00 22.90 292 ILE B CA 1
ATOM 6049 C C . ILE B 1 294 ? -68.417 -1.664 4.273 1.00 22.87 292 ILE B C 1
ATOM 6050 O O . ILE B 1 294 ? -68.774 -0.685 3.606 1.00 21.95 292 ILE B O 1
ATOM 6055 N N . ILE B 1 295 ? -68.668 -2.920 3.911 1.00 22.97 293 ILE B N 1
ATOM 6056 C CA . ILE B 1 295 ? -69.473 -3.256 2.745 1.00 26.31 293 ILE B CA 1
ATOM 6057 C C . ILE B 1 295 ? -70.693 -4.027 3.233 1.00 25.26 293 ILE B C 1
ATOM 6058 O O . ILE B 1 295 ? -70.563 -4.965 4.025 1.00 22.47 293 ILE B O 1
ATOM 6063 N N . SER B 1 296 ? -71.872 -3.600 2.798 1.00 24.93 294 SER B N 1
ATOM 6064 C CA . SER B 1 296 ? -73.126 -4.168 3.268 1.00 28.34 294 SER B CA 1
ATOM 6065 C C . SER B 1 296 ? -74.055 -4.378 2.090 1.00 29.80 294 SER B C 1
ATOM 6066 O O . SER B 1 296 ? -74.281 -3.452 1.308 1.00 28.46 294 SER B O 1
ATOM 6069 N N . TRP B 1 297 ? -74.563 -5.598 1.942 1.00 30.20 295 TRP B N 1
ATOM 6070 C CA . TRP B 1 297 ? -75.611 -5.876 0.963 1.00 29.76 295 TRP B CA 1
ATOM 6071 C C . TRP B 1 297 ? -76.580 -6.844 1.623 1.00 32.66 295 TRP B C 1
ATOM 6072 O O . TRP B 1 297 ? -76.380 -8.065 1.593 1.00 27.63 295 TRP B O 1
ATOM 6083 N N . PRO B 1 298 ? -77.645 -6.325 2.248 1.00 31.49 296 PRO B N 1
ATOM 6084 C CA . PRO B 1 298 ? -78.427 -7.166 3.169 1.00 35.30 296 PRO B CA 1
ATOM 6085 C C . PRO B 1 298 ? -78.962 -8.434 2.531 1.00 33.07 296 PRO B C 1
ATOM 6086 O O . PRO B 1 298 ? -78.891 -9.498 3.158 1.00 33.01 296 PRO B O 1
ATOM 6090 N N . ALA B 1 299 ? -79.447 -8.369 1.288 1.00 30.52 297 ALA B N 1
ATOM 6091 C CA . ALA B 1 299 ? -79.980 -9.570 0.648 1.00 37.30 297 ALA B CA 1
ATOM 6092 C C . ALA B 1 299 ? -78.890 -10.564 0.262 1.00 38.24 297 ALA B C 1
ATOM 6093 O O . ALA B 1 299 ? -79.183 -11.750 0.085 1.00 37.19 297 ALA B O 1
ATOM 6095 N N . GLY B 1 300 ? -77.641 -10.122 0.147 1.00 34.83 298 GLY B N 1
ATOM 6096 C CA . GLY B 1 300 ? -76.562 -11.043 -0.160 1.00 31.75 298 GLY B CA 1
ATOM 6097 C C . GLY B 1 300 ? -75.566 -11.198 0.969 1.00 30.60 298 GLY B C 1
ATOM 6098 O O . GLY B 1 300 ? -74.420 -11.587 0.724 1.00 30.75 298 GLY B O 1
ATOM 6099 N N . LYS B 1 301 ? -75.981 -10.902 2.207 1.00 28.31 299 LYS B N 1
ATOM 6100 C CA . LYS B 1 301 ? -75.008 -10.777 3.290 1.00 30.72 299 LYS B CA 1
ATOM 6101 C C . LYS B 1 301 ? -74.243 -12.079 3.507 1.00 37.25 299 LYS B C 1
ATOM 6102 O O . LYS B 1 301 ? -73.046 -12.059 3.823 1.00 33.74 299 LYS B O 1
ATOM 6107 N N . GLU B 1 302 ? -74.912 -13.224 3.343 1.00 38.54 300 GLU B N 1
ATOM 6108 C CA . GLU B 1 302 ? -74.225 -14.495 3.532 1.00 30.28 300 GLU B CA 1
ATOM 6109 C C . GLU B 1 302 ? -73.167 -14.719 2.458 1.00 35.66 300 GLU B C 1
ATOM 6110 O O . GLU B 1 302 ? -72.105 -15.288 2.742 1.00 34.47 300 GLU B O 1
ATOM 6112 N N . LEU B 1 303 ? -73.419 -14.261 1.230 1.00 35.57 301 LEU B N 1
ATOM 6113 C CA . LEU B 1 303 ? -72.401 -14.374 0.189 1.00 32.28 301 LEU B CA 1
ATOM 6114 C C . LEU B 1 303 ? -71.193 -13.496 0.498 1.00 31.14 301 LEU B C 1
ATOM 6115 O O . LEU B 1 303 ? -70.044 -13.947 0.403 1.00 34.13 301 LEU B O 1
ATOM 6120 N N . LEU B 1 304 ? -71.432 -12.239 0.876 1.00 31.04 302 LEU B N 1
ATOM 6121 C CA . LEU B 1 304 ? -70.319 -11.341 1.172 1.00 30.88 302 LEU B CA 1
ATOM 6122 C C . LEU B 1 304 ? -69.514 -11.836 2.367 1.00 33.37 302 LEU B C 1
ATOM 6123 O O . LEU B 1 304 ? -68.280 -11.719 2.390 1.00 30.56 302 LEU B O 1
ATOM 6128 N N . LYS B 1 305 ? -70.198 -12.389 3.376 1.00 32.19 303 LYS B N 1
ATOM 6129 C CA . LYS B 1 305 ? -69.535 -12.843 4.593 1.00 30.90 303 LYS B CA 1
ATOM 6130 C C . LYS B 1 305 ? -68.765 -14.148 4.403 1.00 32.96 303 LYS B C 1
ATOM 6131 O O . LYS B 1 305 ? -68.020 -14.541 5.307 1.00 31.04 303 LYS B O 1
ATOM 6137 N N . SER B 1 306 ? -68.917 -14.816 3.257 1.00 28.46 304 SER B N 1
ATOM 6138 C CA . SER B 1 306 ? -68.294 -16.124 3.061 1.00 38.11 304 SER B CA 1
ATOM 6139 C C . SER B 1 306 ? -66.800 -16.122 3.381 1.00 38.58 304 SER B C 1
ATOM 6140 O O . SER B 1 306 ? -66.294 -17.053 4.018 1.00 32.57 304 SER B O 1
ATOM 6143 N N . LYS B 1 307 ? -66.070 -15.095 2.956 1.00 37.54 305 LYS B N 1
ATOM 6144 C CA . LYS B 1 307 ? -64.636 -15.070 3.213 1.00 30.81 305 LYS B CA 1
ATOM 6145 C C . LYS B 1 307 ? -64.287 -14.474 4.568 1.00 31.55 305 LYS B C 1
ATOM 6146 O O . LYS B 1 307 ? -63.105 -14.307 4.867 1.00 35.67 305 LYS B O 1
ATOM 6152 N N . GLY B 1 308 ? -65.278 -14.155 5.391 1.00 30.20 306 GLY B N 1
ATOM 6153 C CA . GLY B 1 308 ? -65.029 -13.624 6.719 1.00 31.23 306 GLY B CA 1
ATOM 6154 C C . GLY B 1 308 ? -65.789 -12.329 6.912 1.00 32.36 306 GLY B C 1
ATOM 6155 O O . GLY B 1 308 ? -65.786 -11.486 6.011 1.00 28.26 306 GLY B O 1
ATOM 6156 N N . ALA B 1 309 ? -66.481 -12.172 8.047 1.00 27.55 307 ALA B N 1
ATOM 6157 C CA . ALA B 1 309 ? -67.199 -10.928 8.310 1.00 29.79 307 ALA B CA 1
ATOM 6158 C C . ALA B 1 309 ? -66.256 -9.802 8.710 1.00 30.27 307 ALA B C 1
ATOM 6159 O O . ALA B 1 309 ? -66.599 -8.624 8.553 1.00 32.60 307 ALA B O 1
ATOM 6161 N N . VAL B 1 310 ? -65.075 -10.142 9.209 1.00 24.40 308 VAL B N 1
ATOM 6162 C CA . VAL B 1 310 ? -64.020 -9.185 9.459 1.00 28.96 308 VAL B CA 1
ATOM 6163 C C . VAL B 1 310 ? -62.877 -9.580 8.540 1.00 31.43 308 VAL B C 1
ATOM 6164 O O . VAL B 1 310 ? -62.345 -10.692 8.647 1.00 28.21 308 VAL B O 1
ATOM 6168 N N . ARG B 1 311 ? -62.516 -8.686 7.623 1.00 27.05 309 ARG B N 1
ATOM 6169 C CA . ARG B 1 311 ? -61.516 -8.977 6.596 1.00 25.74 309 ARG B CA 1
ATOM 6170 C C . ARG B 1 311 ? -60.251 -8.200 6.934 1.00 28.34 309 ARG B C 1
ATOM 6171 O O . ARG B 1 311 ? -60.246 -6.963 6.886 1.00 25.34 309 ARG B O 1
ATOM 6179 N N . ASN B 1 312 ? -59.192 -8.929 7.306 1.00 28.07 310 ASN B N 1
ATOM 6180 C CA . ASN B 1 312 ? -57.905 -8.348 7.663 1.00 26.94 310 ASN B CA 1
ATOM 6181 C C . ASN B 1 312 ? -56.879 -8.424 6.543 1.00 26.66 310 ASN B C 1
ATOM 6182 O O . ASN B 1 312 ? -55.731 -8.030 6.755 1.00 26.38 310 ASN B O 1
ATOM 6187 N N . ASP B 1 313 ? -57.239 -8.950 5.378 1.00 26.30 311 ASP B N 1
ATOM 6188 C CA . ASP B 1 313 ? -56.280 -8.999 4.289 1.00 23.79 311 ASP B CA 1
ATOM 6189 C C . ASP B 1 313 ? -56.054 -7.607 3.687 1.00 26.11 311 ASP B C 1
ATOM 6190 O O . ASP B 1 313 ? -56.868 -6.687 3.833 1.00 25.73 311 ASP B O 1
ATOM 6195 N N . LEU B 1 314 ? -54.902 -7.459 3.029 1.00 25.50 312 LEU B N 1
ATOM 6196 C CA . LEU B 1 314 ? -54.523 -6.203 2.388 1.00 25.77 312 LEU B CA 1
ATOM 6197 C C . LEU B 1 314 ? -55.376 -5.953 1.153 1.00 25.21 312 LEU B C 1
ATOM 6198 O O . LEU B 1 314 ? -55.393 -6.770 0.226 1.00 26.23 312 LEU B O 1
ATOM 6203 N N . ILE B 1 315 ? -56.065 -4.816 1.129 1.00 24.93 313 ILE B N 1
ATOM 6204 C CA . ILE B 1 315 ? -56.759 -4.346 -0.062 1.00 24.26 313 ILE B CA 1
ATOM 6205 C C . ILE B 1 315 ? -56.404 -2.878 -0.273 1.00 23.92 313 ILE B C 1
ATOM 6206 O O . ILE B 1 315 ? -55.965 -2.176 0.642 1.00 22.57 313 ILE B O 1
ATOM 6211 N N . SER B 1 316 ? -56.587 -2.434 -1.511 1.00 23.63 314 SER B N 1
ATOM 6212 C CA . SER B 1 316 ? -56.436 -1.052 -1.929 1.00 19.75 314 SER B CA 1
ATOM 6213 C C . SER B 1 316 ? -57.801 -0.391 -2.059 1.00 21.99 314 SER B C 1
ATOM 6214 O O . SER B 1 316 ? -58.798 -1.052 -2.358 1.00 22.18 314 SER B O 1
ATOM 6217 N N . GLY B 1 317 ? -57.843 0.937 -1.861 1.00 21.49 315 GLY B N 1
ATOM 6218 C CA . GLY B 1 317 ? -59.056 1.676 -2.202 1.00 23.12 315 GLY B CA 1
ATOM 6219 C C . GLY B 1 317 ? -59.496 1.447 -3.641 1.00 25.71 315 GLY B C 1
ATOM 6220 O O . GLY B 1 317 ? -60.689 1.551 -3.960 1.00 21.36 315 GLY B O 1
ATOM 6221 N N . LEU B 1 318 ? -58.538 1.149 -4.535 1.00 19.41 316 LEU B N 1
ATOM 6222 C CA . LEU B 1 318 ? -58.859 0.836 -5.927 1.00 20.49 316 LEU B CA 1
ATOM 6223 C C . LEU B 1 318 ? -59.713 -0.416 -6.053 1.00 24.50 316 LEU B C 1
ATOM 6224 O O . LEU B 1 318 ? -60.370 -0.606 -7.082 1.00 20.99 316 LEU B O 1
ATOM 6229 N N . ASP B 1 319 ? -59.722 -1.276 -5.030 1.00 23.51 317 ASP B N 1
ATOM 6230 C CA . ASP B 1 319 ? -60.596 -2.437 -5.078 1.00 24.59 317 ASP B CA 1
ATOM 6231 C C . ASP B 1 319 ? -62.049 -2.073 -4.843 1.00 23.12 317 ASP B C 1
ATOM 6232 O O . ASP B 1 319 ? -62.925 -2.874 -5.182 1.00 22.47 317 ASP B O 1
ATOM 6237 N N . ILE B 1 320 ? -62.326 -0.875 -4.312 1.00 21.07 318 ILE B N 1
ATOM 6238 C CA . ILE B 1 320 ? -63.717 -0.458 -4.103 1.00 22.04 318 ILE B CA 1
ATOM 6239 C C . ILE B 1 320 ? -64.461 -0.344 -5.431 1.00 25.64 318 ILE B C 1
ATOM 6240 O O . ILE B 1 320 ? -65.512 -0.990 -5.581 1.00 25.32 318 ILE B O 1
ATOM 6245 N N . PRO B 1 321 ? -63.980 0.418 -6.431 1.00 22.44 319 PRO B N 1
ATOM 6246 C CA . PRO B 1 321 ? -64.714 0.451 -7.707 1.00 22.47 319 PRO B CA 1
ATOM 6247 C C . PRO B 1 321 ? -64.739 -0.886 -8.432 1.00 23.29 319 PRO B C 1
ATOM 6248 O O . PRO B 1 321 ? -65.748 -1.215 -9.065 1.00 26.25 319 PRO B O 1
ATOM 6252 N N . ALA B 1 322 ? -63.665 -1.674 -8.361 1.00 23.60 320 ALA B N 1
ATOM 6253 C CA . ALA B 1 322 ? -63.681 -2.970 -9.036 1.00 25.09 320 ALA B CA 1
ATOM 6254 C C . ALA B 1 322 ? -64.697 -3.911 -8.401 1.00 28.41 320 ALA B C 1
ATOM 6255 O O . ALA B 1 322 ? -65.395 -4.648 -9.112 1.00 26.99 320 ALA B O 1
ATOM 6257 N N . THR B 1 323 ? -64.760 -3.936 -7.063 1.00 26.88 321 THR B N 1
ATOM 6258 C CA . THR B 1 323 ? -65.752 -4.768 -6.384 1.00 23.78 321 THR B CA 1
ATOM 6259 C C . THR B 1 323 ? -67.161 -4.247 -6.639 1.00 26.23 321 THR B C 1
ATOM 6260 O O . THR B 1 323 ? -68.089 -5.052 -6.805 1.00 28.81 321 THR B O 1
ATOM 6264 N N . SER B 1 324 ? -67.330 -2.915 -6.772 1.00 26.09 322 SER B N 1
ATOM 6265 C CA . SER B 1 324 ? -68.655 -2.374 -7.067 1.00 24.51 322 SER B CA 1
ATOM 6266 C C . SER B 1 324 ? -69.133 -2.826 -8.441 1.00 28.89 322 SER B C 1
ATOM 6267 O O . SER B 1 324 ? -70.293 -3.221 -8.600 1.00 23.76 322 SER B O 1
ATOM 6270 N N . LEU B 1 325 ? -68.230 -2.847 -9.422 1.00 25.51 323 LEU B N 1
ATOM 6271 C CA . LEU B 1 325 ? -68.582 -3.324 -10.757 1.00 25.49 323 LEU B CA 1
ATOM 6272 C C . LEU B 1 325 ? -68.917 -4.814 -10.744 1.00 28.40 323 LEU B C 1
ATOM 6273 O O . LEU B 1 325 ? -69.931 -5.242 -11.308 1.00 25.98 323 LEU B O 1
ATOM 6278 N N . ALA B 1 326 ? -68.066 -5.625 -10.112 1.00 28.92 324 ALA B N 1
ATOM 6279 C CA . ALA B 1 326 ? -68.303 -7.062 -10.104 1.00 27.96 324 ALA B CA 1
ATOM 6280 C C . ALA B 1 326 ? -69.609 -7.389 -9.393 1.00 30.57 324 ALA B C 1
ATOM 6281 O O . ALA B 1 326 ? -70.380 -8.236 -9.854 1.00 29.16 324 ALA B O 1
ATOM 6283 N N . LEU B 1 327 ? -69.887 -6.712 -8.275 1.00 28.46 325 LEU B N 1
ATOM 6284 C CA . LEU B 1 327 ? -71.132 -6.982 -7.568 1.00 27.20 325 LEU B CA 1
ATOM 6285 C C . LEU B 1 327 ? -72.331 -6.647 -8.441 1.00 31.39 325 LEU B C 1
ATOM 6286 O O . LEU B 1 327 ? -73.356 -7.334 -8.375 1.00 33.29 325 LEU B O 1
ATOM 6291 N N . ALA B 1 328 ? -72.215 -5.611 -9.274 1.00 28.88 326 ALA B N 1
ATOM 6292 C CA . ALA B 1 328 ? -73.281 -5.206 -10.181 1.00 27.25 326 ALA B CA 1
ATOM 6293 C C . ALA B 1 328 ? -73.359 -6.061 -11.432 1.00 32.41 326 ALA B C 1
ATOM 6294 O O . ALA B 1 328 ? -74.336 -5.939 -12.176 1.00 35.69 326 ALA B O 1
ATOM 6296 N N . GLY B 1 329 ? -72.377 -6.925 -11.677 1.00 31.00 327 GLY B N 1
ATOM 6297 C CA . GLY B 1 329 ? -72.364 -7.726 -12.882 1.00 28.68 327 GLY B CA 1
ATOM 6298 C C . GLY B 1 329 ? -71.729 -7.068 -14.084 1.00 31.68 327 GLY B C 1
ATOM 6299 O O . GLY B 1 329 ? -72.011 -7.482 -15.212 1.00 32.98 327 GLY B O 1
ATOM 6300 N N . ILE B 1 330 ? -70.881 -6.060 -13.883 1.00 26.81 328 ILE B N 1
ATOM 6301 C CA . ILE B 1 330 ? -70.219 -5.324 -14.959 1.00 25.20 328 ILE B CA 1
ATOM 6302 C C . ILE B 1 330 ? -68.752 -5.738 -15.007 1.00 26.13 328 ILE B C 1
ATOM 6303 O O . ILE B 1 330 ? -68.060 -5.716 -13.980 1.00 26.15 328 ILE B O 1
ATOM 6308 N N . ASP B 1 331 ? -68.273 -6.079 -16.200 1.00 28.41 329 ASP B N 1
ATOM 6309 C CA . ASP B 1 331 ? -66.870 -6.426 -16.383 1.00 29.71 329 ASP B CA 1
ATOM 6310 C C . ASP B 1 331 ? -65.960 -5.310 -15.882 1.00 27.83 329 ASP B C 1
ATOM 6311 O O . ASP B 1 331 ? -66.197 -4.125 -16.140 1.00 26.69 329 ASP B O 1
ATOM 6316 N N . ILE B 1 332 ? -64.907 -5.699 -15.174 1.00 28.00 330 ILE B N 1
ATOM 6317 C CA . ILE B 1 332 ? -63.865 -4.764 -14.749 1.00 31.53 330 ILE B CA 1
ATOM 6318 C C . ILE B 1 332 ? -62.915 -4.561 -15.925 1.00 31.19 330 ILE B C 1
ATOM 6319 O O . ILE B 1 332 ? -62.334 -5.542 -16.413 1.00 29.35 330 ILE B O 1
ATOM 6324 N N . PRO B 1 333 ? -62.743 -3.334 -16.425 1.00 28.39 331 PRO B N 1
ATOM 6325 C CA . PRO B 1 333 ? -61.856 -3.128 -17.578 1.00 26.95 331 PRO B CA 1
ATOM 6326 C C . PRO B 1 333 ? -60.460 -3.662 -17.309 1.00 21.61 331 PRO B C 1
ATOM 6327 O O . PRO B 1 333 ? -60.011 -3.739 -16.165 1.00 23.86 331 PRO B O 1
ATOM 6331 N N . SER B 1 334 ? -59.783 -4.066 -18.388 1.00 28.02 332 SER B N 1
ATOM 6332 C CA . SER B 1 334 ? -58.475 -4.690 -18.241 1.00 26.10 332 SER B CA 1
ATOM 6333 C C . SER B 1 334 ? -57.475 -3.737 -17.607 1.00 27.35 332 SER B C 1
ATOM 6334 O O . SER B 1 334 ? -56.571 -4.182 -16.886 1.00 24.77 332 SER B O 1
ATOM 6337 N N . TYR B 1 335 ? -57.639 -2.429 -17.836 1.00 21.24 333 TYR B N 1
ATOM 6338 C CA . TYR B 1 335 ? -56.682 -1.449 -17.338 1.00 25.70 333 TYR B CA 1
ATOM 6339 C C . TYR B 1 335 ? -56.987 -0.974 -15.922 1.00 23.24 333 TYR B C 1
ATOM 6340 O O . TYR B 1 335 ? -56.160 -0.264 -15.349 1.00 21.45 333 TYR B O 1
ATOM 6349 N N . TYR B 1 336 ? -58.119 -1.363 -15.329 1.00 24.15 334 TYR B N 1
ATOM 6350 C CA . TYR B 1 336 ? -58.347 -1.048 -13.918 1.00 21.98 334 TYR B CA 1
ATOM 6351 C C . TYR B 1 336 ? -57.379 -1.839 -13.046 1.00 25.52 334 TYR B C 1
ATOM 6352 O O . TYR B 1 336 ? -57.024 -2.979 -13.355 1.00 23.49 334 TYR B O 1
ATOM 6361 N N . ASP B 1 337 ? -56.964 -1.230 -11.933 1.00 23.17 335 ASP B N 1
ATOM 6362 C CA . ASP B 1 337 ? -56.014 -1.874 -11.036 1.00 23.19 335 ASP B CA 1
ATOM 6363 C C . ASP B 1 337 ? -56.686 -2.696 -9.949 1.00 21.70 335 ASP B C 1
ATOM 6364 O O . ASP B 1 337 ? -56.038 -3.566 -9.362 1.00 27.19 335 ASP B O 1
ATOM 6369 N N . GLY B 1 338 ? -57.961 -2.451 -9.669 1.00 22.57 336 GLY B N 1
ATOM 6370 C CA . GLY B 1 338 ? -58.613 -3.077 -8.542 1.00 21.74 336 GLY B CA 1
ATOM 6371 C C . GLY B 1 338 ? -59.145 -4.463 -8.861 1.00 24.96 336 GLY B C 1
ATOM 6372 O O . GLY B 1 338 ? -59.275 -4.860 -10.017 1.00 24.15 336 GLY B O 1
ATOM 6373 N N . LYS B 1 339 ? -59.473 -5.191 -7.797 1.00 25.88 337 LYS B N 1
ATOM 6374 C CA . LYS B 1 339 ? -60.027 -6.532 -7.889 1.00 27.16 337 LYS B CA 1
ATOM 6375 C C . LYS B 1 339 ? -61.312 -6.634 -7.075 1.00 27.33 337 LYS B C 1
ATOM 6376 O O . LYS B 1 339 ? -61.559 -5.848 -6.155 1.00 28.26 337 LYS B O 1
ATOM 6382 N N . ASN B 1 340 ? -62.121 -7.640 -7.414 1.00 24.90 338 ASN B N 1
ATOM 6383 C CA . ASN B 1 340 ? -63.310 -7.982 -6.643 1.00 24.66 338 ASN B CA 1
ATOM 6384 C C . ASN B 1 340 ? -62.867 -8.703 -5.376 1.00 24.99 338 ASN B C 1
ATOM 6385 O O . ASN B 1 340 ? -62.415 -9.849 -5.431 1.00 26.81 338 ASN B O 1
ATOM 6390 N N . VAL B 1 341 ? -62.978 -8.024 -4.231 1.00 26.15 339 VAL B N 1
ATOM 6391 C CA . VAL B 1 341 ? -62.490 -8.583 -2.979 1.00 26.24 339 VAL B CA 1
ATOM 6392 C C . VAL B 1 341 ? -63.334 -9.748 -2.490 1.00 26.32 339 VAL B C 1
ATOM 6393 O O . VAL B 1 341 ? -62.960 -10.399 -1.505 1.00 24.68 339 VAL B O 1
ATOM 6397 N N . PHE B 1 342 ? -64.470 -10.011 -3.133 1.00 22.15 340 PHE B N 1
ATOM 6398 C CA . PHE B 1 342 ? -65.303 -11.153 -2.795 1.00 26.84 340 PHE B CA 1
ATOM 6399 C C . PHE B 1 342 ? -65.171 -12.312 -3.788 1.00 31.65 340 PHE B C 1
ATOM 6400 O O . PHE B 1 342 ? -65.856 -13.328 -3.630 1.00 30.07 340 PHE B O 1
ATOM 6408 N N . SER B 1 343 ? -64.310 -12.198 -4.796 1.00 30.74 341 SER B N 1
ATOM 6409 C CA . SER B 1 343 ? -64.138 -13.295 -5.742 1.00 33.38 341 SER B CA 1
ATOM 6410 C C . SER B 1 343 ? -63.478 -14.493 -5.069 1.00 34.91 341 SER B C 1
ATOM 6411 O O . SER B 1 343 ? -62.711 -14.356 -4.110 1.00 29.70 341 SER B O 1
ATOM 6414 N N . GLU B 1 344 ? -63.787 -15.686 -5.580 1.00 38.67 342 GLU B N 1
ATOM 6415 C CA . GLU B 1 344 ? -63.153 -16.884 -5.041 1.00 35.20 342 GLU B CA 1
ATOM 6416 C C . GLU B 1 344 ? -61.637 -16.816 -5.180 1.00 28.91 342 GLU B C 1
ATOM 6417 O O . GLU B 1 344 ? -60.909 -17.350 -4.336 1.00 35.23 342 GLU B O 1
ATOM 6419 N N . GLU B 1 345 ? -61.139 -16.151 -6.220 1.00 31.60 343 GLU B N 1
ATOM 6420 C CA . GLU B 1 345 ? -59.698 -16.093 -6.434 1.00 35.61 343 GLU B CA 1
ATOM 6421 C C . GLU B 1 345 ? -58.976 -15.098 -5.518 1.00 39.53 343 GLU B C 1
ATOM 6422 O O . GLU B 1 345 ? -57.776 -15.266 -5.288 1.00 39.22 343 GLU B O 1
ATOM 6424 N N . PHE B 1 346 ? -59.651 -14.070 -4.995 1.00 37.35 344 PHE B N 1
ATOM 6425 C CA . PHE B 1 346 ? -58.955 -13.030 -4.234 1.00 30.54 344 PHE B CA 1
ATOM 6426 C C . PHE B 1 346 ? -58.545 -13.542 -2.856 1.00 33.45 344 PHE B C 1
ATOM 6427 O O . PHE B 1 346 ? -59.387 -13.981 -2.067 1.00 33.02 344 PHE B O 1
ATOM 6435 N N . SER B 1 347 ? -57.251 -13.465 -2.552 1.00 29.40 345 SER B N 1
ATOM 6436 C CA . SER B 1 347 ? -56.746 -13.906 -1.258 1.00 32.57 345 SER B CA 1
ATOM 6437 C C . SER B 1 347 ? -55.951 -12.817 -0.538 1.00 37.48 345 SER B C 1
ATOM 6438 O O . SER B 1 347 ? -55.142 -13.132 0.340 1.00 36.72 345 SER B O 1
ATOM 6441 N N . GLY B 1 348 ? -56.167 -11.546 -0.870 1.00 30.97 346 GLY B N 1
ATOM 6442 C CA . GLY B 1 348 ? -55.394 -10.483 -0.259 1.00 31.00 346 GLY B CA 1
ATOM 6443 C C . GLY B 1 348 ? -54.213 -10.056 -1.109 1.00 31.79 346 GLY B C 1
ATOM 6444 O O . GLY B 1 348 ? -53.547 -10.895 -1.720 1.00 29.16 346 GLY B O 1
ATOM 6445 N N . ARG B 1 349 ? -53.947 -8.752 -1.170 1.00 29.21 347 ARG B N 1
ATOM 6446 C CA . ARG B 1 349 ? -52.811 -8.260 -1.935 1.00 28.11 347 ARG B CA 1
ATOM 6447 C C . ARG B 1 349 ? -51.507 -8.576 -1.215 1.00 25.12 347 ARG B C 1
ATOM 6448 O O . ARG B 1 349 ? -51.439 -8.576 0.015 1.00 29.12 347 ARG B O 1
ATOM 6456 N N . ASP B 1 350 ? -50.455 -8.836 -1.995 1.00 26.03 348 ASP B N 1
ATOM 6457 C CA . ASP B 1 350 ? -49.135 -9.000 -1.396 1.00 27.82 348 ASP B CA 1
ATOM 6458 C C . ASP B 1 350 ? -48.578 -7.679 -0.887 1.00 28.90 348 ASP B C 1
ATOM 6459 O O . ASP B 1 350 ? -47.765 -7.668 0.043 1.00 25.61 348 ASP B O 1
ATOM 6464 N N . TYR B 1 351 ? -49.026 -6.567 -1.453 1.00 26.65 349 TYR B N 1
ATOM 6465 C CA . TYR B 1 351 ? -48.580 -5.254 -1.025 1.00 24.61 349 TYR B CA 1
ATOM 6466 C C . TYR B 1 351 ? -49.599 -4.254 -1.544 1.00 25.44 349 TYR B C 1
ATOM 6467 O O . TYR B 1 351 ? -50.354 -4.555 -2.472 1.00 22.47 349 TYR B O 1
ATOM 6476 N N . VAL B 1 352 ? -49.607 -3.061 -0.945 1.00 22.38 350 VAL B N 1
ATOM 6477 C CA . VAL B 1 352 ? -50.445 -1.959 -1.414 1.00 22.79 350 VAL B CA 1
ATOM 6478 C C . VAL B 1 352 ? -49.598 -0.698 -1.504 1.00 21.27 350 VAL B C 1
ATOM 6479 O O . VAL B 1 352 ? -48.810 -0.406 -0.597 1.00 22.19 350 VAL B O 1
ATOM 6483 N N . ILE B 1 353 ? -49.774 0.056 -2.593 1.00 20.80 351 ILE B N 1
ATOM 6484 C CA . ILE B 1 353 ? -49.007 1.265 -2.870 1.00 22.36 351 ILE B CA 1
ATOM 6485 C C . ILE B 1 353 ? -49.845 2.481 -2.520 1.00 27.68 351 ILE B C 1
ATOM 6486 O O . ILE B 1 353 ? -51.041 2.544 -2.850 1.00 22.75 351 ILE B O 1
ATOM 6491 N N . SER B 1 354 ? -49.211 3.479 -1.899 1.00 23.00 352 SER B N 1
ATOM 6492 C CA . SER B 1 354 ? -49.806 4.804 -1.787 1.00 22.98 352 SER B CA 1
ATOM 6493 C C . SER B 1 354 ? -48.806 5.831 -2.297 1.00 22.85 352 SER B C 1
ATOM 6494 O O . SER B 1 354 ? -47.592 5.597 -2.303 1.00 22.34 352 SER B O 1
ATOM 6497 N N . ALA B 1 355 ? -49.330 6.977 -2.733 1.00 21.50 353 ALA B N 1
ATOM 6498 C CA . ALA B 1 355 ? -48.530 8.001 -3.388 1.00 22.44 353 ALA B CA 1
ATOM 6499 C C . ALA B 1 355 ? -48.923 9.372 -2.871 1.00 23.26 353 ALA B C 1
ATOM 6500 O O . ALA B 1 355 ? -50.111 9.672 -2.720 1.00 18.78 353 ALA B O 1
ATOM 6502 N N . LYS B 1 356 ? -47.926 10.215 -2.624 1.00 17.87 354 LYS B N 1
ATOM 6503 C CA . LYS B 1 356 ? -48.205 11.616 -2.359 1.00 21.64 354 LYS B CA 1
ATOM 6504 C C . LYS B 1 356 ? -47.385 12.462 -3.315 1.00 19.94 354 LYS B C 1
ATOM 6505 O O . LYS B 1 356 ? -46.210 12.175 -3.575 1.00 20.06 354 LYS B O 1
ATOM 6511 N N . ASP B 1 357 ? -48.028 13.479 -3.870 1.00 19.59 355 ASP B N 1
ATOM 6512 C CA . ASP B 1 357 ? -47.344 14.374 -4.784 1.00 22.50 355 ASP B CA 1
ATOM 6513 C C . ASP B 1 357 ? -47.618 15.797 -4.333 1.00 22.11 355 ASP B C 1
ATOM 6514 O O . ASP B 1 357 ? -47.711 16.035 -3.122 1.00 19.68 355 ASP B O 1
ATOM 6519 N N . ARG B 1 358 ? -47.739 16.746 -5.260 1.00 18.91 356 ARG B N 1
ATOM 6520 C CA . ARG B 1 358 ? -47.948 18.125 -4.831 1.00 22.00 356 ARG B CA 1
ATOM 6521 C C . ARG B 1 358 ? -49.249 18.239 -4.052 1.00 20.64 356 ARG B C 1
ATOM 6522 O O . ARG B 1 358 ? -50.244 17.593 -4.381 1.00 21.32 356 ARG B O 1
ATOM 6530 N N . MET B 1 359 ? -49.245 19.080 -3.024 1.00 20.54 357 MET B N 1
ATOM 6531 C CA . MET B 1 359 ? -50.458 19.389 -2.278 1.00 21.82 357 MET B CA 1
ATOM 6532 C C . MET B 1 359 ? -50.566 20.900 -2.103 1.00 21.56 357 MET B C 1
ATOM 6533 O O . MET B 1 359 ? -49.733 21.513 -1.421 1.00 19.25 357 MET B O 1
ATOM 6538 N N . ASP B 1 360 ? -51.573 21.490 -2.755 1.00 19.51 358 ASP B N 1
ATOM 6539 C CA . ASP B 1 360 ? -51.724 22.944 -2.855 1.00 19.69 358 ASP B CA 1
ATOM 6540 C C . ASP B 1 360 ? -50.446 23.535 -3.439 1.00 22.25 358 ASP B C 1
ATOM 6541 O O . ASP B 1 360 ? -50.123 23.271 -4.601 1.00 22.39 358 ASP B O 1
ATOM 6546 N N . TYR B 1 361 ? -49.700 24.310 -2.645 1.00 21.92 359 TYR B N 1
ATOM 6547 C CA . TYR B 1 361 ? -48.429 24.870 -3.089 1.00 21.02 359 TYR B CA 1
ATOM 6548 C C . TYR B 1 361 ? -47.215 24.127 -2.517 1.00 22.44 359 TYR B C 1
ATOM 6549 O O . TYR B 1 361 ? -46.095 24.621 -2.622 1.00 19.24 359 TYR B O 1
ATOM 6558 N N . THR B 1 362 ? -47.411 22.968 -1.900 1.00 21.56 360 THR B N 1
ATOM 6559 C CA . THR B 1 362 ? -46.316 22.189 -1.320 1.00 19.84 360 THR B CA 1
ATOM 6560 C C . THR B 1 362 ? -45.875 21.134 -2.333 1.00 23.80 360 THR B C 1
ATOM 6561 O O . THR B 1 362 ? -46.551 20.118 -2.506 1.00 20.03 360 THR B O 1
ATOM 6565 N N . PHE B 1 363 ? -44.740 21.365 -2.996 1.00 19.42 361 PHE B N 1
ATOM 6566 C CA . PHE B 1 363 ? -44.226 20.436 -3.999 1.00 21.04 361 PHE B CA 1
ATOM 6567 C C . PHE B 1 363 ? -43.383 19.365 -3.305 1.00 23.09 361 PHE B C 1
ATOM 6568 O O . PHE B 1 363 ? -42.430 19.685 -2.583 1.00 23.75 361 PHE B O 1
ATOM 6576 N N . ASP B 1 364 ? -43.733 18.100 -3.506 1.00 20.56 362 ASP B N 1
ATOM 6577 C CA . ASP B 1 364 ? -42.989 16.996 -2.907 1.00 21.74 362 ASP B CA 1
ATOM 6578 C C . ASP B 1 364 ? -43.421 15.731 -3.628 1.00 21.70 362 ASP B C 1
ATOM 6579 O O . ASP B 1 364 ? -44.377 15.741 -4.408 1.00 22.85 362 ASP B O 1
ATOM 6584 N N . ARG B 1 365 ? -42.701 14.644 -3.366 1.00 21.23 363 ARG B N 1
ATOM 6585 C CA . ARG B 1 365 ? -43.043 13.354 -3.947 1.00 19.72 363 ARG B CA 1
ATOM 6586 C C . ARG B 1 365 ? -42.543 12.247 -3.035 1.00 19.02 363 ARG B C 1
ATOM 6587 O O . ARG B 1 365 ? -41.356 12.203 -2.693 1.00 18.88 363 ARG B O 1
ATOM 6595 N N . ALA B 1 366 ? -43.446 11.346 -2.653 1.00 19.51 364 ALA B N 1
ATOM 6596 C CA . ALA B 1 366 ? -43.055 10.205 -1.845 1.00 17.30 364 ALA B CA 1
ATOM 6597 C C . ALA B 1 366 ? -43.984 9.050 -2.170 1.00 19.30 364 ALA B C 1
ATOM 6598 O O . ALA B 1 366 ? -45.122 9.253 -2.608 1.00 20.15 364 ALA B O 1
ATOM 6600 N N . ARG B 1 367 ? -43.480 7.832 -1.994 1.00 17.87 365 ARG B N 1
ATOM 6601 C CA . ARG B 1 367 ? -44.234 6.630 -2.318 1.00 19.29 365 ARG B CA 1
ATOM 6602 C C . ARG B 1 367 ? -44.087 5.654 -1.166 1.00 19.35 365 ARG B C 1
ATOM 6603 O O . ARG B 1 367 ? -43.007 5.542 -0.586 1.00 22.09 365 ARG B O 1
ATOM 6611 N N . SER B 1 368 ? -45.149 4.919 -0.864 1.00 16.53 366 SER B N 1
ATOM 6612 C CA . SER B 1 368 ? -45.100 3.936 0.202 1.00 20.69 366 SER B CA 1
ATOM 6613 C C . SER B 1 368 ? -45.498 2.556 -0.299 1.00 22.72 366 SER B C 1
ATOM 6614 O O . SER B 1 368 ? -46.348 2.410 -1.185 1.00 20.62 366 SER B O 1
ATOM 6617 N N . VAL B 1 369 ? -44.860 1.544 0.286 1.00 22.27 367 VAL B N 1
ATOM 6618 C CA . VAL B 1 369 ? -45.192 0.145 0.054 1.00 23.32 367 VAL B CA 1
ATOM 6619 C C . VAL B 1 369 ? -45.580 -0.452 1.398 1.00 26.64 367 VAL B C 1
ATOM 6620 O O . VAL B 1 369 ? -44.768 -0.469 2.336 1.00 21.00 367 VAL B O 1
ATOM 6624 N N . ARG B 1 370 ? -46.800 -0.972 1.477 1.00 24.29 368 ARG B N 1
ATOM 6625 C CA . ARG B 1 370 ? -47.314 -1.626 2.668 1.00 20.21 368 ARG B CA 1
ATOM 6626 C C . ARG B 1 370 ? -47.376 -3.119 2.384 1.00 25.68 368 ARG B C 1
ATOM 6627 O O . ARG B 1 370 ? -48.089 -3.546 1.470 1.00 23.96 368 ARG B O 1
ATOM 6635 N N . THR B 1 371 ? -46.613 -3.907 3.131 1.00 23.95 369 THR B N 1
ATOM 6636 C CA . THR B 1 371 ? -46.770 -5.352 3.070 1.00 26.74 369 THR B CA 1
ATOM 6637 C C . THR B 1 371 ? -47.501 -5.805 4.329 1.00 25.30 369 THR B C 1
ATOM 6638 O O . THR B 1 371 ? -47.996 -4.989 5.110 1.00 24.91 369 THR B O 1
ATOM 6642 N N . GLU B 1 372 ? -47.584 -7.119 4.530 1.00 26.94 370 GLU B N 1
ATOM 6643 C CA . GLU B 1 372 ? -48.302 -7.636 5.687 1.00 30.22 370 GLU B CA 1
ATOM 6644 C C . GLU B 1 372 ? -47.718 -7.109 6.995 1.00 26.28 370 GLU B C 1
ATOM 6645 O O . GLU B 1 372 ? -48.463 -6.797 7.922 1.00 24.31 370 GLU B O 1
ATOM 6651 N N . LYS B 1 373 ? -46.387 -6.993 7.090 1.00 24.52 371 LYS B N 1
ATOM 6652 C CA . LYS B 1 373 ? -45.733 -6.656 8.349 1.00 25.77 371 LYS B CA 1
ATOM 6653 C C . LYS B 1 373 ? -45.075 -5.276 8.381 1.00 28.83 371 LYS B C 1
ATOM 6654 O O . LYS B 1 373 ? -44.878 -4.729 9.473 1.00 27.87 371 LYS B O 1
ATOM 6657 N N . TYR B 1 374 ? -44.751 -4.689 7.231 1.00 23.28 372 TYR B N 1
ATOM 6658 C CA . TYR B 1 374 ? -43.934 -3.485 7.192 1.00 25.42 372 TYR B CA 1
ATOM 6659 C C . TYR B 1 374 ? -44.618 -2.388 6.395 1.00 27.15 372 TYR B C 1
ATOM 6660 O O . TYR B 1 374 ? -45.417 -2.661 5.493 1.00 22.77 372 TYR B O 1
ATOM 6669 N N . ARG B 1 375 ? -44.290 -1.138 6.744 1.00 24.43 373 ARG B N 1
ATOM 6670 C CA . ARG B 1 375 ? -44.534 0.012 5.877 1.00 20.64 373 ARG B CA 1
ATOM 6671 C C . ARG B 1 375 ? -43.200 0.634 5.478 1.00 19.99 373 ARG B C 1
ATOM 6672 O O . ARG B 1 375 ? -42.373 0.962 6.337 1.00 20.55 373 ARG B O 1
ATOM 6680 N N . TYR B 1 376 ? -43.009 0.797 4.175 1.00 22.58 374 TYR B N 1
ATOM 6681 C CA . TYR B 1 376 ? -41.824 1.398 3.588 1.00 21.88 374 TYR B CA 1
ATOM 6682 C C . TYR B 1 376 ? -42.198 2.714 2.917 1.00 22.51 374 TYR B C 1
ATOM 6683 O O . TYR B 1 376 ? -43.198 2.787 2.198 1.00 17.17 374 TYR B O 1
ATOM 6692 N N . ILE B 1 377 ? -41.400 3.757 3.126 1.00 19.27 375 ILE B N 1
ATOM 6693 C CA . ILE B 1 377 ? -41.618 5.022 2.432 1.00 17.94 375 ILE B CA 1
ATOM 6694 C C . ILE B 1 377 ? -40.333 5.419 1.720 1.00 23.21 375 ILE B C 1
ATOM 6695 O O . ILE B 1 377 ? -39.255 5.448 2.333 1.00 21.78 375 ILE B O 1
ATOM 6700 N N . ARG B 1 378 ? -40.445 5.716 0.427 1.00 18.43 376 ARG B N 1
ATOM 6701 C CA . ARG B 1 378 ? -39.341 6.262 -0.354 1.00 20.51 376 ARG B CA 1
ATOM 6702 C C . ARG B 1 378 ? -39.580 7.758 -0.515 1.00 21.34 376 ARG B C 1
ATOM 6703 O O . ARG B 1 378 ? -40.647 8.166 -0.995 1.00 19.75 376 ARG B O 1
ATOM 6711 N N . GLN B 1 379 ? -38.592 8.569 -0.110 1.00 18.00 377 GLN B N 1
ATOM 6712 C CA . GLN B 1 379 ? -38.694 10.032 -0.123 1.00 22.03 377 GLN B CA 1
ATOM 6713 C C . GLN B 1 379 ? -37.889 10.575 -1.299 1.00 24.15 377 GLN B C 1
ATOM 6714 O O . GLN B 1 379 ? -36.654 10.490 -1.311 1.00 22.98 377 GLN B O 1
ATOM 6720 N N . TYR B 1 380 ? -38.580 11.150 -2.275 1.00 21.51 378 TYR B N 1
ATOM 6721 C CA . TYR B 1 380 ? -37.903 11.663 -3.453 1.00 21.03 378 TYR B CA 1
ATOM 6722 C C . TYR B 1 380 ? -37.381 13.079 -3.284 1.00 26.02 378 TYR B C 1
ATOM 6723 O O . TYR B 1 380 ? -36.625 13.545 -4.143 1.00 24.07 378 TYR B O 1
ATOM 6732 N N . HIS B 1 381 ? -37.736 13.773 -2.204 1.00 23.00 379 HIS B N 1
ATOM 6733 C CA . HIS B 1 381 ? -37.181 15.097 -1.926 1.00 24.70 379 HIS B CA 1
ATOM 6734 C C . HIS B 1 381 ? -36.663 15.147 -0.492 1.00 26.24 379 HIS B C 1
ATOM 6735 O O . HIS B 1 381 ? -37.157 15.919 0.338 1.00 19.66 379 HIS B O 1
ATOM 6742 N N . PRO B 1 382 ? -35.624 14.357 -0.185 1.00 22.37 380 PRO B N 1
ATOM 6743 C CA . PRO B 1 382 ? -35.052 14.391 1.165 1.00 20.98 380 PRO B CA 1
ATOM 6744 C C . PRO B 1 382 ? -34.487 15.744 1.540 1.00 24.74 380 PRO B C 1
ATOM 6745 O O . PRO B 1 382 ? -34.321 16.008 2.740 1.00 24.46 380 PRO B O 1
ATOM 6749 N N . GLU B 1 383 ? -34.196 16.611 0.566 1.00 23.17 381 GLU B N 1
ATOM 6750 C CA . GLU B 1 383 ? -33.696 17.949 0.863 1.00 22.81 381 GLU B CA 1
ATOM 6751 C C . GLU B 1 383 ? -34.785 18.897 1.350 1.00 25.14 381 GLU B C 1
ATOM 6752 O O . GLU B 1 383 ? -34.463 20.001 1.792 1.00 28.80 381 GLU B O 1
ATOM 6758 N N . LEU B 1 384 ? -36.054 18.510 1.273 1.00 21.80 382 LEU B N 1
ATOM 6759 C CA . LEU B 1 384 ? -37.159 19.340 1.736 1.00 25.73 382 LEU B CA 1
ATOM 6760 C C . LEU B 1 384 ? -37.691 18.808 3.063 1.00 24.45 382 LEU B C 1
ATOM 6761 O O . LEU B 1 384 ? -37.827 17.595 3.250 1.00 24.33 382 LEU B O 1
ATOM 6766 N N . SER B 1 385 ? -37.982 19.716 3.988 1.00 23.31 383 SER B N 1
ATOM 6767 C CA . SER B 1 385 ? -38.465 19.294 5.293 1.00 21.34 383 SER B CA 1
ATOM 6768 C C . SER B 1 385 ? -39.898 18.779 5.187 1.00 21.44 383 SER B C 1
ATOM 6769 O O . SER B 1 385 ? -40.702 19.281 4.393 1.00 21.05 383 SER B O 1
ATOM 6772 N N . SER B 1 386 ? -40.234 17.784 6.020 1.00 18.76 384 SER B N 1
ATOM 6773 C CA . SER B 1 386 ? -41.642 17.408 6.104 1.00 22.93 384 SER B CA 1
ATOM 6774 C C . SER B 1 386 ? -42.470 18.549 6.672 1.00 23.56 384 SER B C 1
ATOM 6775 O O . SER B 1 386 ? -43.694 18.592 6.467 1.00 20.18 384 SER B O 1
ATOM 6778 N N . ALA B 1 387 ? -41.815 19.518 7.314 1.00 19.15 385 ALA B N 1
ATOM 6779 C CA . ALA B 1 387 ? -42.490 20.676 7.883 1.00 22.29 385 ALA B CA 1
ATOM 6780 C C . ALA B 1 387 ? -42.430 21.885 6.961 1.00 23.42 385 ALA B C 1
ATOM 6781 O O . ALA B 1 387 ? -42.567 23.023 7.424 1.00 22.21 385 ALA B O 1
ATOM 6783 N N . GLN B 1 388 ? -42.215 21.646 5.664 1.00 19.08 386 GLN B N 1
ATOM 6784 C CA . GLN B 1 388 ? -42.299 22.601 4.561 1.00 23.83 386 GLN B CA 1
ATOM 6785 C C . GLN B 1 388 ? -43.542 23.472 4.671 1.00 22.17 386 GLN B C 1
ATOM 6786 O O . GLN B 1 388 ? -44.557 23.001 5.197 1.00 22.25 386 GLN B O 1
ATOM 6792 N N . PRO B 1 389 ? -43.539 24.699 4.147 1.00 20.72 387 PRO B N 1
ATOM 6793 C CA . PRO B 1 389 ? -44.762 25.508 4.191 1.00 21.83 387 PRO B CA 1
ATOM 6794 C C . PRO B 1 389 ? -45.917 24.792 3.502 1.00 22.65 387 PRO B C 1
ATOM 6795 O O . PRO B 1 389 ? -45.747 24.141 2.463 1.00 21.54 387 PRO B O 1
ATOM 6799 N N . GLN B 1 390 ? -47.097 24.893 4.108 1.00 19.01 388 GLN B N 1
ATOM 6800 C CA . GLN B 1 390 ? -48.263 24.154 3.639 1.00 21.45 388 GLN B CA 1
ATOM 6801 C C . GLN B 1 390 ? -49.515 24.831 4.176 1.00 21.02 388 GLN B C 1
ATOM 6802 O O . GLN B 1 390 ? -49.446 25.696 5.051 1.00 19.95 388 GLN B O 1
ATOM 6808 N N . TYR B 1 391 ? -50.670 24.383 3.675 1.00 22.03 389 TYR B N 1
ATOM 6809 C CA . TYR B 1 391 ? -51.927 25.095 3.904 1.00 21.64 389 TYR B CA 1
ATOM 6810 C C . TYR B 1 391 ? -52.367 25.086 5.365 1.00 23.40 389 TYR B C 1
ATOM 6811 O O . TYR B 1 391 ? -53.127 25.973 5.769 1.00 22.98 389 TYR B O 1
ATOM 6820 N N . ARG B 1 392 ? -51.883 24.149 6.181 1.00 21.73 390 ARG B N 1
ATOM 6821 C CA . ARG B 1 392 ? -52.276 24.123 7.585 1.00 23.96 390 ARG B CA 1
ATOM 6822 C C . ARG B 1 392 ? -51.410 25.022 8.469 1.00 24.41 390 ARG B C 1
ATOM 6823 O O . ARG B 1 392 ? -51.538 24.975 9.702 1.00 22.60 390 ARG B O 1
ATOM 6831 N N . ASP B 1 393 ? -50.564 25.868 7.866 1.00 22.13 391 ASP B N 1
ATOM 6832 C CA . ASP B 1 393 ? -49.569 26.613 8.637 1.00 23.32 391 ASP B CA 1
ATOM 6833 C C . ASP B 1 393 ? -50.184 27.604 9.610 1.00 26.15 391 ASP B C 1
ATOM 6834 O O . ASP B 1 393 ? -49.534 27.943 10.601 1.00 24.12 391 ASP B O 1
ATOM 6839 N N . LYS B 1 394 ? -51.410 28.068 9.367 1.00 23.60 392 LYS B N 1
ATOM 6840 C CA . LYS B 1 394 ? -52.045 29.028 10.265 1.00 28.81 392 LYS B CA 1
ATOM 6841 C C . LYS B 1 394 ? -53.005 28.383 11.255 1.00 28.10 392 LYS B C 1
ATOM 6842 O O . LYS B 1 394 ? -53.649 29.107 12.014 1.00 28.63 392 LYS B O 1
ATOM 6847 N N . LYS B 1 395 ? -53.113 27.049 11.270 1.00 25.64 393 LYS B N 1
ATOM 6848 C CA . LYS B 1 395 ? -53.903 26.356 12.282 1.00 22.85 393 LYS B CA 1
ATOM 6849 C C . LYS B 1 395 ? -53.189 26.362 13.630 1.00 28.74 393 LYS B C 1
ATOM 6850 O O . LYS B 1 395 ? -51.961 26.217 13.697 1.00 25.52 393 LYS B O 1
ATOM 6856 N N . GLN B 1 396 ? -53.966 26.501 14.717 1.00 26.93 394 GLN B N 1
ATOM 6857 C CA . GLN B 1 396 ? -53.359 26.593 16.046 1.00 27.00 394 GLN B CA 1
ATOM 6858 C C . GLN B 1 396 ? -52.565 25.341 16.384 1.00 25.01 394 GLN B C 1
ATOM 6859 O O . GLN B 1 396 ? -51.508 25.426 17.022 1.00 27.50 394 GLN B O 1
ATOM 6865 N N . TYR B 1 397 ? -53.058 24.164 15.991 1.00 22.75 395 TYR B N 1
ATOM 6866 C CA . TYR B 1 397 ? -52.303 22.957 16.309 1.00 21.56 395 TYR B CA 1
ATOM 6867 C C . TYR B 1 397 ? -50.950 22.958 15.610 1.00 21.86 395 TYR B C 1
ATOM 6868 O O . TYR B 1 397 ? -49.976 22.412 16.141 1.00 21.25 395 TYR B O 1
ATOM 6877 N N . SER B 1 398 ? -50.855 23.595 14.444 1.00 23.66 396 SER B N 1
ATOM 6878 C CA . SER B 1 398 ? -49.567 23.629 13.755 1.00 22.85 396 SER B CA 1
ATOM 6879 C C . SER B 1 398 ? -48.669 24.710 14.353 1.00 27.39 396 SER B C 1
ATOM 6880 O O . SER B 1 398 ? -47.488 24.457 14.633 1.00 23.51 396 SER B O 1
ATOM 6883 N N . ILE B 1 399 ? -49.244 25.888 14.625 1.00 21.13 397 ILE B N 1
ATOM 6884 C CA . ILE B 1 399 ? -48.502 26.979 15.256 1.00 24.61 397 ILE B CA 1
ATOM 6885 C C . ILE B 1 399 ? -47.917 26.527 16.587 1.00 25.14 397 ILE B C 1
ATOM 6886 O O . ILE B 1 399 ? -46.728 26.731 16.859 1.00 25.27 397 ILE B O 1
ATOM 6891 N N . GLU B 1 400 ? -48.745 25.904 17.434 1.00 22.59 398 GLU B N 1
ATOM 6892 C CA . GLU B 1 400 ? -48.297 25.511 18.768 1.00 23.88 398 GLU B CA 1
ATOM 6893 C C . GLU B 1 400 ? -47.180 24.473 18.708 1.00 27.41 398 GLU B C 1
ATOM 6894 O O . GLU B 1 400 ? -46.242 24.519 19.517 1.00 26.06 398 GLU B O 1
ATOM 6900 N N . ALA B 1 401 ? -47.288 23.498 17.793 1.00 23.67 399 ALA B N 1
ATOM 6901 C CA . ALA B 1 401 ? -46.263 22.463 17.677 1.00 21.01 399 ALA B CA 1
ATOM 6902 C C . ALA B 1 401 ? -44.945 23.043 17.175 1.00 22.63 399 ALA B C 1
ATOM 6903 O O . ALA B 1 401 ? -43.881 22.760 17.736 1.00 25.26 399 ALA B O 1
ATOM 6905 N N A ARG B 1 402 ? -44.980 23.854 16.118 0.49 21.24 400 ARG B N 1
ATOM 6906 N N B ARG B 1 402 ? -45.007 23.840 16.104 0.51 21.66 400 ARG B N 1
ATOM 6907 C CA A ARG B 1 402 ? -43.720 24.408 15.630 0.49 25.18 400 ARG B CA 1
ATOM 6908 C CA B ARG B 1 402 ? -43.823 24.500 15.559 0.51 25.31 400 ARG B CA 1
ATOM 6909 C C A ARG B 1 402 ? -43.095 25.361 16.642 0.49 26.76 400 ARG B C 1
ATOM 6910 C C B ARG B 1 402 ? -43.130 25.357 16.614 0.51 26.77 400 ARG B C 1
ATOM 6911 O O A ARG B 1 402 ? -41.864 25.448 16.723 0.49 24.51 400 ARG B O 1
ATOM 6912 O O B ARG B 1 402 ? -41.895 25.371 16.702 0.51 24.49 400 ARG B O 1
ATOM 6927 N N . ALA B 1 403 ? -43.915 26.066 17.431 1.00 25.30 401 ALA B N 1
ATOM 6928 C CA . ALA B 1 403 ? -43.356 26.912 18.483 1.00 26.68 401 ALA B CA 1
ATOM 6929 C C . ALA B 1 403 ? -42.542 26.087 19.473 1.00 25.72 401 ALA B C 1
ATOM 6930 O O . ALA B 1 403 ? -41.415 26.450 19.818 1.00 25.33 401 ALA B O 1
ATOM 6932 N N . LEU B 1 404 ? -43.088 24.948 19.918 1.00 23.98 402 LEU B N 1
ATOM 6933 C CA . LEU B 1 404 ? -42.346 24.081 20.831 1.00 23.63 402 LEU B CA 1
ATOM 6934 C C . LEU B 1 404 ? -41.047 23.584 20.199 1.00 24.52 402 LEU B C 1
ATOM 6935 O O . LEU B 1 404 ? -40.009 23.503 20.867 1.00 22.88 402 LEU B O 1
ATOM 6940 N N . TYR B 1 405 ? -41.084 23.252 18.910 1.00 24.05 403 TYR B N 1
ATOM 6941 C CA . TYR B 1 405 ? -39.863 22.842 18.220 1.00 24.71 403 TYR B CA 1
ATOM 6942 C C . TYR B 1 405 ? -38.801 23.934 18.280 1.00 22.87 403 TYR B C 1
ATOM 6943 O O . TYR B 1 405 ? -37.652 23.680 18.654 1.00 23.20 403 TYR B O 1
ATOM 6952 N N . GLU B 1 406 ? -39.171 25.153 17.904 1.00 24.08 404 GLU B N 1
ATOM 6953 C CA . GLU B 1 406 ? -38.205 26.241 17.835 1.00 26.13 404 GLU B CA 1
ATOM 6954 C C . GLU B 1 406 ? -37.644 26.587 19.212 1.00 31.96 404 GLU B C 1
ATOM 6955 O O . GLU B 1 406 ? -36.513 27.076 19.311 1.00 28.54 404 GLU B O 1
ATOM 6961 N N . GLU B 1 407 ? -38.416 26.354 20.277 1.00 26.62 405 GLU B N 1
ATOM 6962 C CA . GLU B 1 407 ? -37.936 26.539 21.639 1.00 26.83 405 GLU B CA 1
ATOM 6963 C C . GLU B 1 407 ? -37.120 25.353 22.130 1.00 28.50 405 GLU B C 1
ATOM 6964 O O . GLU B 1 407 ? -36.634 25.378 23.263 1.00 29.04 405 GLU B O 1
ATOM 6970 N N . GLY B 1 408 ? -36.935 24.332 21.300 1.00 25.53 406 GLY B N 1
ATOM 6971 C CA . GLY B 1 408 ? -36.175 23.166 21.698 1.00 25.68 406 GLY B CA 1
ATOM 6972 C C . GLY B 1 408 ? -36.854 22.259 22.703 1.00 30.26 406 GLY B C 1
ATOM 6973 O O . GLY B 1 408 ? -36.166 21.482 23.372 1.00 25.59 406 GLY B O 1
ATOM 6974 N N . LYS B 1 409 ? -38.188 22.281 22.784 1.00 26.69 407 LYS B N 1
ATOM 6975 C CA . LYS B 1 409 ? -38.910 21.531 23.806 1.00 30.26 407 LYS B CA 1
ATOM 6976 C C . LYS B 1 409 ? -39.506 20.210 23.317 1.00 29.88 407 LYS B C 1
ATOM 6977 O O . LYS B 1 409 ? -40.148 19.519 24.106 1.00 28.50 407 LYS B O 1
ATOM 6983 N N . LEU B 1 410 ? -39.314 19.825 22.063 1.00 25.90 408 LEU B N 1
ATOM 6984 C CA . LEU B 1 410 ? -39.881 18.566 21.588 1.00 27.13 408 LEU B CA 1
ATOM 6985 C C . LEU B 1 410 ? -38.936 17.406 21.857 1.00 27.53 408 LEU B C 1
ATOM 6986 O O . LEU B 1 410 ? -37.715 17.567 21.860 1.00 26.29 408 LEU B O 1
ATOM 6991 N N . THR B 1 411 ? -39.515 16.219 22.076 1.00 29.46 409 THR B N 1
ATOM 6992 C CA . THR B 1 411 ? -38.712 15.005 22.113 1.00 27.73 409 THR B CA 1
ATOM 6993 C C . THR B 1 411 ? -38.126 14.728 20.732 1.00 29.59 409 THR B C 1
ATOM 6994 O O . THR B 1 411 ? -38.602 15.264 19.725 1.00 30.72 409 THR B O 1
ATOM 6998 N N . PRO B 1 412 ? -37.091 13.889 20.651 1.00 27.21 410 PRO B N 1
ATOM 6999 C CA . PRO B 1 412 ? -36.565 13.537 19.323 1.00 29.71 410 PRO B CA 1
ATOM 7000 C C . PRO B 1 412 ? -37.609 12.903 18.417 1.00 26.30 410 PRO B C 1
ATOM 7001 O O . PRO B 1 412 ? -37.565 13.102 17.196 1.00 23.06 410 PRO B O 1
ATOM 7005 N N . VAL B 1 413 ? -38.539 12.130 18.979 1.00 27.27 411 VAL B N 1
ATOM 7006 C CA . VAL B 1 413 ? -39.598 11.528 18.174 1.00 27.34 411 VAL B CA 1
ATOM 7007 C C . VAL B 1 413 ? -40.548 12.598 17.645 1.00 24.23 411 VAL B C 1
ATOM 7008 O O . VAL B 1 413 ? -41.029 12.515 16.504 1.0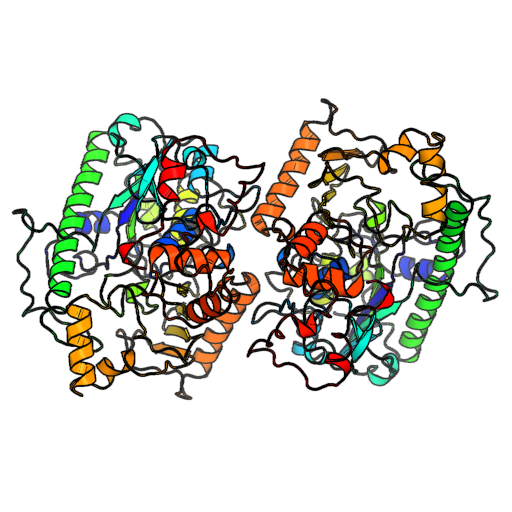0 23.07 411 VAL B O 1
ATOM 7012 N N . GLN B 1 414 ? -40.842 13.612 18.465 1.00 21.45 412 GLN B N 1
ATOM 7013 C CA . GLN B 1 414 ? -41.696 14.709 18.012 1.00 24.07 412 GLN B CA 1
ATOM 7014 C C . GLN B 1 414 ? -40.967 15.626 17.052 1.00 23.78 412 GLN B C 1
ATOM 7015 O O . GLN B 1 414 ? -41.592 16.212 16.165 1.00 23.90 412 GLN B O 1
ATOM 7021 N N . ALA B 1 415 ? -39.658 15.784 17.224 1.00 22.69 413 ALA B N 1
ATOM 7022 C CA . ALA B 1 415 ? -38.913 16.739 16.417 1.00 23.75 413 ALA B CA 1
ATOM 7023 C C . ALA B 1 415 ? -38.548 16.204 15.037 1.00 25.40 413 ALA B C 1
ATOM 7024 O O . ALA B 1 415 ? -38.187 17.006 14.165 1.00 24.20 413 ALA B O 1
ATOM 7026 N N . ALA B 1 416 ? -38.611 14.883 14.824 1.00 21.27 414 ALA B N 1
ATOM 7027 C CA . ALA B 1 416 ? -38.202 14.318 13.535 1.00 24.84 414 ALA B CA 1
ATOM 7028 C C . ALA B 1 416 ? -38.941 14.979 12.379 1.00 26.33 414 ALA B C 1
ATOM 7029 O O . ALA B 1 416 ? -38.346 15.283 11.338 1.00 24.76 414 ALA B O 1
ATOM 7031 N N . TYR B 1 417 ? -40.241 15.216 12.552 1.00 25.25 415 TYR B N 1
ATOM 7032 C CA . TYR B 1 417 ? -41.041 15.866 11.521 1.00 20.79 415 TYR B CA 1
ATOM 7033 C C . TYR B 1 417 ? -40.484 17.233 11.140 1.00 22.52 415 TYR B C 1
ATOM 7034 O O . TYR B 1 417 ? -40.588 17.639 9.977 1.00 21.14 415 TYR B O 1
ATOM 7043 N N . TYR B 1 418 ? -39.908 17.966 12.092 1.00 21.07 416 TYR B N 1
ATOM 7044 C CA . TYR B 1 418 ? -39.431 19.321 11.819 1.00 23.81 416 TYR B CA 1
ATOM 7045 C C . TYR B 1 418 ? -37.976 19.379 11.356 1.00 24.60 416 TYR B C 1
ATOM 7046 O O . TYR B 1 418 ? -37.477 20.471 11.085 1.00 25.95 416 TYR B O 1
ATOM 7055 N N . SER B 1 419 ? -37.282 18.256 11.236 1.00 23.20 417 SER B N 1
ATOM 7056 C CA . SER B 1 419 ? -35.895 18.351 10.797 1.00 25.17 417 SER B CA 1
ATOM 7057 C C . SER B 1 419 ? -35.842 18.896 9.368 1.00 24.91 417 SER B C 1
ATOM 7058 O O . SER B 1 419 ? -36.801 18.749 8.605 1.00 24.48 417 SER B O 1
ATOM 7061 N N . PRO B 1 420 ? -34.758 19.585 8.995 1.00 24.31 418 PRO B N 1
ATOM 7062 C CA . PRO B 1 420 ? -34.728 20.207 7.666 1.00 26.58 418 PRO B CA 1
ATOM 7063 C C . PRO B 1 420 ? -34.630 19.207 6.531 1.00 23.74 418 PRO B C 1
ATOM 7064 O O . PRO B 1 420 ? -34.934 19.578 5.398 1.00 24.16 418 PRO B O 1
ATOM 7068 N N . THR B 1 421 ? -34.237 17.960 6.793 1.00 22.14 419 THR B N 1
ATOM 7069 C CA . THR B 1 421 ? -34.129 16.941 5.763 1.00 24.20 419 THR B CA 1
ATOM 7070 C C . THR B 1 421 ? -34.893 15.699 6.199 1.00 27.11 419 THR B C 1
ATOM 7071 O O . THR B 1 421 ? -35.217 15.522 7.376 1.00 24.00 419 THR B O 1
ATOM 7075 N N . LYS B 1 422 ? -35.212 14.858 5.230 1.00 21.80 420 LYS B N 1
ATOM 7076 C CA . LYS B 1 422 ? -35.805 13.555 5.465 1.00 20.69 420 LYS B CA 1
ATOM 7077 C C . LYS B 1 422 ? -34.799 12.460 5.149 1.00 24.14 420 LYS B C 1
ATOM 7078 O O . LYS B 1 422 ? -33.904 12.655 4.320 1.00 24.87 420 LYS B O 1
ATOM 7084 N N . PRO B 1 423 ? -34.938 11.276 5.748 1.00 25.31 421 PRO B N 1
ATOM 7085 C CA . PRO B 1 423 ? -34.230 10.107 5.207 1.00 25.49 421 PRO B CA 1
ATOM 7086 C C . PRO B 1 423 ? -34.729 9.802 3.803 1.00 24.80 421 PRO B C 1
ATOM 7087 O O . PRO B 1 423 ? -35.862 10.135 3.434 1.00 23.29 421 PRO B O 1
ATOM 7091 N N . VAL B 1 424 ? -33.867 9.168 3.005 1.00 22.81 422 VAL B N 1
ATOM 7092 C CA . VAL B 1 424 ? -34.297 8.789 1.662 1.00 23.34 422 VAL B CA 1
ATOM 7093 C C . VAL B 1 424 ? -35.277 7.624 1.721 1.00 21.19 422 VAL B C 1
ATOM 7094 O O . VAL B 1 424 ? -36.104 7.469 0.822 1.00 18.98 422 VAL B O 1
ATOM 7098 N N . GLU B 1 425 ? -35.175 6.764 2.743 1.00 20.87 423 GLU B N 1
ATOM 7099 C CA . GLU B 1 425 ? -36.058 5.616 2.914 1.00 20.73 423 GLU B CA 1
ATOM 7100 C C . GLU B 1 425 ? -36.439 5.452 4.383 1.00 25.79 423 GLU B C 1
ATOM 7101 O O . GLU B 1 425 ? -35.619 5.680 5.282 1.00 20.12 423 GLU B O 1
ATOM 7107 N N . GLU B 1 426 ? -37.692 5.069 4.621 1.00 20.03 424 GLU B N 1
ATOM 7108 C CA . GLU B 1 426 ? -38.169 4.711 5.948 1.00 20.25 424 GLU B CA 1
ATOM 7109 C C . GLU B 1 426 ? -38.741 3.303 5.888 1.00 24.80 424 GLU B C 1
ATOM 7110 O O . GLU B 1 426 ? -39.342 2.915 4.886 1.00 20.59 424 GLU B O 1
ATOM 7116 N N . LEU B 1 427 ? -38.524 2.528 6.950 1.00 23.41 425 LEU B N 1
ATOM 7117 C CA . LEU B 1 427 ? -39.062 1.182 7.039 1.00 21.45 425 LEU B CA 1
ATOM 7118 C C . LEU B 1 427 ? -39.521 0.947 8.470 1.00 23.85 425 LEU B C 1
ATOM 7119 O O . LEU B 1 427 ? -38.765 1.197 9.418 1.00 23.12 425 LEU B O 1
ATOM 7124 N N . TYR B 1 428 ? -40.758 0.479 8.630 1.00 23.88 426 TYR B N 1
ATOM 7125 C CA . TYR B 1 428 ? -41.346 0.328 9.953 1.00 23.10 426 TYR B CA 1
ATOM 7126 C C . TYR B 1 428 ? -41.907 -1.067 10.116 1.00 25.64 426 TYR B C 1
ATOM 7127 O O . TYR B 1 428 ? -42.668 -1.534 9.269 1.00 24.24 426 TYR B O 1
ATOM 7136 N N . ASP B 1 429 ? -41.536 -1.717 11.216 1.00 25.43 427 ASP B N 1
ATOM 7137 C CA . ASP B 1 429 ? -42.171 -2.960 11.640 1.00 26.73 427 ASP B CA 1
ATOM 7138 C C . ASP B 1 429 ? -43.443 -2.585 12.390 1.00 25.83 427 ASP B C 1
ATOM 7139 O O . ASP B 1 429 ? -43.383 -2.094 13.521 1.00 30.76 427 ASP B O 1
ATOM 7144 N N . LEU B 1 430 ? -44.599 -2.809 11.764 1.00 25.54 428 LEU B N 1
ATOM 7145 C CA . LEU B 1 430 ? -45.841 -2.271 12.303 1.00 26.15 428 LEU B CA 1
ATOM 7146 C C . LEU B 1 430 ? -46.348 -3.031 13.518 1.00 29.09 428 LEU B C 1
ATOM 7147 O O . LEU B 1 430 ? -47.124 -2.470 14.299 1.00 28.24 428 LEU B O 1
ATOM 7152 N N . GLN B 1 431 ? -45.936 -4.283 13.706 1.00 27.27 429 GLN B N 1
ATOM 7153 C CA . GLN B 1 431 ? -46.361 -4.997 14.905 1.00 30.73 429 GLN B CA 1
ATOM 7154 C C . GLN B 1 431 ? -45.630 -4.490 16.140 1.00 28.61 429 GLN B C 1
ATOM 7155 O O . GLN B 1 431 ? -46.249 -4.273 17.188 1.00 35.63 429 GLN B O 1
ATOM 7161 N N . SER B 1 432 ? -44.328 -4.254 16.036 1.00 26.06 430 SER B N 1
ATOM 7162 C CA . SER B 1 432 ? -43.599 -3.748 17.194 1.00 31.74 430 SER B CA 1
ATOM 7163 C C . SER B 1 432 ? -43.680 -2.230 17.324 1.00 33.07 430 SER B C 1
ATOM 7164 O O . SER B 1 432 ? -43.496 -1.702 18.425 1.00 28.18 430 SER B O 1
ATOM 7167 N N . ASP B 1 433 ? -43.925 -1.518 16.226 1.00 30.30 431 ASP B N 1
ATOM 7168 C CA . ASP B 1 433 ? -43.798 -0.059 16.180 1.00 29.31 431 ASP B CA 1
ATOM 7169 C C . ASP B 1 433 ? -44.996 0.490 15.414 1.00 29.47 431 ASP B C 1
ATOM 7170 O O . ASP B 1 433 ? -44.857 1.061 14.329 1.00 25.70 431 ASP B O 1
ATOM 7175 N N . PRO B 1 434 ? -46.209 0.321 15.962 1.00 28.21 432 PRO B N 1
ATOM 7176 C CA . PRO B 1 434 ? -47.405 0.761 15.222 1.00 26.49 432 PRO B CA 1
ATOM 7177 C C . PRO B 1 434 ? -47.464 2.270 15.010 1.00 25.02 432 PRO B C 1
ATOM 7178 O O . PRO B 1 434 ? -48.090 2.724 14.049 1.00 25.50 432 PRO B O 1
ATOM 7182 N N . ASP B 1 435 ? -46.821 3.068 15.859 1.00 23.46 433 ASP B N 1
ATOM 7183 C CA . ASP B 1 435 ? -46.793 4.510 15.644 1.00 23.93 433 ASP B CA 1
ATOM 7184 C C . ASP B 1 435 ? -45.730 4.934 14.635 1.00 24.88 433 ASP B C 1
ATOM 7185 O O . ASP B 1 435 ? -45.615 6.135 14.342 1.00 21.81 433 ASP B O 1
ATOM 7190 N N . GLN B 1 436 ? -44.956 3.986 14.103 1.00 24.57 434 GLN B N 1
ATOM 7191 C CA . GLN B 1 436 ? -43.923 4.254 13.099 1.00 22.53 434 GLN B CA 1
ATOM 7192 C C . GLN B 1 436 ? -42.991 5.380 13.541 1.00 22.53 434 GLN B C 1
ATOM 7193 O O . GLN B 1 436 ? -42.826 6.404 12.869 1.00 23.47 434 GLN B O 1
ATOM 7199 N N . ILE B 1 437 ? -42.333 5.155 14.674 1.00 24.41 435 ILE B N 1
ATOM 7200 C CA . ILE B 1 437 ? -41.358 6.101 15.188 1.00 23.26 435 ILE B CA 1
ATOM 7201 C C . ILE B 1 437 ? -39.953 5.525 15.232 1.00 26.74 435 ILE B C 1
ATOM 7202 O O . ILE B 1 437 ? -39.022 6.232 15.629 1.00 28.06 435 ILE B O 1
ATOM 7207 N N . LYS B 1 438 ? -39.756 4.290 14.780 1.00 22.58 436 LYS B N 1
ATOM 7208 C CA . LYS B 1 438 ? -38.432 3.671 14.762 1.00 23.60 436 LYS B CA 1
ATOM 7209 C C . LYS B 1 438 ? -38.089 3.251 13.335 1.00 24.00 436 LYS B C 1
ATOM 7210 O O . LYS B 1 438 ? -38.412 2.139 12.903 1.00 24.82 436 LYS B O 1
ATOM 7216 N N . ASN B 1 439 ? -37.403 4.135 12.613 1.00 24.63 437 ASN B N 1
ATOM 7217 C CA . ASN B 1 439 ? -36.984 3.831 11.248 1.00 24.35 437 ASN B CA 1
ATOM 7218 C C . ASN B 1 439 ? -35.917 2.734 11.256 1.00 25.53 437 ASN B C 1
ATOM 7219 O O . ASN B 1 439 ? -34.853 2.896 11.862 1.00 25.94 437 ASN B O 1
ATOM 7224 N N . LEU B 1 440 ? -36.190 1.624 10.574 1.00 25.15 438 LEU B N 1
ATOM 7225 C CA . LEU B 1 440 ? -35.282 0.486 10.537 1.00 25.55 438 LEU B CA 1
ATOM 7226 C C . LEU B 1 440 ? -34.375 0.470 9.314 1.00 30.01 438 LEU B C 1
ATOM 7227 O O . LEU B 1 440 ? -33.585 -0.469 9.169 1.00 30.47 438 LEU B O 1
ATOM 7232 N N . ALA B 1 441 ? -34.469 1.476 8.437 1.00 22.79 439 ALA B N 1
ATOM 7233 C CA . ALA B 1 441 ? -33.849 1.402 7.116 1.00 27.09 439 ALA B CA 1
ATOM 7234 C C . ALA B 1 441 ? -32.327 1.384 7.176 1.00 27.62 439 ALA B C 1
ATOM 7235 O O . ALA B 1 441 ? -31.690 0.898 6.239 1.00 28.75 439 ALA B O 1
ATOM 7237 N N . ALA B 1 442 ? -31.726 1.911 8.240 1.00 29.35 440 ALA B N 1
ATOM 7238 C CA . ALA B 1 442 ? -30.278 1.914 8.372 1.00 32.63 440 ALA B CA 1
ATOM 7239 C C . ALA B 1 442 ? -29.764 0.740 9.191 1.00 32.68 440 ALA B C 1
ATOM 7240 O O . ALA B 1 442 ? -28.566 0.675 9.462 1.00 33.71 440 ALA B O 1
ATOM 7242 N N . LEU B 1 443 ? -30.626 -0.205 9.566 1.00 32.21 441 LEU B N 1
ATOM 7243 C CA . LEU B 1 443 ? -30.202 -1.322 10.409 1.00 35.23 441 LEU B CA 1
ATOM 7244 C C . LEU B 1 443 ? -29.845 -2.528 9.547 1.00 37.73 441 LEU B C 1
ATOM 7245 O O . LEU B 1 443 ? -30.678 -2.963 8.734 1.00 30.67 441 LEU B O 1
ATOM 7250 N N . PRO B 1 444 ? -28.631 -3.085 9.674 1.00 38.44 442 PRO B N 1
ATOM 7251 C CA . PRO B 1 444 ? -28.265 -4.248 8.842 1.00 33.63 442 PRO B CA 1
ATOM 7252 C C . PRO B 1 444 ? -29.203 -5.432 9.011 1.00 34.35 442 PRO B C 1
ATOM 7253 O O . PRO B 1 444 ? -29.393 -6.212 8.070 1.00 32.81 442 PRO B O 1
ATOM 7257 N N . LYS B 1 445 ? -29.808 -5.589 10.190 1.00 34.64 443 LYS B N 1
ATOM 7258 C CA . LYS B 1 445 ? -30.774 -6.659 10.387 1.00 31.75 443 LYS B CA 1
ATOM 7259 C C . LYS B 1 445 ? -31.959 -6.547 9.422 1.00 35.51 443 LYS B C 1
ATOM 7260 O O . LYS B 1 445 ? -32.586 -7.564 9.104 1.00 32.04 443 LYS B O 1
ATOM 7266 N N . TYR B 1 446 ? -32.256 -5.345 8.919 1.00 32.21 444 TYR B N 1
ATOM 7267 C CA . TYR B 1 446 ? -33.434 -5.117 8.083 1.00 32.13 444 TYR B CA 1
ATOM 7268 C C . TYR B 1 446 ? -33.096 -4.791 6.631 1.00 32.43 444 TYR B C 1
ATOM 7269 O O . TYR B 1 446 ? -33.985 -4.366 5.874 1.00 28.02 444 TYR B O 1
ATOM 7278 N N . LYS B 1 447 ? -31.847 -5.002 6.204 1.00 33.23 445 LYS B N 1
ATOM 7279 C CA . LYS B 1 447 ? -31.505 -4.624 4.834 1.00 36.70 445 LYS B CA 1
ATOM 7280 C C . LYS B 1 447 ? -32.221 -5.503 3.820 1.00 31.72 445 LYS B C 1
ATOM 7281 O O . LYS B 1 447 ? -32.596 -5.022 2.741 1.00 30.51 445 LYS B O 1
ATOM 7287 N N . LYS B 1 448 ? -32.443 -6.777 4.158 1.00 30.14 446 LYS B N 1
ATOM 7288 C CA . LYS B 1 448 ? -33.135 -7.676 3.240 1.00 32.94 446 LYS B CA 1
ATOM 7289 C C . LYS B 1 448 ? -34.572 -7.223 3.022 1.00 32.63 446 LYS B C 1
ATOM 7290 O O . LYS B 1 448 ? -35.048 -7.162 1.883 1.00 27.18 446 LYS B O 1
ATOM 7293 N N . GLU B 1 449 ? -35.278 -6.876 4.108 1.00 29.34 447 GLU B N 1
ATOM 7294 C CA . GLU B 1 449 ? -36.636 -6.364 3.955 1.00 27.32 447 GLU B CA 1
ATOM 7295 C C . GLU B 1 449 ? -36.628 -5.020 3.246 1.00 23.94 447 GLU B C 1
ATOM 7296 O O . GLU B 1 449 ? -37.492 -4.750 2.403 1.00 26.23 447 GLU B O 1
ATOM 7302 N N . LEU B 1 450 ? -35.661 -4.165 3.566 1.00 25.01 448 LEU B N 1
ATOM 7303 C CA . LEU B 1 450 ? -35.563 -2.882 2.874 1.00 26.42 448 LEU B CA 1
ATOM 7304 C C . LEU B 1 450 ? -35.412 -3.080 1.368 1.00 28.78 448 LEU B C 1
ATOM 7305 O O . LEU B 1 450 ? -36.131 -2.457 0.572 1.00 24.81 448 LEU B O 1
ATOM 7310 N N . LEU B 1 451 ? -34.488 -3.956 0.959 1.00 26.46 449 LEU B N 1
ATOM 7311 C CA . LEU B 1 451 ? -34.281 -4.188 -0.467 1.00 27.37 449 LEU B CA 1
ATOM 7312 C C . LEU B 1 451 ? -35.527 -4.780 -1.117 1.00 27.01 449 LEU B C 1
ATOM 7313 O O . LEU B 1 451 ? -35.886 -4.406 -2.239 1.00 23.70 449 LEU B O 1
ATOM 7318 N N . ARG B 1 452 ? -36.215 -5.682 -0.417 1.00 23.36 450 ARG B N 1
ATOM 7319 C CA . ARG B 1 452 ? -37.450 -6.253 -0.957 1.00 26.12 450 ARG B CA 1
ATOM 7320 C C . ARG B 1 452 ? -38.507 -5.174 -1.210 1.00 27.29 450 ARG B C 1
ATOM 7321 O O . ARG B 1 452 ? -39.150 -5.152 -2.269 1.00 25.09 450 ARG B O 1
ATOM 7329 N N . HIS B 1 453 ? -38.704 -4.268 -0.247 1.00 22.00 451 HIS B N 1
ATOM 7330 C CA . HIS B 1 453 ? -39.697 -3.214 -0.425 1.00 24.67 451 HIS B CA 1
ATOM 7331 C C . HIS B 1 453 ? -39.249 -2.220 -1.482 1.00 25.12 451 HIS B C 1
ATOM 7332 O O . HIS B 1 453 ? -40.061 -1.774 -2.298 1.00 22.44 451 HIS B O 1
ATOM 7339 N N . ARG B 1 454 ? -37.956 -1.884 -1.498 1.00 22.53 452 ARG B N 1
ATOM 7340 C CA . ARG B 1 454 ? -37.437 -0.984 -2.521 1.00 23.58 452 ARG B CA 1
ATOM 7341 C C . ARG B 1 454 ? -37.721 -1.523 -3.918 1.00 23.22 452 ARG B C 1
ATOM 7342 O O . ARG B 1 454 ? -38.113 -0.767 -4.808 1.00 24.62 452 ARG B O 1
ATOM 7350 N N . GLN B 1 455 ? -37.559 -2.837 -4.128 1.00 22.89 453 GLN B N 1
ATOM 7351 C CA . GLN B 1 455 ? -37.792 -3.388 -5.462 1.00 24.64 453 GLN B CA 1
ATOM 7352 C C . GLN B 1 455 ? -39.280 -3.486 -5.804 1.00 25.21 453 GLN B C 1
ATOM 7353 O O . GLN B 1 455 ? -39.648 -3.366 -6.980 1.00 22.25 453 GLN B O 1
ATOM 7359 N N . ILE B 1 456 ? -40.148 -3.711 -4.813 1.00 23.05 454 ILE B N 1
ATOM 7360 C CA . ILE B 1 456 ? -41.583 -3.683 -5.089 1.00 21.87 454 ILE B CA 1
ATOM 7361 C C . ILE B 1 456 ? -41.984 -2.329 -5.662 1.00 22.78 454 ILE B C 1
ATOM 7362 O O . ILE B 1 456 ? -42.751 -2.254 -6.631 1.00 20.19 454 ILE B O 1
ATOM 7367 N N . LEU B 1 457 ? -41.458 -1.238 -5.086 1.00 20.37 455 LEU B N 1
ATOM 7368 C CA . LEU B 1 457 ? -41.749 0.096 -5.611 1.00 21.31 455 LEU B CA 1
ATOM 7369 C C . LEU B 1 457 ? -41.236 0.236 -7.035 1.00 22.15 455 LEU B C 1
ATOM 7370 O O . LEU B 1 457 ? -41.936 0.757 -7.911 1.00 21.13 455 LEU B O 1
ATOM 7375 N N . LEU B 1 458 ? -40.011 -0.231 -7.284 1.00 20.14 456 LEU B N 1
ATOM 7376 C CA . LEU B 1 458 ? -39.457 -0.168 -8.631 1.00 23.78 456 LEU B CA 1
ATOM 7377 C C . LEU B 1 458 ? -40.304 -0.954 -9.618 1.00 18.52 456 LEU B C 1
ATOM 7378 O O . LEU B 1 458 ? -40.508 -0.508 -10.752 1.00 24.35 456 LEU B O 1
ATOM 7383 N N . ASP B 1 459 ? -40.775 -2.146 -9.224 1.00 20.70 457 ASP B N 1
ATOM 7384 C CA . ASP B 1 459 ? -41.657 -2.916 -10.096 1.00 21.94 457 ASP B CA 1
ATOM 7385 C C . ASP B 1 459 ? -42.896 -2.116 -10.460 1.00 25.35 457 ASP B C 1
ATOM 7386 O O . ASP B 1 459 ? 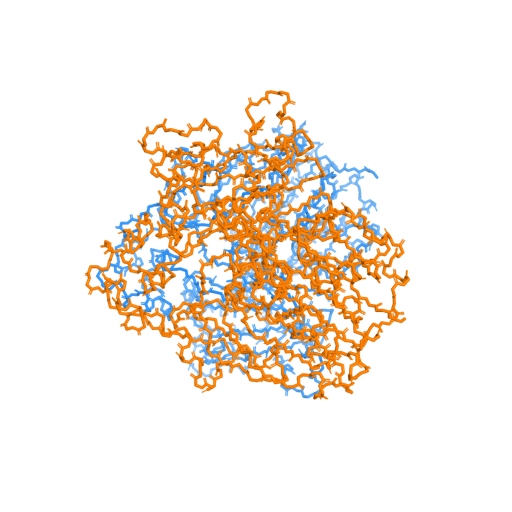-43.410 -2.215 -11.583 1.00 21.40 457 ASP B O 1
ATOM 7391 N N . TRP B 1 460 ? -43.429 -1.369 -9.493 1.00 23.19 458 TRP B N 1
ATOM 7392 C CA . TRP B 1 460 ? -44.663 -0.621 -9.707 1.00 21.77 458 TRP B CA 1
ATOM 7393 C C . TRP B 1 460 ? -44.411 0.611 -10.567 1.00 22.10 458 TRP B C 1
ATOM 7394 O O . TRP B 1 460 ? -45.221 0.936 -11.447 1.00 21.82 458 TRP B O 1
ATOM 7405 N N . ILE B 1 461 ? -43.283 1.298 -10.349 1.00 20.27 459 ILE B N 1
ATOM 7406 C CA . ILE B 1 461 ? -42.943 2.442 -11.198 1.00 21.25 459 ILE B CA 1
ATOM 7407 C C . ILE B 1 461 ? -42.723 1.997 -12.644 1.00 25.32 459 ILE B C 1
ATOM 7408 O O . ILE B 1 461 ? -43.160 2.666 -13.589 1.00 19.73 459 ILE B O 1
ATOM 7413 N N . ALA B 1 462 ? -42.024 0.872 -12.836 1.00 21.55 460 ALA B N 1
ATOM 7414 C CA . ALA B 1 462 ? -41.714 0.412 -14.189 1.00 23.60 460 ALA B CA 1
ATOM 7415 C C . ALA B 1 462 ? -42.979 0.070 -14.973 1.00 21.55 460 ALA B C 1
ATOM 7416 O O . ALA B 1 462 ? -43.083 0.388 -16.165 1.00 26.02 460 ALA B O 1
ATOM 7418 N N . LYS B 1 463 ? -43.955 -0.574 -14.328 1.00 23.34 461 LYS B N 1
ATOM 7419 C CA . LYS B 1 463 ? -45.120 -1.037 -15.081 1.00 25.90 461 LYS B CA 1
ATOM 7420 C C . LYS B 1 463 ? -46.166 0.056 -15.261 1.00 25.38 461 LYS B C 1
ATOM 7421 O O . LYS B 1 463 ? -46.930 0.018 -16.229 1.00 28.47 461 LYS B O 1
ATOM 7425 N N . THR B 1 464 ? -46.205 1.048 -14.376 1.00 24.66 462 THR B N 1
ATOM 7426 C CA . THR B 1 464 ? -47.186 2.117 -14.528 1.00 24.72 462 THR B CA 1
ATOM 7427 C C . THR B 1 464 ? -46.610 3.394 -15.113 1.00 24.73 462 THR B C 1
ATOM 7428 O O . THR B 1 464 ? -47.388 4.258 -15.526 1.00 25.52 462 THR B O 1
ATOM 7432 N N . ASP B 1 465 ? -45.280 3.551 -15.129 1.00 23.01 463 ASP B N 1
ATOM 7433 C CA . ASP B 1 465 ? -44.633 4.817 -15.500 1.00 21.96 463 ASP B CA 1
ATOM 7434 C C . ASP B 1 465 ? -45.207 5.998 -14.709 1.00 19.85 463 ASP B C 1
ATOM 7435 O O . ASP B 1 465 ? -45.607 7.025 -15.267 1.00 21.67 463 ASP B O 1
ATOM 7440 N N . ASP B 1 466 ? -45.258 5.823 -13.384 1.00 22.40 464 ASP B N 1
ATOM 7441 C CA . ASP B 1 466 ? -45.569 6.851 -12.394 1.00 19.05 464 ASP B CA 1
ATOM 7442 C C . ASP B 1 466 ? -45.292 8.259 -12.913 1.00 20.90 464 ASP B C 1
ATOM 7443 O O . ASP B 1 466 ? -44.131 8.649 -13.061 1.00 19.78 464 ASP B O 1
ATOM 7448 N N . LYS B 1 467 ? -46.349 9.021 -13.222 1.00 19.13 465 LYS B N 1
ATOM 7449 C CA . LYS B 1 467 ? -46.162 10.349 -13.807 1.00 16.57 465 LYS B CA 1
ATOM 7450 C C . LYS B 1 467 ? -45.631 11.371 -12.810 1.00 21.52 465 LYS B C 1
ATOM 7451 O O . LYS B 1 467 ? -45.199 12.449 -13.230 1.00 18.83 465 LYS B O 1
ATOM 7457 N N . GLY B 1 468 ? -45.616 11.057 -11.515 1.00 20.36 466 GLY B N 1
ATOM 7458 C CA . GLY B 1 468 ? -44.957 11.946 -10.565 1.00 19.12 466 GLY B CA 1
ATOM 7459 C C . GLY B 1 468 ? -43.457 12.064 -10.755 1.00 22.49 466 GLY B C 1
ATOM 7460 O O . GLY B 1 468 ? -42.848 12.975 -10.182 1.00 24.90 466 GLY B O 1
ATOM 7461 N N . ALA B 1 469 ? -42.863 11.202 -11.588 1.00 20.29 467 ALA B N 1
ATOM 7462 C CA . ALA B 1 469 ? -41.459 11.336 -11.946 1.00 26.08 467 ALA B CA 1
ATOM 7463 C C . ALA B 1 469 ? -41.177 12.591 -12.768 1.00 23.55 467 ALA B C 1
ATOM 7464 O O . ALA B 1 469 ? -40.019 12.986 -12.869 1.00 20.63 467 ALA B O 1
ATOM 7466 N N . TYR B 1 470 ? -42.196 13.211 -13.382 1.00 22.12 468 TYR B N 1
ATOM 7467 C CA . TYR B 1 470 ? -41.966 14.308 -14.315 1.00 22.39 468 TYR B CA 1
ATOM 7468 C C . TYR B 1 470 ? -42.424 15.640 -13.739 1.00 26.25 468 TYR B C 1
ATOM 7469 O O . TYR B 1 470 ? -43.503 15.709 -13.155 1.00 21.13 468 TYR B O 1
ATOM 7478 N N . PRO B 1 471 ? -41.631 16.704 -13.901 1.00 23.16 469 PRO B N 1
ATOM 7479 C CA . PRO B 1 471 ? -42.030 18.021 -13.387 1.00 24.97 469 PRO B CA 1
ATOM 7480 C C . PRO B 1 471 ? -43.300 18.518 -14.052 1.00 26.39 469 PRO B C 1
ATOM 7481 O O . PRO B 1 471 ? -43.545 18.259 -15.231 1.00 22.37 469 PRO B O 1
ATOM 7485 N N . GLU B 1 472 ? -44.080 19.290 -13.291 1.00 25.06 470 GLU B N 1
ATOM 7486 C CA . GLU B 1 472 ? -45.284 19.913 -13.828 1.00 25.55 470 GLU B CA 1
ATOM 7487 C C . GLU B 1 472 ? -44.914 21.026 -14.806 1.00 24.51 470 GLU B C 1
ATOM 7488 O O . GLU B 1 472 ? -43.841 21.622 -14.719 1.00 24.69 470 GLU B O 1
ATOM 7494 N N . SER B 1 473 ? -45.789 21.244 -15.788 1.00 22.94 471 SER B N 1
ATOM 7495 C CA . SER B 1 473 ? -45.651 22.321 -16.770 1.00 30.29 471 SER B CA 1
ATOM 7496 C C . SER B 1 473 ? -45.665 23.708 -16.119 1.00 27.17 471 SER B C 1
ATOM 7497 O O . SER B 1 473 ? -46.217 23.922 -15.033 1.00 23.79 471 SER B O 1
ATOM 7500 N N . GLU B 1 474 ? -45.069 24.680 -16.823 1.00 27.81 472 GLU B N 1
ATOM 7501 C CA . GLU B 1 474 ? -45.152 26.062 -16.355 1.00 21.68 472 GLU B CA 1
ATOM 7502 C C . GLU B 1 474 ? -46.598 26.547 -16.276 1.00 23.11 472 GLU B C 1
ATOM 7503 O O . GLU B 1 474 ? -46.937 27.325 -15.376 1.00 21.47 472 GLU B O 1
ATOM 7509 N N . ARG B 1 475 ? -47.467 26.091 -17.193 1.00 22.33 473 ARG B N 1
ATOM 7510 C CA . ARG B 1 475 ? -48.889 26.432 -17.106 1.00 24.59 473 ARG B CA 1
ATOM 7511 C C . ARG B 1 475 ? -49.511 25.870 -15.832 1.00 24.61 473 ARG B C 1
ATOM 7512 O O . ARG B 1 475 ? -50.388 26.497 -15.229 1.00 22.62 473 ARG B O 1
ATOM 7520 N N . ALA B 1 476 ? -49.086 24.675 -15.418 1.00 25.65 474 ALA B N 1
ATOM 7521 C CA . ALA B 1 476 ? -49.592 24.106 -14.172 1.00 27.42 474 ALA B CA 1
ATOM 7522 C C . ALA B 1 476 ? -49.102 24.903 -12.970 1.00 19.89 474 ALA B C 1
ATOM 7523 O O . ALA B 1 476 ? -49.851 25.117 -12.008 1.00 20.49 474 ALA B O 1
ATOM 7525 N N . VAL B 1 477 ? -47.844 25.346 -13.008 1.00 19.10 475 VAL B N 1
ATOM 7526 C CA . VAL B 1 477 ? -47.317 26.174 -11.928 1.00 22.38 475 VAL B CA 1
ATOM 7527 C C . VAL B 1 477 ? -48.099 27.480 -11.842 1.00 24.02 475 VAL B C 1
ATOM 7528 O O . VAL B 1 477 ? -48.388 27.978 -10.746 1.00 18.92 475 VAL B O 1
ATOM 7532 N N . LYS B 1 478 ? -48.466 28.053 -12.998 1.00 22.01 476 LYS B N 1
ATOM 7533 C CA . LYS B 1 478 ? -49.232 29.294 -12.975 1.00 19.74 476 LYS B CA 1
ATOM 7534 C C . LYS B 1 478 ? -50.583 29.100 -12.297 1.00 20.12 476 LYS B C 1
ATOM 7535 O O . LYS B 1 478 ? -51.086 30.018 -11.632 1.00 20.39 476 LYS B O 1
ATOM 7541 N N . GLU B 1 479 ? -51.190 27.918 -12.469 1.00 22.04 477 GLU B N 1
ATOM 7542 C CA . GLU B 1 479 ? -52.448 27.622 -11.790 1.00 21.30 477 GLU B CA 1
ATOM 7543 C C . GLU B 1 479 ? -52.262 27.611 -10.277 1.00 20.15 477 GLU B C 1
ATOM 7544 O O . GLU B 1 479 ? -53.115 28.119 -9.532 1.00 23.01 477 GLU B O 1
ATOM 7550 N N . VAL B 1 480 ? -51.153 27.042 -9.799 1.00 19.17 478 VAL B N 1
ATOM 7551 C CA . VAL B 1 480 ? -50.834 27.152 -8.374 1.00 20.61 478 VAL B CA 1
ATOM 7552 C C . VAL B 1 480 ? -50.734 28.618 -7.968 1.00 17.41 478 VAL B C 1
ATOM 7553 O O . VAL B 1 480 ? -51.266 29.028 -6.933 1.00 18.04 478 VAL B O 1
ATOM 7557 N N . LEU B 1 481 ? -50.056 29.432 -8.780 1.00 19.32 479 LEU B N 1
ATOM 7558 C CA . LEU B 1 481 ? -49.870 30.835 -8.422 1.00 20.31 479 LEU B CA 1
ATOM 7559 C C . LEU B 1 481 ? -51.187 31.604 -8.460 1.00 23.01 479 LEU B C 1
ATOM 7560 O O . LEU B 1 481 ? -51.406 32.485 -7.624 1.00 21.91 479 LEU B O 1
ATOM 7565 N N . ASP B 1 482 ? -52.077 31.279 -9.415 1.00 21.65 480 ASP B N 1
ATOM 7566 C CA . ASP B 1 482 ? -53.395 31.915 -9.458 1.00 23.48 480 ASP B CA 1
ATOM 7567 C C . ASP B 1 482 ? -54.122 31.776 -8.121 1.00 22.92 480 ASP B C 1
ATOM 7568 O O . ASP B 1 482 ? -54.706 32.742 -7.608 1.00 24.43 480 ASP B O 1
ATOM 7573 N N . ILE B 1 483 ? -54.101 30.570 -7.553 1.00 20.62 481 ILE B N 1
ATOM 7574 C CA . ILE B 1 483 ? -54.862 30.259 -6.342 1.00 21.82 481 ILE B CA 1
ATOM 7575 C C . ILE B 1 483 ? -54.135 30.730 -5.086 1.00 24.85 481 ILE B C 1
ATOM 7576 O O . ILE B 1 483 ? -54.757 31.224 -4.131 1.00 23.18 481 ILE B O 1
ATOM 7581 N N . TRP B 1 484 ? -52.814 30.555 -5.042 1.00 22.37 482 TRP B N 1
ATOM 7582 C CA . TRP B 1 484 ? -52.085 30.709 -3.793 1.00 20.27 482 TRP B CA 1
ATOM 7583 C C . TRP B 1 484 ? -51.106 31.875 -3.780 1.00 22.23 482 TRP B C 1
ATOM 7584 O O . TRP B 1 484 ? -50.648 32.259 -2.696 1.00 24.48 482 TRP B O 1
ATOM 7595 N N . GLY B 1 485 ? -50.762 32.429 -4.942 1.00 22.12 483 GLY B N 1
ATOM 7596 C CA . GLY B 1 485 ? -49.925 33.625 -4.978 1.00 24.64 483 GLY B CA 1
ATOM 7597 C C . GLY B 1 485 ? -48.685 33.509 -4.110 1.00 23.99 483 GLY B C 1
ATOM 7598 O O . GLY B 1 485 ? -47.917 32.536 -4.193 1.00 22.35 483 GLY B O 1
ATOM 7599 N N . LYS B 1 486 ? -48.509 34.489 -3.220 1.00 28.55 484 LYS B N 1
ATOM 7600 C CA . LYS B 1 486 ? -47.287 34.576 -2.431 1.00 25.33 484 LYS B CA 1
ATOM 7601 C C . LYS B 1 486 ? -47.155 33.454 -1.407 1.00 29.34 484 LYS B C 1
ATOM 7602 O O . LYS B 1 486 ? -46.071 33.297 -0.837 1.00 22.66 484 LYS B O 1
ATOM 7605 N N . ASN B 1 487 ? -48.202 32.655 -1.171 1.00 20.97 485 ASN B N 1
ATOM 7606 C CA . ASN B 1 487 ? -48.011 31.489 -0.316 1.00 21.86 485 ASN B CA 1
ATOM 7607 C C . ASN B 1 487 ? -47.017 30.503 -0.922 1.00 24.01 485 ASN B C 1
ATOM 7608 O O . ASN B 1 487 ? -46.324 29.790 -0.189 1.00 21.09 485 ASN B O 1
ATOM 7613 N N . CYS B 1 488 ? -46.946 30.414 -2.244 1.00 22.44 486 CYS B N 1
ATOM 7614 C CA . CYS B 1 488 ? -45.990 29.492 -2.836 1.00 25.09 486 CYS B CA 1
ATOM 7615 C C . CYS B 1 488 ? -44.569 30.042 -2.730 1.00 28.17 486 CYS B C 1
ATOM 7616 O O . CYS B 1 488 ? -44.272 31.143 -3.211 1.00 29.84 486 CYS B O 1
ATOM 7619 N N . VAL B 1 489 ? -43.690 29.270 -2.095 1.00 26.41 487 VAL B N 1
ATOM 7620 C CA . VAL B 1 489 ? -42.278 29.590 -1.987 1.00 29.21 487 VAL B CA 1
ATOM 7621 C C . VAL B 1 489 ? -41.396 28.483 -2.553 1.00 26.57 487 VAL B C 1
ATOM 7622 O O . VAL B 1 489 ? -40.200 28.464 -2.299 1.00 24.58 487 VAL B O 1
ATOM 7626 N N . SER B 1 490 ? -41.971 27.549 -3.307 1.00 22.52 488 SER B N 1
ATOM 7627 C CA . SER B 1 490 ? -41.201 26.426 -3.821 1.00 22.38 488 SER B CA 1
ATOM 7628 C C . SER B 1 490 ? -40.166 26.888 -4.843 1.00 24.33 488 SER B C 1
ATOM 7629 O O . SER B 1 490 ? -40.270 27.966 -5.425 1.00 21.22 488 SER B O 1
ATOM 7632 N N . THR B 1 491 ? -39.173 26.027 -5.096 1.00 24.94 489 THR B N 1
ATOM 7633 C CA . THR B 1 491 ? -38.241 26.313 -6.183 1.00 23.97 489 THR B CA 1
ATOM 7634 C C . THR B 1 491 ? -38.982 26.459 -7.516 1.00 23.87 489 THR B C 1
ATOM 7635 O O . THR B 1 491 ? -38.646 27.331 -8.328 1.00 22.08 489 THR B O 1
ATOM 7639 N N . GLN B 1 492 ? -40.026 25.648 -7.738 1.00 21.73 490 GLN B N 1
ATOM 7640 C CA . GLN B 1 492 ? -40.795 25.727 -8.983 1.00 23.77 490 GLN B CA 1
ATOM 7641 C C . GLN B 1 492 ? -41.451 27.102 -9.153 1.00 22.92 490 GLN B C 1
ATOM 7642 O O . GLN B 1 492 ? -41.397 27.693 -10.240 1.00 22.15 490 GLN B O 1
ATOM 7648 N N . CYS B 1 493 ? -42.043 27.639 -8.082 1.00 20.01 491 CYS B N 1
ATOM 7649 C CA . CYS B 1 493 ? -42.719 28.932 -8.169 1.00 20.65 491 CYS B CA 1
ATOM 7650 C C . CYS B 1 493 ? -41.729 30.089 -8.267 1.00 22.79 491 CYS B C 1
ATOM 7651 O O . CYS B 1 493 ? -41.969 31.056 -8.991 1.00 22.57 491 CYS B O 1
ATOM 7654 N N . GLU B 1 494 ? -40.614 30.015 -7.546 1.00 24.46 492 GLU B N 1
ATOM 7655 C CA . GLU B 1 494 ? -39.623 31.082 -7.656 1.00 23.84 492 GLU B CA 1
ATOM 7656 C C . GLU B 1 494 ? -39.038 31.130 -9.061 1.00 23.71 492 GLU B C 1
ATOM 7657 O O . GLU B 1 494 ? -38.789 32.212 -9.605 1.00 23.52 492 GLU B O 1
ATOM 7663 N N . SER B 1 495 ? -38.813 29.962 -9.661 1.00 22.12 493 SER B N 1
ATOM 7664 C CA . SER B 1 495 ? -38.366 29.922 -11.047 1.00 23.86 493 SER B CA 1
ATOM 7665 C C . SER B 1 495 ? -39.417 30.515 -11.977 1.00 24.79 493 SER B C 1
ATOM 7666 O O . SER B 1 495 ? -39.085 31.304 -12.869 1.00 22.76 493 SER B O 1
ATOM 7669 N N . TYR B 1 496 ? -40.698 30.180 -11.770 1.00 23.46 494 TYR B N 1
ATOM 7670 C CA . TYR B 1 496 ? -41.747 30.761 -12.612 1.00 22.25 494 TYR B CA 1
ATOM 7671 C C . TYR B 1 496 ? -41.757 32.287 -12.521 1.00 22.23 494 TYR B C 1
ATOM 7672 O O . TYR B 1 496 ? -41.833 32.979 -13.540 1.00 21.71 494 TYR B O 1
ATOM 7681 N N . ARG B 1 497 ? -41.713 32.834 -11.304 1.00 19.95 495 ARG B N 1
ATOM 7682 C CA . ARG B 1 497 ? -41.752 34.286 -11.159 1.00 23.25 495 ARG B CA 1
ATOM 7683 C C . ARG B 1 497 ? -40.572 34.957 -11.859 1.00 26.89 495 ARG B C 1
ATOM 7684 O O . ARG B 1 497 ? -40.742 36.005 -12.494 1.00 25.56 495 ARG B O 1
ATOM 7692 N N . LEU B 1 498 ? -39.362 34.382 -11.740 1.00 21.73 496 LEU B N 1
ATOM 7693 C CA . LEU B 1 498 ? -38.195 34.932 -12.441 1.00 23.53 496 LEU B CA 1
ATOM 7694 C C . LEU B 1 498 ? -38.395 34.952 -13.948 1.00 23.25 496 LEU B C 1
ATOM 7695 O O . LEU B 1 498 ? -37.891 35.849 -14.637 1.00 23.26 496 LEU B O 1
ATOM 7700 N N . HIS B 1 499 ? -39.104 33.960 -14.480 1.00 22.48 497 HIS B N 1
ATOM 7701 C CA . HIS B 1 499 ? -39.284 33.841 -15.916 1.00 24.64 497 HIS B CA 1
ATOM 7702 C C . HIS B 1 499 ? -40.401 34.730 -16.449 1.00 25.96 497 HIS B C 1
ATOM 7703 O O . HIS B 1 499 ? -40.451 34.954 -17.661 1.00 24.42 497 HIS B O 1
ATOM 7710 N N . HIS B 1 500 ? -41.264 35.259 -15.582 1.00 19.64 498 HIS B N 1
ATOM 7711 C CA . HIS B 1 500 ? -42.450 36.005 -16.006 1.00 26.52 498 HIS B CA 1
ATOM 7712 C C . HIS B 1 500 ? -42.610 37.309 -15.229 1.00 25.63 498 HIS B C 1
ATOM 7713 O O . HIS B 1 500 ? -43.625 37.539 -14.565 1.00 26.39 498 HIS B O 1
ATOM 7720 N N . PRO B 1 501 ? -41.618 38.196 -15.294 1.00 27.18 499 PRO B N 1
ATOM 7721 C CA . PRO B 1 501 ? -41.666 39.386 -14.433 1.00 29.93 499 PRO B CA 1
ATOM 7722 C C . PRO B 1 501 ? -42.815 40.327 -14.767 1.00 31.28 499 PRO B C 1
ATOM 7723 O O . PRO B 1 501 ? -43.277 41.048 -13.870 1.00 29.21 499 PRO B O 1
ATOM 7727 N N . ASP B 1 502 ? -43.328 40.313 -16.001 1.00 26.80 500 ASP B N 1
ATOM 7728 C CA . ASP B 1 502 ? -44.407 41.233 -16.348 1.00 30.46 500 ASP B CA 1
ATOM 7729 C C . ASP B 1 502 ? -45.802 40.649 -16.143 1.00 31.98 500 ASP B C 1
ATOM 7730 O O . ASP B 1 502 ? -46.762 41.418 -16.053 1.00 33.33 500 ASP B O 1
ATOM 7735 N N . SER B 1 503 ? -45.956 39.334 -16.003 1.00 30.44 501 SER B N 1
ATOM 7736 C CA . SER B 1 503 ? -47.304 38.772 -15.923 1.00 25.03 501 SER B CA 1
ATOM 7737 C C . SER B 1 503 ? -47.554 37.945 -14.671 1.00 27.40 501 SER B C 1
ATOM 7738 O O . SER B 1 503 ? -48.633 37.350 -14.550 1.00 27.02 501 SER B O 1
ATOM 7741 N N . VAL B 1 504 ? -46.610 37.932 -13.722 1.00 28.18 502 VAL B N 1
ATOM 7742 C CA . VAL B 1 504 ? -46.655 36.997 -12.596 1.00 30.38 502 VAL B CA 1
ATOM 7743 C C . VAL B 1 504 ? -47.968 37.114 -11.821 1.00 26.66 502 VAL B C 1
ATOM 7744 O O . VAL B 1 504 ? -48.512 36.111 -11.334 1.00 26.68 502 VAL B O 1
ATOM 7748 N N . ASN B 1 505 ? -48.482 38.329 -11.654 1.00 31.97 503 ASN B N 1
ATOM 7749 C CA . ASN B 1 505 ? -49.710 38.517 -10.887 1.00 29.88 503 ASN B CA 1
ATOM 7750 C C . ASN B 1 505 ? -50.937 38.751 -11.766 1.00 26.70 503 ASN B C 1
ATOM 7751 O O . ASN B 1 505 ? -52.026 38.986 -11.237 1.00 30.50 503 ASN B O 1
ATOM 7756 N N . ILE B 1 506 ? -50.786 38.697 -13.081 1.00 27.67 504 ILE B N 1
ATOM 7757 C CA . ILE B 1 506 ? -51.941 38.745 -13.988 1.00 26.84 504 ILE B CA 1
ATOM 7758 C C . ILE B 1 506 ? -52.658 37.398 -13.943 1.00 26.45 504 ILE B C 1
ATOM 7759 O O . ILE B 1 506 ? -51.989 36.349 -13.999 1.00 25.38 504 ILE B O 1
ATOM 7764 N N . PRO B 1 507 ? -53.991 37.361 -13.836 1.00 26.99 505 PRO B N 1
ATOM 7765 C CA . PRO B 1 507 ? -54.696 36.070 -13.839 1.00 26.56 505 PRO B CA 1
ATOM 7766 C C . PRO B 1 507 ? -54.284 35.220 -15.033 1.00 26.95 505 PRO B C 1
ATOM 7767 O O . PRO B 1 507 ? -54.138 35.721 -16.151 1.00 25.54 505 PRO B O 1
ATOM 7771 N N . GLY B 1 508 ? -54.084 33.920 -14.782 1.00 23.08 506 GLY B N 1
ATOM 7772 C CA . GLY B 1 508 ? -53.568 33.038 -15.817 1.00 22.71 506 GLY B CA 1
ATOM 7773 C C . GLY B 1 508 ? -54.417 32.994 -17.079 1.00 24.70 506 GLY B C 1
ATOM 7774 O O . GLY B 1 508 ? -53.885 32.791 -18.180 1.00 24.92 506 GLY B O 1
ATOM 7775 N N . ASP B 1 509 ? -55.742 33.158 -16.947 1.00 24.26 507 ASP B N 1
ATOM 7776 C CA . ASP B 1 509 ? -56.589 33.119 -18.143 1.00 27.09 507 ASP B CA 1
ATOM 7777 C C . ASP B 1 509 ? -56.469 34.385 -18.982 1.00 27.52 507 ASP B C 1
ATOM 7778 O O . ASP B 1 509 ? -57.071 34.449 -20.057 1.00 31.49 507 ASP B O 1
ATOM 7783 N N . LYS B 1 510 ? -55.737 35.395 -18.506 1.00 28.18 508 LYS B N 1
ATOM 7784 C CA . LYS B 1 510 ? -55.326 36.525 -19.334 1.00 29.34 508 LYS B CA 1
ATOM 7785 C C . LYS B 1 510 ? -53.905 36.381 -19.862 1.00 33.36 508 LYS B C 1
ATOM 7786 O O . LYS B 1 510 ? -53.484 37.198 -20.689 1.00 29.86 508 LYS B O 1
ATOM 7792 N N . VAL B 1 511 ? -53.148 35.395 -19.387 1.00 26.14 509 VAL B N 1
ATOM 7793 C CA . VAL B 1 511 ? -51.791 35.162 -19.870 1.00 24.62 509 VAL B CA 1
ATOM 7794 C C . VAL B 1 511 ? -51.743 34.077 -20.941 1.00 27.99 509 VAL B C 1
ATOM 7795 O O . VAL B 1 511 ? -51.044 34.225 -21.948 1.00 25.53 509 VAL B O 1
ATOM 7799 N N . TYR B 1 512 ? -52.502 32.998 -20.747 1.00 25.12 510 TYR B N 1
ATOM 7800 C CA . TYR B 1 512 ? -52.421 31.791 -21.558 1.00 27.11 510 TYR B CA 1
ATOM 7801 C C . TYR B 1 512 ? -53.754 31.550 -22.258 1.00 29.42 510 TYR B C 1
ATOM 7802 O O . TYR B 1 512 ? -54.815 31.854 -21.708 1.00 26.92 510 TYR B O 1
ATOM 7811 N N . SER B 1 513 ? -53.687 31.060 -23.491 1.00 26.95 511 SER B N 1
ATOM 7812 C CA . SER B 1 513 ? -54.888 30.696 -24.226 1.00 28.26 511 SER B CA 1
ATOM 7813 C C . SER B 1 513 ? -55.581 29.489 -23.583 1.00 29.94 511 SER B C 1
ATOM 7814 O O . SER B 1 513 ? -54.920 28.614 -23.010 1.00 30.13 511 SER B O 1
ATOM 7817 N N . PRO B 1 514 ? -56.915 29.420 -23.657 1.00 29.47 512 PRO B N 1
ATOM 7818 C CA . PRO B 1 514 ? -57.632 28.250 -23.119 1.00 28.57 512 PRO B CA 1
ATOM 7819 C C . PRO B 1 514 ? -57.335 26.986 -23.908 1.00 25.11 512 PRO B C 1
ATOM 7820 O O . PRO B 1 514 ? -57.066 27.033 -25.108 1.00 28.48 512 PRO B O 1
ATOM 7824 N N . ILE B 1 515 ? -57.366 25.847 -23.218 1.00 24.51 513 ILE B N 1
ATOM 7825 C CA . ILE B 1 515 ? -57.165 24.559 -23.882 1.00 24.27 513 ILE B CA 1
ATOM 7826 C C . ILE B 1 515 ? -58.485 24.122 -24.498 1.00 29.24 513 ILE B C 1
ATOM 7827 O O . ILE B 1 515 ? -59.514 24.063 -23.816 1.00 27.74 513 ILE B O 1
ATOM 7832 N N . GLN B 1 516 ? -58.467 23.788 -25.783 1.00 28.43 514 GLN B N 1
ATOM 7833 C CA . GLN B 1 516 ? -59.693 23.315 -26.405 1.00 26.48 514 GLN B CA 1
ATOM 7834 C C . GLN B 1 516 ? -59.892 21.844 -26.062 1.00 27.43 514 GLN B C 1
ATOM 7835 O O . GLN B 1 516 ? -58.926 21.085 -25.945 1.00 24.01 514 GLN B O 1
ATOM 7838 N N . TRP B 1 517 ? -61.144 21.463 -25.838 1.00 21.29 515 TRP B N 1
ATOM 7839 C CA . TRP B 1 517 ? -61.474 20.107 -25.443 1.00 25.47 515 TRP B CA 1
ATOM 7840 C C . TRP B 1 517 ? -61.372 19.172 -26.639 1.00 24.22 515 TRP B C 1
ATOM 7841 O O . TRP B 1 517 ? -61.462 19.606 -27.784 1.00 25.20 515 TRP B O 1
ATOM 7852 N N . PRO B 1 518 ? -61.177 17.878 -26.408 1.00 29.37 516 PRO B N 1
ATOM 7853 C CA . PRO B 1 518 ? -60.968 16.969 -27.539 1.00 29.98 516 PRO B CA 1
ATOM 7854 C C . PRO B 1 518 ? -62.221 16.831 -28.388 1.00 29.64 516 PRO B C 1
ATOM 7855 O O . PRO B 1 518 ? -63.350 17.002 -27.913 1.00 28.86 516 PRO B O 1
ATOM 7859 N N . ALA B 1 519 ? -62.007 16.502 -29.662 1.00 27.22 517 ALA B N 1
ATOM 7860 C CA . ALA B 1 519 ? -63.133 16.280 -30.564 1.00 35.35 517 ALA B CA 1
ATOM 7861 C C . ALA B 1 519 ? -64.076 15.210 -30.027 1.00 29.38 517 ALA B C 1
ATOM 7862 O O . ALA B 1 519 ? -65.294 15.303 -30.214 1.00 31.40 517 ALA B O 1
ATOM 7864 N N . TYR B 1 520 ? -63.548 14.217 -29.320 1.00 30.03 518 TYR B N 1
ATOM 7865 C CA . TYR B 1 520 ? -64.403 13.153 -28.803 1.00 31.25 518 TYR B CA 1
ATOM 7866 C C . TYR B 1 520 ? -65.124 13.531 -27.506 1.00 31.92 518 TYR B C 1
ATOM 7867 O O . TYR B 1 520 ? -65.940 12.739 -27.019 1.00 31.55 518 TYR B O 1
ATOM 7876 N N . MET B 1 521 ? -64.890 14.723 -26.953 1.00 25.94 519 MET B N 1
ATOM 7877 C CA . MET B 1 521 ? -65.579 15.165 -25.737 1.00 26.52 519 MET B CA 1
ATOM 7878 C C . MET B 1 521 ? -65.741 16.687 -25.756 1.00 27.66 519 MET B C 1
ATOM 7879 O O . MET B 1 521 ? -64.999 17.423 -25.095 1.00 29.33 519 MET B O 1
ATOM 7884 N N . PRO B 1 522 ? -66.724 17.194 -26.501 1.00 26.20 520 PRO B N 1
ATOM 7885 C CA . PRO B 1 522 ? -66.929 18.647 -26.563 1.00 29.54 520 PRO B CA 1
ATOM 7886 C C . PRO B 1 522 ? -67.290 19.231 -25.201 1.00 25.59 520 PRO B C 1
ATOM 7887 O O . PRO B 1 522 ? -67.891 18.570 -24.355 1.00 28.15 520 PRO B O 1
ATOM 7891 N N . LYS B 1 523 ? -66.914 20.484 -25.004 1.00 27.68 521 LYS B N 1
ATOM 7892 C CA . LYS B 1 523 ? -67.132 21.177 -23.738 1.00 27.09 521 LYS B CA 1
ATOM 7893 C C . LYS B 1 523 ? -68.602 21.564 -23.598 1.00 30.73 521 LYS B C 1
ATOM 7894 O O . LYS B 1 523 ? -69.169 22.167 -24.514 1.00 26.01 521 LYS B O 1
ATOM 7900 N N . PRO B 1 524 ? -69.245 21.240 -22.483 1.00 26.53 522 PRO B N 1
ATOM 7901 C CA . PRO B 1 524 ? -70.644 21.656 -22.298 1.00 27.79 522 PRO B CA 1
ATOM 7902 C C . PRO B 1 524 ? -70.789 23.175 -22.265 1.00 27.69 522 PRO B C 1
ATOM 7903 O O . PRO B 1 524 ? -69.860 23.906 -21.918 1.00 24.84 522 PRO B O 1
ATOM 7907 N N . LYS B 1 525 ? -71.968 23.651 -22.658 1.00 26.89 523 LYS B N 1
ATOM 7908 C CA . LYS B 1 525 ? -72.280 25.076 -22.583 1.00 29.21 523 LYS B CA 1
ATOM 7909 C C . LYS B 1 525 ? -72.789 25.503 -21.205 1.00 26.03 523 LYS B C 1
ATOM 7910 O O . LYS B 1 525 ? -73.019 26.698 -20.998 1.00 26.97 523 LYS B O 1
ATOM 7916 N N . THR B 1 526 ? -72.972 24.560 -20.283 1.00 26.04 524 THR B N 1
ATOM 7917 C CA . THR B 1 526 ? -73.522 24.847 -18.964 1.00 26.38 524 THR B CA 1
ATOM 7918 C C . THR B 1 526 ? -72.705 25.937 -18.262 1.00 25.10 524 THR B C 1
ATOM 7919 O O . THR B 1 526 ? -71.478 25.807 -18.143 1.00 24.98 524 THR B O 1
ATOM 7923 N N . PRO B 1 527 ? -73.344 27.002 -17.769 1.00 24.78 525 PRO B N 1
ATOM 7924 C CA . PRO B 1 527 ? -72.589 28.135 -17.199 1.00 26.75 525 PRO B CA 1
ATOM 7925 C C . PRO B 1 527 ? -71.551 27.783 -16.144 1.00 23.92 525 PRO B C 1
ATOM 7926 O O . PRO B 1 527 ? -70.492 28.421 -16.125 1.00 24.92 525 PRO B O 1
ATOM 7930 N N . TYR B 1 528 ? -71.810 26.830 -15.248 1.00 23.78 526 TYR B N 1
ATOM 7931 C CA . TYR B 1 528 ? -70.861 26.642 -14.156 1.00 23.68 526 TYR B CA 1
ATOM 7932 C C . TYR B 1 528 ? -69.508 26.119 -14.635 1.00 24.87 526 TYR B C 1
ATOM 7933 O O . TYR B 1 528 ? -68.531 26.217 -13.888 1.00 23.41 526 TYR B O 1
ATOM 7942 N N . TYR B 1 529 ? -69.418 25.572 -15.853 1.00 21.94 527 TYR B N 1
ATOM 7943 C CA . TYR B 1 529 ? -68.107 25.181 -16.369 1.00 24.64 527 TYR B CA 1
ATOM 7944 C C . TYR B 1 529 ? -67.188 26.388 -16.503 1.00 26.87 527 TYR B C 1
ATOM 7945 O O . TYR B 1 529 ? -65.963 26.251 -16.415 1.00 27.77 527 TYR B O 1
ATOM 7954 N N . SER B 1 530 ? -67.755 27.573 -16.733 1.00 28.14 528 SER B N 1
ATOM 7955 C CA . SER B 1 530 ? -66.952 28.792 -16.704 1.00 28.64 528 SER B CA 1
ATOM 7956 C C . SER B 1 530 ? -66.584 29.168 -15.274 1.00 28.85 528 SER B C 1
ATOM 7957 O O . SER B 1 530 ? -65.475 29.658 -15.017 1.00 25.89 528 SER B O 1
ATOM 7960 N N . GLU B 1 531 ? -67.510 28.960 -14.331 1.00 25.48 529 GLU B N 1
ATOM 7961 C CA A GLU B 1 531 ? -67.274 29.394 -12.958 0.36 25.38 529 GLU B CA 1
ATOM 7962 C CA B GLU B 1 531 ? -67.282 29.382 -12.950 0.64 25.16 529 GLU B CA 1
ATOM 7963 C C . GLU B 1 531 ? -66.118 28.628 -12.327 1.00 26.62 529 GLU B C 1
ATOM 7964 O O . GLU B 1 531 ? -65.249 29.227 -11.684 1.00 24.44 529 GLU B O 1
ATOM 7975 N N . ILE B 1 532 ? -66.085 27.303 -12.506 1.00 24.52 530 ILE B N 1
ATOM 7976 C CA . ILE B 1 532 ? -65.060 26.509 -11.833 1.00 22.62 530 ILE B CA 1
ATOM 7977 C C . ILE B 1 532 ? -63.658 26.856 -12.318 1.00 28.62 530 ILE B C 1
ATOM 7978 O O . ILE B 1 532 ? -62.680 26.572 -11.617 1.00 27.78 530 ILE B O 1
ATOM 7983 N N . GLU B 1 533 ? -63.532 27.493 -13.489 1.00 25.91 531 GLU B N 1
ATOM 7984 C CA . GLU B 1 533 ? -62.232 27.887 -14.016 1.00 27.70 531 GLU B CA 1
ATOM 7985 C C . GLU B 1 533 ? -61.751 29.241 -13.509 1.00 31.03 531 GLU B C 1
ATOM 7986 O O . GLU B 1 533 ? -60.585 29.591 -13.740 1.00 29.04 531 GLU B O 1
ATOM 7992 N N . HIS B 1 534 ? -62.603 30.014 -12.834 1.00 28.33 532 HIS B N 1
ATOM 7993 C CA . HIS B 1 534 ? -62.174 31.285 -12.250 1.00 30.11 532 HIS B CA 1
ATOM 7994 C C . HIS B 1 534 ? -61.523 30.989 -10.903 1.00 28.95 532 HIS B C 1
ATOM 7995 O O . HIS B 1 534 ? -62.136 31.083 -9.839 1.00 26.64 532 HIS B O 1
ATOM 8002 N N . ILE B 1 535 ? -60.236 30.642 -10.956 1.00 26.75 533 ILE B N 1
ATOM 8003 C CA . ILE B 1 535 ? -59.511 30.206 -9.765 1.00 25.13 533 ILE B CA 1
ATOM 8004 C C . ILE B 1 535 ? -58.623 31.289 -9.188 1.00 26.07 533 ILE B C 1
ATOM 8005 O O . ILE B 1 535 ? -58.057 31.094 -8.099 1.00 27.66 533 ILE B O 1
ATOM 8010 N N . TYR B 1 536 ? -58.467 32.414 -9.879 1.00 26.86 534 TYR B N 1
ATOM 8011 C CA . TYR B 1 536 ? -57.550 33.455 -9.437 1.00 26.57 534 TYR B CA 1
ATOM 8012 C C . TYR B 1 536 ? -58.052 34.135 -8.168 1.00 29.79 534 TYR B C 1
ATOM 8013 O O . TYR B 1 536 ? -59.198 34.587 -8.103 1.00 28.23 534 TYR B O 1
ATOM 8022 N N . ARG B 1 537 ? -57.173 34.261 -7.182 1.00 27.05 535 ARG B N 1
ATOM 8023 C CA . ARG B 1 537 ? -57.522 34.895 -5.914 1.00 28.95 535 ARG B CA 1
ATOM 8024 C C . ARG B 1 537 ? -56.629 36.119 -5.737 1.00 29.63 535 ARG B C 1
ATOM 8025 O O . ARG B 1 537 ? -55.448 35.997 -5.395 1.00 28.20 535 ARG B O 1
ATOM 8033 N N . LYS B 1 538 ? -57.218 37.299 -5.952 1.00 31.32 536 LYS B N 1
ATOM 8034 C CA . LYS B 1 538 ? -56.481 38.552 -5.827 1.00 27.61 536 LYS B CA 1
ATOM 8035 C C . LYS B 1 538 ? -55.831 38.671 -4.457 1.00 27.66 536 LYS B C 1
ATOM 8036 O O . LYS B 1 538 ? -54.675 39.087 -4.347 1.00 34.33 536 LYS B O 1
ATOM 8039 N N . LYS B 1 539 ? -56.542 38.267 -3.406 1.00 28.74 537 LYS B N 1
ATOM 8040 C CA . LYS B 1 539 ? -56.057 38.463 -2.044 1.00 34.16 537 LYS B CA 1
ATOM 8041 C C . LYS B 1 539 ? -54.768 37.696 -1.754 1.00 36.42 537 LYS B C 1
ATOM 8042 O O . LYS B 1 539 ? -54.037 38.062 -0.827 1.00 30.42 537 LYS B O 1
ATOM 8044 N N . PHE B 1 540 ? -54.460 36.652 -2.514 1.00 31.98 538 PHE B N 1
ATOM 8045 C CA . PHE B 1 540 ? -53.242 35.901 -2.254 1.00 28.34 538 PHE B CA 1
ATOM 8046 C C . PHE B 1 540 ? -52.052 36.409 -3.047 1.00 32.35 538 PHE B C 1
ATOM 8047 O O . PHE B 1 540 ? -50.932 35.924 -2.838 1.00 33.64 538 PHE B O 1
ATOM 8055 N N . GLN B 1 541 ? -52.255 37.388 -3.922 1.00 28.47 539 GLN B N 1
ATOM 8056 C CA . GLN B 1 541 ? -51.153 37.948 -4.677 1.00 34.68 539 GLN B CA 1
ATOM 8057 C C . GLN B 1 541 ? -50.405 38.989 -3.838 1.00 34.88 539 GLN B C 1
ATOM 8058 O O . GLN B 1 541 ? -49.198 39.140 -3.995 1.00 36.36 539 GLN B O 1
#